Protein AF-0000000073463361 (afdb_homodimer)

Structure (mmCIF, N/CA/C/O backbone):
data_AF-0000000073463361-model_v1
#
loop_
_entity.id
_entity.type
_entity.pdbx_description
1 polymer 'Acyl-CoA dehydrogenase'
#
loop_
_atom_site.group_PDB
_atom_site.id
_atom_site.type_symbol
_atom_site.label_atom_id
_atom_site.label_alt_id
_atom_site.label_comp_id
_atom_site.label_asym_id
_atom_site.label_entity_id
_atom_site.label_seq_id
_atom_site.pdbx_PDB_ins_code
_atom_site.Cartn_x
_atom_site.Cartn_y
_atom_site.Cartn_z
_atom_site.occupancy
_atom_site.B_iso_or_equiv
_atom_site.auth_seq_id
_atom_site.auth_comp_id
_atom_site.auth_asym_id
_atom_site.auth_atom_id
_atom_site.pdbx_PDB_model_num
ATOM 1 N N . MET A 1 1 ? 27.828 28.688 -3.127 1 56.44 1 MET A N 1
ATOM 2 C CA . MET A 1 1 ? 27.469 28.062 -1.86 1 56.44 1 MET A CA 1
ATOM 3 C C . MET A 1 1 ? 27.359 26.547 -2.016 1 56.44 1 MET A C 1
ATOM 5 O O . MET A 1 1 ? 26.953 26.047 -3.07 1 56.44 1 MET A O 1
ATOM 9 N N . SER A 1 2 ? 27.969 25.812 -1.142 1 80.81 2 SER A N 1
ATOM 10 C CA . SER A 1 2 ? 28.047 24.359 -1.178 1 80.81 2 SER A CA 1
ATOM 11 C C . SER A 1 2 ? 26.656 23.734 -1.062 1 80.81 2 SER A C 1
ATOM 13 O O . SER A 1 2 ? 25.812 24.234 -0.316 1 80.81 2 SER A O 1
ATOM 15 N N . THR A 1 3 ? 26.266 23.016 -2.059 1 92.25 3 THR A N 1
ATOM 16 C CA . THR A 1 3 ? 24.984 22.312 -2.043 1 92.25 3 THR A CA 1
ATOM 17 C C . THR A 1 3 ? 25.172 20.844 -1.675 1 92.25 3 THR A C 1
ATOM 19 O O . THR A 1 3 ? 26.266 20.297 -1.86 1 92.25 3 THR A O 1
ATOM 22 N N . VAL A 1 4 ? 24.203 20.328 -1.031 1 96.62 4 VAL A N 1
ATOM 23 C CA . VAL A 1 4 ? 24.219 18.906 -0.676 1 96.62 4 VAL A CA 1
ATOM 24 C C . VAL A 1 4 ? 24.141 18.062 -1.939 1 96.62 4 VAL A C 1
ATOM 26 O O . VAL A 1 4 ? 24.938 17.141 -2.131 1 96.62 4 VAL A O 1
ATOM 29 N N . LEU A 1 5 ? 23.188 18.391 -2.834 1 96.25 5 LEU A N 1
ATOM 30 C CA . LEU A 1 5 ? 22.984 17.641 -4.07 1 96.25 5 LEU A CA 1
ATOM 31 C C . LEU A 1 5 ? 23.922 18.141 -5.164 1 96.25 5 LEU A C 1
ATOM 33 O O . LEU A 1 5 ? 24.094 19.344 -5.348 1 96.25 5 LEU A O 1
ATOM 37 N N . PRO A 1 6 ? 24.562 17.25 -5.875 1 93.75 6 PRO A N 1
ATOM 38 C CA . PRO A 1 6 ? 25.375 17.703 -7.016 1 93.75 6 PRO A CA 1
ATOM 39 C C . PRO A 1 6 ? 24.531 18.328 -8.125 1 93.75 6 PRO A C 1
ATOM 41 O O . PRO A 1 6 ? 23.406 17.875 -8.383 1 93.75 6 PRO A O 1
ATOM 44 N N . ALA A 1 7 ? 25.094 19.297 -8.781 1 91 7 ALA A N 1
ATOM 45 C CA . ALA A 1 7 ? 24.406 20 -9.844 1 91 7 ALA A CA 1
ATOM 46 C C . ALA A 1 7 ? 24.047 19.062 -10.992 1 91 7 ALA A C 1
ATOM 48 O O . ALA A 1 7 ? 23.062 19.281 -11.695 1 91 7 ALA A O 1
ATOM 49 N N . SER A 1 8 ? 24.766 17.984 -11.109 1 91.56 8 SER A N 1
ATOM 50 C CA . SER A 1 8 ? 24.594 17.047 -12.227 1 91.56 8 SER A CA 1
ATOM 51 C C . SER A 1 8 ? 23.359 16.188 -12.039 1 91.56 8 SER A C 1
ATOM 53 O O . SER A 1 8 ? 22.828 15.641 -13.008 1 91.56 8 SER A O 1
ATOM 55 N N . LEU A 1 9 ? 22.922 16.062 -10.859 1 92.88 9 LEU A N 1
ATOM 56 C CA . LEU A 1 9 ? 21.719 15.289 -10.602 1 92.88 9 LEU A CA 1
ATOM 57 C C . LEU A 1 9 ? 20.469 16.156 -10.773 1 92.88 9 LEU A C 1
ATOM 59 O O . LEU A 1 9 ? 20.219 17.062 -9.992 1 92.88 9 LEU A O 1
ATOM 63 N N . ASP A 1 10 ? 19.672 15.844 -11.93 1 93.62 10 ASP A N 1
ATOM 64 C CA . ASP A 1 10 ? 18.531 16.688 -12.266 1 93.62 10 ASP A CA 1
ATOM 65 C C . ASP A 1 10 ? 17.453 15.898 -13 1 93.62 10 ASP A C 1
ATOM 67 O O . ASP A 1 10 ? 17.578 14.68 -13.172 1 93.62 10 ASP A O 1
ATOM 71 N N . GLY A 1 11 ? 16.375 16.562 -13.172 1 95.19 11 GLY A N 1
ATOM 72 C CA . GLY A 1 11 ? 15.32 15.969 -13.984 1 95.19 11 GLY A CA 1
ATOM 73 C C . GLY A 1 11 ? 14.742 14.703 -13.375 1 95.19 11 GLY A C 1
ATOM 74 O O . GLY A 1 11 ? 14.586 14.609 -12.156 1 95.19 11 GLY A O 1
ATOM 75 N N . ASP A 1 12 ? 14.422 13.766 -14.18 1 96.31 12 ASP A N 1
ATOM 76 C CA . ASP A 1 12 ? 13.781 12.523 -13.766 1 96.31 12 ASP A CA 1
ATOM 77 C C . ASP A 1 12 ? 14.68 11.727 -12.82 1 96.31 12 ASP A C 1
ATOM 79 O O . ASP A 1 12 ? 14.188 11.055 -11.906 1 96.31 12 ASP A O 1
ATOM 83 N N . GLU A 1 13 ? 15.953 11.812 -13.023 1 96.88 13 GLU A N 1
ATOM 84 C CA . GLU A 1 13 ? 16.875 11.055 -12.188 1 96.88 13 GLU A CA 1
ATOM 85 C C . GLU A 1 13 ? 16.859 11.539 -10.742 1 96.88 13 GLU A C 1
ATOM 87 O O . GLU A 1 13 ? 16.938 10.734 -9.812 1 96.88 13 GLU A O 1
ATOM 92 N N . LEU A 1 14 ? 16.734 12.852 -10.578 1 97.56 14 LEU A N 1
ATOM 93 C CA . LEU A 1 14 ? 16.609 13.406 -9.234 1 97.56 14 LEU A CA 1
ATOM 94 C C . LEU A 1 14 ? 15.312 12.938 -8.578 1 97.56 14 LEU A C 1
ATOM 96 O O . LEU A 1 14 ? 15.32 12.547 -7.406 1 97.56 14 LEU A O 1
ATOM 100 N N . ILE A 1 15 ? 14.25 12.992 -9.344 1 98 15 ILE A N 1
ATOM 101 C CA . ILE A 1 15 ? 12.945 12.594 -8.82 1 98 15 ILE A CA 1
ATOM 102 C C . ILE A 1 15 ? 12.977 11.117 -8.438 1 98 15 ILE A C 1
ATOM 104 O O . ILE A 1 15 ? 12.539 10.742 -7.344 1 98 15 ILE A O 1
ATOM 108 N N . LYS A 1 16 ? 13.555 10.219 -9.266 1 97 16 LYS A N 1
ATOM 109 C CA . LYS A 1 16 ? 13.625 8.781 -9.023 1 97 16 LYS A CA 1
ATOM 110 C C . LYS A 1 16 ? 14.453 8.477 -7.777 1 97 16 LYS A C 1
ATOM 112 O O . LYS A 1 16 ? 14.172 7.523 -7.055 1 97 16 LYS A O 1
ATOM 117 N N . THR A 1 17 ? 15.383 9.297 -7.496 1 95.69 17 THR A N 1
ATOM 118 C CA . THR A 1 17 ? 16.234 9.117 -6.328 1 95.69 17 THR A CA 1
ATOM 119 C C . THR A 1 17 ? 15.422 9.195 -5.043 1 95.69 17 THR A C 1
ATOM 121 O O . THR A 1 17 ? 15.742 8.531 -4.051 1 95.69 17 THR A O 1
ATOM 124 N N . TYR A 1 18 ? 14.32 9.906 -5.102 1 95.62 18 TYR A N 1
ATOM 125 C CA . TYR A 1 18 ? 13.633 10.18 -3.846 1 95.62 18 TYR A CA 1
ATOM 126 C C . TYR A 1 18 ? 12.32 9.406 -3.762 1 95.62 18 TYR A C 1
ATOM 128 O O . TYR A 1 18 ? 11.891 9.023 -2.672 1 95.62 18 TYR A O 1
ATOM 136 N N . ILE A 1 19 ? 11.664 9.133 -4.93 1 95.06 19 ILE A N 1
ATOM 137 C CA . ILE A 1 19 ? 10.398 8.43 -4.781 1 95.06 19 ILE A CA 1
ATOM 138 C C . ILE A 1 19 ? 10.477 7.062 -5.453 1 95.06 19 ILE A C 1
ATOM 140 O O . ILE A 1 19 ? 9.523 6.285 -5.41 1 95.06 19 ILE A O 1
ATOM 144 N N . GLY A 1 20 ? 11.656 6.715 -5.988 1 94.75 20 GLY A N 1
ATOM 145 C CA . GLY A 1 20 ? 11.844 5.422 -6.625 1 94.75 20 GLY A CA 1
ATOM 146 C C . GLY A 1 20 ? 11.445 5.41 -8.086 1 94.75 20 GLY A C 1
ATOM 147 O O . GLY A 1 20 ? 10.5 6.094 -8.484 1 94.75 20 GLY A O 1
ATOM 148 N N . ALA A 1 21 ? 12.102 4.59 -8.859 1 95.94 21 ALA A N 1
ATOM 149 C CA . ALA A 1 21 ? 11.883 4.504 -10.305 1 95.94 21 ALA A CA 1
ATOM 150 C C . ALA A 1 21 ? 10.492 3.965 -10.617 1 95.94 21 ALA A C 1
ATOM 152 O O . ALA A 1 21 ? 9.836 4.434 -11.547 1 95.94 21 ALA A O 1
ATOM 153 N N . ALA A 1 22 ? 10.039 3.02 -9.883 1 96.75 22 ALA A N 1
ATOM 154 C CA . ALA A 1 22 ? 8.758 2.383 -10.172 1 96.75 22 ALA A CA 1
ATOM 155 C C . ALA A 1 22 ? 7.598 3.338 -9.898 1 96.75 22 ALA A C 1
ATOM 157 O O . ALA A 1 22 ? 6.672 3.445 -10.711 1 96.75 22 ALA A O 1
ATOM 158 N N . THR A 1 23 ? 7.645 4.008 -8.719 1 97.44 23 THR A N 1
ATOM 159 C CA . THR A 1 23 ? 6.598 4.977 -8.406 1 97.44 23 THR A CA 1
ATOM 160 C C . THR A 1 23 ? 6.566 6.094 -9.438 1 97.44 23 THR A C 1
ATOM 162 O O . THR A 1 23 ? 5.496 6.48 -9.914 1 97.44 23 THR A O 1
ATOM 165 N N . TRP A 1 24 ? 7.754 6.586 -9.797 1 98.06 24 TRP A N 1
ATOM 166 C CA . TRP A 1 24 ? 7.805 7.656 -10.781 1 98.06 24 TRP A CA 1
ATOM 167 C C . TRP A 1 24 ? 7.25 7.188 -12.125 1 98.06 24 TRP A C 1
ATOM 169 O O . TRP A 1 24 ? 6.453 7.891 -12.75 1 98.06 24 TRP A O 1
ATOM 179 N N . SER A 1 25 ? 7.652 6.008 -12.531 1 97.06 25 SER A N 1
ATOM 180 C CA . SER A 1 25 ? 7.148 5.461 -13.781 1 97.06 25 SER A CA 1
ATOM 181 C C . SER A 1 25 ? 5.629 5.336 -13.758 1 97.06 25 SER A C 1
ATOM 183 O O . SER A 1 25 ? 4.969 5.504 -14.789 1 97.06 25 SER A O 1
ATOM 185 N N . PHE A 1 26 ? 5.086 5.07 -12.625 1 97.44 26 PHE A N 1
ATOM 186 C CA . PHE A 1 26 ? 3.66 4.816 -12.461 1 97.44 26 PHE A CA 1
ATOM 187 C C . PHE A 1 26 ? 2.865 6.113 -12.555 1 97.44 26 PHE A C 1
ATOM 189 O O . PHE A 1 26 ? 1.723 6.113 -13.016 1 97.44 26 PHE A O 1
ATOM 196 N N . ILE A 1 27 ? 3.496 7.34 -12.203 1 98.25 27 ILE A N 1
ATOM 197 C CA . ILE A 1 27 ? 2.664 8.531 -12.055 1 98.25 27 ILE A CA 1
ATOM 198 C C . ILE A 1 27 ? 3.186 9.641 -12.969 1 98.25 27 ILE A C 1
ATOM 200 O O . ILE A 1 27 ? 2.545 10.688 -13.109 1 98.25 27 ILE A O 1
ATOM 204 N N . GLN A 1 28 ? 4.34 9.508 -13.648 1 97.06 28 GLN A N 1
ATOM 205 C CA . GLN A 1 28 ? 4.977 10.594 -14.383 1 97.06 28 GLN A CA 1
ATOM 206 C C . GLN A 1 28 ? 4.066 11.109 -15.492 1 97.06 28 GLN A C 1
ATOM 208 O O . GLN A 1 28 ? 4.09 12.305 -15.812 1 97.06 28 GLN A O 1
ATOM 213 N N . ASP A 1 29 ? 3.246 10.227 -16.047 1 96.31 29 ASP A N 1
ATOM 214 C CA . ASP A 1 29 ? 2.342 10.633 -17.109 1 96.31 29 ASP A CA 1
ATOM 215 C C . ASP A 1 29 ? 1.221 11.523 -16.578 1 96.31 29 ASP A C 1
ATOM 217 O O . ASP A 1 29 ? 0.494 12.148 -17.359 1 96.31 29 ASP A O 1
ATOM 221 N N . LYS A 1 30 ? 1.106 11.617 -15.312 1 97.12 30 LYS A N 1
ATOM 222 C CA . LYS A 1 30 ? 0.089 12.453 -14.695 1 97.12 30 LYS A CA 1
ATOM 223 C C . LYS A 1 30 ? 0.69 13.766 -14.188 1 97.12 30 LYS A C 1
ATOM 225 O O . LYS A 1 30 ? -0.013 14.594 -13.609 1 97.12 30 LYS A O 1
ATOM 230 N N . PHE A 1 31 ? 1.985 13.961 -14.414 1 97.62 31 PHE A N 1
ATOM 231 C CA . PHE A 1 31 ? 2.662 15.203 -14.062 1 97.62 31 PHE A CA 1
ATOM 232 C C . PHE A 1 31 ? 2.689 16.156 -15.25 1 97.62 31 PHE A C 1
ATOM 234 O O . PHE A 1 31 ? 3.027 15.766 -16.359 1 97.62 31 PHE A O 1
ATOM 241 N N . THR A 1 32 ? 2.338 17.406 -15.031 1 97.69 32 THR A N 1
ATOM 242 C CA . THR A 1 32 ? 2.547 18.484 -16 1 97.69 32 THR A CA 1
ATOM 243 C C . THR A 1 32 ? 4.004 18.938 -16 1 97.69 32 THR A C 1
ATOM 245 O O . THR A 1 32 ? 4.77 18.578 -15.109 1 97.69 32 THR A O 1
ATOM 248 N N . ALA A 1 33 ? 4.371 19.672 -17.016 1 97.62 33 ALA A N 1
ATOM 249 C CA . ALA A 1 33 ? 5.715 20.25 -17.047 1 97.62 33 ALA A CA 1
ATOM 250 C C . ALA A 1 33 ? 5.945 21.156 -15.844 1 97.62 33 ALA A C 1
ATOM 252 O O . ALA A 1 33 ? 7.02 21.141 -15.242 1 97.62 33 ALA A O 1
ATOM 253 N N . TYR A 1 34 ? 4.949 21.953 -15.508 1 97.69 34 TYR A N 1
ATOM 254 C CA . TYR A 1 34 ? 5.023 22.844 -14.352 1 97.69 34 TYR A CA 1
ATOM 255 C C . TYR A 1 34 ? 5.215 22.047 -13.062 1 97.69 34 TYR A C 1
ATOM 257 O O . TYR A 1 34 ? 6.039 22.422 -12.219 1 97.69 34 TYR A O 1
ATOM 265 N N . GLY A 1 35 ? 4.387 20.969 -12.945 1 98.06 35 GLY A N 1
ATOM 266 C CA . GLY A 1 35 ? 4.5 20.125 -11.766 1 98.06 35 GLY A CA 1
ATOM 267 C C . GLY A 1 35 ? 5.875 19.516 -11.602 1 98.06 35 GLY A C 1
ATOM 268 O O . GLY A 1 35 ? 6.422 19.484 -10.492 1 98.06 35 GLY A O 1
ATOM 269 N N . LYS A 1 36 ? 6.438 19.016 -12.664 1 98.19 36 LYS A N 1
ATOM 270 C CA . LYS A 1 36 ? 7.758 18.406 -12.633 1 98.19 36 LYS A CA 1
ATOM 271 C C . LYS A 1 36 ? 8.836 19.406 -12.258 1 98.19 36 LYS A C 1
ATOM 273 O O . LYS A 1 36 ? 9.703 19.125 -11.43 1 98.19 36 LYS A O 1
ATOM 278 N N . GLU A 1 37 ? 8.812 20.547 -12.859 1 98.06 37 GLU A N 1
ATOM 279 C CA . GLU A 1 37 ? 9.773 21.594 -12.562 1 98.06 37 GLU A CA 1
ATOM 280 C C . GLU A 1 37 ? 9.68 22.047 -11.109 1 98.06 37 GLU A C 1
ATOM 282 O O . GLU A 1 37 ? 10.703 22.234 -10.438 1 98.06 37 GLU A O 1
ATOM 287 N N . THR A 1 38 ? 8.453 22.219 -10.641 1 98.5 38 THR A N 1
ATOM 288 C CA . THR A 1 38 ? 8.234 22.625 -9.258 1 98.5 38 THR A CA 1
ATOM 289 C C . THR A 1 38 ? 8.781 21.562 -8.297 1 98.5 38 THR A C 1
ATOM 291 O O . THR A 1 38 ? 9.406 21.906 -7.289 1 98.5 38 THR A O 1
ATOM 294 N N . LEU A 1 39 ? 8.508 20.281 -8.609 1 98.69 39 LEU A N 1
ATOM 295 C CA . LEU A 1 39 ? 8.992 19.188 -7.777 1 98.69 39 LEU A CA 1
ATOM 296 C C . LEU A 1 39 ? 10.516 19.219 -7.688 1 98.69 39 LEU A C 1
ATOM 298 O O . LEU A 1 39 ? 11.078 19.062 -6.602 1 98.69 39 LEU A O 1
ATOM 302 N N . ILE A 1 40 ? 11.18 19.406 -8.773 1 98.44 40 ILE A N 1
ATOM 303 C CA . ILE A 1 40 ? 12.633 19.438 -8.82 1 98.44 40 ILE A CA 1
ATOM 304 C C . ILE A 1 40 ? 13.148 20.578 -7.949 1 98.44 40 ILE A C 1
ATOM 306 O O . ILE A 1 40 ? 14.078 20.391 -7.156 1 98.44 40 ILE A O 1
ATOM 310 N N . LYS A 1 41 ? 12.539 21.734 -8.07 1 98.25 41 LYS A N 1
ATOM 311 C CA . LYS A 1 41 ? 12.93 22.891 -7.262 1 98.25 41 LYS A CA 1
ATOM 312 C C . LYS A 1 41 ? 12.711 22.625 -5.777 1 98.25 41 LYS A C 1
ATOM 314 O O . LYS A 1 41 ? 13.547 23 -4.945 1 98.25 41 LYS A O 1
ATOM 319 N N . VAL A 1 42 ? 11.602 21.984 -5.434 1 98.62 42 VAL A N 1
ATOM 320 C CA . VAL A 1 42 ? 11.289 21.703 -4.035 1 98.62 42 VAL A CA 1
ATOM 321 C C . VAL A 1 42 ? 12.281 20.688 -3.469 1 98.62 42 VAL A C 1
ATOM 323 O O . VAL A 1 42 ? 12.727 20.828 -2.326 1 98.62 42 VAL A O 1
ATOM 326 N N . ILE A 1 43 ? 12.594 19.656 -4.27 1 98.56 43 ILE A N 1
ATOM 327 C CA . ILE A 1 43 ? 13.57 18.672 -3.812 1 98.56 43 ILE A CA 1
ATOM 328 C C . ILE A 1 43 ? 14.875 19.391 -3.443 1 98.56 43 ILE A C 1
ATOM 330 O O . ILE A 1 43 ? 15.414 19.188 -2.352 1 98.56 43 ILE A O 1
ATOM 334 N N . ARG A 1 44 ? 15.344 20.25 -4.301 1 97.81 44 ARG A N 1
ATOM 335 C CA . ARG A 1 44 ? 16.594 20.953 -4.059 1 97.81 44 ARG A CA 1
ATOM 336 C C . ARG A 1 44 ? 16.469 21.906 -2.873 1 97.81 44 ARG A C 1
ATOM 338 O O . ARG A 1 44 ? 17.375 22 -2.043 1 97.81 44 ARG A O 1
ATOM 345 N N . PHE A 1 45 ? 15.406 22.625 -2.836 1 98.38 45 PHE A N 1
ATOM 346 C CA . PHE A 1 45 ? 15.18 23.562 -1.749 1 98.38 45 PHE A CA 1
ATOM 347 C C . PHE A 1 45 ? 15.188 22.859 -0.401 1 98.38 45 PHE A C 1
ATOM 349 O O . PHE A 1 45 ? 15.812 23.328 0.55 1 98.38 45 PHE A O 1
ATOM 356 N N . VAL A 1 46 ? 14.461 21.672 -0.268 1 98.31 46 VAL A N 1
ATOM 357 C CA . VAL A 1 46 ? 14.352 20.938 0.991 1 98.31 46 VAL A CA 1
ATOM 358 C C . VAL A 1 46 ? 15.703 20.328 1.356 1 98.31 46 VAL A C 1
ATOM 360 O O . VAL A 1 46 ? 16.156 20.453 2.494 1 98.31 46 VAL A O 1
ATOM 363 N N . VAL A 1 47 ? 16.391 19.719 0.402 1 98.06 47 VAL A N 1
ATOM 364 C CA . VAL A 1 47 ? 17.594 18.953 0.669 1 98.06 47 VAL A CA 1
ATOM 365 C C . VAL A 1 47 ? 18.781 19.891 0.87 1 98.06 47 VAL A C 1
ATOM 367 O O . VAL A 1 47 ? 19.625 19.672 1.746 1 98.06 47 VAL A O 1
ATOM 370 N N . ASP A 1 48 ? 18.844 20.984 0.097 1 97.62 48 ASP A N 1
ATOM 371 C CA . ASP A 1 48 ? 20.016 21.859 0.102 1 97.62 48 ASP A CA 1
ATOM 372 C C . ASP A 1 48 ? 19.859 23 1.111 1 97.62 48 ASP A C 1
ATOM 374 O O . ASP A 1 48 ? 20.859 23.562 1.576 1 97.62 48 ASP A O 1
ATOM 378 N N . GLU A 1 49 ? 18.625 23.312 1.423 1 97.06 49 GLU A N 1
ATOM 379 C CA . GLU A 1 49 ? 18.438 24.516 2.227 1 97.06 49 GLU A CA 1
ATOM 380 C C . GLU A 1 49 ? 17.719 24.188 3.533 1 97.06 49 GLU A C 1
ATOM 382 O O . GLU A 1 49 ? 18.188 24.547 4.613 1 97.06 49 GLU A O 1
ATOM 387 N N . CYS A 1 50 ? 16.594 23.516 3.535 1 98 50 CYS A N 1
ATOM 388 C CA . CYS A 1 50 ? 15.781 23.297 4.727 1 98 50 CYS A CA 1
ATOM 389 C C . CYS A 1 50 ? 16.453 22.328 5.684 1 98 50 CYS A C 1
ATOM 391 O O . CYS A 1 50 ? 16.625 22.641 6.867 1 98 50 CYS A O 1
ATOM 393 N N . ILE A 1 51 ? 16.828 21.125 5.203 1 97.75 51 ILE A N 1
ATOM 394 C CA . ILE A 1 51 ? 17.375 20.094 6.074 1 97.75 51 ILE A CA 1
ATOM 395 C C . ILE A 1 51 ? 18.641 20.625 6.758 1 97.75 51 ILE A C 1
ATOM 397 O O . ILE A 1 51 ? 18.766 20.516 7.98 1 97.75 51 ILE A O 1
ATOM 401 N N . PRO A 1 52 ? 19.578 21.312 6.059 1 97.06 52 PRO A N 1
ATOM 402 C CA . PRO A 1 52 ? 20.766 21.828 6.723 1 97.06 52 PRO A CA 1
ATOM 403 C C . PRO A 1 52 ? 20.453 22.906 7.754 1 97.06 52 PRO A C 1
ATOM 405 O O . PRO A 1 52 ? 21.266 23.188 8.633 1 97.06 52 PRO A O 1
ATOM 408 N N . ALA A 1 53 ? 19.312 23.5 7.672 1 96.69 53 ALA A N 1
ATOM 409 C CA . ALA A 1 53 ? 18.953 24.609 8.547 1 96.69 53 ALA A CA 1
ATOM 410 C C . ALA A 1 53 ? 18.344 24.109 9.859 1 96.69 53 ALA A C 1
ATOM 412 O O . ALA A 1 53 ? 18.078 24.891 10.773 1 96.69 53 ALA A O 1
ATOM 413 N N . GLU A 1 54 ? 18.125 22.812 10.023 1 94.94 54 GLU A N 1
ATOM 414 C CA . GLU A 1 54 ? 17.422 22.25 11.164 1 94.94 54 GLU A CA 1
ATOM 415 C C . GLU A 1 54 ? 18.125 22.562 12.477 1 94.94 54 GLU A C 1
ATOM 417 O O . GLU A 1 54 ? 17.484 22.969 13.445 1 94.94 54 GLU A O 1
ATOM 422 N N . LYS A 1 55 ? 19.406 22.359 12.508 1 93.31 55 LYS A N 1
ATOM 423 C CA . LYS A 1 55 ? 20.141 22.625 13.742 1 93.31 55 LYS A CA 1
ATOM 424 C C . LYS A 1 55 ? 20.047 24.094 14.141 1 93.31 55 LYS A C 1
ATOM 426 O O . LYS A 1 55 ? 19.875 24.422 15.312 1 93.31 55 LYS A O 1
ATOM 431 N N . LEU A 1 56 ? 20.188 24.938 13.117 1 94.69 56 LEU A N 1
ATOM 432 C CA . LEU A 1 56 ? 20.078 26.359 13.383 1 94.69 56 LEU A CA 1
ATOM 433 C C . LEU A 1 56 ? 18.688 26.719 13.898 1 94.69 56 LEU A C 1
ATOM 435 O O . LEU A 1 56 ? 18.547 27.516 14.836 1 94.69 56 LEU A O 1
ATOM 439 N N . TYR A 1 57 ? 17.641 26.203 13.266 1 95 57 TYR A N 1
ATOM 440 C CA . TYR A 1 57 ? 16.281 26.422 13.727 1 95 57 TYR A CA 1
ATOM 441 C C . TYR A 1 57 ? 16.141 26.094 15.211 1 95 57 TYR A C 1
ATOM 443 O O . TYR A 1 57 ? 15.633 26.891 15.992 1 95 57 TYR A O 1
ATOM 451 N N . HIS A 1 58 ? 16.578 24.922 15.578 1 91.56 58 HIS A N 1
ATOM 452 C CA . HIS A 1 58 ? 16.438 24.453 16.953 1 91.56 58 HIS A CA 1
ATOM 453 C C . HIS A 1 58 ? 17.219 25.344 17.906 1 91.56 58 HIS A C 1
ATOM 455 O O . HIS A 1 58 ? 16.781 25.594 19.031 1 91.56 58 HIS A O 1
ATOM 461 N N . ALA A 1 59 ? 18.344 25.781 17.469 1 91.88 59 ALA A N 1
ATOM 462 C CA . ALA A 1 59 ? 19.172 26.656 18.297 1 91.88 59 ALA A CA 1
ATOM 463 C C . ALA A 1 59 ? 18.531 28.016 18.484 1 91.88 59 ALA A C 1
ATOM 465 O O . ALA A 1 59 ? 18.75 28.688 19.484 1 91.88 59 ALA A O 1
ATOM 466 N N . GLN A 1 60 ? 17.719 28.406 17.562 1 93.5 60 GLN A N 1
ATOM 467 C CA . GLN A 1 60 ? 17.094 29.734 17.594 1 93.5 60 GLN A CA 1
ATOM 468 C C . GLN A 1 60 ? 15.812 29.719 18.422 1 93.5 60 GLN A C 1
ATOM 470 O O . GLN A 1 60 ? 15.273 30.781 18.75 1 93.5 60 GLN A O 1
ATOM 475 N N . VAL A 1 61 ? 15.297 28.609 18.734 1 91.88 61 VAL A N 1
ATOM 476 C CA . VAL A 1 61 ? 14.148 28.531 19.625 1 91.88 61 VAL A CA 1
ATOM 477 C C . VAL A 1 61 ?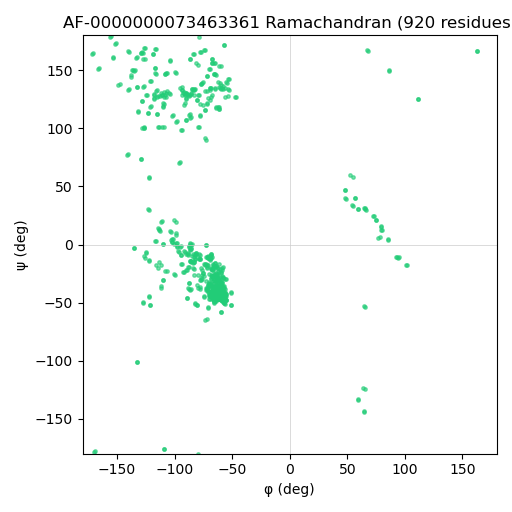 14.594 28.828 21.062 1 91.88 61 VAL A C 1
ATOM 479 O O . VAL A 1 61 ? 15.359 28.047 21.656 1 91.88 61 VAL A O 1
ATOM 482 N N . SER A 1 62 ? 14.117 29.859 21.609 1 90.56 62 SER A N 1
ATOM 483 C CA . SER A 1 62 ? 14.57 30.312 22.906 1 90.56 62 SER A CA 1
ATOM 484 C C . SER A 1 62 ? 14.211 29.312 24 1 90.56 62 SER A C 1
ATOM 486 O O . SER A 1 62 ? 13.148 28.688 23.953 1 90.56 62 SER A O 1
ATOM 488 N N . THR A 1 63 ? 15.078 29.234 24.984 1 89.19 63 THR A N 1
ATOM 489 C CA . THR A 1 63 ? 14.805 28.422 26.156 1 89.19 63 THR A CA 1
ATOM 490 C C . THR A 1 63 ? 14.219 29.266 27.281 1 89.19 63 THR A C 1
ATOM 492 O O . THR A 1 63 ? 13.828 28.734 28.328 1 89.19 63 THR A O 1
ATOM 495 N N . ASP A 1 64 ? 14.227 30.516 26.984 1 91.44 64 ASP A N 1
ATOM 496 C CA . ASP A 1 64 ? 13.602 31.438 27.938 1 91.44 64 ASP A CA 1
ATOM 497 C C . ASP A 1 64 ? 12.078 31.297 27.906 1 91.44 64 ASP A C 1
ATOM 499 O O . ASP A 1 64 ? 11.453 31.5 26.859 1 91.44 64 ASP A O 1
ATOM 503 N N . PRO A 1 65 ? 11.484 30.953 29.031 1 88.19 65 PRO A N 1
ATOM 504 C CA . PRO A 1 65 ? 10.047 30.672 29.078 1 88.19 65 PRO A CA 1
ATOM 505 C C . PRO A 1 65 ? 9.203 31.828 28.547 1 88.19 65 PRO A C 1
ATOM 507 O O . PRO A 1 65 ? 8.117 31.609 28 1 88.19 65 PRO A O 1
ATOM 510 N N . GLU A 1 66 ? 9.664 33 28.672 1 83.19 66 GLU A N 1
ATOM 511 C CA . GLU A 1 66 ? 8.906 34.156 28.203 1 83.19 66 GLU A CA 1
ATOM 512 C C . GLU A 1 66 ? 9.164 34.406 26.719 1 83.19 66 GLU A C 1
ATOM 514 O O . GLU A 1 66 ? 8.234 34.688 25.953 1 83.19 66 GLU A O 1
ATOM 519 N N . LYS A 1 67 ? 10.383 34.219 26.297 1 91.06 67 LYS A N 1
ATOM 520 C CA . LYS A 1 67 ? 10.797 34.594 24.953 1 91.06 67 LYS A CA 1
ATOM 521 C C . LYS A 1 67 ? 10.438 33.5 23.938 1 91.06 67 LYS A C 1
ATOM 523 O O . LYS A 1 67 ? 10.211 33.781 22.766 1 91.06 67 LYS A O 1
ATOM 528 N N . ARG A 1 68 ? 10.352 32.344 24.406 1 92.69 68 ARG A N 1
ATOM 529 C CA . ARG A 1 68 ? 10.242 31.203 23.484 1 92.69 68 ARG A CA 1
ATOM 530 C C . ARG A 1 68 ? 8.898 31.234 22.766 1 92.69 68 ARG A C 1
ATOM 532 O O . ARG A 1 68 ? 8.766 30.672 21.672 1 92.69 68 ARG A O 1
ATOM 539 N N . TRP A 1 69 ? 7.898 31.938 23.297 1 94.94 69 TRP A N 1
ATOM 540 C CA . TRP A 1 69 ? 6.582 32.031 22.672 1 94.94 69 TRP A CA 1
ATOM 541 C C . TRP A 1 69 ? 6.406 33.375 21.969 1 94.94 69 TRP A C 1
ATOM 543 O O . TRP A 1 69 ? 5.359 33.625 21.375 1 94.94 69 TRP A O 1
ATOM 553 N N . LYS A 1 70 ? 7.469 34.188 21.969 1 94.44 70 LYS A N 1
ATOM 554 C CA . LYS A 1 70 ? 7.367 35.531 21.422 1 94.44 70 LYS A CA 1
ATOM 555 C C . LYS A 1 70 ? 8.273 35.719 20.203 1 94.44 70 LYS A C 1
ATOM 557 O O . LYS A 1 70 ? 8.078 36.625 19.406 1 94.44 70 LYS A O 1
ATOM 562 N N . ILE A 1 71 ? 9.219 34.812 20.094 1 93.56 71 ILE A N 1
ATOM 563 C CA . ILE A 1 71 ? 10.211 34.969 19.047 1 93.56 71 ILE A CA 1
ATOM 564 C C . ILE A 1 71 ? 10.094 33.812 18.047 1 93.56 71 ILE A C 1
ATOM 566 O O . ILE A 1 71 ? 10.086 32.656 18.438 1 93.56 71 ILE A O 1
ATOM 570 N N . VAL A 1 72 ? 9.969 34.188 16.812 1 93.81 72 VAL A N 1
ATOM 571 C CA . VAL A 1 72 ? 10.008 33.219 15.727 1 93.81 72 VAL A CA 1
ATOM 572 C C . VAL A 1 72 ? 11.445 33.031 15.234 1 93.81 72 VAL A C 1
ATOM 574 O O . VAL A 1 72 ? 12.133 34.031 14.969 1 93.81 72 VAL A O 1
ATOM 577 N N . PRO A 1 73 ? 11.922 31.781 15.109 1 94.44 73 PRO A N 1
ATOM 578 C CA . PRO A 1 73 ? 13.273 31.594 14.586 1 94.44 73 PRO A CA 1
ATOM 579 C C . PRO A 1 73 ? 13.492 32.281 13.242 1 94.44 73 PRO A C 1
ATOM 581 O O . PRO A 1 73 ? 12.75 32.031 12.289 1 94.44 73 PRO A O 1
ATOM 584 N N . GLU A 1 74 ? 14.516 33.062 13.141 1 95.38 74 GLU A N 1
ATOM 585 C CA . GLU A 1 74 ? 14.781 33.938 11.992 1 95.38 74 GLU A CA 1
ATOM 586 C C . GLU A 1 74 ? 14.969 33.094 10.719 1 95.38 74 GLU A C 1
ATOM 588 O O . GLU A 1 74 ? 14.586 33.531 9.633 1 95.38 74 GLU A O 1
ATOM 593 N N . ILE A 1 75 ? 15.5 31.906 10.859 1 96.06 75 ILE A N 1
ATOM 594 C CA . ILE A 1 75 ? 15.82 31.062 9.719 1 96.06 75 ILE A CA 1
ATOM 595 C C . ILE A 1 75 ? 14.539 30.703 8.961 1 96.06 75 ILE A C 1
ATOM 597 O O . ILE A 1 75 ? 14.555 30.562 7.734 1 96.06 75 ILE A O 1
ATOM 601 N N . VAL A 1 76 ? 13.422 30.641 9.625 1 96.31 76 VAL A N 1
ATOM 602 C CA . VAL A 1 76 ? 12.156 30.328 8.977 1 96.31 76 VAL A CA 1
ATOM 603 C C . VAL A 1 76 ? 11.773 31.453 8.016 1 96.31 76 VAL A C 1
ATOM 605 O O . VAL A 1 76 ? 11.383 31.188 6.875 1 96.31 76 VAL A O 1
ATOM 608 N N . GLU A 1 77 ? 11.898 32.656 8.453 1 96.38 77 GLU A N 1
ATOM 609 C CA . GLU A 1 77 ? 11.555 33.812 7.621 1 96.38 77 GLU A CA 1
ATOM 610 C C . GLU A 1 77 ? 12.5 33.938 6.43 1 96.38 77 GLU A C 1
ATOM 612 O O . GLU A 1 77 ? 12.086 34.312 5.336 1 96.38 77 GLU A O 1
ATOM 617 N N . GLN A 1 78 ? 13.766 33.594 6.672 1 97.38 78 GLN A N 1
ATOM 618 C CA . GLN A 1 78 ? 14.734 33.594 5.586 1 97.38 78 GLN A CA 1
ATOM 619 C C . GLN A 1 78 ? 14.391 32.562 4.527 1 97.38 78 GLN A C 1
ATOM 621 O O . GLN A 1 78 ? 14.469 32.844 3.328 1 97.38 78 GLN A O 1
ATOM 626 N N . LEU A 1 79 ? 13.992 31.422 4.992 1 98.12 79 LEU A N 1
ATOM 627 C CA . LEU A 1 79 ? 13.633 30.344 4.07 1 98.12 79 LEU A CA 1
ATOM 628 C C . LEU A 1 79 ? 12.344 30.688 3.326 1 98.12 79 LEU A C 1
ATOM 630 O O . LEU A 1 79 ? 12.195 30.344 2.148 1 98.12 79 LEU A O 1
ATOM 634 N N . LYS A 1 80 ? 11.391 31.359 3.982 1 98.19 80 LYS A N 1
ATOM 635 C CA . LYS A 1 80 ? 10.18 31.812 3.314 1 98.19 80 LYS A CA 1
ATOM 636 C C . LYS A 1 80 ? 10.508 32.75 2.162 1 98.19 80 LYS A C 1
ATOM 638 O O . LYS A 1 80 ? 9.945 32.625 1.07 1 98.19 80 LYS A O 1
ATOM 643 N N . LYS A 1 81 ? 11.414 33.719 2.416 1 98.06 81 LYS A N 1
ATOM 644 C CA . LYS A 1 81 ? 11.812 34.656 1.387 1 98.06 81 LYS A CA 1
ATOM 645 C C . LYS A 1 81 ? 12.445 33.938 0.195 1 98.06 81 LYS A C 1
ATOM 647 O O . LYS A 1 81 ? 12.148 34.281 -0.958 1 98.06 81 LYS A O 1
ATOM 652 N N . LYS A 1 82 ? 13.289 32.969 0.509 1 97.75 82 LYS A N 1
ATOM 653 C CA . LYS A 1 82 ? 13.945 32.219 -0.546 1 97.75 82 LYS A CA 1
ATOM 654 C C . LYS A 1 82 ? 12.93 31.406 -1.354 1 97.75 82 LYS A C 1
ATOM 656 O O . LYS A 1 82 ? 13 31.359 -2.582 1 97.75 82 LYS A O 1
ATOM 661 N N . ALA A 1 83 ? 12 30.766 -0.645 1 98.38 83 ALA A N 1
ATOM 662 C CA . ALA A 1 83 ? 10.977 29.969 -1.315 1 98.38 83 ALA A CA 1
ATOM 663 C C . ALA A 1 83 ? 10.125 30.844 -2.24 1 98.38 83 ALA A C 1
ATOM 665 O O . ALA A 1 83 ? 9.875 30.484 -3.389 1 98.38 83 ALA A O 1
ATOM 666 N N . LYS A 1 84 ? 9.734 32.031 -1.793 1 97.31 84 LYS A N 1
ATOM 667 C CA . LYS A 1 84 ? 8.945 32.969 -2.588 1 97.31 84 LYS A CA 1
ATOM 668 C C . LYS A 1 84 ? 9.695 33.406 -3.846 1 97.31 84 LYS A C 1
ATOM 670 O O . LYS A 1 84 ? 9.109 33.469 -4.93 1 97.31 84 LYS A O 1
ATOM 675 N N . SER A 1 85 ? 10.938 33.625 -3.65 1 97.81 85 SER A N 1
ATOM 676 C CA . SER A 1 85 ? 11.742 34.094 -4.77 1 97.81 85 SER A CA 1
ATOM 677 C C . SER A 1 85 ? 11.891 33.031 -5.84 1 97.81 85 SER A C 1
ATOM 679 O O . SER A 1 85 ? 12.141 33.344 -7.008 1 97.81 85 SER A O 1
ATOM 681 N N . GLN A 1 86 ? 11.68 31.781 -5.426 1 97.19 86 GLN A N 1
ATOM 682 C CA . GLN A 1 86 ? 11.812 30.672 -6.363 1 97.19 86 GLN A CA 1
ATOM 683 C C . GLN A 1 86 ? 10.453 30.234 -6.883 1 97.19 86 GLN A C 1
ATOM 685 O O . GLN A 1 86 ? 10.352 29.234 -7.609 1 97.19 86 GLN A O 1
ATOM 690 N N . GLY A 1 87 ? 9.43 30.906 -6.449 1 97 87 GLY A N 1
ATOM 691 C CA . GLY A 1 87 ? 8.078 30.578 -6.883 1 97 87 GLY A CA 1
ATOM 692 C C . GLY A 1 87 ? 7.504 29.375 -6.16 1 97 87 GLY A C 1
ATOM 693 O O . GLY A 1 87 ? 6.562 28.75 -6.645 1 97 87 GLY A O 1
ATOM 694 N N . LEU A 1 88 ? 8.086 28.984 -5.074 1 98.31 88 LEU A N 1
ATOM 695 C CA . LEU A 1 88 ? 7.637 27.844 -4.281 1 98.31 88 LEU A CA 1
ATOM 696 C C . LEU A 1 88 ? 6.746 28.297 -3.133 1 98.31 88 LEU A C 1
ATOM 698 O O . LEU A 1 88 ? 7.129 28.188 -1.966 1 98.31 88 LEU A O 1
ATOM 702 N N . TRP A 1 89 ? 5.57 28.75 -3.459 1 97.88 89 TRP A N 1
ATOM 703 C CA . TRP A 1 89 ? 4.703 29.391 -2.473 1 97.88 89 TRP A CA 1
ATOM 704 C C . TRP A 1 89 ? 3.252 28.953 -2.666 1 97.88 89 TRP A C 1
ATOM 706 O O . TRP A 1 89 ? 2.744 28.953 -3.791 1 97.88 89 TRP A O 1
ATOM 716 N N . ASN A 1 90 ? 2.574 28.594 -1.51 1 97.81 90 ASN A N 1
ATOM 717 C CA . ASN A 1 90 ? 1.162 28.219 -1.532 1 97.81 90 ASN A CA 1
ATOM 718 C C . ASN A 1 90 ? 0.885 27.125 -2.553 1 97.81 90 ASN A C 1
ATOM 720 O O . ASN A 1 90 ? -0.002 27.266 -3.396 1 97.81 90 ASN A O 1
ATOM 724 N N . LEU A 1 91 ? 1.516 26.016 -2.4 1 97.88 91 LEU A N 1
ATOM 725 C CA . LEU A 1 91 ? 1.48 24.969 -3.418 1 97.88 91 LEU A CA 1
ATOM 726 C C . LEU A 1 91 ? 0.344 23.984 -3.15 1 97.88 91 LEU A C 1
ATOM 728 O O . LEU A 1 91 ? 0.023 23.156 -4.004 1 97.88 91 LEU A O 1
ATOM 732 N N . PHE A 1 92 ? -0.371 24.094 -2.039 1 96.5 92 PHE A N 1
ATOM 733 C CA . PHE A 1 92 ? -1.241 23.047 -1.52 1 96.5 92 PHE A CA 1
ATOM 734 C C . PHE A 1 92 ? -2.65 23.188 -2.084 1 96.5 92 PHE A C 1
ATOM 736 O O . PHE A 1 92 ? -3.424 22.234 -2.076 1 96.5 92 PHE A O 1
ATOM 743 N N . LEU A 1 93 ? -3.064 24.422 -2.572 1 93.5 93 LEU A N 1
ATOM 744 C CA . LEU A 1 93 ? -4.395 24.625 -3.133 1 93.5 93 LEU A CA 1
ATOM 745 C C . LEU A 1 93 ? -4.398 24.359 -4.637 1 93.5 93 LEU A C 1
ATOM 747 O O . LEU A 1 93 ? -3.65 25 -5.383 1 93.5 93 LEU A O 1
ATOM 751 N N . SER A 1 94 ? -5.285 23.5 -5.043 1 92.69 94 SER A N 1
ATOM 752 C CA . SER A 1 94 ? -5.363 23.219 -6.473 1 92.69 94 SER A CA 1
ATOM 753 C C . SER A 1 94 ? -6.203 24.266 -7.199 1 92.69 94 SER A C 1
ATOM 755 O O . SER A 1 94 ? -7.32 24.578 -6.777 1 92.69 94 SER A O 1
ATOM 757 N N . GLY A 1 95 ? -5.734 24.734 -8.273 1 94.19 95 GLY A N 1
ATOM 758 C CA . GLY A 1 95 ? -6.469 25.703 -9.07 1 94.19 95 GLY A CA 1
ATOM 759 C C . GLY A 1 95 ? -7.762 25.156 -9.641 1 94.19 95 GLY A C 1
ATOM 760 O O . GLY A 1 95 ? -8.711 25.906 -9.883 1 94.19 95 GLY A O 1
ATOM 761 N N . LYS A 1 96 ? -7.801 23.891 -9.781 1 91.88 96 LYS A N 1
ATOM 762 C CA . LYS A 1 96 ? -9.016 23.234 -10.258 1 91.88 96 LYS A CA 1
ATOM 763 C C . LYS A 1 96 ? -10.164 23.422 -9.266 1 91.88 96 LYS A C 1
ATOM 765 O O . LYS A 1 96 ? -11.305 23.672 -9.664 1 91.88 96 LYS A O 1
ATOM 770 N N . HIS A 1 97 ? -9.859 23.359 -8.055 1 89.75 97 HIS A N 1
ATOM 771 C CA . HIS A 1 97 ? -10.898 23.406 -7.031 1 89.75 97 HIS A CA 1
ATOM 772 C C . HIS A 1 97 ? -11.008 24.797 -6.422 1 89.75 97 HIS A C 1
ATOM 774 O O . HIS A 1 97 ? -12.062 25.172 -5.898 1 89.75 97 HIS A O 1
ATOM 780 N N . TYR A 1 98 ? -9.867 25.516 -6.504 1 93.06 98 TYR A N 1
ATOM 781 C CA . TYR A 1 98 ? -9.805 26.875 -5.988 1 93.06 98 TYR A CA 1
ATOM 782 C C . TYR A 1 98 ? -9.234 27.828 -7.035 1 93.06 98 TYR A C 1
ATOM 784 O O . TYR A 1 98 ? -8.156 28.406 -6.848 1 93.06 98 TYR A O 1
ATOM 792 N N . PRO A 1 99 ? -9.992 28.156 -8.047 1 92.25 99 PRO A N 1
ATOM 793 C CA . PRO A 1 99 ? -9.469 28.875 -9.211 1 92.25 99 PRO A CA 1
ATOM 794 C C . PRO A 1 99 ? -8.992 30.281 -8.867 1 92.25 99 PRO A C 1
ATOM 796 O O . PRO A 1 99 ? -8.094 30.812 -9.523 1 92.25 99 PRO A O 1
ATOM 799 N N . ASP A 1 100 ? -9.516 30.875 -7.879 1 92.12 100 ASP A N 1
ATOM 800 C CA . ASP A 1 100 ? -9.188 32.25 -7.559 1 92.12 100 ASP A CA 1
ATOM 801 C C . ASP A 1 100 ? -7.82 32.344 -6.883 1 92.12 100 ASP A C 1
ATOM 803 O O . ASP A 1 100 ? -7.125 33.375 -7.012 1 92.12 100 ASP A O 1
ATOM 807 N N . VAL A 1 101 ? -7.41 31.281 -6.152 1 94.12 101 VAL A N 1
ATOM 808 C CA . VAL A 1 101 ? -6.223 31.422 -5.316 1 94.12 101 VAL A CA 1
ATOM 809 C C . VAL A 1 101 ? -5.316 30.203 -5.48 1 94.12 101 VAL A C 1
ATOM 811 O O . VAL A 1 101 ? -4.188 30.203 -4.988 1 94.12 101 VAL A O 1
ATOM 814 N N . GLY A 1 102 ? -5.738 29.281 -6.223 1 94.31 102 GLY A N 1
ATOM 815 C CA . GLY A 1 102 ? -5.039 28 -6.246 1 94.31 102 GLY A CA 1
ATOM 816 C C . GLY A 1 102 ? -3.891 27.969 -7.238 1 94.31 102 GLY A C 1
ATOM 817 O O . GLY A 1 102 ? -3.828 28.797 -8.148 1 94.31 102 GLY A O 1
ATOM 818 N N . SER A 1 103 ? -2.959 27 -6.992 1 94.62 103 SER A N 1
ATOM 819 C CA . SER A 1 103 ? -1.835 26.75 -7.887 1 94.62 103 SER A CA 1
ATOM 820 C C . SER A 1 103 ? -2.238 25.828 -9.039 1 94.62 103 SER A C 1
ATOM 822 O O . SER A 1 103 ? -3.277 25.172 -8.977 1 94.62 103 SER A O 1
ATOM 824 N N . PRO A 1 104 ? -1.406 25.797 -10.078 1 96.12 104 PRO A N 1
ATOM 825 C CA . PRO A 1 104 ? -1.716 24.922 -11.203 1 96.12 104 PRO A CA 1
ATOM 826 C C . PRO A 1 104 ? -1.492 23.438 -10.883 1 96.12 104 PRO A C 1
ATOM 828 O O . PRO A 1 104 ? -1.805 22.578 -11.703 1 96.12 104 PRO A O 1
ATOM 831 N N . LEU A 1 105 ? -1.06 23.141 -9.68 1 97.94 105 LEU A N 1
ATOM 832 C CA . LEU A 1 105 ? -0.728 21.781 -9.32 1 97.94 105 LEU A CA 1
ATOM 833 C C . LEU A 1 105 ? -1.991 20.969 -9.055 1 97.94 105 LEU A C 1
ATOM 835 O O . LEU A 1 105 ? -2.949 21.469 -8.469 1 97.94 105 LEU A O 1
ATOM 839 N N . SER A 1 106 ? -2 19.75 -9.531 1 97.5 106 SER A N 1
ATOM 840 C CA . SER A 1 106 ? -2.992 18.781 -9.07 1 97.5 106 SER A CA 1
ATOM 841 C C . SER A 1 106 ? -2.676 18.281 -7.664 1 97.5 106 SER A C 1
ATOM 843 O O . SER A 1 106 ? -1.59 18.547 -7.137 1 97.5 106 SER A O 1
ATOM 845 N N . ASN A 1 107 ? -3.65 17.609 -7.055 1 97.56 107 ASN A N 1
ATOM 846 C CA . ASN A 1 107 ? -3.391 17.016 -5.746 1 97.56 107 ASN A CA 1
ATOM 847 C C . ASN A 1 107 ? -2.33 15.922 -5.828 1 97.56 107 ASN A C 1
ATOM 849 O O . ASN A 1 107 ? -1.549 15.742 -4.895 1 97.56 107 ASN A O 1
ATOM 853 N N . LEU A 1 108 ? -2.273 15.148 -6.883 1 98.56 108 LEU A N 1
ATOM 854 C CA . LEU A 1 108 ? -1.261 14.117 -7.062 1 98.56 108 LEU A CA 1
ATOM 855 C C . LEU A 1 108 ? 0.134 14.727 -7.133 1 98.56 108 LEU A C 1
ATOM 857 O O . LEU A 1 108 ? 1.069 14.227 -6.504 1 98.56 108 LEU A O 1
ATOM 861 N N . GLU A 1 109 ? 0.295 15.797 -7.934 1 98.56 109 GLU A N 1
ATOM 862 C CA . GLU A 1 109 ? 1.575 16.5 -8 1 98.56 109 GLU A CA 1
ATOM 863 C C . GLU A 1 109 ? 1.981 17.031 -6.629 1 98.56 109 GLU A C 1
ATOM 865 O O . GLU A 1 109 ? 3.127 16.859 -6.207 1 98.56 109 GLU A O 1
ATOM 870 N N . TYR A 1 110 ? 1.039 17.609 -5.938 1 98.5 110 TYR A N 1
ATOM 871 C CA . TYR A 1 110 ? 1.336 18.156 -4.613 1 98.5 110 TYR A CA 1
ATOM 872 C C . TYR A 1 110 ? 1.673 17.031 -3.633 1 98.5 110 TYR A C 1
ATOM 874 O O . TYR A 1 110 ? 2.482 17.219 -2.721 1 98.5 110 TYR A O 1
ATOM 882 N N . ALA A 1 111 ? 1.091 15.867 -3.816 1 98.69 111 ALA A N 1
ATOM 883 C CA . ALA A 1 111 ? 1.369 14.742 -2.92 1 98.69 111 ALA A CA 1
ATOM 884 C C . ALA A 1 111 ? 2.863 14.438 -2.871 1 98.69 111 ALA A C 1
ATOM 886 O O . ALA A 1 111 ? 3.426 14.234 -1.794 1 98.69 111 ALA A O 1
ATOM 887 N N . VAL A 1 112 ? 3.5 14.43 -3.994 1 98.69 112 VAL A N 1
ATOM 888 C CA . VAL A 1 112 ? 4.926 14.125 -4.055 1 98.69 112 VAL A CA 1
ATOM 889 C C . VAL A 1 112 ? 5.73 15.297 -3.498 1 98.69 112 VAL A C 1
ATOM 891 O O . VAL A 1 112 ? 6.734 15.102 -2.812 1 98.69 112 VAL A O 1
ATOM 894 N N . ILE A 1 113 ? 5.258 16.484 -3.781 1 98.56 113 ILE A N 1
ATOM 895 C CA . ILE A 1 113 ? 5.914 17.688 -3.297 1 98.56 113 ILE A CA 1
ATOM 896 C C . ILE A 1 113 ? 5.855 17.734 -1.772 1 98.56 113 ILE A C 1
ATOM 898 O O . ILE A 1 113 ? 6.871 17.953 -1.11 1 98.56 113 ILE A O 1
ATOM 902 N N . ALA A 1 114 ? 4.664 17.5 -1.218 1 98.56 114 ALA A N 1
ATOM 903 C CA . ALA A 1 114 ? 4.48 17.516 0.231 1 98.56 114 ALA A CA 1
ATOM 904 C C . ALA A 1 114 ? 5.316 16.422 0.898 1 98.56 114 ALA A C 1
ATOM 906 O O . ALA A 1 114 ? 5.809 16.609 2.014 1 98.56 114 ALA A O 1
ATOM 907 N N . GLU A 1 115 ? 5.445 15.273 0.236 1 98.62 115 GLU A N 1
ATOM 908 C CA . GLU A 1 115 ? 6.309 14.211 0.747 1 98.62 115 GLU A CA 1
ATOM 909 C C . GLU A 1 115 ? 7.73 14.719 0.978 1 98.62 115 GLU A C 1
ATOM 911 O O . GLU A 1 115 ? 8.352 14.406 1.997 1 98.62 115 GLU A O 1
ATOM 916 N N . MET A 1 116 ? 8.234 15.492 0.075 1 98.56 116 MET A N 1
ATOM 917 C CA . MET A 1 116 ? 9.586 16.016 0.201 1 98.56 116 MET A CA 1
ATOM 918 C C . MET A 1 116 ? 9.711 16.938 1.407 1 98.56 116 MET A C 1
ATOM 920 O O . MET A 1 116 ? 10.719 16.922 2.115 1 98.56 116 MET A O 1
ATOM 924 N N . THR A 1 117 ? 8.695 17.734 1.659 1 98.38 117 THR A N 1
ATOM 925 C CA . THR A 1 117 ? 8.75 18.625 2.811 1 98.38 117 THR A CA 1
ATOM 926 C C . THR A 1 117 ? 8.75 17.828 4.113 1 98.38 117 THR A C 1
ATOM 928 O O . THR A 1 117 ? 9.305 18.281 5.117 1 98.38 117 THR A O 1
ATOM 931 N N . GLY A 1 118 ? 8.141 16.641 4.094 1 98.06 118 GLY A N 1
ATOM 932 C CA . GLY A 1 118 ? 8.086 15.789 5.27 1 98.06 118 GLY A CA 1
ATOM 933 C C . GLY A 1 118 ? 9.43 15.211 5.656 1 98.06 118 GLY A C 1
ATOM 934 O O . GLY A 1 118 ? 9.594 14.703 6.766 1 98.06 118 GLY A O 1
ATOM 935 N N . ARG A 1 119 ? 10.406 15.336 4.777 1 97.88 119 ARG A N 1
ATOM 936 C CA . ARG A 1 119 ? 11.742 14.812 5.051 1 97.88 119 ARG A CA 1
ATOM 937 C C . ARG A 1 119 ? 12.508 15.742 5.984 1 97.88 119 ARG A C 1
ATOM 939 O O . ARG A 1 119 ? 13.578 15.391 6.48 1 97.88 119 ARG A O 1
ATOM 946 N N . CYS A 1 120 ? 11.984 16.906 6.172 1 95.81 120 CYS A N 1
ATOM 947 C CA . CYS A 1 120 ? 12.516 17.906 7.086 1 95.81 120 CYS A CA 1
ATOM 948 C C . CYS A 1 120 ? 11.5 18.25 8.172 1 95.81 120 CYS A C 1
ATOM 950 O O . CYS A 1 120 ? 10.32 17.891 8.062 1 95.81 120 CYS A O 1
ATOM 952 N N . SER A 1 121 ? 11.977 18.859 9.188 1 88 121 SER A N 1
ATOM 953 C CA . SER A 1 121 ? 11.109 19.281 10.289 1 88 121 SER A CA 1
ATOM 954 C C . SER A 1 121 ? 9.984 20.188 9.797 1 88 121 SER A C 1
ATOM 956 O O . SER A 1 121 ? 9.961 20.578 8.633 1 88 121 SER A O 1
ATOM 958 N N . HIS A 1 122 ? 9.055 20.484 10.648 1 87.44 122 HIS A N 1
ATOM 959 C CA . HIS A 1 122 ? 7.77 21.094 10.352 1 87.44 122 HIS A CA 1
ATOM 960 C C . HIS A 1 122 ? 7.945 22.438 9.664 1 87.44 122 HIS A C 1
ATOM 962 O O . HIS A 1 122 ? 7.039 22.922 8.977 1 87.44 122 HIS A O 1
ATOM 968 N N . PHE A 1 123 ? 9.172 23.047 9.789 1 92.75 123 PHE A N 1
ATOM 969 C CA . PHE A 1 123 ? 9.289 24.391 9.25 1 92.75 123 PHE A CA 1
ATOM 970 C C . PHE A 1 123 ? 9.539 24.359 7.75 1 92.75 123 PHE A C 1
ATOM 972 O O . PHE A 1 123 ? 9.445 25.375 7.074 1 92.75 123 PHE A O 1
ATOM 979 N N . ALA A 1 124 ? 9.797 23.125 7.207 1 96.06 124 ALA A N 1
ATOM 980 C CA . ALA A 1 124 ? 9.945 23.047 5.754 1 96.06 124 ALA A CA 1
ATOM 981 C C . ALA A 1 124 ? 8.633 23.375 5.047 1 96.06 124 ALA A C 1
ATOM 983 O O . ALA A 1 124 ? 8.609 24.156 4.102 1 96.06 124 ALA A O 1
ATOM 984 N N . SER A 1 125 ? 7.551 22.781 5.465 1 97.75 125 SER A N 1
ATOM 985 C CA . SER A 1 125 ? 6.254 23.094 4.863 1 97.75 125 SER A CA 1
ATOM 986 C C . SER A 1 125 ? 5.848 24.531 5.125 1 97.75 125 SER A C 1
ATOM 988 O O . SER A 1 125 ? 5.258 25.188 4.262 1 97.75 125 SER A O 1
ATOM 990 N N . GLU A 1 126 ? 6.168 25.031 6.293 1 97.38 126 GLU A N 1
ATOM 991 C CA . GLU A 1 126 ? 5.867 26.438 6.598 1 97.38 126 GLU A CA 1
ATOM 992 C C . GLU A 1 126 ? 6.621 27.375 5.668 1 97.38 126 GLU A C 1
ATOM 994 O O . GLU A 1 126 ? 6.09 28.406 5.262 1 97.38 126 GLU A O 1
ATOM 999 N N . SER A 1 127 ? 7.891 27.016 5.371 1 98 127 SER A N 1
ATOM 1000 C CA . SER A 1 127 ? 8.719 27.844 4.504 1 98 127 SER A CA 1
ATOM 1001 C C . SER A 1 127 ? 8.078 28.016 3.129 1 98 127 SER A C 1
ATOM 1003 O O . SER A 1 127 ? 8.352 29 2.434 1 98 127 SER A O 1
ATOM 1005 N N . LEU A 1 128 ? 7.203 27.109 2.793 1 98.44 128 LEU A N 1
ATOM 1006 C CA . LEU A 1 128 ? 6.492 27.188 1.521 1 98.44 128 LEU A CA 1
ATOM 1007 C C . LEU A 1 128 ? 5.074 27.719 1.723 1 98.44 128 LEU A C 1
ATOM 1009 O O . LEU A 1 128 ? 4.273 27.734 0.785 1 98.44 128 LEU A O 1
ATOM 1013 N N . ASN A 1 129 ? 4.723 28.109 2.939 1 98.06 129 ASN A N 1
ATOM 1014 C CA . ASN A 1 129 ? 3.383 28.484 3.363 1 98.06 129 ASN A CA 1
ATOM 1015 C C . ASN A 1 129 ? 2.373 27.375 3.111 1 98.06 129 ASN A C 1
ATOM 1017 O O . ASN A 1 129 ? 1.252 27.625 2.674 1 98.06 129 ASN A O 1
ATOM 1021 N N . CYS A 1 130 ? 2.803 26.125 3.363 1 97.81 130 CYS A N 1
ATOM 1022 C CA . CYS A 1 130 ? 2.002 24.938 3.115 1 97.81 130 CYS A CA 1
ATOM 1023 C C . CYS A 1 130 ? 1.835 24.125 4.391 1 97.81 130 CYS A C 1
ATOM 1025 O O . CYS A 1 130 ? 1.754 22.891 4.34 1 97.81 130 CYS A O 1
ATOM 1027 N N . ALA A 1 131 ? 1.824 24.75 5.516 1 96.62 131 ALA A N 1
ATOM 1028 C CA . ALA A 1 131 ? 1.809 24 6.77 1 96.62 131 ALA A CA 1
ATOM 1029 C C . ALA A 1 131 ? 0.444 24.109 7.449 1 96.62 131 ALA A C 1
ATOM 1031 O O . ALA A 1 131 ? -0.213 25.141 7.391 1 96.62 131 ALA A O 1
ATOM 1032 N N . ALA A 1 132 ? 0.094 23.062 8.094 1 94.81 132 ALA A N 1
ATOM 1033 C CA . ALA A 1 132 ? -1.04 23.094 9.016 1 94.81 132 ALA A CA 1
ATOM 1034 C C . ALA A 1 132 ? -0.723 23.922 10.25 1 94.81 132 ALA A C 1
ATOM 1036 O O . ALA A 1 132 ? 0.436 24.031 10.656 1 94.81 132 ALA A O 1
ATOM 1037 N N . PRO A 1 133 ? -1.719 24.484 10.812 1 96.25 133 PRO A N 1
ATOM 1038 C CA . PRO A 1 133 ? -3.143 24.406 10.477 1 96.25 133 PRO A CA 1
ATOM 1039 C C . PRO A 1 133 ? -3.561 25.438 9.43 1 96.25 133 PRO A C 1
ATOM 1041 O O . PRO A 1 133 ? -4.719 25.453 9 1 96.25 133 PRO A O 1
ATOM 1044 N N . ASP A 1 134 ? -2.631 26.281 9 1 97.5 134 ASP A N 1
ATOM 1045 C CA . ASP A 1 134 ? -2.959 27.406 8.125 1 97.5 134 ASP A CA 1
ATOM 1046 C C . ASP A 1 134 ? -3.545 26.906 6.801 1 97.5 134 ASP A C 1
ATOM 1048 O O . ASP A 1 134 ? -4.488 27.516 6.273 1 97.5 134 ASP A O 1
ATOM 1052 N N . THR A 1 135 ? -2.986 25.812 6.281 1 96.75 135 THR A N 1
ATOM 1053 C CA . THR A 1 135 ? -3.504 25.312 5.012 1 96.75 135 THR A CA 1
ATOM 1054 C C . THR A 1 135 ? -4.984 24.969 5.133 1 96.75 135 THR A C 1
ATOM 1056 O O . THR A 1 135 ? -5.785 25.328 4.266 1 96.75 135 THR A O 1
ATOM 1059 N N . GLY A 1 136 ? -5.34 24.312 6.219 1 96.31 136 GLY A N 1
ATOM 1060 C CA . GLY A 1 136 ? -6.742 24 6.426 1 96.31 136 GLY A CA 1
ATOM 1061 C C . GLY A 1 136 ? -7.617 25.219 6.586 1 96.31 136 GLY A C 1
ATOM 1062 O O . GLY A 1 136 ? -8.727 25.281 6.055 1 96.31 136 GLY A O 1
ATOM 1063 N N . ASN A 1 137 ? -7.133 26.172 7.297 1 97.94 137 ASN A N 1
ATOM 1064 C CA . ASN A 1 137 ? -7.91 27.391 7.543 1 97.94 137 ASN A CA 1
ATOM 1065 C C . ASN A 1 137 ? -8.031 28.25 6.289 1 97.94 137 ASN A C 1
ATOM 1067 O O . ASN A 1 137 ? -9.078 28.828 6.027 1 97.94 137 ASN A O 1
ATOM 1071 N N . MET A 1 138 ? -6.957 28.312 5.547 1 97.56 138 MET A N 1
ATOM 1072 C CA . MET A 1 138 ? -7.023 29 4.262 1 97.56 138 MET A CA 1
ATOM 1073 C C . MET A 1 138 ? -8.039 28.344 3.336 1 97.56 138 MET A C 1
ATOM 1075 O O . MET A 1 138 ? -8.766 29.016 2.611 1 97.56 138 MET A O 1
ATOM 1079 N N . GLU A 1 139 ? -8.102 27.047 3.4 1 95.69 139 GLU A N 1
ATOM 1080 C CA . GLU A 1 139 ? -9.086 26.328 2.584 1 95.69 139 GLU A CA 1
ATOM 1081 C C . GLU A 1 139 ? -10.508 26.672 3.014 1 95.69 139 GLU A C 1
ATOM 1083 O O . GLU A 1 139 ? -11.406 26.781 2.174 1 95.69 139 GLU A O 1
ATOM 1088 N N . VAL A 1 140 ? -10.742 26.781 4.297 1 97.12 140 VAL A N 1
ATOM 1089 C CA . VAL A 1 140 ? -12.055 27.172 4.805 1 97.12 140 VAL A CA 1
ATOM 1090 C C . VAL A 1 140 ? -12.445 28.531 4.258 1 97.12 140 VAL A C 1
ATOM 1092 O O . VAL A 1 140 ? -13.539 28.703 3.729 1 97.12 140 VAL A O 1
ATOM 1095 N N . PHE A 1 141 ? -11.516 29.5 4.348 1 97.94 141 PHE A N 1
ATOM 1096 C CA . PHE A 1 141 ? -11.805 30.828 3.84 1 97.94 141 PHE A CA 1
ATOM 1097 C C . PHE A 1 141 ? -12.031 30.797 2.332 1 97.94 141 PHE A C 1
ATOM 1099 O O . PHE A 1 141 ? -12.93 31.469 1.818 1 97.94 141 PHE A O 1
ATOM 1106 N N . ALA A 1 142 ? -11.219 30.047 1.655 1 96.81 142 ALA A N 1
ATOM 1107 C CA . ALA A 1 142 ? -11.297 30 0.197 1 96.81 142 ALA A CA 1
ATOM 1108 C C . ALA A 1 142 ? -12.633 29.422 -0.263 1 96.81 142 ALA A C 1
ATOM 1110 O O . ALA A 1 142 ? -13.219 29.891 -1.236 1 96.81 142 ALA A O 1
ATOM 1111 N N . LYS A 1 143 ? -13.109 28.453 0.395 1 94.94 143 LYS A N 1
ATOM 1112 C CA . LYS A 1 143 ? -14.297 27.719 -0.04 1 94.94 143 LYS A CA 1
ATOM 1113 C C . LYS A 1 143 ? -15.562 28.375 0.5 1 94.94 143 LYS A C 1
ATOM 1115 O O . LYS A 1 143 ? -16.594 28.406 -0.188 1 94.94 143 LYS A O 1
ATOM 1120 N N . TYR A 1 144 ? -15.531 28.891 1.741 1 97 144 TYR A N 1
ATOM 1121 C CA . TYR A 1 144 ? -16.797 29.234 2.4 1 97 144 TYR A CA 1
ATOM 1122 C C . TYR A 1 144 ? -16.812 30.703 2.799 1 97 144 TYR A C 1
ATOM 1124 O O . TYR A 1 144 ? -17.875 31.234 3.146 1 97 144 TYR A O 1
ATOM 1132 N N . GLY A 1 145 ? -15.68 31.391 2.777 1 97.75 145 GLY A N 1
ATOM 1133 C CA . GLY A 1 145 ? -15.625 32.781 3.176 1 97.75 145 GLY A CA 1
ATOM 1134 C C . GLY A 1 145 ? -16.281 33.719 2.176 1 97.75 145 GLY A C 1
ATOM 1135 O O . GLY A 1 145 ? -16.219 33.5 0.967 1 97.75 145 GLY A O 1
ATOM 1136 N N . ASN A 1 146 ? -16.906 34.75 2.648 1 97.38 146 ASN A N 1
ATOM 1137 C CA . ASN A 1 146 ? -17.359 35.812 1.748 1 97.38 146 ASN A CA 1
ATOM 1138 C C . ASN A 1 146 ? -16.219 36.75 1.357 1 97.38 146 ASN A C 1
ATOM 1140 O O . ASN A 1 146 ? -15.086 36.562 1.807 1 97.38 146 ASN A O 1
ATOM 1144 N N . GLN A 1 147 ? -16.531 37.688 0.555 1 97.25 147 GLN A N 1
ATOM 1145 C CA . GLN A 1 147 ? -15.492 38.531 -0.014 1 97.25 147 GLN A CA 1
ATOM 1146 C C . GLN A 1 147 ? -14.758 39.312 1.076 1 97.25 147 GLN A C 1
ATOM 1148 O O . GLN A 1 147 ? -13.531 39.438 1.038 1 97.25 147 GLN A O 1
ATOM 1153 N N . GLN A 1 148 ? -15.445 39.844 1.998 1 98.19 148 GLN A N 1
ATOM 1154 C CA . GLN A 1 148 ? -14.828 40.594 3.082 1 98.19 148 GLN A CA 1
ATOM 1155 C C . GLN A 1 148 ? -13.938 39.719 3.939 1 98.19 148 GLN A C 1
ATOM 1157 O O . GLN A 1 148 ? -12.836 40.094 4.32 1 98.19 148 GLN A O 1
ATOM 1162 N N . GLN A 1 149 ? -14.398 38.562 4.289 1 98.44 149 GLN A N 1
ATOM 1163 C CA . GLN A 1 149 ? -13.633 37.625 5.074 1 98.44 149 GLN A CA 1
ATOM 1164 C C . GLN A 1 149 ? -12.367 37.188 4.34 1 98.44 149 GLN A C 1
ATOM 1166 O O . GLN A 1 149 ? -11.305 37.062 4.949 1 98.44 149 GLN A O 1
ATOM 1171 N N . LYS A 1 150 ? -12.469 36.969 3.049 1 98.38 150 LYS A N 1
ATOM 1172 C CA . LYS A 1 150 ? -11.305 36.625 2.246 1 98.38 150 LYS A CA 1
ATOM 1173 C C . LYS A 1 150 ? -10.273 37.75 2.219 1 98.38 150 LYS A C 1
ATOM 1175 O O . LYS A 1 150 ? -9.078 37.5 2.365 1 98.38 150 LYS A O 1
ATOM 1180 N N . GLN A 1 151 ? -10.758 38.906 2.055 1 98.12 151 GLN A N 1
ATOM 1181 C CA . GLN A 1 151 ? -9.859 40.062 2.023 1 98.12 151 GLN A CA 1
ATOM 1182 C C . GLN A 1 151 ? -9.172 40.25 3.371 1 98.12 151 GLN A C 1
ATOM 1184 O O . GLN A 1 151 ? -7.977 40.562 3.426 1 98.12 151 GLN A O 1
ATOM 1189 N N . THR A 1 152 ? -9.844 40.062 4.438 1 98.5 152 THR A N 1
ATOM 1190 C CA . THR A 1 152 ? -9.344 40.375 5.777 1 98.5 152 THR A CA 1
ATOM 1191 C C . THR A 1 152 ? -8.422 39.25 6.266 1 98.5 152 THR A C 1
ATOM 1193 O O . THR A 1 152 ? -7.43 39.531 6.945 1 98.5 152 THR A O 1
ATOM 1196 N N . TRP A 1 153 ? -8.75 38.031 5.898 1 98.62 153 TRP A N 1
ATOM 1197 C CA . TRP A 1 153 ? -8.062 36.938 6.578 1 98.62 153 TRP A CA 1
ATOM 1198 C C . TRP A 1 153 ? -7.344 36.062 5.578 1 98.62 153 TRP A C 1
ATOM 1200 O O . TRP A 1 153 ? -6.199 35.656 5.805 1 98.62 153 TRP A O 1
ATOM 1210 N N . LEU A 1 154 ? -7.965 35.688 4.473 1 98.56 154 LEU A N 1
ATOM 1211 C CA . LEU A 1 154 ? -7.352 34.75 3.52 1 98.56 154 LEU A CA 1
ATOM 1212 C C . LEU A 1 154 ? -6.117 35.406 2.879 1 98.56 154 LEU A C 1
ATOM 1214 O O . LEU A 1 154 ? -5.062 34.75 2.797 1 98.56 154 LEU A O 1
ATOM 1218 N N . LYS A 1 155 ? -6.258 36.594 2.396 1 98.38 155 LYS A N 1
ATOM 1219 C CA . LYS A 1 155 ? -5.172 37.25 1.686 1 98.38 155 LYS A CA 1
ATOM 1220 C C . LYS A 1 155 ? -3.922 37.344 2.555 1 98.38 155 LYS A C 1
ATOM 1222 O O . LYS A 1 155 ? -2.838 36.938 2.141 1 98.38 155 LYS A O 1
ATOM 1227 N N . PRO A 1 156 ? -4.004 37.844 3.824 1 98.69 156 PRO A N 1
ATOM 1228 C CA . PRO A 1 156 ? -2.799 37.875 4.656 1 98.69 156 PRO A CA 1
ATOM 1229 C C . PRO A 1 156 ? -2.242 36.5 4.961 1 98.69 156 PRO A C 1
ATOM 1231 O O . PRO A 1 156 ? -1.026 36.344 5.09 1 98.69 156 PRO A O 1
ATOM 1234 N N . LEU A 1 157 ? -3.107 35.531 5.137 1 98.69 157 LEU A N 1
ATOM 1235 C CA . LEU A 1 157 ? -2.641 34.156 5.344 1 98.69 157 LEU A CA 1
ATOM 1236 C C . LEU A 1 157 ? -1.882 33.656 4.121 1 98.69 157 LEU A C 1
ATOM 1238 O O . LEU A 1 157 ? -0.81 33.062 4.254 1 98.69 157 LEU A O 1
ATOM 1242 N N . LEU A 1 158 ? -2.412 33.906 2.945 1 98.31 158 LEU A N 1
ATOM 1243 C CA . LEU A 1 158 ? -1.77 33.5 1.704 1 98.31 158 LEU A CA 1
ATOM 1244 C C . LEU A 1 158 ? -0.439 34.219 1.513 1 98.31 158 LEU A C 1
ATOM 1246 O O . LEU A 1 158 ? 0.493 33.656 0.926 1 98.31 158 LEU A O 1
ATOM 1250 N N . ASN A 1 159 ? -0.396 35.438 2.027 1 97.81 159 ASN A N 1
ATOM 1251 C CA . ASN A 1 159 ? 0.833 36.219 1.918 1 97.81 159 ASN A CA 1
ATOM 1252 C C . ASN A 1 159 ? 1.869 35.781 2.949 1 97.81 159 ASN A C 1
ATOM 1254 O O . ASN A 1 159 ? 3.025 36.188 2.891 1 97.81 159 ASN A O 1
ATOM 1258 N N . GLY A 1 160 ? 1.493 34.938 3.865 1 97.12 160 GLY A N 1
ATOM 1259 C CA . GLY A 1 160 ? 2.395 34.5 4.914 1 97.12 160 GLY A CA 1
ATOM 1260 C C . GLY A 1 160 ? 2.635 35.531 5.988 1 97.12 160 GLY A C 1
ATOM 1261 O O . GLY A 1 160 ? 3.629 35.469 6.711 1 97.12 160 GLY A O 1
ATOM 1262 N N . GLU A 1 161 ? 1.72 36.5 6.109 1 97.44 161 GLU A N 1
ATOM 1263 C CA . GLU A 1 161 ? 1.892 37.625 7.031 1 97.44 161 GLU A CA 1
ATOM 1264 C C . GLU A 1 161 ? 1.366 37.281 8.422 1 97.44 161 GLU A C 1
ATOM 1266 O O . GLU A 1 161 ? 1.825 37.844 9.422 1 97.44 161 GLU A O 1
ATOM 1271 N N . ILE A 1 162 ? 0.364 36.5 8.469 1 98.25 162 ILE A N 1
ATOM 1272 C CA . ILE A 1 162 ? -0.205 36.062 9.742 1 98.25 162 ILE A CA 1
ATOM 1273 C C . ILE A 1 162 ? -0.322 34.531 9.758 1 98.25 162 ILE A C 1
ATOM 1275 O O . ILE A 1 162 ? -0.114 33.875 8.734 1 98.25 162 ILE A O 1
ATOM 1279 N N . ARG A 1 163 ? -0.542 33.969 10.953 1 98.12 163 ARG A N 1
ATOM 1280 C CA . ARG A 1 163 ? -0.869 32.562 11.156 1 98.12 163 ARG A CA 1
ATOM 1281 C C . ARG A 1 163 ? -2.256 32.375 11.766 1 98.12 163 ARG A C 1
ATOM 1283 O O . ARG A 1 163 ? -2.904 33.375 12.117 1 98.12 163 ARG A O 1
ATOM 1290 N N . SER A 1 164 ? -2.723 31.188 11.773 1 98.69 164 SER A N 1
ATOM 1291 C CA . SER A 1 164 ? -4.098 30.953 12.203 1 98.69 164 SER A CA 1
ATOM 1292 C C . SER A 1 164 ? -4.207 29.688 13.031 1 98.69 164 SER A C 1
ATOM 1294 O O . SER A 1 164 ? -3.256 28.891 13.102 1 98.69 164 SER A O 1
ATOM 1296 N N . ALA A 1 165 ? -5.316 29.5 13.703 1 98.56 165 ALA A N 1
ATOM 1297 C CA . ALA A 1 165 ? -5.633 28.312 14.492 1 98.56 165 ALA A CA 1
ATOM 1298 C C . ALA A 1 165 ? -7.078 27.875 14.266 1 98.56 165 ALA A C 1
ATOM 1300 O O . ALA A 1 165 ? -7.926 28.688 13.891 1 98.56 165 ALA A O 1
ATOM 1301 N N . PHE A 1 166 ? -7.344 26.656 14.367 1 98.06 166 PHE A N 1
ATOM 1302 C CA . PHE A 1 166 ? -8.68 26.062 14.328 1 98.06 166 PHE A CA 1
ATOM 1303 C C . PHE A 1 166 ? -9.078 25.531 15.695 1 98.06 166 PHE A C 1
ATOM 1305 O O . PHE A 1 166 ? -8.43 24.641 16.234 1 98.06 166 PHE A O 1
ATOM 1312 N N . ALA A 1 167 ? -10.117 26.031 16.297 1 97.94 167 ALA A N 1
ATOM 1313 C CA . ALA A 1 167 ? -10.5 25.703 17.672 1 97.94 167 ALA A CA 1
ATOM 1314 C C . ALA A 1 167 ? -11.773 24.844 17.703 1 97.94 167 ALA A C 1
ATOM 1316 O O . ALA A 1 167 ? -12.883 25.375 17.656 1 97.94 167 ALA A O 1
ATOM 1317 N N . MET A 1 168 ? -11.57 23.531 17.906 1 95.12 168 MET A N 1
ATOM 1318 C CA . MET A 1 168 ? -12.703 22.609 17.922 1 95.12 168 MET A CA 1
ATOM 1319 C C . MET A 1 168 ? -12.688 21.766 19.188 1 95.12 168 MET A C 1
ATOM 1321 O O . MET A 1 168 ? -13.656 21.75 19.953 1 95.12 168 MET A O 1
ATOM 1325 N N . THR A 1 169 ? -11.547 21.141 19.531 1 95.25 169 THR A N 1
ATOM 1326 C CA . THR A 1 169 ? -11.43 20.203 20.656 1 95.25 169 THR A CA 1
ATOM 1327 C C . THR A 1 169 ? -11.664 20.922 21.984 1 95.25 169 THR A C 1
ATOM 1329 O O . THR A 1 169 ? -11.188 22.031 22.188 1 95.25 169 THR A O 1
ATOM 1332 N N . GLU A 1 170 ? -12.453 20.328 22.812 1 96.06 170 GLU A N 1
ATOM 1333 C CA . GLU A 1 170 ? -12.797 20.938 24.078 1 96.06 170 GLU A CA 1
ATOM 1334 C C . GLU A 1 170 ? -12.297 20.109 25.266 1 96.06 170 GLU A C 1
ATOM 1336 O O . GLU A 1 170 ? -12.281 18.875 25.203 1 96.06 170 GLU A O 1
ATOM 1341 N N . ARG A 1 171 ? -11.969 20.797 26.234 1 92.38 171 ARG A N 1
ATOM 1342 C CA . ARG A 1 171 ? -11.539 20.141 27.469 1 92.38 171 ARG A CA 1
ATOM 1343 C C . ARG A 1 171 ? -12.703 19.438 28.156 1 92.38 171 ARG A C 1
ATOM 1345 O O . ARG A 1 171 ? -13.812 19.984 28.219 1 92.38 171 ARG A O 1
ATOM 1352 N N . PHE A 1 172 ? -12.547 18.25 28.578 1 90.19 172 PHE A N 1
ATOM 1353 C CA . PHE A 1 172 ? -13.445 17.453 29.406 1 90.19 172 PHE A CA 1
ATOM 1354 C C . PHE A 1 172 ? -14.594 16.891 28.562 1 90.19 172 PHE A C 1
ATOM 1356 O O . PHE A 1 172 ? -15.586 16.406 29.109 1 90.19 172 PHE A O 1
ATOM 1363 N N . ILE A 1 173 ? -14.578 17.062 27.266 1 88.38 173 ILE A N 1
ATOM 1364 C CA . ILE A 1 173 ? -15.617 16.578 26.375 1 88.38 173 ILE A CA 1
ATOM 1365 C C . ILE A 1 173 ? -15.008 15.633 25.344 1 88.38 173 ILE A C 1
ATOM 1367 O O . ILE A 1 173 ? -13.898 15.875 24.844 1 88.38 173 ILE A O 1
ATOM 1371 N N . ALA A 1 174 ? -15.695 14.57 25.016 1 88.88 174 ALA A N 1
ATOM 1372 C CA . ALA A 1 174 ? -15.273 13.711 23.906 1 88.88 174 ALA A CA 1
ATOM 1373 C C . ALA A 1 174 ? -15.531 14.391 22.562 1 88.88 174 ALA A C 1
ATOM 1375 O O . ALA A 1 174 ? -16.578 14.164 21.938 1 88.88 174 ALA A O 1
ATOM 1376 N N . SER A 1 175 ? -14.547 15.117 22.125 1 89.38 175 SER A N 1
ATOM 1377 C CA . SER A 1 175 ? -14.719 15.992 20.969 1 89.38 175 SER A CA 1
ATOM 1378 C C . SER A 1 175 ? -14.562 15.227 19.656 1 89.38 175 SER A C 1
ATOM 1380 O O . SER A 1 175 ? -14.828 15.766 18.594 1 89.38 175 SER A O 1
ATOM 1382 N N . SER A 1 176 ? -14.133 13.945 19.781 1 87.38 176 SER A N 1
ATOM 1383 C CA . SER A 1 176 ? -14.07 13.125 18.578 1 87.38 176 SER A CA 1
ATOM 1384 C C . SER A 1 176 ? -15.445 12.961 17.938 1 87.38 176 SER A C 1
ATOM 1386 O O . SER A 1 176 ? -15.562 12.703 16.75 1 87.38 176 SER A O 1
ATOM 1388 N N . ASP A 1 177 ? -16.406 13.023 18.734 1 89.88 177 ASP A N 1
ATOM 1389 C CA . ASP A 1 177 ? -17.781 13.258 18.297 1 89.88 177 ASP A CA 1
ATOM 1390 C C . ASP A 1 177 ? -18.125 14.742 18.344 1 89.88 177 ASP A C 1
ATOM 1392 O O . ASP A 1 177 ? -18.516 15.258 19.391 1 89.88 177 ASP A O 1
ATOM 1396 N N . ALA A 1 178 ? -18.047 15.344 17.266 1 87.69 178 ALA A N 1
ATOM 1397 C CA . ALA A 1 178 ? -18.156 16.797 17.203 1 87.69 178 ALA A CA 1
ATOM 1398 C C . ALA A 1 178 ? -19.531 17.266 17.672 1 87.69 178 ALA A C 1
ATOM 1400 O O . ALA A 1 178 ? -19.688 18.438 18.031 1 87.69 178 ALA A O 1
ATOM 1401 N N . THR A 1 179 ? -20.469 16.391 17.656 1 91.88 179 THR A N 1
ATOM 1402 C CA . THR A 1 179 ? -21.797 16.797 18.109 1 91.88 179 THR A CA 1
ATOM 1403 C C . THR A 1 179 ? -21.797 17.047 19.625 1 91.88 179 THR A C 1
ATOM 1405 O O . THR A 1 179 ? -22.719 17.672 20.156 1 91.88 179 THR A O 1
ATOM 1408 N N . ASN A 1 180 ? -20.75 16.641 20.281 1 92.75 180 ASN A N 1
ATOM 1409 C CA . ASN A 1 180 ? -20.688 16.75 21.734 1 92.75 180 ASN A CA 1
ATOM 1410 C C . ASN A 1 180 ? -20.172 18.125 22.172 1 92.75 180 ASN A C 1
ATOM 1412 O O . ASN A 1 180 ? -20.281 18.484 23.344 1 92.75 180 ASN A O 1
ATOM 1416 N N . ILE A 1 181 ? -19.594 18.891 21.281 1 93.81 181 ILE A N 1
ATOM 1417 C CA . ILE A 1 181 ? -18.953 20.125 21.703 1 93.81 181 ILE A CA 1
ATOM 1418 C C . ILE A 1 181 ? -19.969 21.047 22.375 1 93.81 181 ILE A C 1
ATOM 1420 O O . ILE A 1 181 ? -21.156 20.984 22.062 1 93.81 181 ILE A O 1
ATOM 1424 N N . ARG A 1 182 ? -19.453 21.938 23.297 1 95.25 182 ARG A N 1
ATOM 1425 C CA . ARG A 1 182 ? -20.375 22.672 24.156 1 95.25 182 ARG A CA 1
ATOM 1426 C C . ARG A 1 182 ? -20.109 24.172 24.062 1 95.25 182 ARG A C 1
ATOM 1428 O O . ARG A 1 182 ? -20.906 24.984 24.562 1 95.25 182 ARG A O 1
ATOM 1435 N N . THR A 1 183 ? -19.031 24.562 23.438 1 98.06 183 THR A N 1
ATOM 1436 C CA . THR A 1 183 ? -18.797 26 23.266 1 98.06 183 THR A CA 1
ATOM 1437 C C . THR A 1 183 ? -20.062 26.688 22.75 1 98.06 183 THR A C 1
ATOM 1439 O O . THR A 1 183 ? -20.625 26.281 21.734 1 98.06 183 THR A O 1
ATOM 1442 N N . SER A 1 184 ? -20.469 27.75 23.469 1 98.38 184 SER A N 1
ATOM 1443 C CA . SER A 1 184 ? -21.703 28.453 23.125 1 98.38 184 SER A CA 1
ATOM 1444 C C . SER A 1 184 ? -21.438 29.594 22.156 1 98.38 184 SER A C 1
ATOM 1446 O O . SER A 1 184 ? -20.531 30.406 22.375 1 98.38 184 SER A O 1
ATOM 1448 N N . ILE A 1 185 ? -22.172 29.641 21.094 1 98.5 185 ILE A N 1
ATOM 1449 C CA . ILE A 1 185 ? -22.203 30.719 20.125 1 98.5 185 ILE A CA 1
ATOM 1450 C C . ILE A 1 185 ? -23.609 31.297 20.031 1 98.5 185 ILE A C 1
ATOM 1452 O O . ILE A 1 185 ? -24.547 30.594 19.656 1 98.5 185 ILE A O 1
ATOM 1456 N N . ARG A 1 186 ? -23.75 32.594 20.344 1 98.06 186 ARG A N 1
ATOM 1457 C CA . ARG A 1 186 ? -25.078 33.188 20.375 1 98.06 186 ARG A CA 1
ATOM 1458 C C . ARG A 1 186 ? -25.078 34.562 19.75 1 98.06 186 ARG A C 1
ATOM 1460 O O . ARG A 1 186 ? -24.125 35.344 19.922 1 98.06 186 ARG A O 1
ATOM 1467 N N . GLN A 1 187 ? -26.188 34.875 19.094 1 98.12 187 GLN A N 1
ATOM 1468 C CA . GLN A 1 187 ? -26.359 36.219 18.578 1 98.12 187 GLN A CA 1
ATOM 1469 C C . GLN A 1 187 ? -26.938 37.156 19.625 1 98.12 187 GLN A C 1
ATOM 1471 O O . GLN A 1 187 ? -27.906 36.781 20.312 1 98.12 187 GLN A O 1
ATOM 1476 N N . GLU A 1 188 ? -26.328 38.25 19.812 1 98 188 GLU A N 1
ATOM 1477 C CA . GLU A 1 188 ? -26.844 39.344 20.594 1 98 188 GLU A CA 1
ATOM 1478 C C . GLU A 1 188 ? -26.797 40.656 19.812 1 98 188 GLU A C 1
ATOM 1480 O O . GLU A 1 188 ? -25.781 41.344 19.781 1 98 188 GLU A O 1
ATOM 1485 N N . GLY A 1 189 ? -27.938 41.031 19.266 1 97.19 189 GLY A N 1
ATOM 1486 C CA . GLY A 1 189 ? -27.953 42.188 18.359 1 97.19 189 GLY A CA 1
ATOM 1487 C C . GLY A 1 189 ? -27.156 41.938 17.094 1 97.19 189 GLY A C 1
ATOM 1488 O O . GLY A 1 189 ? -27.406 40.969 16.375 1 97.19 189 GLY A O 1
ATOM 1489 N N . ASN A 1 190 ? -26.234 42.812 16.875 1 97.69 190 ASN A N 1
ATOM 1490 C CA . ASN A 1 190 ? -25.406 42.688 15.672 1 97.69 190 ASN A CA 1
ATOM 1491 C C . ASN A 1 190 ? -24.062 42.031 15.984 1 97.69 190 ASN A C 1
ATOM 1493 O O . ASN A 1 190 ? -23.094 42.188 15.227 1 97.69 190 ASN A O 1
ATOM 1497 N N . GLU A 1 191 ? -24.062 41.344 17.156 1 98.38 191 GLU A N 1
ATOM 1498 C CA . GLU A 1 191 ? -22.828 40.688 17.562 1 98.38 191 GLU A CA 1
ATOM 1499 C C . GLU A 1 191 ? -23.047 39.219 17.844 1 98.38 191 GLU A C 1
ATOM 1501 O O . GLU A 1 191 ? -24.188 38.781 18.016 1 98.38 191 GLU A O 1
ATOM 1506 N N . ILE A 1 192 ? -21.969 38.5 17.797 1 98.81 192 ILE A N 1
ATOM 1507 C CA . ILE A 1 192 ? -21.906 37.094 18.219 1 98.81 192 ILE A CA 1
ATOM 1508 C C . ILE A 1 192 ? -21.125 37 19.531 1 98.81 192 ILE A C 1
ATOM 1510 O O . ILE A 1 192 ? -20.047 37.562 19.656 1 98.81 192 ILE A O 1
ATOM 1514 N N . VAL A 1 193 ? -21.688 36.375 20.453 1 98.81 193 VAL A N 1
ATOM 1515 C CA . VAL A 1 193 ? -21.031 36.156 21.734 1 98.81 193 VAL A CA 1
ATOM 1516 C C . VAL A 1 193 ? -20.609 34.719 21.859 1 98.81 193 VAL A C 1
ATOM 1518 O O . VAL A 1 193 ? -21.422 33.812 21.641 1 98.81 193 VAL A O 1
ATOM 1521 N N . ILE A 1 194 ? -19.344 34.438 22.266 1 98.81 194 ILE A N 1
ATOM 1522 C CA . ILE A 1 194 ? -18.766 33.094 22.328 1 98.81 194 ILE A CA 1
ATOM 1523 C C . ILE A 1 194 ? -18.25 32.812 23.734 1 98.81 194 ILE A C 1
ATOM 1525 O O . ILE A 1 194 ? -17.547 33.625 24.312 1 98.81 194 ILE A O 1
ATOM 1529 N N . ASN A 1 195 ? -18.625 31.766 24.281 1 98.81 195 ASN A N 1
ATOM 1530 C CA . ASN A 1 195 ? -18.094 31.219 25.531 1 98.81 195 ASN A CA 1
ATOM 1531 C C . ASN A 1 195 ? -17.688 29.75 25.375 1 98.81 195 ASN A C 1
ATOM 1533 O O . ASN A 1 195 ? -18.516 28.922 24.984 1 98.81 195 ASN A O 1
ATOM 1537 N N . GLY A 1 196 ? -16.438 29.484 25.688 1 98.06 196 GLY A N 1
ATOM 1538 C CA . GLY A 1 196 ? -16.016 28.109 25.531 1 98.06 196 GLY A CA 1
ATOM 1539 C C . GLY A 1 196 ? -14.633 27.844 26.109 1 98.06 196 GLY A C 1
ATOM 1540 O O . GLY A 1 196 ? -13.922 28.781 26.484 1 98.06 196 GLY A O 1
ATOM 1541 N N . HIS A 1 197 ? -14.289 26.562 26.297 1 97.94 197 HIS A N 1
ATOM 1542 C CA . HIS A 1 197 ? -13.016 26.047 26.781 1 97.94 197 HIS A CA 1
ATOM 1543 C C . HIS A 1 197 ? -12.438 25 25.828 1 97.94 197 HIS A C 1
ATOM 1545 O O . HIS A 1 197 ? -12.852 23.844 25.844 1 97.94 197 HIS A O 1
ATOM 1551 N N . LYS A 1 198 ? -11.531 25.484 25.062 1 98.06 198 LYS A N 1
ATOM 1552 C CA . LYS A 1 198 ? -10.898 24.641 24.047 1 98.06 198 LYS A CA 1
ATOM 1553 C C . LYS A 1 198 ? -9.5 24.219 24.484 1 98.06 198 LYS A C 1
ATOM 1555 O O . LYS A 1 198 ? -8.898 24.844 25.359 1 98.06 198 LYS A O 1
ATOM 1560 N N . TRP A 1 199 ? -8.977 23.094 23.875 1 96 199 TRP A N 1
ATOM 1561 C CA . TRP A 1 199 ? -7.59 22.672 24.094 1 96 199 TRP A CA 1
ATOM 1562 C C . TRP A 1 199 ? -7.059 21.875 22.922 1 96 199 TRP A C 1
ATOM 1564 O O . TRP A 1 199 ? -7.82 21.469 22.031 1 96 199 TRP A O 1
ATOM 1574 N N . TRP A 1 200 ? -5.684 21.797 22.844 1 96.44 200 TRP A N 1
ATOM 1575 C CA . TRP A 1 200 ? -4.941 21.234 21.719 1 96.44 200 TRP A CA 1
ATOM 1576 C C . TRP A 1 200 ? -5.141 22.078 20.469 1 96.44 200 TRP A C 1
ATOM 1578 O O . TRP A 1 200 ? -5.273 21.531 19.359 1 96.44 200 TRP A O 1
ATOM 1588 N N . ILE A 1 201 ? -5.324 23.359 20.703 1 97.44 201 ILE A N 1
ATOM 1589 C CA . ILE A 1 201 ? -5.488 24.281 19.578 1 97.44 201 ILE A CA 1
ATOM 1590 C C . ILE A 1 201 ? -4.125 24.609 18.984 1 97.44 201 ILE A C 1
ATOM 1592 O O . ILE A 1 201 ? -3.428 25.5 19.469 1 97.44 201 ILE A O 1
ATOM 1596 N N . SER A 1 202 ? -3.85 23.953 17.891 1 96.88 202 SER A N 1
ATOM 1597 C CA . SER A 1 202 ? -2.547 24.094 17.25 1 96.88 202 SER A CA 1
ATOM 1598 C C . SER A 1 202 ? -2.369 25.484 16.656 1 96.88 202 SER A C 1
ATOM 1600 O O . SER A 1 202 ? -3.279 26.016 16.016 1 96.88 202 SER A O 1
ATOM 1602 N N . GLY A 1 203 ? -1.224 26.109 16.875 1 96.75 203 GLY A N 1
ATOM 1603 C CA . GLY A 1 203 ? -0.876 27.406 16.297 1 96.75 203 GLY A CA 1
ATOM 1604 C C . GLY A 1 203 ? -1.237 28.578 17.188 1 96.75 203 GLY A C 1
ATOM 1605 O O . GLY A 1 203 ? -0.776 29.703 16.969 1 96.75 203 GLY A O 1
ATOM 1606 N N . ALA A 1 204 ? -1.994 28.312 18.234 1 97.5 204 ALA A N 1
ATOM 1607 C CA . ALA A 1 204 ? -2.518 29.391 19.078 1 97.5 204 ALA A CA 1
ATOM 1608 C C . ALA A 1 204 ? -1.407 30.031 19.906 1 97.5 204 ALA A C 1
ATOM 1610 O O . ALA A 1 204 ? -1.574 31.125 20.453 1 97.5 204 ALA A O 1
ATOM 1611 N N . GLY A 1 205 ? -0.301 29.328 20.016 1 95.56 205 GLY A N 1
ATOM 1612 C CA . GLY A 1 205 ? 0.816 29.875 20.781 1 95.56 205 GLY A CA 1
ATOM 1613 C C . GLY A 1 205 ? 1.714 30.781 19.953 1 95.56 205 GLY A C 1
ATOM 1614 O O . GLY A 1 205 ? 2.543 31.5 20.5 1 95.56 205 GLY A O 1
ATOM 1615 N N . ASP A 1 206 ? 1.578 30.719 18.656 1 96.5 206 ASP A N 1
ATOM 1616 C CA . ASP A 1 206 ? 2.418 31.484 17.734 1 96.5 206 ASP A CA 1
ATOM 1617 C C . ASP A 1 206 ? 2.143 32.969 17.828 1 96.5 206 ASP A C 1
ATOM 1619 O O . ASP A 1 206 ? 0.99 33.406 17.75 1 96.5 206 ASP A O 1
ATOM 1623 N N . PRO A 1 207 ? 3.201 33.781 18.047 1 96.12 207 PRO A N 1
ATOM 1624 C CA . PRO A 1 207 ? 2.979 35.219 18.172 1 96.12 207 PRO A CA 1
ATOM 1625 C C . PRO A 1 207 ? 2.389 35.844 16.906 1 96.12 207 PRO A C 1
ATOM 1627 O O . PRO A 1 207 ? 1.859 36.938 16.953 1 96.12 207 PRO A O 1
ATOM 1630 N N . ARG A 1 208 ? 2.461 35.156 15.812 1 97.5 208 ARG A N 1
ATOM 1631 C CA . ARG A 1 208 ? 1.905 35.625 14.555 1 97.5 208 ARG A CA 1
ATOM 1632 C C . ARG A 1 208 ? 0.456 35.188 14.383 1 97.5 208 ARG A C 1
ATOM 1634 O O . ARG A 1 208 ? -0.21 35.562 13.422 1 97.5 208 ARG A O 1
ATOM 1641 N N . CYS A 1 209 ? -0.063 34.312 15.281 1 98.5 209 CYS A N 1
ATOM 1642 C CA . CYS A 1 209 ? -1.441 33.844 15.164 1 98.5 209 CYS A CA 1
ATOM 1643 C C . CYS A 1 209 ? -2.42 35 15.328 1 98.5 209 CYS A C 1
ATOM 1645 O O . CYS A 1 209 ? -2.512 35.594 16.406 1 98.5 209 CYS A O 1
ATOM 1647 N N . ALA A 1 210 ? -3.168 35.25 14.273 1 98.69 210 ALA A N 1
ATOM 1648 C CA . ALA A 1 210 ? -4.004 36.438 14.266 1 98.69 210 ALA A CA 1
ATOM 1649 C C . ALA A 1 210 ? -5.484 36.062 14.312 1 98.69 210 ALA A C 1
ATOM 1651 O O . ALA A 1 210 ? -6.332 36.906 14.609 1 98.69 210 ALA A O 1
ATOM 1652 N N . VAL A 1 211 ? -5.773 34.875 14.008 1 98.81 211 VAL A N 1
ATOM 1653 C CA . VAL A 1 211 ? -7.188 34.531 13.883 1 98.81 211 VAL A CA 1
ATOM 1654 C C . VAL A 1 211 ? -7.418 33.094 14.305 1 98.81 211 VAL A C 1
ATOM 1656 O O . VAL A 1 211 ? -6.598 32.219 14.016 1 98.81 211 VAL A O 1
ATOM 1659 N N . HIS A 1 212 ? -8.492 32.844 15.039 1 98.88 212 HIS A N 1
ATOM 1660 C CA . HIS A 1 212 ? -9.031 31.516 15.367 1 98.88 212 HIS A CA 1
ATOM 1661 C C . HIS A 1 212 ? -10.336 31.266 14.617 1 98.88 212 HIS A C 1
ATOM 1663 O O . HIS A 1 212 ? -11.227 32.125 14.602 1 98.88 212 HIS A O 1
ATOM 1669 N N . LEU A 1 213 ? -10.406 30.188 13.93 1 98.75 213 LEU A N 1
ATOM 1670 C CA . LEU A 1 213 ? -11.703 29.672 13.508 1 98.75 213 LEU A CA 1
ATOM 1671 C C . LEU A 1 213 ? -12.312 28.766 14.586 1 98.75 213 LEU A C 1
ATOM 1673 O O . LEU A 1 213 ? -11.812 27.672 14.828 1 98.75 213 LEU A O 1
ATOM 1677 N N . VAL A 1 214 ? -13.422 29.25 15.219 1 98.75 214 VAL A N 1
ATOM 1678 C CA . VAL A 1 214 ? -13.961 28.609 16.406 1 98.75 214 VAL A CA 1
ATOM 1679 C C . VAL A 1 214 ? -15.281 27.922 16.078 1 98.75 214 VAL A C 1
ATOM 1681 O O . VAL A 1 214 ? -16.219 28.578 15.625 1 98.75 214 VAL A O 1
ATOM 1684 N N . MET A 1 215 ? -15.32 26.656 16.297 1 97.94 215 MET A N 1
ATOM 1685 C CA . MET A 1 215 ? -16.578 25.906 16.172 1 97.94 215 MET A CA 1
ATOM 1686 C C . MET A 1 215 ? -17.281 25.797 17.516 1 97.94 215 MET A C 1
ATOM 1688 O O . MET A 1 215 ? -16.656 25.562 18.547 1 97.94 215 MET A O 1
ATOM 1692 N N . GLY A 1 216 ? -18.547 26.031 17.484 1 97.81 216 GLY A N 1
ATOM 1693 C CA . GLY A 1 216 ? -19.375 25.922 18.688 1 97.81 216 GLY A CA 1
ATOM 1694 C C . GLY A 1 216 ? -20.844 25.656 18.375 1 97.81 216 GLY A C 1
ATOM 1695 O O . GLY A 1 216 ? -21.219 25.516 17.203 1 97.81 216 GLY A O 1
ATOM 1696 N N . LYS A 1 217 ? -21.609 25.516 19.406 1 97.69 217 LYS A N 1
ATOM 1697 C CA . LYS A 1 217 ? -23.047 25.25 19.281 1 97.69 217 LYS A CA 1
ATOM 1698 C C . LYS A 1 217 ? -23.844 26.547 19.25 1 97.69 217 LYS A C 1
ATOM 1700 O O . LYS A 1 217 ? -23.828 27.328 20.203 1 97.69 217 LYS A O 1
ATOM 1705 N N . SER A 1 218 ? -24.578 26.719 18.172 1 97.81 218 SER A N 1
ATOM 1706 C CA . SER A 1 218 ? -25.375 27.938 18 1 97.81 218 SER A CA 1
ATOM 1707 C C . SER A 1 218 ? -26.859 27.641 18.156 1 97.81 218 SER A C 1
ATOM 1709 O O . SER A 1 218 ? -27.656 28.547 18.422 1 97.81 218 SER A O 1
ATOM 1711 N N . ASP A 1 219 ? -27.219 26.359 17.938 1 96.94 219 ASP A N 1
ATOM 1712 C CA . ASP A 1 219 ? -28.594 25.938 18.109 1 96.94 219 ASP A CA 1
ATOM 1713 C C . ASP A 1 219 ? -28.672 24.562 18.766 1 96.94 219 ASP A C 1
ATOM 1715 O O . ASP A 1 219 ? -29.062 23.578 18.109 1 96.94 219 ASP A O 1
ATOM 1719 N N . PRO A 1 220 ? -28.469 24.516 20.109 1 94.88 220 PRO A N 1
ATOM 1720 C CA . PRO A 1 220 ? -28.375 23.219 20.797 1 94.88 220 PRO A CA 1
ATOM 1721 C C . PRO A 1 220 ? -29.688 22.438 20.75 1 94.88 220 PRO A C 1
ATOM 1723 O O . PRO A 1 220 ? -29.688 21.219 20.922 1 94.88 220 PRO A O 1
ATOM 1726 N N . GLU A 1 221 ? -30.812 23.094 20.469 1 94.62 221 GLU A N 1
ATOM 1727 C CA . GLU A 1 221 ? -32.094 22.438 20.516 1 94.62 221 GLU A CA 1
ATOM 1728 C C . GLU A 1 221 ? -32.562 21.984 19.125 1 94.62 221 GLU A C 1
ATOM 1730 O O . GLU A 1 221 ? -33.625 21.375 18.984 1 94.62 221 GLU A O 1
ATOM 1735 N N . ASN A 1 222 ? -31.75 22.281 18.156 1 96.06 222 ASN A N 1
ATOM 1736 C CA . ASN A 1 222 ? -32.125 21.812 16.828 1 96.06 222 ASN A CA 1
ATOM 1737 C C . ASN A 1 222 ? -32.25 20.297 16.781 1 96.06 222 ASN A C 1
ATOM 1739 O O . ASN A 1 222 ? -31.438 19.562 17.344 1 96.06 222 ASN A O 1
ATOM 1743 N N . SER A 1 223 ? -33.312 19.812 16.109 1 96.56 223 SER A N 1
ATOM 1744 C CA . SER A 1 223 ? -33.594 18.391 16.047 1 96.56 223 SER A CA 1
ATOM 1745 C C . SER A 1 223 ? -32.531 17.656 15.211 1 96.56 223 SER A C 1
ATOM 1747 O O . SER A 1 223 ? -32.281 16.469 15.422 1 96.56 223 SER A O 1
ATOM 1749 N N . ASN A 1 224 ? -32.031 18.359 14.305 1 96.5 224 ASN A N 1
ATOM 1750 C CA . ASN A 1 224 ? -30.906 17.828 13.539 1 96.5 224 ASN A CA 1
ATOM 1751 C C . ASN A 1 224 ? -29.562 18.188 14.188 1 96.5 224 ASN A C 1
ATOM 1753 O O . ASN A 1 224 ? -29.109 19.328 14.086 1 96.5 224 ASN A O 1
ATOM 1757 N N . SER A 1 225 ? -28.922 17.172 14.797 1 93.94 225 SER A N 1
ATOM 1758 C CA . SER A 1 225 ? -27.688 17.406 15.555 1 93.94 225 SER A CA 1
ATOM 1759 C C . SER A 1 225 ? -26.609 18 14.672 1 93.94 225 SER A C 1
ATOM 1761 O O . SER A 1 225 ? -25.734 18.719 15.164 1 93.94 225 SER A O 1
ATOM 1763 N N . HIS A 1 226 ? -26.625 17.812 13.352 1 93.62 226 HIS A N 1
ATOM 1764 C CA . HIS A 1 226 ? -25.594 18.297 12.453 1 93.62 226 HIS A CA 1
ATOM 1765 C C . HIS A 1 226 ? -25.859 19.75 12.047 1 93.62 226 HIS A C 1
ATOM 1767 O O . HIS A 1 226 ? -25.047 20.344 11.336 1 93.62 226 HIS A O 1
ATOM 1773 N N . GLN A 1 227 ? -26.938 20.344 12.547 1 96.12 227 GLN A N 1
ATOM 1774 C CA . GLN A 1 227 ? -27.234 21.734 12.273 1 96.12 227 GLN A CA 1
ATOM 1775 C C . GLN A 1 227 ? -27.156 22.578 13.547 1 96.12 227 GLN A C 1
ATOM 1777 O O . GLN A 1 227 ? -27.578 23.734 13.562 1 96.12 227 GLN A O 1
ATOM 1782 N N . GLN A 1 228 ? -26.562 21.938 14.516 1 97.31 228 GLN A N 1
ATOM 1783 C CA . GLN A 1 228 ? -26.484 22.625 15.805 1 97.31 228 GLN A CA 1
ATOM 1784 C C . GLN A 1 228 ? -25.234 23.5 15.891 1 97.31 228 GLN A C 1
ATOM 1786 O O . GLN A 1 228 ? -25.156 24.375 16.75 1 97.31 228 GLN A O 1
ATOM 1791 N N . GLN A 1 229 ? -24.203 23.25 15.039 1 97.56 229 GLN A N 1
ATOM 1792 C CA . GLN A 1 229 ? -22.922 23.906 15.203 1 97.56 229 GLN A CA 1
ATOM 1793 C C . GLN A 1 229 ? -22.703 24.953 14.117 1 97.56 229 GLN A C 1
ATOM 1795 O O . GLN A 1 229 ? -23.156 24.781 12.984 1 97.56 229 GLN A O 1
ATOM 1800 N N . SER A 1 230 ? -22.031 26 14.422 1 98.38 230 SER A N 1
ATOM 1801 C CA . SER A 1 230 ? -21.594 27.047 13.508 1 98.38 230 SER A CA 1
ATOM 1802 C C . SER A 1 230 ? -20.109 27.328 13.664 1 98.38 230 SER A C 1
ATOM 1804 O O . SER A 1 230 ? -19.469 26.844 14.617 1 98.38 230 SER A O 1
ATOM 1806 N N . LEU A 1 231 ? -19.516 28 12.727 1 98.62 231 LEU A N 1
ATOM 1807 C CA . LEU A 1 231 ? -18.125 28.406 12.734 1 98.62 231 LEU A CA 1
ATOM 1808 C C . LEU A 1 231 ? -18 29.922 12.711 1 98.62 231 LEU A C 1
ATOM 1810 O O . LEU A 1 231 ? -18.609 30.594 11.875 1 98.62 231 LEU A O 1
ATOM 1814 N N . VAL A 1 232 ? -17.203 30.453 13.641 1 98.81 232 VAL A N 1
ATOM 1815 C CA . VAL A 1 232 ? -17.094 31.906 13.797 1 98.81 232 VAL A CA 1
ATOM 1816 C C . VAL A 1 232 ? -15.617 32.312 13.75 1 98.81 232 VAL A C 1
ATOM 1818 O O . VAL A 1 232 ? -14.758 31.641 14.32 1 98.81 232 VAL A O 1
ATOM 1821 N N . ILE A 1 233 ? -15.328 33.375 13 1 98.94 233 ILE A N 1
ATOM 1822 C CA . ILE A 1 233 ? -14 34 12.945 1 98.94 233 ILE A CA 1
ATOM 1823 C C . ILE A 1 233 ? -13.758 34.812 14.203 1 98.94 233 ILE A C 1
ATOM 1825 O O . ILE A 1 233 ? -14.492 35.781 14.469 1 98.94 233 ILE A O 1
ATOM 1829 N N . VAL A 1 234 ? -12.758 34.5 14.953 1 98.88 234 VAL A N 1
ATOM 1830 C CA . VAL A 1 234 ? -12.43 35.219 16.172 1 98.88 234 VAL A CA 1
ATOM 1831 C C . VAL A 1 234 ? -10.992 35.75 16.094 1 98.88 234 VAL A C 1
ATOM 1833 O O . VAL A 1 234 ? -10.039 34.969 16.109 1 98.88 234 VAL A O 1
ATOM 1836 N N . PRO A 1 235 ? -10.82 37.094 16.031 1 98.81 235 PRO A N 1
ATOM 1837 C CA . PRO A 1 235 ? -9.453 37.594 16.141 1 98.81 235 PRO A CA 1
ATOM 1838 C C . PRO A 1 235 ? -8.742 37.125 17.406 1 98.81 235 PRO A C 1
ATOM 1840 O O . PRO A 1 235 ? -9.352 37.062 18.484 1 98.81 235 PRO A O 1
ATOM 1843 N N . ALA A 1 236 ? -7.484 36.781 17.281 1 98.5 236 ALA A N 1
ATOM 1844 C CA . ALA A 1 236 ? -6.738 36.156 18.375 1 98.5 236 ALA A CA 1
ATOM 1845 C C . ALA A 1 236 ? -6.594 37.156 19.547 1 98.5 236 ALA A C 1
ATOM 1847 O O . ALA A 1 236 ? -6.48 36.75 20.703 1 98.5 236 ALA A O 1
ATOM 1848 N N . ASN A 1 237 ? -6.648 38.438 19.219 1 97.75 237 ASN A N 1
ATOM 1849 C CA . ASN A 1 237 ? -6.473 39.469 20.234 1 97.75 237 ASN A CA 1
ATOM 1850 C C . ASN A 1 237 ? -7.816 40.031 20.719 1 97.75 237 ASN A C 1
ATOM 1852 O O . ASN A 1 237 ? -7.859 41.031 21.406 1 97.75 237 ASN A O 1
ATOM 1856 N N . ALA A 1 238 ? -8.891 39.406 20.344 1 98.5 238 ALA A N 1
ATOM 1857 C CA . ALA A 1 238 ? -10.195 39.875 20.812 1 98.5 238 ALA A CA 1
ATOM 1858 C C . ALA A 1 238 ? -10.289 39.781 22.328 1 98.5 238 ALA A C 1
ATOM 1860 O O . ALA A 1 238 ? -9.82 38.812 22.938 1 98.5 238 ALA A O 1
ATOM 1861 N N . PRO A 1 239 ? -10.938 40.875 22.969 1 98.44 239 PRO A N 1
ATOM 1862 C CA . PRO A 1 239 ? -11.156 40.75 24.406 1 98.44 239 PRO A CA 1
ATOM 1863 C C . PRO A 1 239 ? -11.883 39.469 24.797 1 98.44 239 PRO A C 1
ATOM 1865 O O . PRO A 1 239 ? -12.859 39.094 24.141 1 98.44 239 PRO A O 1
ATOM 1868 N N . GLY A 1 240 ? -11.344 38.781 25.859 1 98.69 240 GLY A N 1
ATOM 1869 C CA . GLY A 1 240 ? -11.969 37.562 26.328 1 98.69 240 GLY A CA 1
ATOM 1870 C C . GLY A 1 240 ? -11.266 36.312 25.844 1 98.69 240 GLY A C 1
ATOM 1871 O O . GLY A 1 240 ? -11.492 35.219 26.391 1 98.69 240 GLY A O 1
ATOM 1872 N N . VAL A 1 241 ? -10.422 36.438 24.797 1 98.75 241 VAL A N 1
ATOM 1873 C CA . VAL A 1 241 ? -9.617 35.312 24.359 1 98.75 241 VAL A CA 1
ATOM 1874 C C . VAL A 1 241 ? -8.391 35.156 25.25 1 98.75 241 VAL A C 1
ATOM 1876 O O . VAL A 1 241 ? -7.621 36.094 25.422 1 98.75 241 VAL A O 1
ATOM 1879 N N . LYS A 1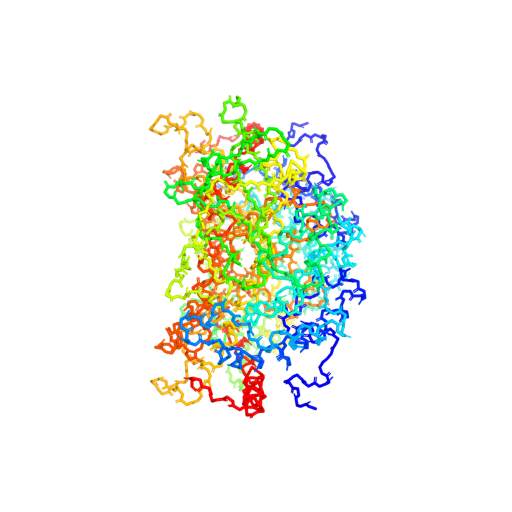 242 ? -8.219 34 25.828 1 98.25 242 LYS A N 1
ATOM 1880 C CA . LYS A 1 242 ? -7.082 33.75 26.703 1 98.25 242 LYS A CA 1
ATOM 1881 C C . LYS A 1 242 ? -6.391 32.438 26.359 1 98.25 242 LYS A C 1
ATOM 1883 O O . LYS A 1 242 ? -6.969 31.359 26.516 1 98.25 242 LYS A O 1
ATOM 1888 N N . VAL A 1 243 ? -5.199 32.531 25.906 1 97.12 243 VAL A N 1
ATOM 1889 C CA . VAL A 1 243 ? -4.363 31.328 25.781 1 97.12 243 VAL A CA 1
ATOM 1890 C C . VAL A 1 243 ? -3.814 30.938 27.156 1 97.12 243 VAL A C 1
ATOM 1892 O O . VAL A 1 243 ? -2.941 31.625 27.703 1 97.12 243 VAL A O 1
ATOM 1895 N N . VAL A 1 244 ? -4.242 29.859 27.688 1 96.56 244 VAL A N 1
ATOM 1896 C CA . VAL A 1 244 ? -3.996 29.484 29.062 1 96.56 244 VAL A CA 1
ATOM 1897 C C . VAL A 1 244 ? -2.602 28.875 29.203 1 96.56 244 VAL A C 1
ATOM 1899 O O . VAL A 1 244 ? -1.84 29.234 30.094 1 96.56 244 VAL A O 1
ATOM 1902 N N . ARG A 1 245 ? -2.275 27.891 28.391 1 94.38 245 ARG A N 1
ATOM 1903 C CA . ARG A 1 245 ? -0.996 27.188 28.422 1 94.38 245 ARG A CA 1
ATOM 1904 C C . ARG A 1 245 ? -0.789 26.359 27.156 1 94.38 245 ARG A C 1
ATOM 1906 O O . ARG A 1 245 ? -1.756 25.906 26.547 1 94.38 245 ARG A O 1
ATOM 1913 N N . PRO A 1 246 ? 0.474 26.188 26.844 1 94.56 246 PRO A N 1
ATOM 1914 C CA . PRO A 1 246 ? 0.762 25.156 25.844 1 94.56 246 PRO A CA 1
ATOM 1915 C C . PRO A 1 246 ? 0.662 23.734 26.406 1 94.56 246 PRO A C 1
ATOM 1917 O O . PRO A 1 246 ? 1.05 23.5 27.547 1 94.56 246 PRO A O 1
ATOM 1920 N N . MET A 1 247 ? 0.096 22.859 25.641 1 94.12 247 MET A N 1
ATOM 1921 C CA . MET A 1 247 ? 0.128 21.438 25.969 1 94.12 247 MET A CA 1
ATOM 1922 C C . MET A 1 247 ? 1.462 20.812 25.578 1 94.12 247 MET A C 1
ATOM 1924 O O . MET A 1 247 ? 2.188 21.375 24.75 1 94.12 247 MET A O 1
ATOM 1928 N N . HIS A 1 248 ? 1.836 19.719 26.25 1 93.12 248 HIS A N 1
ATOM 1929 C CA . HIS A 1 248 ? 3.043 18.984 25.875 1 93.12 248 HIS A CA 1
ATOM 1930 C C . HIS A 1 248 ? 2.699 17.703 25.141 1 93.12 248 HIS A C 1
ATOM 1932 O O . HIS A 1 248 ? 1.808 16.953 25.562 1 93.12 248 HIS A O 1
ATOM 1938 N N . VAL A 1 249 ? 3.289 17.5 24.062 1 92.75 249 VAL A N 1
ATOM 1939 C CA . VAL A 1 249 ? 3.244 16.234 23.328 1 92.75 249 VAL A CA 1
ATOM 1940 C C . VAL A 1 249 ? 4.492 15.414 23.641 1 92.75 249 VAL A C 1
ATOM 1942 O O . VAL A 1 249 ? 5.559 15.656 23.062 1 92.75 249 VAL A O 1
ATOM 1945 N N . PHE A 1 250 ? 4.367 14.422 24.391 1 90.94 250 PHE A N 1
ATOM 1946 C CA . PHE A 1 250 ? 5.5 13.609 24.828 1 90.94 250 PHE A CA 1
ATOM 1947 C C . PHE A 1 250 ? 6.633 14.492 25.344 1 90.94 250 PHE A C 1
ATOM 1949 O O . PHE A 1 250 ? 7.797 14.289 25 1 90.94 250 PHE A O 1
ATOM 1956 N N . GLY A 1 251 ? 6.266 15.461 26.016 1 90.31 251 GLY A N 1
ATOM 1957 C CA . GLY A 1 251 ? 7.25 16.328 26.641 1 90.31 251 GLY A CA 1
ATOM 1958 C C . GLY A 1 251 ? 7.609 17.547 25.812 1 90.31 251 GLY A C 1
ATOM 1959 O O . GLY A 1 251 ? 8.195 18.5 26.312 1 90.31 251 GLY A O 1
ATOM 1960 N N . TYR A 1 252 ? 7.195 17.562 24.547 1 92.88 252 TYR A N 1
ATOM 1961 C CA . TYR A 1 252 ? 7.488 18.688 23.672 1 92.88 252 TYR A CA 1
ATOM 1962 C C . TYR A 1 252 ? 6.359 19.703 23.688 1 92.88 252 TYR A C 1
ATOM 1964 O O . TYR A 1 252 ? 5.191 19.359 23.531 1 92.88 252 TYR A O 1
ATOM 1972 N N . ASP A 1 253 ? 6.672 20.938 23.875 1 93.19 253 ASP A N 1
ATOM 1973 C CA . ASP A 1 253 ? 5.633 21.969 23.891 1 93.19 253 ASP A CA 1
ATOM 1974 C C . ASP A 1 253 ? 5.469 22.594 22.516 1 93.19 253 ASP A C 1
ATOM 1976 O O . ASP A 1 253 ? 4.52 23.344 22.281 1 93.19 253 ASP A O 1
ATOM 1980 N N . ASP A 1 254 ? 6.484 22.391 21.641 1 93.25 254 ASP A N 1
ATOM 1981 C CA . ASP A 1 254 ? 6.441 22.781 20.234 1 93.25 254 ASP A CA 1
ATOM 1982 C C . ASP A 1 254 ? 6.391 24.297 20.078 1 93.25 254 ASP A C 1
ATOM 1984 O O . ASP A 1 254 ? 5.734 24.812 19.172 1 93.25 254 ASP A O 1
ATOM 1988 N N . ALA A 1 255 ? 6.992 25.031 21.047 1 94.06 255 ALA A N 1
ATOM 1989 C CA . ALA A 1 255 ? 7.152 26.469 20.891 1 94.06 255 ALA A CA 1
ATOM 1990 C C . ALA A 1 255 ? 7.836 26.828 19.578 1 94.06 255 ALA A C 1
ATOM 1992 O O . ALA A 1 255 ? 8.711 26.094 19.109 1 94.06 255 ALA A O 1
ATOM 1993 N N . PRO A 1 256 ? 7.539 27.875 18.828 1 94.38 256 PRO A N 1
ATOM 1994 C CA . PRO A 1 256 ? 6.582 28.875 19.312 1 94.38 256 PRO A CA 1
ATOM 1995 C C . PRO A 1 256 ? 5.16 28.609 18.828 1 94.38 256 PRO A C 1
ATOM 1997 O O . PRO A 1 256 ? 4.254 29.406 19.109 1 94.38 256 PRO A O 1
ATOM 2000 N N . GLU A 1 257 ? 4.812 27.609 18.031 1 94 257 GLU A N 1
ATOM 2001 C CA . GLU A 1 257 ? 3.48 27.312 17.516 1 94 257 GLU A CA 1
ATOM 2002 C C . GLU A 1 257 ? 2.584 26.734 18.609 1 94 257 GLU A C 1
ATOM 2004 O O . GLU A 1 257 ? 1.618 27.375 19.031 1 94 257 GLU A O 1
ATOM 2009 N N . GLY A 1 258 ? 3.008 25.547 19.062 1 93.75 258 GLY A N 1
ATOM 2010 C CA . GLY A 1 258 ? 2.389 24.891 20.203 1 93.75 258 GLY A CA 1
ATOM 2011 C C . GLY A 1 258 ? 0.967 24.438 19.938 1 93.75 258 GLY A C 1
ATOM 2012 O O . GLY A 1 258 ? 0.393 24.766 18.891 1 93.75 258 GLY A O 1
ATOM 2013 N N . HIS A 1 259 ? 0.441 23.625 20.812 1 96.25 259 HIS A N 1
ATOM 2014 C CA . HIS A 1 259 ? -0.944 23.203 20.984 1 96.25 259 HIS A CA 1
ATOM 2015 C C . HIS A 1 259 ? -1.509 23.688 22.312 1 96.25 259 HIS A C 1
ATOM 2017 O O . HIS A 1 259 ? -1.127 23.188 23.375 1 96.25 259 HIS A O 1
ATOM 2023 N N . CYS A 1 260 ? -2.445 24.578 22.25 1 97.56 260 CYS A N 1
ATOM 2024 C CA . CYS A 1 260 ? -2.682 25.328 23.484 1 97.56 260 CYS A CA 1
ATOM 2025 C C . CYS A 1 260 ? -4.086 25.078 24.016 1 97.56 260 CYS A C 1
ATOM 2027 O O . CYS A 1 260 ? -4.98 24.688 23.266 1 97.56 260 CYS A O 1
ATOM 2029 N N . GLU A 1 261 ? -4.195 25.203 25.266 1 97.25 261 GLU A N 1
ATOM 2030 C CA . GLU A 1 261 ? -5.477 25.406 25.938 1 97.25 261 GLU A CA 1
ATOM 2031 C C . GLU A 1 261 ? -5.934 26.859 25.828 1 97.25 261 GLU A C 1
ATOM 2033 O O . GLU A 1 261 ? -5.156 27.781 26.078 1 97.25 261 GLU A O 1
ATOM 2038 N N . VAL A 1 262 ? -7.18 27.062 25.375 1 98.19 262 VAL A N 1
ATOM 2039 C CA . VAL A 1 262 ? -7.684 28.406 25.125 1 98.19 262 VAL A CA 1
ATOM 2040 C C . VAL A 1 262 ? -9.062 28.578 25.75 1 98.19 262 VAL A C 1
ATOM 2042 O O . VAL A 1 262 ? -9.922 27.703 25.609 1 98.19 262 VAL A O 1
ATOM 2045 N N . ILE A 1 263 ? -9.273 29.688 26.406 1 98.62 263 ILE A N 1
ATOM 2046 C CA . ILE A 1 263 ? -10.57 30.031 26.969 1 98.62 263 ILE A CA 1
ATOM 2047 C C . ILE A 1 263 ? -11.164 31.219 26.203 1 98.62 263 ILE A C 1
ATOM 2049 O O . ILE A 1 263 ? -10.469 32.188 25.922 1 98.62 263 ILE A O 1
ATOM 2053 N N . TYR A 1 264 ? -12.344 31.062 25.781 1 98.75 264 TYR A N 1
ATOM 2054 C CA . TYR A 1 264 ? -13.164 32.156 25.281 1 98.75 264 TYR A CA 1
ATOM 2055 C C . TYR A 1 264 ? -14.188 32.594 26.328 1 98.75 264 TYR A C 1
ATOM 2057 O O . TYR A 1 264 ? -15.141 31.875 26.609 1 98.75 264 TYR A O 1
ATOM 2065 N N . ASP A 1 265 ? -13.969 33.75 26.844 1 98.69 265 ASP A N 1
ATOM 2066 C CA . ASP A 1 265 ? -14.812 34.25 27.922 1 98.69 265 ASP A CA 1
ATOM 2067 C C . ASP A 1 265 ? -15.602 35.469 27.453 1 98.69 265 ASP A C 1
ATOM 2069 O O . ASP A 1 265 ? -15.094 36.594 27.5 1 98.69 265 ASP A O 1
ATOM 2073 N N . ASN A 1 266 ? -16.828 35.281 27.141 1 98.62 266 ASN A N 1
ATOM 2074 C CA . ASN A 1 266 ? -17.734 36.312 26.656 1 98.62 266 ASN A CA 1
ATOM 2075 C C . ASN A 1 266 ? -17.094 37.125 25.531 1 98.62 266 ASN A C 1
ATOM 2077 O O . ASN A 1 266 ? -17.062 38.375 25.578 1 98.62 266 ASN A O 1
ATOM 2081 N N . VAL A 1 267 ? -16.5 36.438 24.594 1 98.88 267 VAL A N 1
ATOM 2082 C CA . VAL A 1 267 ? -15.891 37.094 23.438 1 98.88 267 VAL A CA 1
ATOM 2083 C C . VAL A 1 267 ? -16.984 37.625 22.516 1 98.88 267 VAL A C 1
ATOM 2085 O O . VAL A 1 267 ? -17.938 36.906 22.188 1 98.88 267 VAL A O 1
ATOM 2088 N N . ARG A 1 268 ? -16.859 38.844 22.109 1 98.75 268 ARG A N 1
ATOM 2089 C CA . ARG A 1 268 ? -17.844 39.469 21.25 1 98.75 268 ARG A CA 1
ATOM 2090 C C . ARG A 1 268 ? -17.234 39.875 19.906 1 98.75 268 ARG A C 1
ATOM 2092 O O . ARG A 1 268 ? -16.172 40.5 19.875 1 98.75 268 ARG A O 1
ATOM 2099 N N . VAL A 1 269 ? -17.812 39.438 18.828 1 98.69 269 VAL A N 1
ATOM 2100 C CA . VAL A 1 269 ? -17.375 39.781 17.484 1 98.69 269 VAL A CA 1
ATOM 2101 C C . VAL A 1 269 ? -18.594 40.188 16.641 1 98.69 269 VAL A C 1
ATOM 2103 O O . VAL A 1 269 ? -19.734 39.844 16.984 1 98.69 269 VAL A O 1
ATOM 2106 N N . PRO A 1 270 ? -18.375 40.875 15.547 1 98.44 270 PRO A N 1
ATOM 2107 C CA . PRO A 1 270 ? -19.5 41.25 14.688 1 98.44 270 PRO A CA 1
ATOM 2108 C C . PRO A 1 270 ? -20.188 40.062 14.047 1 98.44 270 PRO A C 1
ATOM 2110 O O . PRO A 1 270 ? -19.547 39.031 13.797 1 98.44 270 PRO A O 1
ATOM 2113 N N . LEU A 1 271 ? -21.469 40.219 13.672 1 98.12 271 LEU A N 1
ATOM 2114 C CA . LEU A 1 271 ? -22.266 39.188 13.008 1 98.12 271 LEU A CA 1
ATOM 2115 C C . LEU A 1 271 ? -21.609 38.75 11.703 1 98.12 271 LEU A C 1
ATOM 2117 O O . LEU A 1 271 ? -21.719 37.594 11.297 1 98.12 271 LEU A O 1
ATOM 2121 N N . ALA A 1 272 ? -20.859 39.656 11.102 1 97.94 272 ALA A N 1
ATOM 2122 C CA . ALA A 1 272 ? -20.203 39.406 9.82 1 97.94 272 ALA A CA 1
ATOM 2123 C C . ALA A 1 272 ? -19.109 38.375 9.953 1 97.94 272 ALA A C 1
ATOM 2125 O O . ALA A 1 272 ? -18.609 37.844 8.945 1 97.94 272 ALA A O 1
ATOM 2126 N N . ASN A 1 273 ? -18.781 37.969 11.188 1 98.69 273 ASN A N 1
ATOM 2127 C CA . ASN A 1 273 ? -17.719 36.969 11.43 1 98.69 273 ASN A CA 1
ATOM 2128 C C . ASN A 1 273 ? -18.25 35.562 11.328 1 98.69 273 ASN A C 1
ATOM 2130 O O . ASN A 1 273 ? -17.484 34.594 11.398 1 98.69 273 ASN A O 1
ATOM 2134 N N . LEU A 1 274 ? -19.547 35.375 11.109 1 98.62 274 LEU A N 1
ATOM 2135 C CA . LEU A 1 274 ? -20.125 34.062 10.852 1 98.62 274 LEU A CA 1
ATOM 2136 C C . LEU A 1 274 ? -19.719 33.562 9.477 1 98.62 274 LEU A C 1
ATOM 2138 O O . LEU A 1 274 ? -19.859 34.25 8.477 1 98.62 274 LEU A O 1
ATOM 2142 N N . VAL A 1 275 ? -19.141 32.344 9.5 1 98.44 275 VAL A N 1
ATOM 2143 C CA . VAL A 1 275 ? -18.703 31.781 8.227 1 98.44 275 VAL A CA 1
ATOM 2144 C C . VAL A 1 275 ? -19.859 31 7.602 1 98.44 275 VAL A C 1
ATOM 2146 O O . VAL A 1 275 ? -20.469 30.156 8.258 1 98.44 275 VAL A O 1
ATOM 2149 N N . LEU A 1 276 ? -20.203 31.25 6.336 1 97.81 276 LEU A N 1
ATOM 2150 C CA . LEU A 1 276 ? -21.203 30.578 5.5 1 97.81 276 LEU A CA 1
ATOM 2151 C C . LEU A 1 276 ? -22.609 30.781 6.055 1 97.81 276 LEU A C 1
ATOM 2153 O O . LEU A 1 276 ? -23.516 31.141 5.309 1 97.81 276 LEU A O 1
ATOM 2157 N N . GLY A 1 277 ? -22.891 30.484 7.367 1 98.12 277 GLY A N 1
ATOM 2158 C CA . GLY A 1 277 ? -24.203 30.656 7.965 1 98.12 277 GLY A CA 1
ATOM 2159 C C . GLY A 1 277 ? -24.375 29.891 9.258 1 98.12 277 GLY A C 1
ATOM 2160 O O . GLY A 1 277 ? -23.531 29.062 9.609 1 98.12 277 GLY A O 1
ATOM 2161 N N . TRP A 1 278 ? -25.516 30.297 9.992 1 98.12 278 TRP A N 1
ATOM 2162 C CA . TRP A 1 278 ? -25.859 29.594 11.219 1 98.12 278 TRP A CA 1
ATOM 2163 C C . TRP A 1 278 ? -26.156 28.125 10.938 1 98.12 278 TRP A C 1
ATOM 2165 O O . TRP A 1 278 ? -26.812 27.797 9.945 1 98.12 278 TRP A O 1
ATOM 2175 N N . GLY A 1 279 ? -25.609 27.25 11.773 1 97.56 279 GLY A N 1
ATOM 2176 C CA . GLY A 1 279 ? -25.891 25.828 11.664 1 97.56 279 GLY A CA 1
ATOM 2177 C C . GLY A 1 279 ? -25.094 25.141 10.57 1 97.56 279 GLY A C 1
ATOM 2178 O O . GLY A 1 279 ? -25.297 23.969 10.289 1 97.56 279 GLY A O 1
ATOM 2179 N N . LYS A 1 280 ? -24.094 25.828 10.039 1 97.75 280 LYS A N 1
ATOM 2180 C CA . LYS A 1 280 ? -23.359 25.281 8.898 1 97.75 280 LYS A CA 1
ATOM 2181 C C . LYS A 1 280 ? -22.016 24.719 9.336 1 97.75 280 LYS A C 1
ATOM 2183 O O . LYS A 1 280 ? -21.156 24.422 8.492 1 97.75 280 LYS A O 1
ATOM 2188 N N . GLY A 1 281 ? -21.797 24.594 10.609 1 96.19 281 GLY A N 1
ATOM 2189 C CA . GLY A 1 281 ? -20.516 24.141 11.148 1 96.19 281 GLY A CA 1
ATOM 2190 C C . GLY A 1 281 ? -20.078 22.797 10.594 1 96.19 281 GLY A C 1
ATOM 2191 O O . GLY A 1 281 ? -18.938 22.656 10.141 1 96.19 281 GLY A O 1
ATOM 2192 N N . PHE A 1 282 ? -20.938 21.859 10.508 1 93.94 282 PHE A N 1
ATOM 2193 C CA . PHE A 1 282 ? -20.594 20.516 10.07 1 93.94 282 PHE A CA 1
ATOM 2194 C C . PHE A 1 282 ? -20.312 20.484 8.57 1 93.94 282 PHE A C 1
ATOM 2196 O O . PHE A 1 282 ? -19.453 19.75 8.109 1 93.94 282 PHE A O 1
ATOM 2203 N N . GLU A 1 283 ? -21.031 21.188 7.832 1 92.75 283 GLU A N 1
ATOM 2204 C CA . GLU A 1 283 ? -20.75 21.297 6.402 1 92.75 283 GLU A CA 1
ATOM 2205 C C . GLU A 1 283 ? -19.344 21.828 6.164 1 92.75 283 GLU A C 1
ATOM 2207 O O . GLU A 1 283 ? -18.609 21.297 5.328 1 92.75 283 GLU A O 1
ATOM 2212 N N . ILE A 1 284 ? -18.953 22.797 6.926 1 94.88 284 ILE A N 1
ATOM 2213 C CA . ILE A 1 284 ? -17.656 23.453 6.766 1 94.88 284 ILE A CA 1
ATOM 2214 C C . ILE A 1 284 ? -16.531 22.484 7.164 1 94.88 284 ILE A C 1
ATOM 2216 O O . ILE A 1 284 ? -15.539 22.344 6.449 1 94.88 284 ILE A O 1
ATOM 2220 N N . ILE A 1 285 ? -16.703 21.797 8.266 1 90.94 285 ILE A N 1
ATOM 2221 C CA . ILE A 1 285 ? -15.602 20.969 8.758 1 90.94 285 ILE A CA 1
ATOM 2222 C C . ILE A 1 285 ? -15.406 19.766 7.836 1 90.94 285 ILE A C 1
ATOM 2224 O O . ILE A 1 285 ? -14.289 19.266 7.688 1 90.94 285 ILE A O 1
ATOM 2228 N N . GLN A 1 286 ? -16.438 19.25 7.234 1 84.38 286 GLN A N 1
ATOM 2229 C CA . GLN A 1 286 ? -16.297 18.172 6.258 1 84.38 286 GLN A CA 1
ATOM 2230 C C . GLN A 1 286 ? -15.438 18.625 5.074 1 84.38 286 GLN A C 1
ATOM 2232 O O . GLN A 1 286 ? -14.672 17.828 4.523 1 84.38 286 GLN A O 1
ATOM 2237 N N . GLY A 1 287 ? -15.57 19.859 4.715 1 86.38 287 GLY A N 1
ATOM 2238 C CA . GLY A 1 287 ? -14.773 20.406 3.635 1 86.38 287 GLY A CA 1
ATOM 2239 C C . GLY A 1 287 ? -13.336 20.672 4.035 1 86.38 287 GLY A C 1
ATOM 2240 O O . GLY A 1 287 ? -12.43 20.641 3.195 1 86.38 287 GLY A O 1
ATOM 2241 N N . ARG A 1 288 ? -13.094 20.859 5.254 1 88.12 288 ARG A N 1
ATOM 2242 C CA . ARG A 1 288 ? -11.773 21.203 5.766 1 88.12 288 ARG A CA 1
ATOM 2243 C C . ARG A 1 288 ? -10.961 19.953 6.09 1 88.12 288 ARG A C 1
ATOM 2245 O O . ARG A 1 288 ? -9.781 19.859 5.727 1 88.12 288 ARG A O 1
ATOM 2252 N N . LEU A 1 289 ? -11.5 19.031 6.723 1 82.06 289 LEU A N 1
ATOM 2253 C CA . LEU A 1 289 ? -10.758 17.953 7.363 1 82.06 289 LEU A CA 1
ATOM 2254 C C . LEU A 1 289 ? -10.305 16.922 6.332 1 82.06 289 LEU A C 1
ATOM 2256 O O . LEU A 1 289 ? -9.242 16.312 6.48 1 82.06 289 LEU A O 1
ATOM 2260 N N . GLY A 1 290 ? -11.016 16.734 5.285 1 85.56 290 GLY A N 1
ATOM 2261 C CA . GLY A 1 290 ? -10.617 15.805 4.246 1 85.56 290 GLY A CA 1
ATOM 2262 C C . GLY A 1 290 ? -9.273 16.156 3.623 1 85.56 290 GLY A C 1
ATOM 2263 O O . GLY A 1 290 ? -8.312 15.398 3.764 1 85.56 290 GLY A O 1
ATOM 2264 N N . PRO A 1 291 ? -9.188 17.281 3.104 1 88.19 291 PRO A N 1
ATOM 2265 C CA . PRO A 1 291 ? -7.914 17.719 2.529 1 88.19 291 PRO A CA 1
ATOM 2266 C C . PRO A 1 291 ? -6.785 17.766 3.561 1 88.19 291 PRO A C 1
ATOM 2268 O O . PRO A 1 291 ? -5.648 17.406 3.25 1 88.19 291 PRO A O 1
ATOM 2271 N N . GLY A 1 292 ? -7.066 18.172 4.719 1 93.44 292 GLY A N 1
ATOM 2272 C CA . GLY A 1 292 ? -6.055 18.203 5.766 1 93.44 292 GLY A CA 1
ATOM 2273 C C . GLY A 1 292 ? -5.48 16.828 6.074 1 93.44 292 GLY A C 1
ATOM 2274 O O . GLY A 1 292 ? -4.27 16.688 6.27 1 93.44 292 GLY A O 1
ATOM 2275 N N . ARG A 1 293 ? -6.34 15.906 6.129 1 95.12 293 ARG A N 1
ATOM 2276 C CA . ARG A 1 293 ? -5.938 14.547 6.449 1 95.12 293 ARG A CA 1
ATOM 2277 C C . ARG A 1 293 ? -4.941 14.016 5.426 1 95.12 293 ARG A C 1
ATOM 2279 O O . ARG A 1 293 ? -3.893 13.477 5.793 1 95.12 293 ARG A O 1
ATOM 2286 N N . ILE A 1 294 ? -5.227 14.172 4.18 1 96.62 294 ILE A N 1
ATOM 2287 C CA . ILE A 1 294 ? -4.371 13.609 3.145 1 96.62 294 ILE A CA 1
ATOM 2288 C C . ILE A 1 294 ? -3.043 14.367 3.104 1 96.62 294 ILE A C 1
ATOM 2290 O O . ILE A 1 294 ? -1.998 13.781 2.814 1 96.62 294 ILE A O 1
ATOM 2294 N N . HIS A 1 295 ? -3.041 15.703 3.389 1 96.88 295 HIS A N 1
ATOM 2295 C CA . HIS A 1 295 ? -1.798 16.469 3.439 1 96.88 295 HIS A CA 1
ATOM 2296 C C . HIS A 1 295 ? -0.873 15.945 4.531 1 96.88 295 HIS A C 1
ATOM 2298 O O . HIS A 1 295 ? 0.338 15.836 4.328 1 96.88 295 HIS A O 1
ATOM 2304 N N . HIS A 1 296 ? -1.439 15.648 5.695 1 97.38 296 HIS A N 1
ATOM 2305 C CA . HIS A 1 296 ? -0.65 15.047 6.766 1 97.38 296 HIS A CA 1
ATOM 2306 C C . HIS A 1 296 ? -0.027 13.727 6.312 1 97.38 296 HIS A C 1
ATOM 2308 O O . HIS A 1 296 ? 1.145 13.469 6.59 1 97.38 296 HIS A O 1
ATOM 2314 N N . CYS A 1 297 ? -0.79 12.945 5.625 1 98.44 297 CYS A N 1
ATOM 2315 C CA . CYS A 1 297 ? -0.307 11.656 5.16 1 98.44 297 CYS A CA 1
ATOM 2316 C C . CYS A 1 297 ? 0.843 11.82 4.176 1 98.44 297 CYS A C 1
ATOM 2318 O O . CYS A 1 297 ? 1.833 11.094 4.234 1 98.44 297 CYS A O 1
ATOM 2320 N N . MET A 1 298 ? 0.706 12.812 3.281 1 98.38 298 MET A N 1
ATOM 2321 C CA . MET A 1 298 ? 1.747 13.094 2.297 1 98.38 298 MET A CA 1
ATOM 2322 C C . MET A 1 298 ? 3.078 13.383 2.982 1 98.38 298 MET A C 1
ATOM 2324 O O . MET A 1 298 ? 4.094 12.758 2.666 1 98.38 298 MET A O 1
ATOM 2328 N N . ARG A 1 299 ? 3.086 14.234 3.924 1 98.38 299 ARG A N 1
ATOM 2329 C CA . ARG A 1 299 ? 4.301 14.625 4.629 1 98.38 299 ARG A CA 1
ATOM 2330 C C . ARG A 1 299 ? 4.832 13.477 5.484 1 98.38 299 ARG A C 1
ATOM 2332 O O . ARG A 1 299 ? 6.043 13.336 5.652 1 98.38 299 ARG A O 1
ATOM 2339 N N . THR A 1 300 ? 3.898 12.672 6.016 1 98.56 300 THR A N 1
ATOM 2340 C CA . THR A 1 300 ? 4.25 11.539 6.867 1 98.56 300 THR A CA 1
ATOM 2341 C C . THR A 1 300 ? 5.145 10.555 6.113 1 98.56 300 THR A C 1
ATOM 2343 O O . THR A 1 300 ? 6.074 9.984 6.691 1 98.56 300 THR A O 1
ATOM 2346 N N . ILE A 1 301 ? 4.93 10.367 4.844 1 98.69 301 ILE A N 1
ATOM 2347 C CA . ILE A 1 301 ? 5.758 9.484 4.027 1 98.69 301 ILE A CA 1
ATOM 2348 C C . ILE A 1 301 ? 7.195 10 4.004 1 98.69 301 ILE A C 1
ATOM 2350 O O . ILE A 1 301 ? 8.141 9.219 4.105 1 98.69 301 ILE A O 1
ATOM 2354 N N . GLY A 1 302 ? 7.355 11.312 3.863 1 98.62 302 GLY A N 1
ATOM 2355 C CA . GLY A 1 302 ? 8.68 11.914 3.885 1 98.62 302 GLY A CA 1
ATOM 2356 C C . GLY A 1 302 ? 9.43 11.664 5.18 1 98.62 302 GLY A C 1
ATOM 2357 O O . GLY A 1 302 ? 10.633 11.391 5.168 1 98.62 302 GLY A O 1
ATOM 2358 N N . THR A 1 303 ? 8.703 11.773 6.27 1 98.62 303 THR A N 1
ATOM 2359 C CA . THR A 1 303 ? 9.305 11.516 7.57 1 98.62 303 THR A CA 1
ATOM 2360 C C . THR A 1 303 ? 9.781 10.07 7.668 1 98.62 303 THR A C 1
ATOM 2362 O O . THR A 1 303 ? 10.867 9.805 8.195 1 98.62 303 THR A O 1
ATOM 2365 N N . ALA A 1 304 ? 8.977 9.141 7.137 1 98.75 304 ALA A N 1
ATOM 2366 C CA . ALA A 1 304 ? 9.367 7.734 7.133 1 98.75 304 ALA A CA 1
ATOM 2367 C C . ALA A 1 304 ? 10.617 7.512 6.285 1 98.75 304 ALA A C 1
ATOM 2369 O O . ALA A 1 304 ? 11.492 6.73 6.66 1 98.75 304 ALA A O 1
ATOM 2370 N N . GLU A 1 305 ? 10.703 8.172 5.148 1 98.69 305 GLU A N 1
ATOM 2371 C CA . GLU A 1 305 ? 11.875 8.07 4.285 1 98.69 305 GLU A CA 1
ATOM 2372 C C . GLU A 1 305 ? 13.125 8.578 5 1 98.69 305 GLU A C 1
ATOM 2374 O O . GLU A 1 305 ? 14.195 7.973 4.891 1 98.69 305 GLU A O 1
ATOM 2379 N N . ARG A 1 306 ? 13.008 9.68 5.699 1 98.25 306 ARG A N 1
ATOM 2380 C CA . ARG A 1 306 ? 14.125 10.219 6.465 1 98.25 306 ARG A CA 1
ATOM 2381 C C . ARG A 1 306 ? 14.578 9.242 7.543 1 98.25 306 ARG A C 1
ATOM 2383 O O . ARG A 1 306 ? 15.773 9.062 7.77 1 98.25 306 ARG A O 1
ATOM 2390 N N . ALA A 1 307 ? 13.602 8.664 8.211 1 98.62 307 ALA A N 1
ATOM 2391 C CA . ALA A 1 307 ? 13.914 7.668 9.234 1 98.62 307 ALA A CA 1
ATOM 2392 C C . ALA A 1 307 ? 14.68 6.488 8.648 1 98.62 307 ALA A C 1
ATOM 2394 O O . ALA A 1 307 ? 15.625 5.992 9.258 1 98.62 307 ALA A O 1
ATOM 2395 N N . LEU A 1 308 ? 14.266 6.008 7.48 1 98.75 308 LEU A N 1
ATOM 2396 C CA . LEU A 1 308 ? 14.953 4.902 6.828 1 98.75 308 LEU A CA 1
ATOM 2397 C C . LEU A 1 308 ? 16.375 5.297 6.457 1 98.75 308 LEU A C 1
ATOM 2399 O O . LEU A 1 308 ? 17.312 4.508 6.641 1 98.75 308 LEU A O 1
ATOM 2403 N N . ASP A 1 309 ? 16.609 6.516 5.918 1 98.25 309 ASP A N 1
ATOM 2404 C CA . ASP A 1 309 ? 17.953 7 5.598 1 98.25 309 ASP A CA 1
ATOM 2405 C C . ASP A 1 309 ? 18.844 6.988 6.836 1 98.25 309 ASP A C 1
ATOM 2407 O O . ASP A 1 309 ? 20 6.555 6.77 1 98.25 309 ASP A O 1
ATOM 2411 N N . LEU A 1 310 ? 18.281 7.457 7.922 1 98.12 310 LEU A N 1
ATOM 2412 C CA . LEU A 1 310 ? 19.062 7.484 9.156 1 98.12 310 LEU A CA 1
ATOM 2413 C C . LEU A 1 310 ? 19.391 6.07 9.625 1 98.12 310 LEU A C 1
ATOM 2415 O O . LEU A 1 310 ? 20.469 5.816 10.148 1 98.12 310 LEU A O 1
ATOM 2419 N N . MET A 1 311 ? 18.438 5.145 9.461 1 98.5 311 MET A N 1
ATOM 2420 C CA . MET A 1 311 ? 18.672 3.748 9.812 1 98.5 311 MET A CA 1
ATOM 2421 C C . MET A 1 311 ? 19.797 3.156 8.977 1 98.5 311 MET A C 1
ATOM 2423 O O . MET A 1 311 ? 20.656 2.447 9.5 1 98.5 311 MET A O 1
ATOM 2427 N N . LEU A 1 312 ? 19.797 3.439 7.652 1 98.62 312 LEU A N 1
ATOM 2428 C CA . LEU A 1 312 ? 20.859 2.953 6.773 1 98.62 312 LEU A CA 1
ATOM 2429 C C . LEU A 1 312 ? 22.219 3.471 7.223 1 98.62 312 LEU A C 1
ATOM 2431 O O . LEU A 1 312 ? 23.188 2.715 7.266 1 98.62 312 LEU A O 1
ATOM 2435 N N . ALA A 1 313 ? 22.297 4.773 7.512 1 97.69 313 ALA A N 1
ATOM 2436 C CA . ALA A 1 313 ? 23.547 5.371 7.973 1 97.69 313 ALA A CA 1
ATOM 2437 C C . ALA A 1 313 ? 24.016 4.727 9.273 1 97.69 313 ALA A C 1
ATOM 2439 O O . ALA A 1 313 ? 25.156 4.301 9.383 1 97.69 313 ALA A O 1
ATOM 2440 N N . ARG A 1 314 ? 23.125 4.555 10.203 1 97.38 314 ARG A N 1
ATOM 2441 C CA . ARG A 1 314 ? 23.469 3.982 11.5 1 97.38 314 ARG A CA 1
ATOM 2442 C C . ARG A 1 314 ? 23.953 2.545 11.359 1 97.38 314 ARG A C 1
ATOM 2444 O O . ARG A 1 314 ? 24.938 2.158 11.984 1 97.38 314 ARG A O 1
ATOM 2451 N N . CYS A 1 315 ? 23.297 1.785 10.57 1 97.94 315 CYS A N 1
ATOM 2452 C CA . CYS A 1 315 ? 23.562 0.352 10.5 1 97.94 315 CYS A CA 1
ATOM 2453 C C . CYS A 1 315 ? 24.859 0.075 9.766 1 97.94 315 CYS A C 1
ATOM 2455 O O . CYS A 1 315 ? 25.438 -1.011 9.891 1 97.94 315 CYS A O 1
ATOM 2457 N N . THR A 1 316 ? 25.344 1.075 9.039 1 97.88 316 THR A N 1
ATOM 2458 C CA . THR A 1 316 ? 26.578 0.876 8.281 1 97.88 316 THR A CA 1
ATOM 2459 C C . THR A 1 316 ? 27.719 1.686 8.898 1 97.88 316 THR A C 1
ATOM 2461 O O . THR A 1 316 ? 28.812 1.765 8.32 1 97.88 316 THR A O 1
ATOM 2464 N N . ASP A 1 317 ? 27.484 2.393 9.953 1 96.06 317 ASP A N 1
ATOM 2465 C CA . ASP A 1 317 ? 28.5 3.186 10.633 1 96.06 317 ASP A CA 1
ATOM 2466 C C . ASP A 1 317 ? 29.625 2.299 11.164 1 96.06 317 ASP A C 1
ATOM 2468 O O . ASP A 1 317 ? 29.422 1.516 12.094 1 96.06 317 ASP A O 1
ATOM 2472 N N . GLN A 1 318 ? 30.766 2.537 10.641 1 93.81 318 GLN A N 1
ATOM 2473 C CA . GLN A 1 318 ? 31.906 1.693 10.984 1 93.81 318 GLN A CA 1
ATOM 2474 C C . GLN A 1 318 ? 32.375 1.956 12.414 1 93.81 318 GLN A C 1
ATOM 2476 O O . GLN A 1 318 ? 33.062 1.121 13.008 1 93.81 318 GLN A O 1
ATOM 2481 N N . ARG A 1 319 ? 32.062 3.059 13 1 93.62 319 ARG A N 1
ATOM 2482 C CA . ARG A 1 319 ? 32.469 3.418 14.352 1 93.62 319 ARG A CA 1
ATOM 2483 C C . ARG A 1 319 ? 31.609 2.713 15.398 1 93.62 319 ARG A C 1
ATOM 2485 O O . ARG A 1 319 ? 31.953 2.682 16.578 1 93.62 319 ARG A O 1
ATOM 2492 N N . LYS A 1 320 ? 30.5 2.115 14.898 1 92 320 LYS A N 1
ATOM 2493 C CA . LYS A 1 320 ? 29.516 1.561 15.812 1 92 320 LYS A CA 1
ATOM 2494 C C . LYS A 1 320 ? 29.297 0.074 15.555 1 92 320 LYS A C 1
ATOM 2496 O O . LYS A 1 320 ? 28.156 -0.374 15.406 1 92 320 LYS A O 1
ATOM 2501 N N . ARG A 1 321 ? 30.312 -0.671 15.633 1 91.62 321 ARG A N 1
ATOM 2502 C CA . ARG A 1 321 ? 30.281 -2.113 15.414 1 91.62 321 ARG A CA 1
ATOM 2503 C C . ARG A 1 321 ? 29.859 -2.848 16.688 1 91.62 321 ARG A C 1
ATOM 2505 O O . ARG A 1 321 ? 30.266 -2.48 17.781 1 91.62 321 ARG A O 1
ATOM 2512 N N . ALA A 1 322 ? 28.922 -3.785 16.547 1 86.81 322 ALA A N 1
ATOM 2513 C CA . ALA A 1 322 ? 28.5 -4.668 17.641 1 86.81 322 ALA A CA 1
ATOM 2514 C C . ALA A 1 322 ? 28.828 -6.125 17.328 1 86.81 322 ALA A C 1
ATOM 2516 O O . ALA A 1 322 ? 28.516 -6.617 16.234 1 86.81 322 ALA A O 1
ATOM 2517 N N . PHE A 1 323 ? 29.438 -6.789 18.344 1 91.88 323 PHE A N 1
ATOM 2518 C CA . PHE A 1 323 ? 29.797 -8.195 18.219 1 91.88 323 PHE A CA 1
ATOM 2519 C C . PHE A 1 323 ? 30.672 -8.422 16.984 1 91.88 323 PHE A C 1
ATOM 2521 O O . PHE A 1 323 ? 30.516 -9.414 16.281 1 91.88 323 PHE A O 1
ATOM 2528 N N . GLY A 1 324 ? 31.469 -7.449 16.688 1 92.62 324 GLY A N 1
ATOM 2529 C CA . GLY A 1 324 ? 32.469 -7.562 15.641 1 92.62 324 GLY A CA 1
ATOM 2530 C C . GLY A 1 324 ? 31.938 -7.242 14.258 1 92.62 324 GLY A C 1
ATOM 2531 O O . GLY A 1 324 ? 32.656 -7.332 13.266 1 92.62 324 GLY A O 1
ATOM 2532 N N . LYS A 1 325 ? 30.703 -6.832 14.117 1 95.19 325 LYS A N 1
ATOM 2533 C CA . LYS A 1 325 ? 30.047 -6.551 12.844 1 95.19 325 LYS A CA 1
ATOM 2534 C C . LYS A 1 325 ? 29.281 -5.238 12.891 1 95.19 325 LYS A C 1
ATOM 2536 O O . LYS A 1 325 ? 28.922 -4.762 13.977 1 95.19 325 LYS A O 1
ATOM 2541 N N . THR A 1 326 ? 29.203 -4.613 11.727 1 95.5 326 THR A N 1
ATOM 2542 C CA . THR A 1 326 ? 28.219 -3.537 11.672 1 95.5 326 THR A CA 1
ATOM 2543 C C . THR A 1 326 ? 26.797 -4.094 11.781 1 95.5 326 THR A C 1
ATOM 2545 O O . THR A 1 326 ? 26.578 -5.285 11.539 1 95.5 326 THR A O 1
ATOM 2548 N N . LEU A 1 327 ? 25.875 -3.242 12.227 1 95.62 327 LEU A N 1
ATOM 2549 C CA . LEU A 1 327 ? 24.5 -3.688 12.367 1 95.62 327 LEU A CA 1
ATOM 2550 C C . LEU A 1 327 ? 23.953 -4.191 11.031 1 95.62 327 LEU A C 1
ATOM 2552 O O . LEU A 1 327 ? 23.109 -5.102 11 1 95.62 327 LEU A O 1
ATOM 2556 N N . SER A 1 328 ? 24.453 -3.652 9.906 1 97.06 328 SER A N 1
ATOM 2557 C CA . SER A 1 328 ? 23.969 -4.008 8.578 1 97.06 328 SER A CA 1
ATOM 2558 C C . SER A 1 328 ? 24.328 -5.449 8.227 1 97.06 328 SER A C 1
ATOM 2560 O O . SER A 1 328 ? 23.797 -6.008 7.262 1 97.06 328 SER A O 1
ATOM 2562 N N . GLU A 1 329 ? 25.141 -6.094 8.953 1 96 329 GLU A N 1
ATOM 2563 C CA . GLU A 1 329 ? 25.562 -7.465 8.703 1 96 329 GLU A CA 1
ATOM 2564 C C . GLU A 1 329 ? 24.703 -8.461 9.477 1 96 329 GLU A C 1
ATOM 2566 O O . GLU A 1 329 ? 24.859 -9.672 9.328 1 96 329 GLU A O 1
ATOM 2571 N N . HIS A 1 330 ? 23.859 -7.984 10.375 1 94.31 330 HIS A N 1
ATOM 2572 C CA . HIS A 1 330 ? 22.953 -8.836 11.141 1 94.31 330 HIS A CA 1
ATOM 2573 C C . HIS A 1 330 ? 21.625 -9.023 10.414 1 94.31 330 HIS A C 1
ATOM 2575 O O . HIS A 1 330 ? 20.984 -8.039 10.047 1 94.31 330 HIS A O 1
ATOM 2581 N N . GLY A 1 331 ? 21.156 -10.297 10.258 1 95 331 GLY A N 1
ATOM 2582 C CA . GLY A 1 331 ? 19.969 -10.648 9.5 1 95 331 GLY A CA 1
ATOM 2583 C C . GLY A 1 331 ? 18.719 -9.938 9.984 1 95 331 GLY A C 1
ATOM 2584 O O . GLY A 1 331 ? 17.891 -9.523 9.172 1 95 331 GLY A O 1
ATOM 2585 N N . THR A 1 332 ? 18.562 -9.75 11.242 1 94.12 332 THR A N 1
ATOM 2586 C CA . THR A 1 332 ? 17.391 -9.094 11.805 1 94.12 332 THR A CA 1
ATOM 2587 C C . THR A 1 332 ? 17.297 -7.645 11.344 1 94.12 332 THR A C 1
ATOM 2589 O O . THR A 1 332 ? 16.219 -7.152 11.031 1 94.12 332 THR A O 1
ATOM 2592 N N . ILE A 1 333 ? 18.453 -6.945 11.266 1 96.06 333 ILE A N 1
ATOM 2593 C CA . ILE A 1 333 ? 18.484 -5.547 10.852 1 96.06 333 ILE A CA 1
ATOM 2594 C C . ILE A 1 333 ? 18.172 -5.445 9.359 1 96.06 333 ILE A C 1
ATOM 2596 O O . ILE A 1 333 ? 17.406 -4.582 8.945 1 96.06 333 ILE A O 1
ATOM 2600 N N . VAL A 1 334 ? 18.734 -6.379 8.617 1 97.44 334 VAL A N 1
ATOM 2601 C CA . VAL A 1 334 ? 18.5 -6.402 7.176 1 97.44 334 VAL A CA 1
ATOM 2602 C C . VAL A 1 334 ? 17.016 -6.605 6.898 1 97.44 334 VAL A C 1
ATOM 2604 O O . VAL A 1 334 ? 16.453 -5.945 6.031 1 97.44 334 VAL A O 1
ATOM 2607 N N . GLN A 1 335 ? 16.391 -7.457 7.641 1 97.69 335 GLN A N 1
ATOM 2608 C CA . GLN A 1 335 ? 14.961 -7.711 7.484 1 97.69 335 GLN A CA 1
ATOM 2609 C C . GLN A 1 335 ? 14.141 -6.48 7.852 1 97.69 335 GLN A C 1
ATOM 2611 O O . GLN A 1 335 ? 13.148 -6.168 7.188 1 97.69 335 GLN A O 1
ATOM 2616 N N . ASN A 1 336 ? 14.516 -5.766 8.938 1 98.06 336 ASN A N 1
ATOM 2617 C CA . ASN A 1 336 ? 13.812 -4.543 9.336 1 98.06 336 ASN A CA 1
ATOM 2618 C C . ASN A 1 336 ? 13.891 -3.479 8.25 1 98.06 336 ASN A C 1
ATOM 2620 O O . ASN A 1 336 ? 12.906 -2.799 7.965 1 98.06 336 ASN A O 1
ATOM 2624 N N . ILE A 1 337 ? 15.055 -3.383 7.629 1 98.56 337 ILE A N 1
ATOM 2625 C CA . ILE A 1 337 ? 15.25 -2.426 6.547 1 98.56 337 ILE A CA 1
ATOM 2626 C C . ILE A 1 337 ? 14.32 -2.766 5.379 1 98.56 337 ILE A C 1
ATOM 2628 O O . ILE A 1 337 ? 13.68 -1.88 4.809 1 98.56 337 ILE A O 1
ATOM 2632 N N . ALA A 1 338 ? 14.188 -4.027 5.062 1 98.62 338 ALA A N 1
ATOM 2633 C CA . ALA A 1 338 ? 13.32 -4.477 3.98 1 98.62 338 ALA A CA 1
ATOM 2634 C C . ALA A 1 338 ? 11.859 -4.16 4.281 1 98.62 338 ALA A C 1
ATOM 2636 O O . ALA A 1 338 ? 11.141 -3.631 3.428 1 98.62 338 ALA A O 1
ATOM 2637 N N . TRP A 1 339 ? 11.414 -4.441 5.469 1 98.44 339 TRP A N 1
ATOM 2638 C CA . TRP A 1 339 ? 10.039 -4.168 5.863 1 98.44 339 TRP A CA 1
ATOM 2639 C C . TRP A 1 339 ? 9.758 -2.67 5.852 1 98.44 339 TRP A C 1
ATOM 2641 O O . TRP A 1 339 ? 8.656 -2.24 5.488 1 98.44 339 TRP A O 1
ATOM 2651 N N . ALA A 1 340 ? 10.742 -1.874 6.289 1 98.75 340 ALA A N 1
ATOM 2652 C CA . ALA A 1 340 ? 10.578 -0.424 6.242 1 98.75 340 ALA A CA 1
ATOM 2653 C C . ALA A 1 340 ? 10.305 0.052 4.82 1 98.75 340 ALA A C 1
ATOM 2655 O O . ALA A 1 340 ? 9.391 0.845 4.586 1 98.75 340 ALA A O 1
ATOM 2656 N N . ARG A 1 341 ? 11.047 -0.477 3.893 1 98.56 341 ARG A N 1
ATOM 2657 C CA . ARG A 1 341 ? 10.867 -0.105 2.494 1 98.56 341 ARG A CA 1
ATOM 2658 C C . ARG A 1 341 ? 9.484 -0.512 1.996 1 98.56 341 ARG A C 1
ATOM 2660 O O . ARG A 1 341 ? 8.805 0.266 1.317 1 98.56 341 ARG A O 1
ATOM 2667 N N . ILE A 1 342 ? 9.016 -1.69 2.336 1 98.69 342 ILE A N 1
ATOM 2668 C CA . ILE A 1 342 ? 7.711 -2.193 1.917 1 98.69 342 ILE A CA 1
ATOM 2669 C C . ILE A 1 342 ? 6.609 -1.287 2.459 1 98.69 342 ILE A C 1
ATOM 2671 O O . ILE A 1 342 ? 5.73 -0.852 1.711 1 98.69 342 ILE A O 1
ATOM 2675 N N . LYS A 1 343 ? 6.691 -0.94 3.744 1 98.62 343 LYS A N 1
ATOM 2676 C CA . LYS A 1 343 ? 5.676 -0.114 4.391 1 98.62 343 LYS A CA 1
ATOM 2677 C C . LYS A 1 343 ? 5.621 1.277 3.77 1 98.62 343 LYS A C 1
ATOM 2679 O O . LYS A 1 343 ? 4.539 1.829 3.562 1 98.62 343 LYS A O 1
ATOM 2684 N N . ILE A 1 344 ? 6.766 1.849 3.469 1 98.75 344 ILE A N 1
ATOM 2685 C CA . ILE A 1 344 ? 6.832 3.184 2.881 1 98.75 344 ILE A CA 1
ATOM 2686 C C . ILE A 1 344 ? 6.188 3.172 1.498 1 98.75 344 ILE A C 1
ATOM 2688 O O . ILE A 1 344 ? 5.395 4.059 1.168 1 98.75 344 ILE A O 1
ATOM 2692 N N . GLU A 1 345 ? 6.477 2.121 0.733 1 98.5 345 GLU A N 1
ATOM 2693 C CA . GLU A 1 345 ? 5.945 2.066 -0.626 1 98.5 345 GLU A CA 1
ATOM 2694 C C . GLU A 1 345 ? 4.434 1.853 -0.62 1 98.5 345 GLU A C 1
ATOM 2696 O O . GLU A 1 345 ? 3.713 2.473 -1.402 1 98.5 345 GLU A O 1
ATOM 2701 N N . GLN A 1 346 ? 3.967 0.997 0.188 1 98.44 346 GLN A N 1
ATOM 2702 C CA . GLN A 1 346 ? 2.529 0.775 0.316 1 98.44 346 GLN A CA 1
ATOM 2703 C C . GLN A 1 346 ? 1.812 2.055 0.733 1 98.44 346 GLN A C 1
ATOM 2705 O O . GLN A 1 346 ? 0.753 2.385 0.192 1 98.44 346 GLN A O 1
ATOM 2710 N N . ALA A 1 347 ? 2.402 2.76 1.696 1 98.69 347 ALA A N 1
ATOM 2711 C CA . ALA A 1 347 ? 1.832 4.02 2.168 1 98.69 347 ALA A CA 1
ATOM 2712 C C . ALA A 1 347 ? 1.803 5.062 1.053 1 98.69 347 ALA A C 1
ATOM 2714 O O . ALA A 1 347 ? 0.785 5.727 0.843 1 98.69 347 ALA A O 1
ATOM 2715 N N . ARG A 1 348 ? 2.891 5.172 0.337 1 98.75 348 ARG A N 1
ATOM 2716 C CA . ARG A 1 348 ? 3.01 6.148 -0.743 1 98.75 348 ARG A CA 1
ATOM 2717 C C . ARG A 1 348 ? 1.963 5.898 -1.823 1 98.75 348 ARG A C 1
ATOM 2719 O O . ARG A 1 348 ? 1.275 6.828 -2.254 1 98.75 348 ARG A O 1
ATOM 2726 N N . LEU A 1 349 ? 1.829 4.656 -2.217 1 98.69 349 LEU A N 1
ATOM 2727 C CA . LEU A 1 349 ? 0.908 4.324 -3.297 1 98.69 349 LEU A CA 1
ATOM 2728 C C . LEU A 1 349 ? -0.537 4.578 -2.877 1 98.69 349 LEU A C 1
ATOM 2730 O O . LEU A 1 349 ? -1.357 5.008 -3.691 1 98.69 349 LEU A O 1
ATOM 2734 N N . LEU A 1 350 ? -0.85 4.316 -1.615 1 98.44 350 LEU A N 1
ATOM 2735 C CA . LEU A 1 350 ? -2.188 4.598 -1.105 1 98.44 350 LEU A CA 1
ATOM 2736 C C . LEU A 1 350 ? -2.492 6.09 -1.167 1 98.44 350 LEU A C 1
ATOM 2738 O O . LEU A 1 350 ? -3.578 6.488 -1.593 1 98.44 350 LEU A O 1
ATOM 2742 N N . VAL A 1 351 ? -1.518 6.914 -0.808 1 98.69 351 VAL A N 1
ATOM 2743 C CA . VAL A 1 351 ? -1.675 8.367 -0.824 1 98.69 351 VAL A CA 1
ATOM 2744 C C . VAL A 1 351 ? -1.824 8.852 -2.262 1 98.69 351 VAL A C 1
ATOM 2746 O O . VAL A 1 351 ? -2.66 9.711 -2.549 1 98.69 351 VAL A O 1
ATOM 2749 N N . LEU A 1 352 ? -1.028 8.312 -3.145 1 98.75 352 LEU A N 1
ATOM 2750 C CA . LEU A 1 352 ? -1.079 8.727 -4.543 1 98.75 352 LEU A CA 1
ATOM 2751 C C . LEU A 1 352 ? -2.422 8.359 -5.168 1 98.75 352 LEU A C 1
ATOM 2753 O O . LEU A 1 352 ? -2.982 9.141 -5.941 1 98.75 352 LEU A O 1
ATOM 2757 N N . SER A 1 353 ? -2.957 7.188 -4.812 1 98.38 353 SER A N 1
ATOM 2758 C CA . SER A 1 353 ? -4.277 6.789 -5.289 1 98.38 353 SER A CA 1
ATOM 2759 C C . SER A 1 353 ? -5.359 7.727 -4.766 1 98.38 353 SER A C 1
ATOM 2761 O O . SER A 1 353 ? -6.258 8.125 -5.508 1 98.38 353 SER A O 1
ATOM 2763 N N . ALA A 1 354 ? -5.289 8.109 -3.516 1 98.19 354 ALA A N 1
ATOM 2764 C CA . ALA A 1 354 ? -6.25 9.031 -2.91 1 98.19 354 ALA A CA 1
ATOM 2765 C C . ALA A 1 354 ? -6.176 10.406 -3.564 1 98.19 354 ALA A C 1
ATOM 2767 O O . ALA A 1 354 ? -7.207 11.008 -3.879 1 98.19 354 ALA A O 1
ATOM 2768 N N . ALA A 1 355 ? -4.941 10.883 -3.758 1 98.31 355 ALA A N 1
ATOM 2769 C CA . ALA A 1 355 ? -4.746 12.195 -4.375 1 98.31 355 ALA A CA 1
ATOM 2770 C C . ALA A 1 355 ? -5.305 12.219 -5.797 1 98.31 355 ALA A C 1
ATOM 2772 O O . ALA A 1 355 ? -5.949 13.188 -6.203 1 98.31 355 ALA A O 1
ATOM 2773 N N . ASN A 1 356 ? -5.039 11.125 -6.527 1 98.31 356 ASN A N 1
ATOM 2774 C CA . ASN A 1 356 ? -5.594 11.023 -7.875 1 98.31 356 ASN A CA 1
ATOM 2775 C C . ASN A 1 356 ? -7.121 11.047 -7.855 1 98.31 356 ASN A C 1
ATOM 2777 O O . ASN A 1 356 ? -7.746 11.656 -8.727 1 98.31 356 ASN A O 1
ATOM 2781 N N . MET A 1 357 ? -7.703 10.367 -6.906 1 97.81 357 MET A N 1
ATOM 2782 C CA . MET A 1 357 ? -9.164 10.328 -6.801 1 97.81 357 MET A CA 1
ATOM 2783 C C . MET A 1 357 ? -9.719 11.719 -6.508 1 97.81 357 MET A C 1
ATOM 2785 O O . MET A 1 357 ? -10.766 12.102 -7.047 1 97.81 357 MET A O 1
ATOM 2789 N N . ILE A 1 358 ? -9.047 12.484 -5.688 1 96.75 358 ILE A N 1
ATOM 2790 C CA . ILE A 1 358 ? -9.461 13.859 -5.426 1 96.75 358 ILE A CA 1
ATOM 2791 C C . ILE A 1 358 ? -9.422 14.664 -6.723 1 96.75 358 ILE A C 1
ATOM 2793 O O . ILE A 1 358 ? -10.367 15.398 -7.027 1 96.75 358 ILE A O 1
ATOM 2797 N N . ASP A 1 359 ? -8.367 14.547 -7.484 1 97 359 ASP A N 1
ATOM 2798 C CA . ASP A 1 359 ? -8.227 15.273 -8.742 1 97 359 ASP A CA 1
ATOM 2799 C C . ASP A 1 359 ? -9.383 14.953 -9.695 1 97 359 ASP A C 1
ATOM 2801 O O . ASP A 1 359 ? -9.836 15.82 -10.438 1 97 359 ASP A O 1
ATOM 2805 N N . LYS A 1 360 ? -9.852 13.672 -9.648 1 96.25 360 LYS A N 1
ATOM 2806 C CA . LYS A 1 360 ? -10.898 13.227 -10.57 1 96.25 360 LYS A CA 1
ATOM 2807 C C . LYS A 1 360 ? -12.281 13.609 -10.047 1 96.25 360 LYS A C 1
ATOM 2809 O O . LYS A 1 360 ? -13.234 13.695 -10.812 1 96.25 360 LYS A O 1
ATOM 2814 N N . THR A 1 361 ? -12.359 13.836 -8.789 1 95.19 361 THR A N 1
ATOM 2815 C CA . THR A 1 361 ? -13.625 14.195 -8.148 1 95.19 361 THR A CA 1
ATOM 2816 C C . THR A 1 361 ? -13.445 15.398 -7.23 1 95.19 361 THR A C 1
ATOM 2818 O O . THR A 1 361 ? -13.297 16.531 -7.703 1 95.19 361 THR A O 1
ATOM 2821 N N . ASN A 1 362 ? -13.352 15.234 -5.961 1 92.75 362 ASN A N 1
ATOM 2822 C CA . ASN A 1 362 ? -13.055 16.125 -4.84 1 92.75 362 ASN A CA 1
ATOM 2823 C C . ASN A 1 362 ? -12.82 15.336 -3.555 1 92.75 362 ASN A C 1
ATOM 2825 O O . ASN A 1 362 ? -12.797 14.102 -3.57 1 92.75 362 ASN A O 1
ATOM 2829 N N . ALA A 1 363 ? -12.594 16.031 -2.527 1 90.5 363 ALA A N 1
ATOM 2830 C CA . ALA A 1 363 ? -12.273 15.359 -1.267 1 90.5 363 ALA A CA 1
ATOM 2831 C C . ALA A 1 363 ? -13.414 14.461 -0.81 1 90.5 363 ALA A C 1
ATOM 2833 O O . ALA A 1 363 ? -13.188 13.391 -0.252 1 90.5 363 ALA A O 1
ATOM 2834 N N . LYS A 1 364 ? -14.594 14.906 -1.009 1 90.38 364 LYS A N 1
ATOM 2835 C CA . LYS A 1 364 ? -15.758 14.109 -0.629 1 90.38 364 LYS A CA 1
ATOM 2836 C C . LYS A 1 364 ? -15.82 12.82 -1.44 1 90.38 364 LYS A C 1
ATOM 2838 O O . LYS A 1 364 ? -16.141 11.758 -0.9 1 90.38 364 LYS A O 1
ATOM 2843 N N . GLY A 1 365 ? -15.531 12.977 -2.705 1 93.25 365 GLY A N 1
ATOM 2844 C CA . GLY A 1 365 ? -15.531 11.812 -3.574 1 93.25 365 GLY A CA 1
ATOM 2845 C C . GLY A 1 365 ? -14.438 10.812 -3.244 1 93.25 365 GLY A C 1
ATOM 2846 O O . GLY A 1 365 ? -14.516 9.648 -3.627 1 93.25 365 GLY A O 1
ATOM 2847 N N . ALA A 1 366 ? -13.422 11.258 -2.486 1 95.62 366 ALA A N 1
ATOM 2848 C CA . ALA A 1 366 ? -12.281 10.414 -2.146 1 95.62 366 ALA A CA 1
ATOM 2849 C C . ALA A 1 366 ? -12.273 10.07 -0.659 1 95.62 366 ALA A C 1
ATOM 2851 O O . ALA A 1 366 ? -11.234 9.711 -0.102 1 95.62 366 ALA A O 1
ATOM 2852 N N . MET A 1 367 ? -13.391 10.188 0.001 1 94.06 367 MET A N 1
ATOM 2853 C CA . MET A 1 367 ? -13.469 10.062 1.453 1 94.06 367 MET A CA 1
ATOM 2854 C C . MET A 1 367 ? -12.969 8.695 1.91 1 94.06 367 MET A C 1
ATOM 2856 O O . MET A 1 367 ? -12.289 8.594 2.932 1 94.06 367 MET A O 1
ATOM 2860 N N . ARG A 1 368 ? -13.25 7.645 1.18 1 95.19 368 ARG A N 1
ATOM 2861 C CA . ARG A 1 368 ? -12.836 6.293 1.531 1 95.19 368 ARG A CA 1
ATOM 2862 C C . ARG A 1 368 ? -11.32 6.16 1.497 1 95.19 368 ARG A C 1
ATOM 2864 O O . ARG A 1 368 ? -10.711 5.656 2.445 1 95.19 368 ARG A O 1
ATOM 2871 N N . GLU A 1 369 ? -10.742 6.645 0.445 1 96.5 369 GLU A N 1
ATOM 2872 C CA . GLU A 1 369 ? -9.305 6.559 0.24 1 96.5 369 GLU A CA 1
ATOM 2873 C C . GLU A 1 369 ? -8.547 7.438 1.234 1 96.5 369 GLU A C 1
ATOM 2875 O O . GLU A 1 369 ? -7.469 7.074 1.699 1 96.5 369 GLU A O 1
ATOM 2880 N N . ILE A 1 370 ? -9.148 8.555 1.544 1 96.56 370 ILE A N 1
ATOM 2881 C CA . ILE A 1 370 ? -8.547 9.453 2.523 1 96.56 370 ILE A CA 1
ATOM 2882 C C . ILE A 1 370 ? -8.555 8.797 3.902 1 96.56 370 ILE A C 1
ATOM 2884 O O . ILE A 1 370 ? -7.555 8.828 4.621 1 96.56 370 ILE A O 1
ATOM 2888 N N . ALA A 1 371 ? -9.648 8.172 4.254 1 96.44 371 ALA A N 1
ATOM 2889 C CA . ALA A 1 371 ? -9.75 7.496 5.543 1 96.44 371 ALA A CA 1
ATOM 2890 C C . ALA A 1 371 ? -8.734 6.359 5.645 1 96.44 371 ALA A C 1
ATOM 2892 O O . ALA A 1 371 ? -8.078 6.195 6.676 1 96.44 371 ALA A O 1
ATOM 2893 N N . MET A 1 372 ? -8.594 5.547 4.586 1 98.19 372 MET A N 1
ATOM 2894 C CA . MET A 1 372 ? -7.609 4.469 4.578 1 98.19 372 MET A CA 1
ATOM 2895 C C . MET A 1 372 ? -6.199 5.02 4.777 1 98.19 372 MET A C 1
ATOM 2897 O O . MET A 1 372 ? -5.418 4.469 5.551 1 98.19 372 MET A O 1
ATOM 2901 N N . SER A 1 373 ? -5.91 6.082 4.078 1 98.19 373 SER A N 1
ATOM 2902 C CA . SER A 1 373 ? -4.582 6.684 4.16 1 98.19 373 SER A CA 1
ATOM 2903 C C . SER A 1 373 ? -4.293 7.195 5.57 1 98.19 373 SER A C 1
ATOM 2905 O O . SER A 1 373 ? -3.223 6.941 6.121 1 98.19 373 SER A O 1
ATOM 2907 N N . LYS A 1 374 ? -5.289 7.887 6.133 1 97.44 374 LYS A N 1
ATOM 2908 C CA . LYS A 1 374 ? -5.098 8.492 7.449 1 97.44 374 LYS A CA 1
ATOM 2909 C C . LYS A 1 374 ? -4.723 7.434 8.484 1 97.44 374 LYS A C 1
ATOM 2911 O O . LYS A 1 374 ? -3.879 7.676 9.352 1 97.44 374 LYS A O 1
ATOM 2916 N N . VAL A 1 375 ? -5.289 6.293 8.398 1 97.88 375 VAL A N 1
ATOM 2917 C CA . VAL A 1 375 ? -5.031 5.238 9.367 1 97.88 375 VAL A CA 1
ATOM 2918 C C . VAL A 1 375 ? -3.74 4.508 9.016 1 97.88 375 VAL A C 1
ATOM 2920 O O . VAL A 1 375 ? -2.816 4.434 9.828 1 97.88 375 VAL A O 1
ATOM 2923 N N . ALA A 1 376 ? -3.623 4.094 7.809 1 98.56 376 ALA A N 1
ATOM 2924 C CA . ALA A 1 376 ? -2.561 3.176 7.41 1 98.56 376 ALA A CA 1
ATOM 2925 C C . ALA A 1 376 ? -1.215 3.891 7.336 1 98.56 376 ALA A C 1
ATOM 2927 O O . ALA A 1 376 ? -0.199 3.363 7.793 1 98.56 376 ALA A O 1
ATOM 2928 N N . VAL A 1 377 ? -1.143 5.051 6.762 1 98.69 377 VAL A N 1
ATOM 2929 C CA . VAL A 1 377 ? 0.106 5.746 6.465 1 98.69 377 VAL A CA 1
ATOM 2930 C C . VAL A 1 377 ? 0.798 6.141 7.77 1 98.69 377 VAL A C 1
ATOM 2932 O O . VAL A 1 377 ? 2.004 5.934 7.926 1 98.69 377 VAL A O 1
ATOM 2935 N N . VAL A 1 378 ? 0.03 6.688 8.711 1 98.31 378 VAL A N 1
ATOM 2936 C CA . VAL A 1 378 ? 0.596 7.121 9.984 1 98.31 378 VAL A CA 1
ATOM 2937 C C . VAL A 1 378 ? 1.113 5.91 10.758 1 98.31 378 VAL A C 1
ATOM 2939 O O . VAL A 1 378 ? 2.23 5.93 11.273 1 98.31 378 VAL A O 1
ATOM 2942 N N . ASN A 1 379 ? 0.35 4.812 10.766 1 98.38 379 ASN A N 1
ATOM 2943 C CA . ASN A 1 379 ? 0.771 3.607 11.469 1 98.38 379 ASN A CA 1
ATOM 2944 C C . ASN A 1 379 ? 1.996 2.975 10.812 1 98.38 379 ASN A C 1
ATOM 2946 O O . ASN A 1 379 ? 2.908 2.521 11.508 1 98.38 379 ASN A O 1
ATOM 2950 N N . ASP A 1 380 ? 2.053 2.953 9.508 1 98.62 380 ASP A N 1
ATOM 2951 C CA . ASP A 1 380 ? 3.213 2.436 8.789 1 98.62 380 ASP A CA 1
ATOM 2952 C C . ASP A 1 380 ? 4.461 3.26 9.094 1 98.62 380 ASP A C 1
ATOM 2954 O O . ASP A 1 380 ? 5.531 2.705 9.352 1 98.62 380 ASP A O 1
ATOM 2958 N N . ALA A 1 381 ? 4.316 4.566 9.094 1 98.75 381 ALA A N 1
ATOM 2959 C CA . ALA A 1 381 ? 5.445 5.457 9.344 1 98.75 381 ALA A CA 1
ATOM 2960 C C . ALA A 1 381 ? 5.949 5.305 10.781 1 98.75 381 ALA A C 1
ATOM 2962 O O . ALA A 1 381 ? 7.156 5.352 11.023 1 98.75 381 ALA A O 1
ATOM 2963 N N . LEU A 1 382 ? 5.023 5.145 11.734 1 98.69 382 LEU A N 1
ATOM 2964 C CA . LEU A 1 382 ? 5.414 4.93 13.125 1 98.69 382 LEU A CA 1
ATOM 2965 C C . LEU A 1 382 ? 6.215 3.639 13.266 1 98.69 382 LEU A C 1
ATOM 2967 O O . LEU A 1 382 ? 7.18 3.584 14.031 1 98.69 382 LEU A O 1
ATOM 2971 N N . SER A 1 383 ? 5.812 2.623 12.508 1 98.62 383 SER A N 1
ATOM 2972 C CA . SER A 1 383 ? 6.559 1.37 12.516 1 98.62 383 SER A CA 1
ATOM 2973 C C . SER A 1 383 ? 7.977 1.567 11.984 1 98.62 383 SER A C 1
ATOM 2975 O O . SER A 1 383 ? 8.938 1.048 12.555 1 98.62 383 SER A O 1
ATOM 2977 N N . VAL A 1 384 ? 8.148 2.289 10.938 1 98.75 384 VAL A N 1
ATOM 2978 C CA . VAL A 1 384 ? 9.453 2.561 10.344 1 98.75 384 VAL A CA 1
ATOM 2979 C C . VAL A 1 384 ? 10.312 3.355 11.328 1 98.75 384 VAL A C 1
ATOM 2981 O O . VAL A 1 384 ? 11.484 3.035 11.539 1 98.75 384 VAL A O 1
ATOM 2984 N N . LEU A 1 385 ? 9.695 4.402 11.945 1 98.69 385 LEU A N 1
ATOM 2985 C CA . LEU A 1 385 ? 10.398 5.215 12.93 1 98.69 385 LEU A CA 1
ATOM 2986 C C . LEU A 1 385 ? 10.867 4.363 14.109 1 98.69 385 LEU A C 1
ATOM 2988 O O . LEU A 1 385 ? 11.992 4.512 14.578 1 98.69 385 LEU A O 1
ATOM 2992 N N . ASP A 1 386 ? 10.008 3.486 14.531 1 98.31 386 ASP A N 1
ATOM 2993 C CA . ASP A 1 386 ? 10.336 2.625 15.664 1 98.31 386 ASP A CA 1
ATOM 2994 C C . ASP A 1 386 ? 11.531 1.726 15.344 1 98.31 386 ASP A C 1
ATOM 2996 O O . ASP A 1 386 ? 12.422 1.544 16.172 1 98.31 386 ASP A O 1
ATOM 3000 N N . MET A 1 387 ? 11.586 1.131 14.133 1 98.31 387 MET A N 1
ATOM 3001 C CA . MET A 1 387 ? 12.703 0.297 13.711 1 98.31 387 MET A CA 1
ATOM 3002 C C . MET A 1 387 ? 14 1.103 13.68 1 98.31 387 MET A C 1
ATOM 3004 O O . MET A 1 387 ? 15.055 0.61 14.086 1 98.31 387 MET A O 1
ATOM 3008 N N . SER A 1 388 ? 13.898 2.344 13.148 1 98.5 388 SER A N 1
ATOM 3009 C CA . SER A 1 388 ? 15.078 3.205 13.094 1 98.5 388 SER A CA 1
ATOM 3010 C C . SER A 1 388 ? 15.547 3.584 14.5 1 98.5 388 SER A C 1
ATOM 3012 O O . SER A 1 388 ? 16.75 3.568 14.781 1 98.5 388 SER A O 1
ATOM 3014 N N . MET A 1 389 ? 14.641 3.955 15.422 1 97.75 389 MET A N 1
ATOM 3015 C CA . MET A 1 389 ? 14.977 4.254 16.812 1 97.75 389 MET A CA 1
ATOM 3016 C C . MET A 1 389 ? 15.656 3.061 17.469 1 97.75 389 MET A C 1
ATOM 3018 O O . MET A 1 389 ? 16.672 3.221 18.156 1 97.75 389 MET A O 1
ATOM 3022 N N . GLN A 1 390 ? 15.086 1.864 17.219 1 96.75 390 GLN A N 1
ATOM 3023 C CA . GLN A 1 390 ? 15.648 0.647 17.797 1 96.75 390 GLN A CA 1
ATOM 3024 C C . GLN A 1 390 ? 17.078 0.42 17.312 1 96.75 390 GLN A C 1
ATOM 3026 O O . GLN A 1 390 ? 17.953 0.049 18.109 1 96.75 390 GLN A O 1
ATOM 3031 N N . ALA A 1 391 ? 17.328 0.649 16.062 1 96.69 391 ALA A N 1
ATOM 3032 C CA . ALA A 1 391 ? 18.672 0.481 15.5 1 96.69 391 ALA A CA 1
ATOM 3033 C C . ALA A 1 391 ? 19.656 1.444 16.156 1 96.69 391 ALA A C 1
ATOM 3035 O O . ALA A 1 391 ? 20.828 1.117 16.312 1 96.69 391 ALA A O 1
ATOM 3036 N N . HIS A 1 392 ? 19.188 2.617 16.609 1 96.06 392 HIS A N 1
ATOM 3037 C CA . HIS A 1 392 ? 20.062 3.652 17.156 1 96.06 392 HIS A CA 1
ATOM 3038 C C . HIS A 1 392 ? 20.266 3.453 18.656 1 96.06 392 HIS A C 1
ATOM 3040 O O . HIS A 1 392 ? 21.078 4.148 19.266 1 96.06 392 HIS A O 1
ATOM 3046 N N . GLY A 1 393 ? 19.578 2.551 19.344 1 92.88 393 GLY A N 1
ATOM 3047 C CA . GLY A 1 393 ? 19.688 2.363 20.781 1 92.88 393 GLY A CA 1
ATOM 3048 C C . GLY A 1 393 ? 19.344 3.609 21.562 1 92.88 393 GLY A C 1
ATOM 3049 O O . GLY A 1 393 ? 18.359 4.285 21.281 1 92.88 393 GLY A O 1
ATOM 3050 N N . ALA A 1 394 ? 20.125 3.949 22.5 1 91.06 394 ALA A N 1
ATOM 3051 C CA . ALA A 1 394 ? 19.844 5.094 23.359 1 91.06 394 ALA A CA 1
ATOM 3052 C C . ALA A 1 394 ? 19.828 6.395 22.562 1 91.06 394 ALA A C 1
ATOM 3054 O O . ALA A 1 394 ? 19.047 7.305 22.875 1 91.06 394 ALA A O 1
ATOM 3055 N N . GLU A 1 395 ? 20.562 6.48 21.5 1 92.31 395 GLU A N 1
ATOM 3056 C CA . GLU A 1 395 ? 20.594 7.656 20.641 1 92.31 395 GLU A CA 1
ATOM 3057 C C . GLU A 1 395 ? 19.25 7.844 19.938 1 92.31 395 GLU A C 1
ATOM 3059 O O . GLU A 1 395 ? 18.844 8.969 19.641 1 92.31 395 GLU A O 1
ATOM 3064 N N . GLY A 1 396 ? 18.562 6.754 19.75 1 94.06 396 GLY A N 1
ATOM 3065 C CA . GLY A 1 396 ? 17.312 6.773 19.031 1 94.06 396 GLY A CA 1
ATOM 3066 C C . GLY A 1 396 ? 16.172 7.406 19.828 1 94.06 396 GLY A C 1
ATOM 3067 O O . GLY A 1 396 ? 15.172 7.836 19.25 1 94.06 396 GLY A O 1
ATOM 3068 N N . VAL A 1 397 ? 16.375 7.516 21.156 1 92.56 397 VAL A N 1
ATOM 3069 C CA . VAL A 1 397 ? 15.32 8.086 21.984 1 92.56 397 VAL A CA 1
ATOM 3070 C C . VAL A 1 397 ? 15.781 9.43 22.562 1 92.56 397 VAL A C 1
ATOM 3072 O O . VAL A 1 397 ? 15.141 9.984 23.453 1 92.56 397 VAL A O 1
ATOM 3075 N N . SER A 1 398 ? 16.875 9.922 22.016 1 91.44 398 SER A N 1
ATOM 3076 C CA . SER A 1 398 ? 17.438 11.148 22.547 1 91.44 398 SER A CA 1
ATOM 3077 C C . SER A 1 398 ? 17.25 12.32 21.594 1 91.44 398 SER A C 1
ATOM 3079 O O . SER A 1 398 ? 16.609 12.172 20.547 1 91.44 398 SER A O 1
ATOM 3081 N N . GLN A 1 399 ? 17.812 13.5 21.938 1 90 399 GLN A N 1
ATOM 3082 C CA . GLN A 1 399 ? 17.703 14.727 21.156 1 90 399 GLN A CA 1
ATOM 3083 C C . GLN A 1 399 ? 18.797 14.789 20.078 1 90 399 GLN A C 1
ATOM 3085 O O . GLN A 1 399 ? 18.828 15.727 19.281 1 90 399 GLN A O 1
ATOM 3090 N N . ASP A 1 400 ? 19.609 13.766 20.031 1 90.25 400 ASP A N 1
ATOM 3091 C CA . ASP A 1 400 ? 20.766 13.828 19.141 1 90.25 400 ASP A CA 1
ATOM 3092 C C . ASP A 1 400 ? 20.375 13.438 17.719 1 90.25 400 ASP A C 1
ATOM 3094 O O . ASP A 1 400 ? 21.141 13.633 16.781 1 90.25 400 ASP A O 1
ATOM 3098 N N . THR A 1 401 ? 19.203 12.828 17.578 1 91.75 401 THR A N 1
ATOM 3099 C CA . THR A 1 401 ? 18.594 12.625 16.266 1 91.75 401 THR A CA 1
ATOM 3100 C C . THR A 1 401 ? 17.172 13.18 16.25 1 91.75 401 THR A C 1
ATOM 3102 O O . THR A 1 401 ? 16.609 13.5 17.281 1 91.75 401 THR A O 1
ATOM 3105 N N . ILE A 1 402 ? 16.672 13.227 15.078 1 94.56 402 ILE A N 1
ATOM 3106 C CA . ILE A 1 402 ? 15.328 13.766 14.922 1 94.56 402 ILE A CA 1
ATOM 3107 C C . ILE A 1 402 ? 14.297 12.688 15.25 1 94.56 402 ILE A C 1
ATOM 3109 O O . ILE A 1 402 ? 13.094 12.961 15.305 1 94.56 402 ILE A O 1
ATOM 3113 N N . LEU A 1 403 ? 14.664 11.438 15.469 1 97.12 403 LEU A N 1
ATOM 3114 C CA . LEU A 1 403 ? 13.797 10.266 15.445 1 97.12 403 LEU A CA 1
ATOM 3115 C C . LEU A 1 403 ? 12.766 10.328 16.562 1 97.12 403 LEU A C 1
ATOM 3117 O O . LEU A 1 403 ? 11.578 10.117 16.328 1 97.12 403 LEU A O 1
ATOM 3121 N N . ALA A 1 404 ? 13.219 10.664 17.797 1 95.69 404 ALA A N 1
ATOM 3122 C CA . ALA A 1 404 ? 12.312 10.703 18.953 1 95.69 404 ALA A CA 1
ATOM 3123 C C . ALA A 1 404 ? 11.234 11.766 18.75 1 95.69 404 ALA A C 1
ATOM 3125 O O . ALA A 1 404 ? 10.055 11.516 19.016 1 95.69 404 ALA A O 1
ATOM 3126 N N . TYR A 1 405 ? 11.641 12.906 18.328 1 95.81 405 TYR A N 1
ATOM 3127 C CA . TYR A 1 405 ? 10.695 13.984 18.078 1 95.81 405 TYR A CA 1
ATOM 3128 C C . TYR A 1 405 ? 9.719 13.609 16.969 1 95.81 405 TYR A C 1
ATOM 3130 O O . TYR A 1 405 ? 8.516 13.828 17.094 1 95.81 405 TYR A O 1
ATOM 3138 N N . ALA A 1 406 ? 10.258 13.062 15.891 1 97.25 406 ALA A N 1
ATOM 3139 C CA . ALA A 1 406 ? 9.406 12.648 14.781 1 97.25 406 ALA A CA 1
ATOM 3140 C C . ALA A 1 406 ? 8.383 11.609 15.227 1 97.25 406 ALA A C 1
ATOM 3142 O O . ALA A 1 406 ? 7.223 11.656 14.805 1 97.25 406 ALA A O 1
ATOM 3143 N N . TYR A 1 407 ? 8.781 10.664 16.016 1 97.5 407 TYR A N 1
ATOM 3144 C CA . TYR A 1 407 ? 7.867 9.648 16.547 1 97.5 407 TYR A CA 1
ATOM 3145 C C . TYR A 1 407 ? 6.742 10.289 17.344 1 97.5 407 TYR A C 1
ATOM 3147 O O . TYR A 1 407 ? 5.574 9.945 17.172 1 97.5 407 TYR A O 1
ATOM 3155 N N . ALA A 1 408 ? 7.109 11.219 18.234 1 95.69 408 ALA A N 1
ATOM 3156 C CA . ALA A 1 408 ? 6.117 11.906 19.062 1 95.69 408 ALA A CA 1
ATOM 3157 C C . ALA A 1 408 ? 5.109 12.656 18.203 1 95.69 408 ALA A C 1
ATOM 3159 O O . ALA A 1 408 ? 3.9 12.57 18.422 1 95.69 408 ALA A O 1
ATOM 3160 N N . GLN A 1 409 ? 5.586 13.352 17.234 1 95.25 409 GLN A N 1
ATOM 3161 C CA . GLN A 1 409 ? 4.719 14.148 16.359 1 95.25 409 GLN A CA 1
ATOM 3162 C C . GLN A 1 409 ? 3.781 13.258 15.562 1 95.25 409 GLN A C 1
ATOM 3164 O O . GLN A 1 409 ? 2.584 13.531 15.461 1 95.25 409 GLN A O 1
ATOM 3169 N N . LEU A 1 410 ? 4.293 12.172 15.023 1 96.69 410 LEU A N 1
ATOM 3170 C CA . LEU A 1 410 ? 3.453 11.297 14.219 1 96.69 410 LEU A CA 1
ATOM 3171 C C . LEU A 1 410 ? 2.451 10.547 15.094 1 96.69 410 LEU A C 1
ATOM 3173 O O . LEU A 1 410 ? 1.331 10.266 14.656 1 96.69 410 LEU A O 1
ATOM 3177 N N . ARG A 1 411 ? 2.891 10.211 16.297 1 96.75 411 ARG A N 1
ATOM 3178 C CA . ARG A 1 411 ? 1.959 9.539 17.188 1 96.75 411 ARG A CA 1
ATOM 3179 C C . ARG A 1 411 ? 0.731 10.406 17.453 1 96.75 411 ARG A C 1
ATOM 3181 O O . ARG A 1 411 ? -0.378 9.883 17.609 1 96.75 411 ARG A O 1
ATOM 3188 N N . THR A 1 412 ? 0.891 11.68 17.5 1 94.94 412 THR A N 1
ATOM 3189 C CA . THR A 1 412 ? -0.217 12.609 17.703 1 94.94 412 THR A CA 1
ATOM 3190 C C . THR A 1 412 ? -1.156 12.602 16.5 1 94.94 412 THR A C 1
ATOM 3192 O O . THR A 1 412 ? -2.363 12.805 16.641 1 94.94 412 THR A O 1
ATOM 3195 N N . LEU A 1 413 ? -0.62 12.273 15.328 1 95.75 413 LEU A N 1
ATOM 3196 C CA . LEU A 1 413 ? -1.409 12.281 14.102 1 95.75 413 LEU A CA 1
ATOM 3197 C C . LEU A 1 413 ? -2.404 11.125 14.078 1 95.75 413 LEU A C 1
ATOM 3199 O O . LEU A 1 413 ? -3.332 11.117 13.273 1 95.75 413 LEU A O 1
ATOM 3203 N N . ARG A 1 414 ? -2.303 10.188 14.969 1 96.19 414 ARG A N 1
ATOM 3204 C CA . ARG A 1 414 ? -3.309 9.133 15.07 1 96.19 414 ARG A CA 1
ATOM 3205 C C . ARG A 1 414 ? -4.609 9.672 15.656 1 96.19 414 ARG A C 1
ATOM 3207 O O . ARG A 1 414 ? -5.645 9.008 15.594 1 96.19 414 ARG A O 1
ATOM 3214 N N . TYR A 1 415 ? -4.531 10.977 16.203 1 93.19 415 TYR A N 1
ATOM 3215 C CA . TYR A 1 415 ? -5.703 11.633 16.766 1 93.19 415 TYR A CA 1
ATOM 3216 C C . TYR A 1 415 ? -6.133 12.812 15.898 1 93.19 415 TYR A C 1
ATOM 3218 O O . TYR A 1 415 ? -7.328 13.047 15.711 1 93.19 415 TYR A O 1
ATOM 3226 N N . ALA A 1 416 ? -5.129 13.531 15.352 1 92.12 416 ALA A N 1
ATOM 3227 C CA . ALA A 1 416 ? -5.398 14.766 14.625 1 92.12 416 ALA A CA 1
ATOM 3228 C C . ALA A 1 416 ? -6.371 14.523 13.477 1 92.12 416 ALA A C 1
ATOM 3230 O O . ALA A 1 416 ? -6.242 13.539 12.742 1 92.12 416 ALA A O 1
ATOM 3231 N N . ASP A 1 417 ? -7.336 15.406 13.383 1 91 417 ASP A N 1
ATOM 3232 C CA . ASP A 1 417 ? -8.352 15.352 12.344 1 91 417 ASP A CA 1
ATOM 3233 C C . ASP A 1 417 ? -9.133 14.039 12.406 1 91 417 ASP A C 1
ATOM 3235 O O . ASP A 1 417 ? -9.523 13.492 11.367 1 91 417 ASP A O 1
ATOM 3239 N N . GLY A 1 418 ? -9.289 13.453 13.57 1 91.5 418 GLY A N 1
ATOM 3240 C CA . GLY A 1 418 ? -10.062 12.242 13.812 1 91.5 418 GLY A CA 1
ATOM 3241 C C . GLY A 1 418 ? -9.203 11.055 14.188 1 91.5 418 GLY A C 1
ATOM 3242 O O . GLY A 1 418 ? -8.25 10.711 13.484 1 91.5 418 GLY A O 1
ATOM 3243 N N . PRO A 1 419 ? -9.516 10.453 15.32 1 94.94 419 PRO A N 1
ATOM 3244 C CA . PRO A 1 419 ? -8.695 9.312 15.75 1 94.94 419 PRO A CA 1
ATOM 3245 C C . PRO A 1 419 ? -8.859 8.102 14.836 1 94.94 419 PRO A C 1
ATOM 3247 O O . PRO A 1 419 ? -9.867 7.977 14.133 1 94.94 419 PRO A O 1
ATOM 3250 N N . ASP A 1 420 ? -7.91 7.168 14.844 1 96.25 420 ASP A N 1
ATOM 3251 C CA . ASP A 1 420 ? -7.91 5.945 14.047 1 96.25 420 ASP A CA 1
ATOM 3252 C C . ASP A 1 420 ? -9.227 5.191 14.195 1 96.25 420 ASP A C 1
ATOM 3254 O O . ASP A 1 420 ? 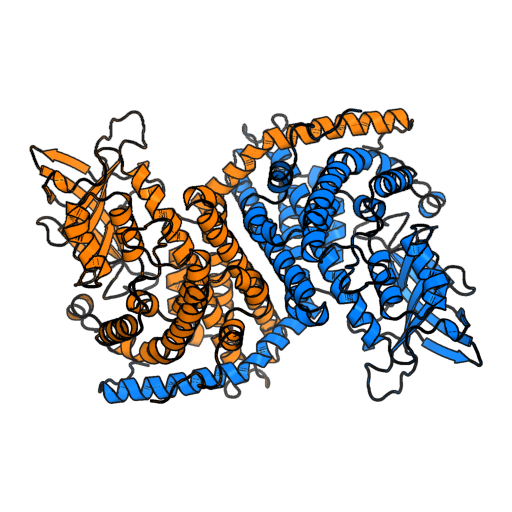-9.797 4.715 13.211 1 96.25 420 ASP A O 1
ATOM 3258 N N . GLU A 1 421 ? -9.75 5.129 15.406 1 94.31 421 GLU A N 1
ATOM 3259 C CA . GLU A 1 421 ? -10.938 4.332 15.734 1 94.31 421 GLU A CA 1
ATOM 3260 C C . GLU A 1 421 ? -12.172 4.863 15.008 1 94.31 421 GLU A C 1
ATOM 3262 O O . GLU A 1 421 ? -13.016 4.086 14.562 1 94.31 421 GLU A O 1
ATOM 3267 N N . VAL A 1 422 ? -12.234 6.168 14.906 1 93.56 422 VAL A N 1
ATOM 3268 C CA . VAL A 1 422 ? -13.375 6.77 14.227 1 93.56 422 VAL A CA 1
ATOM 3269 C C . VAL A 1 422 ? -13.289 6.477 12.727 1 93.56 422 VAL A C 1
ATOM 3271 O O . VAL A 1 422 ? -14.297 6.121 12.102 1 93.56 422 VAL A O 1
ATOM 3274 N N . HIS A 1 423 ? -12.133 6.605 12.148 1 95.62 423 HIS A N 1
ATOM 3275 C CA . HIS A 1 423 ? -11.953 6.332 10.727 1 95.62 423 HIS A CA 1
ATOM 3276 C C . HIS A 1 423 ? -12.188 4.855 10.414 1 95.62 423 HIS A C 1
ATOM 3278 O O . HIS A 1 423 ? -12.82 4.523 9.414 1 95.62 423 HIS A O 1
ATOM 3284 N N . LEU A 1 424 ? -11.688 3.971 11.258 1 97.25 424 LEU A N 1
ATOM 3285 C CA . LEU A 1 424 ? -11.883 2.539 11.062 1 97.25 424 LEU A CA 1
ATOM 3286 C C . LEU A 1 424 ? -13.359 2.174 11.172 1 97.25 424 LEU A C 1
ATOM 3288 O O . LEU A 1 424 ? -13.859 1.357 10.398 1 97.25 424 LEU A O 1
ATOM 3292 N N . GLN A 1 425 ? -14.039 2.787 12.125 1 95.75 425 GLN A N 1
ATOM 3293 C CA . GLN A 1 425 ? -15.469 2.545 12.273 1 95.75 425 GLN A CA 1
ATOM 3294 C C . GLN A 1 425 ? -16.234 2.986 11.023 1 95.75 425 GLN A C 1
ATOM 3296 O O . GLN A 1 425 ? -17.078 2.252 10.516 1 95.75 425 GLN A O 1
ATOM 3301 N N . GLN A 1 426 ? -15.906 4.168 10.578 1 94.44 426 GLN A N 1
ATOM 3302 C CA . GLN A 1 426 ? -16.578 4.695 9.398 1 94.44 426 GLN A CA 1
ATOM 3303 C C . GLN A 1 426 ? -16.297 3.842 8.164 1 94.44 426 GLN A C 1
ATOM 3305 O O . GLN A 1 426 ? -17.203 3.551 7.379 1 94.44 426 GLN A O 1
ATOM 3310 N N . LEU A 1 427 ? -15.078 3.465 8 1 96.69 427 LEU A N 1
ATOM 3311 C CA . LEU A 1 427 ? -14.68 2.639 6.867 1 96.69 427 LEU A CA 1
ATOM 3312 C C . LEU A 1 427 ? -15.344 1.27 6.926 1 96.69 427 LEU A C 1
ATOM 3314 O O . LEU A 1 427 ? -15.812 0.755 5.906 1 96.69 427 LEU A O 1
ATOM 3318 N N . GLY A 1 428 ? -15.328 0.615 8.109 1 97.5 428 GLY A N 1
ATOM 3319 C CA . GLY A 1 428 ? -15.992 -0.667 8.281 1 97.5 428 GLY A CA 1
ATOM 3320 C C . GLY A 1 428 ? -17.469 -0.622 7.945 1 97.5 428 GLY A C 1
ATOM 3321 O O . GLY A 1 428 ? -17.984 -1.519 7.273 1 97.5 428 GLY A O 1
ATOM 3322 N N . LYS A 1 429 ? -18.109 0.474 8.367 1 96.62 429 LYS A N 1
ATOM 3323 C CA . LYS A 1 429 ? -19.531 0.641 8.07 1 96.62 429 LYS A CA 1
ATOM 3324 C C . LYS A 1 429 ? -19.766 0.843 6.578 1 96.62 429 LYS A C 1
ATOM 3326 O O . LYS A 1 429 ? -20.75 0.354 6.031 1 96.62 429 LYS A O 1
ATOM 3331 N N . LEU A 1 430 ? -18.906 1.578 6 1 95.56 430 LEU A N 1
ATOM 3332 C CA . LEU A 1 430 ? -19.016 1.769 4.555 1 95.56 430 LEU A CA 1
ATOM 3333 C C . LEU A 1 430 ? -18.922 0.434 3.824 1 95.56 430 LEU A C 1
ATOM 3335 O O . LEU A 1 430 ? -19.672 0.179 2.889 1 95.56 430 LEU A O 1
ATOM 3339 N N . GLU A 1 431 ? -18 -0.431 4.199 1 95.94 431 GLU A N 1
ATOM 3340 C CA . GLU A 1 431 ? -17.859 -1.75 3.588 1 95.94 431 GLU A CA 1
ATOM 3341 C C . GLU A 1 431 ? -19.109 -2.598 3.818 1 95.94 431 GLU A C 1
ATOM 3343 O O . GLU A 1 431 ? -19.516 -3.348 2.934 1 95.94 431 GLU A O 1
ATOM 3348 N N . LEU A 1 432 ? -19.672 -2.451 4.965 1 97.38 432 LEU A N 1
ATOM 3349 C CA . LEU A 1 432 ? -20.844 -3.248 5.336 1 97.38 432 LEU A CA 1
ATOM 3350 C C . LEU A 1 432 ? -22.047 -2.885 4.473 1 97.38 432 LEU A C 1
ATOM 3352 O O . LEU A 1 432 ? -22.984 -3.684 4.328 1 97.38 432 LEU A O 1
ATOM 3356 N N . ARG A 1 433 ? -22.031 -1.697 3.898 1 96.38 433 ARG A N 1
ATOM 3357 C CA . ARG A 1 433 ? -23.125 -1.293 3.014 1 96.38 433 ARG A CA 1
ATOM 3358 C C . ARG A 1 433 ? -23.172 -2.172 1.768 1 96.38 433 ARG A C 1
ATOM 3360 O O . ARG A 1 433 ? -24.203 -2.234 1.085 1 96.38 433 ARG A O 1
ATOM 3367 N N . ARG A 1 434 ? -22.141 -2.877 1.501 1 95.75 434 ARG A N 1
ATOM 3368 C CA . ARG A 1 434 ? -22.078 -3.76 0.34 1 95.75 434 ARG A CA 1
ATOM 3369 C C . ARG A 1 434 ? -22.75 -5.098 0.633 1 95.75 434 ARG A C 1
ATOM 3371 O O . ARG A 1 434 ? -23 -5.891 -0.28 1 95.75 434 ARG A O 1
ATOM 3378 N N . ALA A 1 435 ? -23.047 -5.375 1.874 1 96.88 435 ALA A N 1
ATOM 3379 C CA . ALA A 1 435 ? -23.469 -6.703 2.316 1 96.88 435 ALA A CA 1
ATOM 3380 C C . ALA A 1 435 ? -24.719 -7.164 1.565 1 96.88 435 ALA A C 1
ATOM 3382 O O . ALA A 1 435 ? -24.797 -8.312 1.12 1 96.88 435 ALA A O 1
ATOM 3383 N N . PRO A 1 436 ? -25.75 -6.285 1.294 1 96.69 436 PRO A N 1
ATOM 3384 C CA . PRO A 1 436 ? -26.922 -6.754 0.554 1 96.69 436 PRO A CA 1
ATOM 3385 C C . PRO A 1 436 ? -26.578 -7.254 -0.847 1 96.69 436 PRO A C 1
ATOM 3387 O O . PRO A 1 436 ? -27.094 -8.281 -1.285 1 96.69 436 PRO A O 1
ATOM 3390 N N . GLN A 1 437 ? -25.719 -6.547 -1.479 1 95.56 437 GLN A N 1
ATOM 3391 C CA . GLN A 1 437 ? -25.297 -6.965 -2.814 1 95.56 437 GLN A CA 1
ATOM 3392 C C . GLN A 1 437 ? -24.5 -8.266 -2.764 1 95.56 437 GLN A C 1
ATOM 3394 O O . GLN A 1 437 ? -24.609 -9.109 -3.654 1 95.56 437 GLN A O 1
ATOM 3399 N N . VAL A 1 438 ? -23.672 -8.406 -1.794 1 96.5 438 VAL A N 1
ATOM 3400 C CA . VAL A 1 438 ? -22.891 -9.625 -1.608 1 96.5 438 VAL A CA 1
ATOM 3401 C C . VAL A 1 438 ? -23.828 -10.812 -1.396 1 96.5 438 VAL A C 1
ATOM 3403 O O . VAL A 1 438 ? -23.641 -11.875 -2.004 1 96.5 438 VAL A O 1
ATOM 3406 N N . TRP A 1 439 ? -24.859 -10.625 -0.588 1 96.56 439 TRP A N 1
ATOM 3407 C CA . TRP A 1 439 ? -25.844 -11.68 -0.326 1 96.56 439 TRP A CA 1
ATOM 3408 C C . TRP A 1 439 ? -26.594 -12.047 -1.598 1 96.56 439 TRP A C 1
ATOM 3410 O O . TRP A 1 439 ? -26.859 -13.227 -1.855 1 96.56 439 TRP A O 1
ATOM 3420 N N . GLU A 1 440 ? -26.922 -11 -2.334 1 96.62 440 GLU A N 1
ATOM 3421 C CA . GLU A 1 440 ? -27.609 -11.266 -3.592 1 96.62 440 GLU A CA 1
ATOM 3422 C C . GLU A 1 440 ? -26.766 -12.141 -4.512 1 96.62 440 GLU A C 1
ATOM 3424 O O . GLU A 1 440 ? -27.266 -13.117 -5.078 1 96.62 440 GLU A O 1
ATOM 3429 N N . ARG A 1 441 ? -25.531 -11.836 -4.668 1 96.19 441 ARG A N 1
ATOM 3430 C CA . ARG A 1 441 ? -24.641 -12.602 -5.527 1 96.19 441 ARG A CA 1
ATOM 3431 C C . ARG A 1 441 ? -24.453 -14.016 -4.996 1 96.19 441 ARG A C 1
ATOM 3433 O O . ARG A 1 441 ? -24.438 -14.977 -5.766 1 96.19 441 ARG A O 1
ATOM 3440 N N . LEU A 1 442 ? -24.297 -14.164 -3.678 1 96.06 442 LEU A N 1
ATOM 3441 C CA . LEU A 1 442 ? -24.094 -15.477 -3.064 1 96.06 442 LEU A CA 1
ATOM 3442 C C . LEU A 1 442 ? -25.312 -16.359 -3.275 1 96.06 442 LEU A C 1
ATOM 3444 O O . LEU A 1 442 ? -25.172 -17.547 -3.574 1 96.06 442 LEU A O 1
ATOM 3448 N N . ASN A 1 443 ? -26.5 -15.758 -3.096 1 96.25 443 ASN A N 1
ATOM 3449 C CA . ASN A 1 443 ? -27.734 -16.516 -3.279 1 96.25 443 ASN A CA 1
ATOM 3450 C C . ASN A 1 443 ? -27.891 -17 -4.723 1 96.25 443 ASN A C 1
ATOM 3452 O O . ASN A 1 443 ? -28.25 -18.141 -4.965 1 96.25 443 ASN A O 1
ATOM 3456 N N . LYS A 1 444 ? -27.625 -16.078 -5.629 1 96.69 444 LYS A N 1
ATOM 3457 C CA . LYS A 1 444 ? -27.703 -16.453 -7.039 1 96.69 444 LYS A CA 1
ATOM 3458 C C . LYS A 1 444 ? -26.641 -17.5 -7.383 1 96.69 444 LYS A C 1
ATOM 3460 O O . LYS A 1 444 ? -26.922 -18.453 -8.117 1 96.69 444 LYS A O 1
ATOM 3465 N N . THR A 1 445 ? -25.438 -17.328 -6.922 1 96.62 445 THR A N 1
ATOM 3466 C CA . THR A 1 445 ? -24.359 -18.297 -7.129 1 96.62 445 THR A CA 1
ATOM 3467 C C . THR A 1 445 ? -24.766 -19.672 -6.625 1 96.62 445 THR A C 1
ATOM 3469 O O . THR A 1 445 ? -24.562 -20.672 -7.316 1 96.62 445 THR A O 1
ATOM 3472 N N . ASN A 1 446 ? -25.312 -19.734 -5.422 1 94.75 446 ASN A N 1
ATOM 3473 C CA . ASN A 1 446 ? -25.734 -21 -4.832 1 94.75 446 ASN A CA 1
ATOM 3474 C C . ASN A 1 446 ? -26.828 -21.688 -5.664 1 94.75 446 ASN A C 1
ATOM 3476 O O . ASN A 1 446 ? -26.812 -22.906 -5.836 1 94.75 446 ASN A O 1
ATOM 3480 N N . ALA A 1 447 ? -27.75 -20.844 -6.164 1 95.69 447 ALA A N 1
ATOM 3481 C CA . ALA A 1 447 ? -28.812 -21.391 -7 1 95.69 447 ALA A CA 1
ATOM 3482 C C . ALA A 1 447 ? -28.25 -22.016 -8.273 1 95.69 447 ALA A C 1
ATOM 3484 O O . ALA A 1 447 ? -28.672 -23.109 -8.68 1 95.69 447 ALA A O 1
ATOM 3485 N N . ILE A 1 448 ? -27.344 -21.344 -8.883 1 95.88 448 ILE A N 1
ATOM 3486 C CA . ILE A 1 448 ? -26.734 -21.844 -10.109 1 95.88 448 ILE A CA 1
ATOM 3487 C C . ILE A 1 448 ? -25.891 -23.078 -9.797 1 95.88 448 ILE A C 1
ATOM 3489 O O . ILE A 1 448 ? -25.891 -24.047 -10.57 1 95.88 448 ILE A O 1
ATOM 3493 N N . SER A 1 449 ? -25.188 -23.062 -8.719 1 94.94 449 SER A N 1
ATOM 3494 C CA . SER A 1 449 ? -24.375 -24.203 -8.281 1 94.94 449 SER A CA 1
ATOM 3495 C C . SER A 1 449 ? -25.25 -25.453 -8.109 1 94.94 449 SER A C 1
ATOM 3497 O O . SER A 1 449 ? -24.875 -26.531 -8.547 1 94.94 449 SER A O 1
ATOM 3499 N N . ASP A 1 450 ? -26.375 -25.297 -7.461 1 93.56 450 ASP A N 1
ATOM 3500 C CA . ASP A 1 450 ? -27.297 -26.406 -7.234 1 93.56 450 ASP A CA 1
ATOM 3501 C C . ASP A 1 450 ? -27.828 -26.953 -8.555 1 93.56 450 ASP A C 1
ATOM 3503 O O . ASP A 1 450 ? -27.953 -28.172 -8.711 1 93.56 450 ASP A O 1
ATOM 3507 N N . ALA A 1 451 ? -28.109 -26.062 -9.406 1 94.44 451 ALA A N 1
ATOM 3508 C CA . ALA A 1 451 ? -28.578 -26.469 -10.719 1 94.44 451 ALA A CA 1
ATOM 3509 C C . ALA A 1 451 ? -27.516 -27.266 -11.469 1 94.44 451 ALA A C 1
ATOM 3511 O O . ALA A 1 451 ? -27.828 -28.219 -12.172 1 94.44 451 ALA A O 1
ATOM 3512 N N . LEU A 1 452 ? -26.266 -26.828 -11.422 1 94.25 452 LEU A N 1
ATOM 3513 C CA . LEU A 1 452 ? -25.156 -27.516 -12.062 1 94.25 452 LEU A CA 1
ATOM 3514 C C . LEU A 1 452 ? -24.984 -28.922 -11.484 1 94.25 452 LEU A C 1
ATOM 3516 O O . LEU A 1 452 ? -24.75 -29.875 -12.234 1 94.25 452 LEU A O 1
ATOM 3520 N N . LEU A 1 453 ? -25.078 -29.047 -10.211 1 94.19 453 LEU A N 1
ATOM 3521 C CA . LEU A 1 453 ? -24.953 -30.344 -9.547 1 94.19 453 LEU A CA 1
ATOM 3522 C C . LEU A 1 453 ? -26.094 -31.281 -9.977 1 94.19 453 LEU A C 1
ATOM 3524 O O . LEU A 1 453 ? -25.859 -32.438 -10.266 1 94.19 453 LEU A O 1
ATOM 3528 N N . ALA A 1 454 ? -27.281 -30.703 -9.969 1 93 454 ALA A N 1
ATOM 3529 C CA . ALA A 1 454 ? -28.438 -31.484 -10.367 1 93 454 ALA A CA 1
ATOM 3530 C C . ALA A 1 454 ? -28.297 -31.984 -11.805 1 93 454 ALA A C 1
ATOM 3532 O O . ALA A 1 454 ? -28.609 -33.156 -12.094 1 93 454 ALA A O 1
ATOM 3533 N N . LYS A 1 455 ? -27.844 -31.156 -12.641 1 93.19 455 LYS A N 1
ATOM 3534 C CA . LYS A 1 455 ? -27.672 -31.516 -14.047 1 93.19 455 LYS A CA 1
ATOM 3535 C C . LYS A 1 455 ? -26.609 -32.594 -14.203 1 93.19 455 LYS A C 1
ATOM 3537 O O . LYS A 1 455 ? -26.734 -33.469 -15.086 1 93.19 455 LYS A O 1
ATOM 3542 N N . ALA A 1 456 ? -25.594 -32.594 -13.375 1 91.62 456 ALA A N 1
ATOM 3543 C CA . ALA A 1 456 ? -24.5 -33.562 -13.445 1 91.62 456 ALA A CA 1
ATOM 3544 C C . ALA A 1 456 ? -24.859 -34.844 -12.703 1 91.62 456 ALA A C 1
ATOM 3546 O O . ALA A 1 456 ? -24.141 -35.844 -12.781 1 91.62 456 ALA A O 1
ATOM 3547 N N . GLY A 1 457 ? -25.953 -34.844 -11.953 1 89.38 457 GLY A N 1
ATOM 3548 C CA . GLY A 1 457 ? -26.375 -36 -11.188 1 89.38 457 GLY A CA 1
ATOM 3549 C C . GLY A 1 457 ? -25.516 -36.281 -9.977 1 89.38 457 GLY A C 1
ATOM 3550 O O . GLY A 1 457 ? -25.312 -37.438 -9.594 1 89.38 457 GLY A O 1
ATOM 3551 N N . ILE A 1 458 ? -24.891 -35.281 -9.5 1 87.06 458 ILE A N 1
ATOM 3552 C CA . ILE A 1 458 ? -23.969 -35.438 -8.383 1 87.06 458 ILE A CA 1
ATOM 3553 C C . ILE A 1 458 ? -24.531 -34.75 -7.141 1 87.06 458 ILE A C 1
ATOM 3555 O O . ILE A 1 458 ? -25.094 -33.656 -7.227 1 87.06 458 ILE A O 1
ATOM 3559 N N . LYS A 1 459 ? -24.516 -35.531 -6.027 1 76.38 459 LYS A N 1
ATOM 3560 C CA . LYS A 1 459 ? -24.875 -34.938 -4.75 1 76.38 459 LYS A CA 1
ATOM 3561 C C . LYS A 1 459 ? -23.688 -34.281 -4.086 1 76.38 459 LYS A C 1
ATOM 3563 O O . LYS A 1 459 ? -22.578 -34.812 -4.098 1 76.38 459 LYS A O 1
ATOM 3568 N N . SER A 1 460 ? -23.891 -33 -3.639 1 67.94 460 SER A N 1
ATOM 3569 C CA . SER A 1 460 ? -22.797 -32.281 -2.975 1 67.94 460 SER A CA 1
ATOM 3570 C C . SER A 1 460 ? -22.344 -33.031 -1.714 1 67.94 460 SER A C 1
ATOM 3572 O O . SER A 1 460 ? -23.172 -33.625 -1.01 1 67.94 460 SER A O 1
ATOM 3574 N N . HIS A 1 461 ? -20.969 -33.156 -1.583 1 62.19 461 HIS A N 1
ATOM 3575 C CA . HIS A 1 461 ? -20.469 -33.75 -0.35 1 62.19 461 HIS A CA 1
ATOM 3576 C C . HIS A 1 461 ? -20.719 -32.844 0.845 1 62.19 461 HIS A C 1
ATOM 3578 O O . HIS A 1 461 ? -20.516 -33.25 1.993 1 62.19 461 HIS A O 1
ATOM 3584 N N . LEU A 1 462 ? -21.203 -31.484 0.657 1 55 462 LEU A N 1
ATOM 3585 C CA . LEU A 1 462 ? -21.359 -30.516 1.742 1 55 462 LEU A CA 1
ATOM 3586 C C . LEU A 1 462 ? -22.828 -30.281 2.053 1 55 462 LEU A C 1
ATOM 3588 O O . LEU A 1 462 ? -23.672 -30.328 1.154 1 55 462 LEU A O 1
ATOM 3592 N N . MET B 1 1 ? -30.016 -18.547 -19.547 1 56.31 1 MET B N 1
ATOM 3593 C CA . MET B 1 1 ? -29.391 -19.109 -18.359 1 56.31 1 MET B CA 1
ATOM 3594 C C . MET B 1 1 ? -29.188 -18.031 -17.297 1 56.31 1 MET B C 1
ATOM 3596 O O . MET B 1 1 ? -28.938 -16.875 -17.625 1 56.31 1 MET B O 1
ATOM 3600 N N . SER B 1 2 ? -29.578 -18.297 -16.094 1 80.75 2 SER B N 1
ATOM 3601 C CA . SER B 1 2 ? -29.531 -17.375 -14.969 1 80.75 2 SER B CA 1
ATOM 3602 C C . SER B 1 2 ? -28.109 -16.953 -14.656 1 80.75 2 SER B C 1
ATOM 3604 O O . SER B 1 2 ? -27.188 -17.766 -14.727 1 80.75 2 SER B O 1
ATOM 3606 N N . THR B 1 3 ? -27.828 -15.688 -14.766 1 92.38 3 THR B N 1
ATOM 3607 C CA . THR B 1 3 ? -26.516 -15.148 -14.438 1 92.38 3 THR B CA 1
ATOM 3608 C C . THR B 1 3 ? -26.531 -14.516 -13.047 1 92.38 3 THR B C 1
ATOM 3610 O O . THR B 1 3 ? -27.578 -14.109 -12.555 1 92.38 3 THR B O 1
ATOM 3613 N N . VAL B 1 4 ? -25.406 -14.594 -12.414 1 96.62 4 VAL B N 1
ATOM 3614 C CA . VAL B 1 4 ? -25.266 -13.969 -11.109 1 96.62 4 VAL B CA 1
ATOM 3615 C C . VAL B 1 4 ? -25.328 -12.445 -11.25 1 96.62 4 VAL B C 1
ATOM 3617 O O . VAL B 1 4 ? -26.062 -11.781 -10.531 1 96.62 4 VAL B O 1
ATOM 3620 N N . LEU B 1 5 ? -24.578 -11.898 -12.211 1 96.31 5 LEU B N 1
ATOM 3621 C CA . LEU B 1 5 ? -24.531 -10.453 -12.438 1 96.31 5 LEU B CA 1
ATOM 3622 C C . LEU B 1 5 ? -25.672 -10.008 -13.336 1 96.31 5 LEU B C 1
ATOM 3624 O O . LEU B 1 5 ? -25.953 -10.648 -14.352 1 96.31 5 LEU B O 1
ATOM 3628 N N . PRO B 1 6 ? -26.359 -8.945 -12.977 1 93.75 6 PRO B N 1
ATOM 3629 C CA . PRO B 1 6 ? -27.375 -8.422 -13.891 1 93.75 6 PRO B CA 1
ATOM 3630 C C . PRO B 1 6 ? -26.781 -7.902 -15.203 1 93.75 6 PRO B C 1
ATOM 3632 O O . PRO B 1 6 ? -25.688 -7.328 -15.203 1 93.75 6 PRO B O 1
ATOM 3635 N N . ALA B 1 7 ? -27.516 -8.07 -16.25 1 91.12 7 ALA B N 1
ATOM 3636 C CA . ALA B 1 7 ? -27.062 -7.648 -17.578 1 91.12 7 ALA B CA 1
ATOM 3637 C C . ALA B 1 7 ? -26.844 -6.141 -17.625 1 91.12 7 ALA B C 1
ATOM 3639 O O . ALA B 1 7 ? -26.016 -5.652 -18.391 1 91.12 7 ALA B O 1
ATOM 3640 N N . SER B 1 8 ? -27.484 -5.418 -16.734 1 91.56 8 SER B N 1
ATOM 3641 C CA . SER B 1 8 ? -27.438 -3.961 -16.734 1 91.56 8 SER B CA 1
ATOM 3642 C C . SER B 1 8 ? -26.125 -3.449 -16.156 1 91.56 8 SER B C 1
ATOM 3644 O O . SER B 1 8 ? -25.719 -2.314 -16.422 1 91.56 8 SER B O 1
ATOM 3646 N N . LEU B 1 9 ? -25.469 -4.234 -15.422 1 93 9 LEU B N 1
ATOM 3647 C CA . LEU B 1 9 ? -24.188 -3.842 -14.867 1 93 9 LEU B CA 1
ATOM 3648 C C . LEU B 1 9 ? -23.062 -4.156 -15.844 1 93 9 LEU B C 1
ATOM 3650 O O . LEU B 1 9 ? -22.766 -5.324 -16.109 1 93 9 LEU B O 1
ATOM 3654 N N . ASP B 1 10 ? -22.453 -3.02 -16.469 1 93.81 10 ASP B N 1
ATOM 3655 C CA . ASP B 1 10 ? -21.453 -3.213 -17.516 1 93.81 10 ASP B CA 1
ATOM 3656 C C . ASP B 1 10 ? -20.453 -2.059 -17.547 1 93.81 10 ASP B C 1
ATOM 3658 O O . ASP B 1 10 ? -20.516 -1.16 -16.703 1 93.81 10 ASP B O 1
ATOM 3662 N N . GLY B 1 11 ? -19.484 -2.248 -18.344 1 95.19 11 GLY B N 1
ATOM 3663 C CA . GLY B 1 11 ? -18.547 -1.166 -18.562 1 95.19 11 GLY B CA 1
ATOM 3664 C C . GLY B 1 11 ? -17.766 -0.788 -17.312 1 95.19 11 GLY B C 1
ATOM 3665 O O . GLY B 1 11 ? -17.391 -1.654 -16.516 1 95.19 11 GLY B O 1
ATOM 3666 N N . ASP B 1 12 ? -17.5 0.448 -17.156 1 96.31 12 ASP B N 1
ATOM 3667 C CA . ASP B 1 12 ? -16.703 0.972 -16.047 1 96.31 12 ASP B CA 1
ATOM 3668 C C . ASP B 1 12 ? -17.359 0.678 -14.703 1 96.31 12 ASP B C 1
ATOM 3670 O O . ASP B 1 12 ? -16.672 0.442 -13.711 1 96.31 12 ASP B O 1
ATOM 3674 N N . GLU B 1 13 ? -18.656 0.688 -14.68 1 96.88 13 GLU B N 1
ATOM 3675 C CA . GLU B 1 13 ? -19.359 0.458 -13.422 1 96.88 13 GLU B CA 1
ATOM 3676 C C . GLU B 1 13 ? -19.141 -0.96 -12.906 1 96.88 13 GLU B C 1
ATOM 3678 O O . GLU B 1 13 ? -19 -1.175 -11.703 1 96.88 13 GLU B O 1
ATOM 3683 N N . LEU B 1 14 ? -19.094 -1.917 -13.836 1 97.56 14 LEU B N 1
ATOM 3684 C CA . LEU B 1 14 ? -18.797 -3.291 -13.453 1 97.56 14 LEU B CA 1
ATOM 3685 C C . LEU B 1 14 ? -17.375 -3.398 -12.906 1 97.56 14 LEU B C 1
ATOM 3687 O O . LEU B 1 14 ? -17.141 -4.047 -11.883 1 97.56 14 LEU B O 1
ATOM 3691 N N . ILE B 1 15 ? -16.453 -2.758 -13.602 1 98 15 ILE B N 1
ATOM 3692 C CA . ILE B 1 15 ? -15.062 -2.803 -13.195 1 98 15 ILE B CA 1
ATOM 3693 C C . ILE B 1 15 ? -14.906 -2.158 -11.82 1 98 15 ILE B C 1
ATOM 3695 O O . ILE B 1 15 ? -14.266 -2.727 -10.93 1 98 15 ILE B O 1
ATOM 3699 N N . LYS B 1 16 ? -15.539 -0.997 -11.547 1 97 16 LYS B N 1
ATOM 3700 C CA . LYS B 1 16 ? -15.461 -0.275 -10.281 1 97 16 LYS B CA 1
ATOM 3701 C C . LYS B 1 16 ? -16.031 -1.104 -9.133 1 97 16 LYS B C 1
ATOM 3703 O O . LYS B 1 16 ? -15.555 -1.025 -8 1 97 16 LYS B O 1
ATOM 3708 N N . THR B 1 17 ? -16.969 -1.912 -9.43 1 95.69 17 THR B N 1
ATOM 3709 C CA . THR B 1 17 ? -17.594 -2.758 -8.422 1 95.69 17 THR B CA 1
ATOM 3710 C C . THR B 1 17 ? -16.578 -3.73 -7.828 1 95.69 17 THR B C 1
ATOM 3712 O O . THR B 1 17 ? -16.688 -4.098 -6.652 1 95.69 17 THR B O 1
ATOM 3715 N N . TYR B 1 18 ? -15.562 -4.047 -8.594 1 95.62 18 TYR B N 1
ATOM 3716 C CA . TYR B 1 18 ? -14.695 -5.133 -8.141 1 95.62 18 TYR B CA 1
ATOM 3717 C C . TYR B 1 18 ? -13.328 -4.602 -7.715 1 95.62 18 TYR B C 1
ATOM 3719 O O . TYR B 1 18 ? -12.695 -5.156 -6.816 1 95.62 18 TYR B O 1
ATOM 3727 N N . ILE B 1 19 ? -12.859 -3.484 -8.352 1 95.06 19 ILE B N 1
ATOM 3728 C CA . ILE B 1 19 ? -11.531 -3.053 -7.938 1 95.06 19 ILE B CA 1
ATOM 3729 C C . ILE B 1 19 ? -11.617 -1.672 -7.289 1 95.06 19 ILE B C 1
ATOM 3731 O O . ILE B 1 19 ? -10.609 -1.13 -6.832 1 95.06 19 ILE B O 1
ATOM 3735 N N . GLY B 1 20 ? -12.836 -1.134 -7.152 1 94.69 20 GLY B N 1
ATOM 3736 C CA . GLY B 1 20 ? -13.031 0.161 -6.516 1 94.69 20 GLY B CA 1
ATOM 3737 C C . GLY B 1 20 ? -12.883 1.323 -7.48 1 94.69 20 GLY B C 1
ATOM 3738 O O . GLY B 1 20 ? -12.078 1.271 -8.406 1 94.69 20 GLY B O 1
ATOM 3739 N N . ALA B 1 21 ? -13.594 2.393 -7.211 1 95.94 21 ALA B N 1
ATOM 3740 C CA . ALA B 1 21 ? -13.617 3.572 -8.07 1 95.94 21 ALA B CA 1
ATOM 3741 C C . ALA B 1 21 ? -12.258 4.266 -8.094 1 95.94 21 ALA B C 1
ATOM 3743 O O . ALA B 1 21 ? -11.805 4.734 -9.141 1 95.94 21 ALA B O 1
ATOM 3744 N N . ALA B 1 22 ? -11.617 4.34 -6.996 1 96.69 22 ALA B N 1
ATOM 3745 C CA . ALA B 1 22 ? -10.352 5.066 -6.902 1 96.69 22 ALA B CA 1
ATOM 3746 C C . ALA B 1 22 ? -9.25 4.344 -7.664 1 96.69 22 ALA B C 1
ATOM 3748 O O . ALA B 1 22 ? -8.484 4.969 -8.406 1 96.69 22 ALA B O 1
ATOM 3749 N N . THR B 1 23 ? -9.141 3 -7.445 1 97.44 23 THR B N 1
ATOM 3750 C CA . THR B 1 23 ? -8.141 2.23 -8.172 1 97.44 23 THR B CA 1
ATOM 3751 C C . THR B 1 23 ? -8.375 2.312 -9.672 1 97.44 23 THR B C 1
ATOM 3753 O O . THR B 1 23 ? -7.438 2.516 -10.445 1 97.44 23 THR B O 1
ATOM 3756 N N . TRP B 1 24 ? -9.641 2.193 -10.062 1 98.06 24 TRP B N 1
ATOM 3757 C CA . TRP B 1 24 ? -9.945 2.266 -11.484 1 98.06 24 TRP B CA 1
ATOM 3758 C C . TRP B 1 24 ? -9.594 3.637 -12.055 1 98.06 24 TRP B C 1
ATOM 3760 O O . TRP B 1 24 ? -8.977 3.738 -13.109 1 98.06 24 TRP B O 1
ATOM 3770 N N . SER B 1 25 ? -9.961 4.664 -11.328 1 97.12 25 SER B N 1
ATOM 3771 C CA . SER B 1 25 ? -9.633 6.016 -11.766 1 97.12 25 SER B CA 1
ATOM 3772 C C . SER B 1 25 ? -8.125 6.199 -11.922 1 97.12 25 SER B C 1
ATOM 3774 O O . SER B 1 25 ? -7.672 6.941 -12.789 1 97.12 25 SER B O 1
ATOM 3776 N N . PHE B 1 26 ? -7.375 5.527 -11.117 1 97.56 26 PHE B N 1
ATOM 3777 C CA . PHE B 1 26 ? -5.926 5.68 -11.062 1 97.56 26 PHE B CA 1
ATOM 3778 C C . PHE B 1 26 ? -5.266 4.988 -12.25 1 97.56 26 PHE B C 1
ATOM 3780 O O . PHE B 1 26 ? -4.223 5.438 -12.734 1 97.56 26 PHE B O 1
ATOM 3787 N N . ILE B 1 27 ? -5.93 3.895 -12.859 1 98.25 27 ILE B N 1
ATOM 3788 C CA . ILE B 1 27 ? -5.184 3.092 -13.82 1 98.25 27 ILE B CA 1
ATOM 3789 C C . ILE B 1 27 ? -5.938 3.043 -15.148 1 98.25 27 ILE B C 1
ATOM 3791 O O . ILE B 1 27 ? -5.422 2.539 -16.141 1 98.25 27 ILE B O 1
ATOM 3795 N N . GLN B 1 28 ? -7.172 3.57 -15.266 1 97.06 28 GLN B N 1
ATOM 3796 C CA . GLN B 1 28 ? -8.016 3.393 -16.453 1 97.06 28 GLN B CA 1
ATOM 3797 C C . GLN B 1 28 ? -7.348 3.986 -17.688 1 97.06 28 GLN B C 1
ATOM 3799 O O . GLN B 1 28 ? -7.52 3.473 -18.797 1 97.06 28 GLN B O 1
ATOM 3804 N N . ASP B 1 29 ? -6.562 5.035 -17.484 1 96.31 29 ASP B N 1
ATOM 3805 C CA . ASP B 1 29 ? -5.891 5.672 -18.609 1 96.31 29 ASP B CA 1
ATOM 3806 C C . ASP B 1 29 ? -4.773 4.785 -19.156 1 96.31 29 ASP B C 1
ATOM 3808 O O . ASP B 1 29 ? -4.246 5.035 -20.234 1 96.31 29 ASP B O 1
ATOM 3812 N N . LYS B 1 30 ? -4.449 3.762 -18.469 1 97.12 30 LYS B N 1
ATOM 3813 C CA . LYS B 1 30 ? -3.41 2.832 -18.906 1 97.12 30 LYS B CA 1
ATOM 3814 C C . LYS B 1 30 ? -4.02 1.564 -19.5 1 97.12 30 LYS B C 1
ATOM 3816 O O . LYS B 1 30 ? -3.295 0.649 -19.891 1 97.12 30 LYS B O 1
ATOM 3821 N N . PHE B 1 31 ? -5.348 1.515 -19.562 1 97.62 31 PHE B N 1
ATOM 3822 C CA . PHE B 1 31 ? -6.051 0.398 -20.188 1 97.62 31 PHE B CA 1
ATOM 3823 C C . PHE B 1 31 ? -6.355 0.696 -21.656 1 97.62 31 PHE B C 1
ATOM 3825 O O . PHE B 1 31 ? -6.836 1.781 -21.984 1 97.62 31 PHE B O 1
ATOM 3832 N N . THR B 1 32 ? -6.074 -0.24 -22.547 1 97.69 32 THR B N 1
ATOM 3833 C CA . THR B 1 32 ? -6.527 -0.198 -23.938 1 97.69 32 THR B CA 1
ATOM 3834 C C . THR B 1 32 ? -8 -0.593 -24.031 1 97.69 32 THR B C 1
ATOM 3836 O O . THR B 1 32 ? -8.57 -1.121 -23.078 1 97.69 32 THR B O 1
ATOM 3839 N N . ALA B 1 33 ? -8.594 -0.32 -25.156 1 97.62 33 ALA B N 1
ATOM 3840 C CA . ALA B 1 33 ? -9.969 -0.771 -25.391 1 97.62 33 ALA B CA 1
ATOM 3841 C C . ALA B 1 33 ? -10.062 -2.293 -25.312 1 97.62 33 ALA B C 1
ATOM 3843 O O . ALA B 1 33 ? -11.016 -2.83 -24.734 1 97.62 33 ALA B O 1
ATOM 3844 N N . TYR B 1 34 ? -9.094 -2.982 -25.875 1 97.69 34 TYR B N 1
ATOM 3845 C CA . TYR B 1 34 ? -9.039 -4.441 -25.828 1 97.69 34 TYR B CA 1
ATOM 3846 C C . TYR B 1 34 ? -8.945 -4.941 -24.391 1 97.69 34 TYR B C 1
ATOM 3848 O O . TYR B 1 34 ? -9.648 -5.883 -24.016 1 97.69 34 TYR B O 1
ATOM 3856 N N . GLY B 1 35 ? -8.023 -4.262 -23.625 1 98.06 35 GLY B N 1
ATOM 3857 C CA . GLY B 1 35 ? -7.863 -4.648 -22.234 1 98.06 35 GLY B CA 1
ATOM 3858 C C . GLY B 1 35 ? -9.141 -4.488 -21.422 1 98.06 35 GLY B C 1
ATOM 3859 O O . GLY B 1 35 ? -9.484 -5.363 -20.625 1 98.06 35 GLY B O 1
ATOM 3860 N N . LYS B 1 36 ? -9.836 -3.41 -21.609 1 98.19 36 LYS B N 1
ATOM 3861 C CA . LYS B 1 36 ? -11.07 -3.146 -20.891 1 98.19 36 LYS B CA 1
ATOM 3862 C C . LYS B 1 36 ? -12.148 -4.168 -21.25 1 98.19 36 LYS B C 1
ATOM 3864 O O . LYS B 1 36 ? -12.836 -4.691 -20.375 1 98.19 36 LYS B O 1
ATOM 3869 N N . GLU B 1 37 ? -12.312 -4.422 -22.5 1 98.06 37 GLU B N 1
ATOM 3870 C CA . GLU B 1 37 ? -13.297 -5.398 -22.969 1 98.06 37 GLU B CA 1
ATOM 3871 C C . GLU B 1 37 ? -12.992 -6.789 -22.422 1 98.06 37 GLU B C 1
ATOM 3873 O O . GLU B 1 37 ? -13.898 -7.504 -21.984 1 98.06 37 GLU B O 1
ATOM 3878 N N . THR B 1 38 ? -11.727 -7.164 -22.484 1 98.5 38 THR B N 1
ATOM 3879 C CA . THR B 1 38 ? -11.305 -8.461 -21.969 1 98.5 38 THR B CA 1
ATOM 3880 C C . THR B 1 38 ? -11.594 -8.57 -20.484 1 98.5 38 THR B C 1
ATOM 3882 O O . THR B 1 38 ? -12.07 -9.602 -20 1 98.5 38 THR B O 1
ATOM 3885 N N . LEU B 1 39 ? -11.281 -7.492 -19.734 1 98.69 39 LEU B N 1
ATOM 3886 C CA . LEU B 1 39 ? -11.531 -7.477 -18.297 1 98.69 39 LEU B CA 1
ATOM 3887 C C . LEU B 1 39 ? -13.008 -7.684 -17.984 1 98.69 39 LEU B C 1
ATOM 3889 O O . LEU B 1 39 ? -13.367 -8.461 -17.109 1 98.69 39 LEU B O 1
ATOM 3893 N N . ILE B 1 40 ? -13.859 -7.016 -18.703 1 98.5 40 ILE B N 1
ATOM 3894 C CA . ILE B 1 40 ? -15.297 -7.117 -18.5 1 98.5 40 ILE B CA 1
ATOM 3895 C C . ILE B 1 40 ? -15.75 -8.555 -18.75 1 98.5 40 ILE B C 1
ATOM 3897 O O . ILE B 1 40 ? -16.516 -9.125 -17.969 1 98.5 40 ILE B O 1
ATOM 3901 N N . LYS B 1 41 ? -15.266 -9.156 -19.812 1 98.25 41 LYS B N 1
ATOM 3902 C CA . LYS B 1 41 ? -15.602 -10.539 -20.141 1 98.25 41 LYS B CA 1
ATOM 3903 C C . LYS B 1 41 ? -15.117 -11.492 -19.062 1 98.25 41 LYS B C 1
ATOM 3905 O O . LYS B 1 41 ? -15.82 -12.438 -18.688 1 98.25 41 LYS B O 1
ATOM 3910 N N . VAL B 1 42 ? -13.914 -11.25 -18.531 1 98.62 42 VAL B N 1
ATOM 3911 C CA . VAL B 1 42 ? -13.344 -12.125 -17.516 1 98.62 42 VAL B CA 1
ATOM 3912 C C . VAL B 1 42 ? -14.141 -12 -16.219 1 98.62 42 VAL B C 1
ATOM 3914 O O . VAL B 1 42 ? -14.398 -12.992 -15.539 1 98.62 42 VAL B O 1
ATOM 3917 N N . ILE B 1 43 ? -14.5 -10.758 -15.867 1 98.56 43 ILE B N 1
ATOM 3918 C CA . ILE B 1 43 ? -15.305 -10.562 -14.664 1 98.56 43 ILE B CA 1
ATOM 3919 C C . ILE B 1 43 ? -16.578 -11.398 -14.758 1 98.56 43 ILE B C 1
ATOM 3921 O O . ILE B 1 43 ? -16.906 -12.156 -13.836 1 98.56 43 ILE B O 1
ATOM 3925 N N . ARG B 1 44 ? -17.266 -11.328 -15.875 1 97.81 44 ARG B N 1
ATOM 3926 C CA . ARG B 1 44 ? -18.5 -12.062 -16.062 1 97.81 44 ARG B CA 1
ATOM 3927 C C . ARG B 1 44 ? -18.25 -13.57 -16.078 1 97.81 44 ARG B C 1
ATOM 3929 O O . ARG B 1 44 ? -19 -14.336 -15.477 1 97.81 44 ARG B O 1
ATOM 3936 N N . PHE B 1 45 ? -17.266 -13.969 -16.781 1 98.38 45 PHE B N 1
ATOM 3937 C CA . PHE B 1 45 ? -16.938 -15.383 -16.875 1 98.38 45 PHE B CA 1
ATOM 3938 C C . PHE B 1 45 ? -16.656 -15.969 -15.5 1 98.38 45 PHE B C 1
ATOM 3940 O O . PHE B 1 45 ? -17.141 -17.047 -15.172 1 98.38 45 PHE B O 1
ATOM 3947 N N . VAL B 1 46 ? -15.828 -15.258 -14.625 1 98.38 46 VAL B N 1
ATOM 3948 C CA . VAL B 1 46 ? -15.445 -15.75 -13.305 1 98.38 46 VAL B CA 1
ATOM 3949 C C . VAL B 1 46 ? -16.656 -15.75 -12.375 1 98.38 46 VAL B C 1
ATOM 3951 O O . VAL B 1 46 ? -16.938 -16.75 -11.703 1 98.38 46 VAL B O 1
ATOM 3954 N N . VAL B 1 47 ? -17.453 -14.688 -12.391 1 98.06 47 VAL B N 1
ATOM 3955 C CA . VAL B 1 47 ? -18.531 -14.5 -11.422 1 98.06 47 VAL B CA 1
ATOM 3956 C C . VAL B 1 47 ? -19.734 -15.344 -11.82 1 98.06 47 VAL B C 1
ATOM 3958 O O . VAL B 1 47 ? -20.391 -15.938 -10.961 1 98.06 47 VAL B O 1
ATOM 3961 N N . ASP B 1 48 ? -20.016 -15.461 -13.133 1 97.56 48 ASP B N 1
ATOM 3962 C CA . ASP B 1 48 ? -21.234 -16.109 -13.594 1 97.56 48 ASP B CA 1
ATOM 3963 C C . ASP B 1 48 ? -21 -17.594 -13.867 1 97.56 48 ASP B C 1
ATOM 3965 O O . ASP B 1 48 ? -21.953 -18.391 -13.852 1 97.56 48 ASP B O 1
ATOM 3969 N N . GLU B 1 49 ? -19.75 -17.938 -14.125 1 97.06 49 GLU B N 1
ATOM 3970 C CA . GLU B 1 49 ? -19.531 -19.297 -14.586 1 97.06 49 GLU B CA 1
ATOM 3971 C C . GLU B 1 49 ? -18.578 -20.047 -13.648 1 97.06 49 GLU B C 1
ATOM 3973 O O . GLU B 1 49 ? -18.891 -21.141 -13.172 1 97.06 49 GLU B O 1
ATOM 3978 N N . CYS B 1 50 ? -17.422 -19.516 -13.328 1 98.06 50 CYS B N 1
ATOM 3979 C CA . CYS B 1 50 ? -16.391 -20.234 -12.57 1 98.06 50 CYS B CA 1
ATOM 3980 C C . CYS B 1 50 ? -16.828 -20.406 -11.117 1 98.06 50 CYS B C 1
ATOM 3982 O O . CYS B 1 50 ? -16.812 -21.516 -10.594 1 98.06 50 CYS B O 1
ATOM 3984 N N . ILE B 1 51 ? -17.172 -19.312 -10.43 1 97.75 51 ILE B N 1
ATOM 3985 C CA . ILE B 1 51 ? -17.484 -19.359 -9 1 97.75 51 ILE B CA 1
ATOM 3986 C C . ILE B 1 51 ? -18.641 -20.328 -8.766 1 97.75 51 ILE B C 1
ATOM 3988 O O . ILE B 1 51 ? -18.562 -21.203 -7.914 1 97.75 51 ILE B O 1
ATOM 3992 N N . PRO B 1 52 ? -19.734 -20.297 -9.57 1 97.06 52 PRO B N 1
ATOM 3993 C CA . PRO B 1 52 ? -20.844 -21.234 -9.352 1 97.06 52 PRO B CA 1
ATOM 3994 C C . PRO B 1 52 ? -20.453 -22.688 -9.602 1 97.06 52 PRO B C 1
ATOM 3996 O O . PRO B 1 52 ? -21.109 -23.609 -9.117 1 97.06 52 PRO B O 1
ATOM 3999 N N . ALA B 1 53 ? -19.375 -22.922 -10.312 1 96.69 53 ALA B N 1
ATOM 4000 C CA . ALA B 1 53 ? -18.969 -24.266 -10.68 1 96.69 53 ALA B CA 1
ATOM 4001 C C . ALA B 1 53 ? -18.109 -24.891 -9.586 1 96.69 53 ALA B C 1
ATOM 4003 O O . ALA B 1 53 ? -17.75 -26.078 -9.672 1 96.69 53 ALA B O 1
ATOM 4004 N N . GLU B 1 54 ? -17.766 -24.188 -8.531 1 94.94 54 GLU B N 1
ATOM 4005 C CA . GLU B 1 54 ? -16.828 -24.641 -7.512 1 94.94 54 GLU B CA 1
ATOM 4006 C C . GLU B 1 54 ? -17.328 -25.906 -6.82 1 94.94 54 GLU B C 1
ATOM 4008 O O . GLU B 1 54 ? -16.562 -26.859 -6.641 1 94.94 54 GLU B O 1
ATOM 4013 N N . LYS B 1 55 ? -18.562 -25.906 -6.43 1 93.31 55 LYS B N 1
ATOM 4014 C CA . LYS B 1 55 ? -19.109 -27.078 -5.75 1 93.31 55 LYS B CA 1
ATOM 4015 C C . LYS B 1 55 ? -19.062 -28.312 -6.648 1 93.31 55 LYS B C 1
ATOM 4017 O O . LYS B 1 55 ? -18.719 -29.406 -6.191 1 93.31 55 LYS B O 1
ATOM 4022 N N . LEU B 1 56 ? -19.438 -28.078 -7.898 1 94.69 56 LEU B N 1
ATOM 4023 C CA . LEU B 1 56 ? -19.391 -29.188 -8.852 1 94.69 56 LEU B CA 1
ATOM 4024 C C . LEU B 1 56 ? -17.969 -29.688 -9.039 1 94.69 56 LEU B C 1
ATOM 4026 O O . LEU B 1 56 ? -17.734 -30.906 -9.086 1 94.69 56 LEU B O 1
ATOM 4030 N N . TYR B 1 57 ? -17.016 -28.781 -9.219 1 95 57 TYR B N 1
ATOM 4031 C CA . TYR B 1 57 ? -15.617 -29.172 -9.328 1 95 57 TYR B CA 1
ATOM 4032 C C . TYR B 1 57 ? -15.211 -30.078 -8.18 1 95 57 TYR B C 1
ATOM 4034 O O . TYR B 1 57 ? -14.641 -31.156 -8.398 1 95 57 TYR B O 1
ATOM 4042 N N . HIS B 1 58 ? -15.469 -29.656 -6.973 1 91.56 58 HIS B N 1
ATOM 4043 C CA . HIS B 1 58 ? -15.062 -30.406 -5.793 1 91.56 58 HIS B CA 1
ATOM 4044 C C . HIS B 1 58 ? -15.75 -31.766 -5.742 1 91.56 58 HIS B C 1
ATOM 4046 O O . HIS B 1 58 ? -15.141 -32.75 -5.32 1 91.56 58 HIS B O 1
ATOM 4052 N N . ALA B 1 59 ? -16.953 -31.797 -6.164 1 91.94 59 ALA B N 1
ATOM 4053 C CA . ALA B 1 59 ? -17.703 -33.062 -6.172 1 91.94 59 ALA B CA 1
ATOM 4054 C C . ALA B 1 59 ? -17.141 -34 -7.223 1 91.94 59 ALA B C 1
ATOM 4056 O O . ALA B 1 59 ? -17.25 -35.219 -7.074 1 91.94 59 ALA B O 1
ATOM 4057 N N . GLN B 1 60 ? -16.531 -33.5 -8.234 1 93.62 60 GLN B N 1
ATOM 4058 C CA . GLN B 1 60 ? -16.031 -34.312 -9.336 1 93.62 60 GLN B CA 1
ATOM 4059 C C . GLN B 1 60 ? -14.633 -34.844 -9.031 1 93.62 60 GLN B C 1
ATOM 4061 O O . GLN B 1 60 ? -14.133 -35.719 -9.734 1 93.62 60 GLN B O 1
ATOM 4066 N N . VAL B 1 61 ? -13.977 -34.344 -8.07 1 91.88 61 VAL B N 1
ATOM 4067 C CA . VAL B 1 61 ? -12.695 -34.875 -7.645 1 91.88 61 VAL B CA 1
ATOM 4068 C C . VAL B 1 61 ? -12.922 -36.188 -6.906 1 91.88 61 VAL B C 1
ATOM 4070 O O . VAL B 1 61 ? -13.508 -36.219 -5.82 1 91.88 61 VAL B O 1
ATOM 4073 N N . SER B 1 62 ? -12.438 -37.219 -7.445 1 90.56 62 SER B N 1
ATOM 4074 C CA . SER B 1 62 ? -12.703 -38.562 -6.914 1 90.56 62 SER B CA 1
ATOM 4075 C C . SER B 1 62 ? -12.086 -38.75 -5.527 1 90.56 62 SER B C 1
ATOM 4077 O O . SER B 1 62 ? -11 -38.219 -5.254 1 90.56 62 SER B O 1
ATOM 4079 N N . THR B 1 63 ? -12.773 -39.531 -4.723 1 89.25 63 THR B N 1
ATOM 4080 C CA . THR B 1 63 ? -12.234 -39.875 -3.412 1 89.25 63 THR B CA 1
ATOM 4081 C C . THR B 1 63 ? -11.539 -41.25 -3.465 1 89.25 63 THR B C 1
ATOM 4083 O O . THR B 1 63 ? -10.93 -41.656 -2.48 1 89.25 63 THR B O 1
ATOM 4086 N N . ASP B 1 64 ? -11.695 -41.812 -4.621 1 91.62 64 ASP B N 1
ATOM 4087 C CA . ASP B 1 64 ? -10.977 -43.062 -4.844 1 91.62 64 ASP B CA 1
ATOM 4088 C C . ASP B 1 64 ? -9.484 -42.812 -5.008 1 91.62 64 ASP B C 1
ATOM 4090 O O . ASP B 1 64 ? -9.055 -42.094 -5.902 1 91.62 64 ASP B O 1
ATOM 4094 N N . PRO B 1 65 ? -8.68 -43.438 -4.148 1 88.5 65 PRO B N 1
ATOM 4095 C CA . PRO B 1 65 ? -7.238 -43.156 -4.133 1 88.5 65 PRO B CA 1
ATOM 4096 C C . PRO B 1 65 ? -6.578 -43.375 -5.492 1 88.5 65 PRO B C 1
ATOM 4098 O O . PRO B 1 65 ? -5.59 -42.719 -5.82 1 88.5 65 PRO B O 1
ATOM 4101 N N . GLU B 1 66 ? -7.086 -44.25 -6.234 1 84.62 66 GLU B N 1
ATOM 4102 C CA . GLU B 1 66 ? -6.5 -44.531 -7.543 1 84.62 66 GLU B CA 1
ATOM 4103 C C . GLU B 1 66 ? -7.051 -43.594 -8.602 1 84.62 66 GLU B C 1
ATOM 4105 O O . GLU B 1 66 ? -6.297 -43.031 -9.414 1 84.62 66 GLU B O 1
ATOM 4110 N N . LYS B 1 67 ? -8.32 -43.312 -8.531 1 91.06 67 LYS B N 1
ATOM 4111 C CA . LYS B 1 67 ? -9 -42.531 -9.57 1 91.06 67 LYS B CA 1
ATOM 4112 C C . LYS B 1 67 ? -8.742 -41.031 -9.422 1 91.06 67 LYS B C 1
ATOM 4114 O O . LYS B 1 67 ? -8.742 -40.312 -10.414 1 91.06 67 LYS B O 1
ATOM 4119 N N . ARG B 1 68 ? -8.484 -40.656 -8.258 1 92.69 68 ARG B N 1
ATOM 4120 C CA . ARG B 1 68 ? -8.438 -39.219 -7.988 1 92.69 68 ARG B CA 1
ATOM 4121 C C . ARG B 1 68 ? -7.234 -38.562 -8.68 1 92.69 68 ARG B C 1
ATOM 4123 O O . ARG B 1 68 ? -7.238 -37.375 -8.945 1 92.69 68 ARG B O 1
ATOM 4130 N N . TRP B 1 69 ? -6.219 -39.344 -9.031 1 94.94 69 TRP B N 1
ATOM 4131 C CA . TRP B 1 69 ? -5.031 -38.844 -9.703 1 94.94 69 TRP B CA 1
ATOM 4132 C C . TRP B 1 69 ? -5.086 -39.125 -11.203 1 94.94 69 TRP B C 1
ATOM 4134 O O . TRP B 1 69 ? -4.176 -38.75 -11.945 1 94.94 69 TRP B O 1
ATOM 4144 N N . LYS B 1 70 ? -6.195 -39.75 -11.641 1 94.38 70 LYS B N 1
ATOM 4145 C CA . LYS B 1 70 ? -6.297 -40.188 -13.031 1 94.38 70 LYS B CA 1
ATOM 4146 C C . LYS B 1 70 ? -7.402 -39.406 -13.758 1 94.38 70 LYS B C 1
ATOM 4148 O O . LYS B 1 70 ? -7.418 -39.375 -14.992 1 94.38 70 LYS B O 1
ATOM 4153 N N . ILE B 1 71 ? -8.281 -38.844 -12.992 1 93.56 71 ILE B N 1
ATOM 4154 C CA . ILE B 1 71 ? -9.453 -38.219 -13.602 1 93.56 71 ILE B CA 1
ATOM 4155 C C . ILE B 1 71 ? -9.406 -36.719 -13.367 1 93.56 71 ILE B C 1
ATOM 4157 O O . ILE B 1 71 ? -9.227 -36.25 -12.227 1 93.56 71 ILE B O 1
ATOM 4161 N N . VAL B 1 72 ? -9.539 -36 -14.422 1 93.69 72 VAL B N 1
ATOM 4162 C CA . VAL B 1 72 ? -9.672 -34.531 -14.352 1 93.69 72 VAL B CA 1
ATOM 4163 C C . VAL B 1 72 ? -11.156 -34.156 -14.281 1 93.69 72 VAL B C 1
ATOM 4165 O O . VAL B 1 72 ? -11.961 -34.625 -15.078 1 93.69 72 VAL B O 1
ATOM 4168 N N . PRO B 1 73 ? -11.531 -33.281 -13.32 1 94.44 73 PRO B N 1
ATOM 4169 C CA . PRO B 1 73 ? -12.93 -32.875 -13.258 1 94.44 73 PRO B CA 1
ATOM 4170 C C . PRO B 1 73 ? -13.43 -32.281 -14.586 1 94.44 73 PRO B C 1
ATOM 4172 O O . PRO B 1 73 ? -12.844 -31.344 -15.102 1 94.44 73 PRO B O 1
ATOM 4175 N N . GLU B 1 74 ? -14.516 -32.812 -15.07 1 95.38 74 GLU B N 1
ATOM 4176 C CA . GLU B 1 74 ? -15.039 -32.469 -16.391 1 95.38 74 GLU B CA 1
ATOM 4177 C C . GLU B 1 74 ? -15.367 -31 -16.516 1 95.38 74 GLU B C 1
ATOM 4179 O O . GLU B 1 74 ? -15.219 -30.406 -17.578 1 95.38 74 GLU B O 1
ATOM 4184 N N . ILE B 1 75 ? -15.773 -30.391 -15.43 1 96.12 75 ILE B N 1
ATOM 4185 C CA . ILE B 1 75 ? -16.219 -29 -15.43 1 96.12 75 ILE B CA 1
ATOM 4186 C C . ILE B 1 75 ? -15.055 -28.094 -15.844 1 96.12 75 ILE B C 1
ATOM 4188 O O . ILE B 1 75 ? -15.266 -27.062 -16.484 1 96.12 75 ILE B O 1
ATOM 4192 N N . VAL B 1 76 ? -13.844 -28.484 -15.57 1 96.31 76 VAL B N 1
ATOM 4193 C CA . VAL B 1 76 ? -12.68 -27.672 -15.938 1 96.31 76 VAL B CA 1
ATOM 4194 C C . VAL B 1 76 ? -12.555 -27.625 -17.453 1 96.31 76 VAL B C 1
ATOM 4196 O O . VAL B 1 76 ? -12.359 -26.547 -18.031 1 96.31 76 VAL B O 1
ATOM 4199 N N . GLU B 1 77 ? -12.703 -28.734 -18.109 1 96.38 77 GLU B N 1
ATOM 4200 C CA . GLU B 1 77 ? -12.602 -28.797 -19.562 1 96.38 77 GLU B CA 1
ATOM 4201 C C . GLU B 1 77 ? -13.75 -28.031 -20.219 1 96.38 77 GLU B C 1
ATOM 4203 O O . GLU B 1 77 ? -13.562 -27.406 -21.266 1 96.38 77 GLU B O 1
ATOM 4208 N N . GLN B 1 78 ? -14.914 -28.109 -19.594 1 97.38 78 GLN B N 1
ATOM 4209 C CA . GLN B 1 78 ? -16.062 -27.375 -20.109 1 97.38 78 GLN B CA 1
ATOM 4210 C C . GLN B 1 78 ? -15.82 -25.859 -20.031 1 97.38 78 GLN B C 1
ATOM 4212 O O . GLN B 1 78 ? -16.125 -25.125 -20.969 1 97.38 78 GLN B O 1
ATOM 4217 N N . LEU B 1 79 ? -15.258 -25.453 -18.938 1 98.19 79 LEU B N 1
ATOM 4218 C CA . LEU B 1 79 ? -14.969 -24.047 -18.734 1 98.19 79 LEU B CA 1
ATOM 4219 C C . LEU B 1 79 ? -13.859 -23.578 -19.672 1 98.19 79 LEU B C 1
ATOM 4221 O O . LEU B 1 79 ? -13.891 -22.453 -20.172 1 98.19 79 LEU B O 1
ATOM 4225 N N . LYS B 1 80 ? -12.867 -24.438 -19.953 1 98.19 80 LYS B N 1
ATOM 4226 C CA . LYS B 1 80 ? -11.82 -24.109 -20.922 1 98.19 80 LYS B CA 1
ATOM 4227 C C . LYS B 1 80 ? -12.414 -23.859 -22.297 1 98.19 80 LYS B C 1
ATOM 4229 O O . LYS B 1 80 ? -12.047 -22.891 -22.969 1 98.19 80 LYS B O 1
ATOM 4234 N N . LYS B 1 81 ? -13.336 -24.719 -22.719 1 98.06 81 LYS B N 1
ATOM 4235 C CA . LYS B 1 81 ? -13.977 -24.578 -24.016 1 98.06 81 LYS B CA 1
ATOM 4236 C C . LYS B 1 81 ? -14.75 -23.266 -24.094 1 98.06 81 LYS B C 1
ATOM 4238 O O . LYS B 1 81 ? -14.68 -22.562 -25.109 1 98.06 81 LYS B O 1
ATOM 4243 N N . LYS B 1 82 ? -15.445 -22.953 -23.016 1 97.75 82 LYS B N 1
ATOM 4244 C CA . LYS B 1 82 ? -16.203 -21.703 -22.969 1 97.75 82 LYS B CA 1
ATOM 4245 C C . LYS B 1 82 ? -15.281 -20.484 -23.031 1 97.75 82 LYS B C 1
ATOM 4247 O O . LYS B 1 82 ? -15.555 -19.531 -23.734 1 97.75 82 LYS B O 1
ATOM 4252 N N . ALA B 1 83 ? -14.203 -20.547 -22.266 1 98.38 83 ALA B N 1
ATOM 4253 C CA . ALA B 1 83 ? -13.242 -19.453 -22.25 1 98.38 83 ALA B CA 1
ATOM 4254 C C . ALA B 1 83 ? -12.641 -19.234 -23.625 1 98.38 83 ALA B C 1
ATOM 4256 O O . ALA B 1 83 ? -12.562 -18.094 -24.094 1 98.38 83 ALA B O 1
ATOM 4257 N N . LYS B 1 84 ? -12.273 -20.297 -24.328 1 97.38 84 LYS B N 1
ATOM 4258 C CA . LYS B 1 84 ? -11.703 -20.219 -25.672 1 97.38 84 LYS B CA 1
ATOM 4259 C C . LYS B 1 84 ? -12.688 -19.578 -26.641 1 97.38 84 LYS B C 1
ATOM 4261 O O . LYS B 1 84 ? -12.305 -18.734 -27.469 1 97.38 84 LYS B O 1
ATOM 4266 N N . SER B 1 85 ? -13.898 -19.984 -26.5 1 97.75 85 SER B N 1
ATOM 4267 C CA . SER B 1 85 ? -14.914 -19.484 -27.422 1 97.75 85 SER B CA 1
ATOM 4268 C C . SER B 1 85 ? -15.156 -18 -27.234 1 97.75 85 SER B C 1
ATOM 4270 O O . SER B 1 85 ? -15.625 -17.312 -28.141 1 97.75 85 SER B O 1
ATOM 4272 N N . GLN B 1 86 ? -14.789 -17.516 -26.047 1 97.19 86 GLN B N 1
ATOM 4273 C CA . GLN B 1 86 ? -14.984 -16.094 -25.75 1 97.19 86 GLN B CA 1
ATOM 4274 C C . GLN B 1 86 ? -13.703 -15.305 -25.969 1 97.19 86 GLN B C 1
ATOM 4276 O O . GLN B 1 86 ? -13.641 -14.109 -25.672 1 97.19 86 GLN B O 1
ATOM 4281 N N . GLY B 1 87 ? -12.68 -15.984 -26.391 1 96.94 87 GLY B N 1
ATOM 4282 C CA . GLY B 1 87 ? -11.406 -15.328 -26.625 1 96.94 87 GLY B CA 1
ATOM 4283 C C . GLY B 1 87 ? -10.617 -15.078 -25.359 1 96.94 87 GLY B C 1
ATOM 4284 O O . GLY B 1 87 ? -9.719 -14.227 -25.344 1 96.94 87 GLY B O 1
ATOM 4285 N N . LEU B 1 88 ? -10.977 -15.695 -24.297 1 98.31 88 LEU B N 1
ATOM 4286 C CA . LEU B 1 88 ? -10.305 -15.547 -23 1 98.31 88 LEU B CA 1
ATOM 4287 C C . LEU B 1 88 ? -9.273 -16.656 -22.797 1 98.31 88 LEU B C 1
ATOM 4289 O O . LEU B 1 88 ? -9.453 -17.516 -21.938 1 98.31 88 LEU B O 1
ATOM 4293 N N . TRP B 1 89 ? -8.203 -16.594 -23.531 1 97.94 89 TRP B N 1
ATOM 4294 C CA . TRP B 1 89 ? -7.234 -17.688 -23.562 1 97.94 89 TRP B CA 1
ATOM 4295 C C . TRP B 1 89 ? -5.809 -17.156 -23.594 1 97.94 89 TRP B C 1
ATOM 4297 O O . TRP B 1 89 ? -5.5 -16.25 -24.375 1 97.94 89 TRP B O 1
ATOM 4307 N N . ASN B 1 90 ? -4.914 -17.75 -22.703 1 97.81 90 ASN B N 1
ATOM 4308 C CA . ASN B 1 90 ? -3.502 -17.391 -22.688 1 97.81 90 ASN B CA 1
ATOM 4309 C C . ASN B 1 90 ? -3.312 -15.883 -22.516 1 97.81 90 ASN B C 1
ATOM 4311 O O . ASN B 1 90 ? -2.594 -15.25 -23.297 1 97.81 90 ASN B O 1
ATOM 4315 N N . LEU B 1 91 ? -3.822 -15.336 -21.469 1 97.88 91 LEU B N 1
ATOM 4316 C CA . LEU B 1 91 ? -3.875 -13.891 -21.297 1 97.88 91 LEU B CA 1
ATOM 4317 C C . LEU B 1 91 ? -2.633 -13.383 -20.578 1 97.88 91 LEU B C 1
ATOM 4319 O O . LEU B 1 91 ? -2.396 -12.172 -20.516 1 97.88 91 LEU B O 1
ATOM 4323 N N . PHE B 1 92 ? -1.753 -14.25 -20.094 1 96.44 92 PHE B N 1
ATOM 4324 C CA . PHE B 1 92 ? -0.724 -13.914 -19.125 1 96.44 92 PHE B CA 1
ATOM 4325 C C . PHE B 1 92 ? 0.552 -13.453 -19.812 1 96.44 92 PHE B C 1
ATOM 4327 O O . PHE B 1 92 ? 1.394 -12.789 -19.203 1 96.44 92 PHE B O 1
ATOM 4334 N N . LEU B 1 93 ? 0.777 -13.828 -21.125 1 93.5 93 LEU B N 1
ATOM 4335 C CA . LEU B 1 93 ? 1.972 -13.422 -21.859 1 93.5 93 LEU B CA 1
ATOM 4336 C C . LEU B 1 93 ? 1.741 -12.102 -22.594 1 93.5 93 LEU B C 1
ATOM 4338 O O . LEU B 1 93 ? 0.829 -11.984 -23.406 1 93.5 93 LEU B O 1
ATOM 4342 N N . SER B 1 94 ? 2.613 -11.164 -22.312 1 92.75 94 SER B N 1
ATOM 4343 C CA . SER B 1 94 ? 2.473 -9.875 -23 1 92.75 94 SER B CA 1
ATOM 4344 C C . SER B 1 94 ? 3.098 -9.914 -24.391 1 92.75 94 SER B C 1
ATOM 4346 O O . SER B 1 94 ? 4.246 -10.336 -24.547 1 92.75 94 SER B O 1
ATOM 4348 N N . GLY B 1 95 ? 2.416 -9.438 -25.328 1 94.19 95 GLY B N 1
ATOM 4349 C CA . GLY B 1 95 ? 2.93 -9.383 -26.688 1 94.19 95 GLY B CA 1
ATOM 4350 C C . GLY B 1 95 ? 4.145 -8.492 -26.828 1 94.19 95 GLY B C 1
ATOM 4351 O O . GLY B 1 95 ? 4.977 -8.703 -27.719 1 94.19 95 GLY B O 1
ATOM 4352 N N . LYS B 1 96 ? 4.266 -7.57 -25.969 1 92 96 LYS B N 1
ATOM 4353 C CA . LYS B 1 96 ? 5.434 -6.695 -25.969 1 92 96 LYS B CA 1
ATOM 4354 C C . LYS B 1 96 ? 6.711 -7.477 -25.688 1 92 96 LYS B C 1
ATOM 4356 O O . LYS B 1 96 ? 7.738 -7.2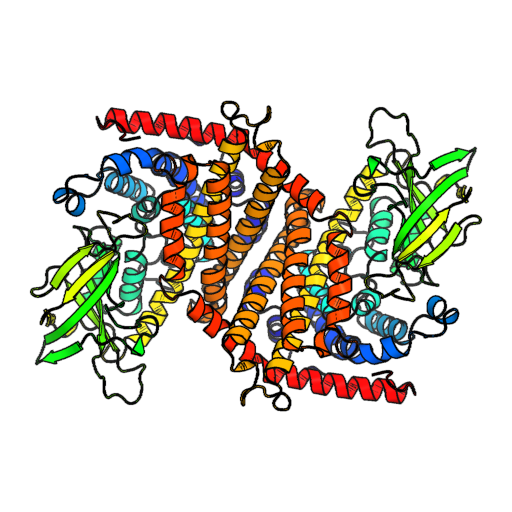46 -26.328 1 92 96 LYS B O 1
ATOM 4361 N N . HIS B 1 97 ? 6.609 -8.391 -24.828 1 89.81 97 HIS B N 1
ATOM 4362 C CA . HIS B 1 97 ? 7.797 -9.125 -24.406 1 89.81 97 HIS B CA 1
ATOM 4363 C C . HIS B 1 97 ? 7.895 -10.469 -25.125 1 89.81 97 HIS B C 1
ATOM 4365 O O . HIS B 1 97 ? 8.992 -11.023 -25.266 1 89.81 97 HIS B O 1
ATOM 4371 N N . TYR B 1 98 ? 6.707 -10.953 -25.531 1 93.06 98 TYR B N 1
ATOM 4372 C CA . TYR B 1 98 ? 6.621 -12.219 -26.25 1 93.06 98 TYR B CA 1
ATOM 4373 C C . TYR B 1 98 ? 5.812 -12.07 -27.531 1 93.06 98 TYR B C 1
ATOM 4375 O O . TYR B 1 98 ? 4.738 -12.664 -27.672 1 93.06 98 TYR B O 1
ATOM 4383 N N . PRO B 1 99 ? 6.363 -11.445 -28.531 1 92.25 99 PRO B N 1
ATOM 4384 C CA . PRO B 1 99 ? 5.594 -11.047 -29.719 1 92.25 99 PRO B CA 1
ATOM 4385 C C . PRO B 1 99 ? 5.066 -12.242 -30.516 1 92.25 99 PRO B C 1
ATOM 4387 O O . PRO B 1 99 ? 4.031 -12.148 -31.172 1 92.25 99 PRO B O 1
ATOM 4390 N N . ASP B 1 100 ? 5.695 -13.344 -30.438 1 92.06 100 ASP B N 1
ATOM 4391 C CA . ASP B 1 100 ? 5.309 -14.5 -31.25 1 92.06 100 ASP B CA 1
ATOM 4392 C C . ASP B 1 100 ? 4.074 -15.188 -30.688 1 92.06 100 ASP B C 1
ATOM 4394 O O . ASP B 1 100 ? 3.285 -15.781 -31.422 1 92.06 100 ASP B O 1
ATOM 4398 N N . VAL B 1 101 ? 3.885 -15.094 -29.328 1 94.06 101 VAL B N 1
ATOM 4399 C CA . VAL B 1 101 ? 2.848 -15.922 -28.734 1 94.06 101 VAL B CA 1
ATOM 4400 C C . VAL B 1 101 ? 2.029 -15.094 -27.75 1 94.06 101 VAL B C 1
ATOM 4402 O O . VAL B 1 101 ? 1.002 -15.555 -27.25 1 94.06 101 VAL B O 1
ATOM 4405 N N . GLY B 1 102 ? 2.404 -13.898 -27.562 1 94.31 102 GLY B N 1
ATOM 4406 C CA . GLY B 1 102 ? 1.812 -13.133 -26.484 1 94.31 102 GLY B CA 1
ATOM 4407 C C . GLY B 1 102 ? 0.521 -12.438 -26.875 1 94.31 102 GLY B C 1
ATOM 4408 O O . GLY B 1 102 ? 0.242 -12.266 -28.062 1 94.31 102 GLY B O 1
ATOM 4409 N N . SER B 1 103 ? -0.281 -12.094 -25.812 1 94.56 103 SER B N 1
ATOM 4410 C CA . SER B 1 103 ? -1.517 -11.336 -25.984 1 94.56 103 SER B CA 1
ATOM 4411 C C . SER B 1 103 ? -1.24 -9.836 -26.062 1 94.56 103 SER B C 1
ATOM 4413 O O . SER B 1 103 ? -0.156 -9.383 -25.703 1 94.56 103 SER B O 1
ATOM 4415 N N . PRO B 1 104 ? -2.229 -9.078 -26.547 1 96.12 104 PRO B N 1
ATOM 4416 C CA . PRO B 1 104 ? -2.043 -7.625 -26.625 1 96.12 104 PRO B CA 1
ATOM 4417 C C . PRO B 1 104 ? -2.092 -6.953 -25.25 1 96.12 104 PRO B C 1
ATOM 4419 O O . PRO B 1 104 ? -1.855 -5.75 -25.141 1 96.12 104 PRO B O 1
ATOM 4422 N N . LEU B 1 105 ? -2.297 -7.727 -24.203 1 97.94 105 LEU B N 1
ATOM 4423 C CA . LEU B 1 105 ? -2.451 -7.16 -22.875 1 97.94 105 LEU B CA 1
ATOM 4424 C C . LEU B 1 105 ? -1.102 -6.746 -22.297 1 97.94 105 LEU B C 1
ATOM 4426 O O . LEU B 1 105 ? -0.101 -7.441 -22.484 1 97.94 105 LEU B O 1
ATOM 4430 N N . SER B 1 106 ? -1.073 -5.598 -21.656 1 97.5 106 SER B N 1
ATOM 4431 C CA . SER B 1 106 ? 0.055 -5.254 -20.797 1 97.5 106 SER B CA 1
ATOM 4432 C C . SER B 1 106 ? 0.024 -6.047 -19.5 1 97.5 106 SER B C 1
ATOM 4434 O O . SER B 1 106 ? -0.974 -6.703 -19.188 1 97.5 106 SER B O 1
ATOM 4436 N N . ASN B 1 107 ? 1.137 -6.004 -18.766 1 97.56 107 ASN B N 1
ATOM 4437 C CA . ASN B 1 107 ? 1.152 -6.652 -17.469 1 97.56 107 ASN B CA 1
ATOM 4438 C C . ASN B 1 107 ? 0.186 -5.98 -16.484 1 97.56 107 ASN B C 1
ATOM 4440 O O . ASN B 1 107 ? -0.407 -6.645 -15.641 1 97.56 107 ASN B O 1
ATOM 4444 N N . LEU B 1 108 ? 0.02 -4.684 -16.531 1 98.5 108 LEU B N 1
ATOM 4445 C CA . LEU B 1 108 ? -0.922 -3.971 -15.68 1 98.5 108 LEU B CA 1
ATOM 4446 C C . LEU B 1 108 ? -2.354 -4.422 -15.953 1 98.5 108 LEU B C 1
ATOM 4448 O O . LEU B 1 108 ? -3.123 -4.656 -15.023 1 98.5 108 LEU B O 1
ATOM 4452 N N . GLU B 1 109 ? -2.73 -4.504 -17.25 1 98.56 109 GLU B N 1
ATOM 4453 C CA . GLU B 1 109 ? -4.055 -5.004 -17.609 1 98.56 109 GLU B CA 1
ATOM 4454 C C . GLU B 1 109 ? -4.262 -6.426 -17.109 1 98.56 109 GLU B C 1
ATOM 4456 O O . GLU B 1 109 ? -5.305 -6.738 -16.516 1 98.56 109 GLU B O 1
ATOM 4461 N N . TYR B 1 110 ? -3.27 -7.246 -17.297 1 98.5 110 TYR B N 1
ATOM 4462 C CA . TYR B 1 110 ? -3.381 -8.633 -16.844 1 98.5 110 TYR B CA 1
ATOM 4463 C C . TYR B 1 110 ? -3.457 -8.703 -15.32 1 98.5 110 TYR B C 1
ATOM 4465 O O . TYR B 1 110 ? -4.113 -9.586 -14.766 1 98.5 110 TYR B O 1
ATOM 4473 N N . ALA B 1 111 ? -2.826 -7.773 -14.625 1 98.69 111 ALA B N 1
ATOM 4474 C CA . ALA B 1 111 ? -2.857 -7.777 -13.164 1 98.69 111 ALA B CA 1
ATOM 4475 C C . ALA B 1 111 ? -4.293 -7.738 -12.648 1 98.69 111 ALA B C 1
ATOM 4477 O O . ALA B 1 111 ? -4.645 -8.484 -11.727 1 98.69 111 ALA B O 1
ATOM 4478 N N . VAL B 1 112 ? -5.109 -6.918 -13.219 1 98.69 112 VAL B N 1
ATOM 4479 C CA . VAL B 1 112 ? -6.496 -6.793 -12.789 1 98.69 112 VAL B CA 1
ATOM 4480 C C . VAL B 1 112 ? -7.281 -8.031 -13.203 1 98.69 112 VAL B C 1
ATOM 4482 O O . VAL B 1 112 ? -8.141 -8.516 -12.461 1 98.69 112 VAL B O 1
ATOM 4485 N N . ILE B 1 113 ? -6.957 -8.531 -14.367 1 98.56 113 ILE B N 1
ATOM 4486 C CA . ILE B 1 113 ? -7.621 -9.719 -14.891 1 98.56 113 ILE B CA 1
ATOM 4487 C C . ILE B 1 113 ? -7.305 -10.914 -13.992 1 98.56 113 ILE B C 1
ATOM 4489 O O . ILE B 1 113 ? -8.211 -11.648 -13.578 1 98.56 113 ILE B O 1
ATOM 4493 N N . ALA B 1 114 ? -6.031 -11.094 -13.672 1 98.56 114 ALA B N 1
ATOM 4494 C CA . ALA B 1 114 ? -5.605 -12.195 -12.812 1 98.56 114 ALA B CA 1
ATOM 4495 C C . ALA B 1 114 ? -6.227 -12.086 -11.422 1 98.56 114 ALA B C 1
ATOM 4497 O O . ALA B 1 114 ? -6.539 -13.094 -10.789 1 98.56 114 ALA B O 1
ATOM 4498 N N . GLU B 1 115 ? -6.375 -10.859 -10.922 1 98.62 115 GLU B N 1
ATOM 4499 C CA . GLU B 1 115 ? -7.051 -10.641 -9.648 1 98.62 115 GLU B CA 1
ATOM 4500 C C . GLU B 1 115 ? -8.445 -11.258 -9.656 1 98.62 115 GLU B C 1
ATOM 4502 O O . GLU B 1 115 ? -8.859 -11.891 -8.68 1 98.62 115 GLU B O 1
ATOM 4507 N N . MET B 1 116 ? -9.156 -11.102 -10.727 1 98.56 116 MET B N 1
ATOM 4508 C CA . MET B 1 116 ? -10.508 -11.633 -10.812 1 98.56 116 MET B CA 1
ATOM 4509 C C . MET B 1 116 ? -10.5 -13.156 -10.758 1 98.56 116 MET B C 1
ATOM 4511 O O . MET B 1 116 ? -11.367 -13.773 -10.133 1 98.56 116 MET B O 1
ATOM 4515 N N . THR B 1 117 ? -9.523 -13.773 -11.383 1 98.38 117 THR B N 1
ATOM 4516 C CA . THR B 1 117 ? -9.453 -15.234 -11.352 1 98.38 117 THR B CA 1
ATOM 4517 C C . THR B 1 117 ? -9.164 -15.727 -9.93 1 98.38 117 THR B C 1
ATOM 4519 O O . THR B 1 117 ? -9.578 -16.828 -9.555 1 98.38 117 THR B O 1
ATOM 4522 N N . GLY B 1 118 ? -8.477 -14.906 -9.133 1 98.12 118 GLY B N 1
ATOM 4523 C CA . GLY B 1 118 ? -8.148 -15.266 -7.766 1 98.12 118 GLY B CA 1
ATOM 4524 C C . GLY B 1 118 ? -9.359 -15.297 -6.852 1 98.12 118 GLY B C 1
ATOM 4525 O O . GLY B 1 118 ? -9.297 -15.844 -5.746 1 98.12 118 GLY B O 1
ATOM 4526 N N . ARG B 1 119 ? -10.477 -14.781 -7.324 1 97.94 119 ARG B N 1
ATOM 4527 C CA . ARG B 1 119 ? -11.703 -14.773 -6.527 1 97.94 119 ARG B CA 1
ATOM 4528 C C . ARG B 1 119 ? -12.367 -16.141 -6.531 1 97.94 119 ARG B C 1
ATOM 4530 O O . ARG B 1 119 ? -13.312 -16.391 -5.77 1 97.94 119 ARG B O 1
ATOM 4537 N N . CYS B 1 120 ? -11.914 -16.984 -7.395 1 95.88 120 CYS B N 1
ATOM 4538 C CA . CYS B 1 120 ? -12.359 -18.359 -7.512 1 95.88 120 CYS B CA 1
ATOM 4539 C C . CYS B 1 120 ? -11.211 -19.328 -7.273 1 95.88 120 CYS B C 1
ATOM 4541 O O . CYS B 1 120 ? -10.039 -18.938 -7.266 1 95.88 120 CYS B O 1
ATOM 4543 N N . SER B 1 121 ? -11.555 -20.547 -7.043 1 88 121 SER B N 1
ATOM 4544 C CA . SER B 1 121 ? -10.555 -21.594 -6.828 1 88 121 SER B CA 1
ATOM 4545 C C . SER B 1 121 ? -9.602 -21.688 -8.016 1 88 121 SER B C 1
ATOM 4547 O O . SER B 1 121 ? -9.812 -21.047 -9.047 1 88 121 SER B O 1
ATOM 4549 N N . HIS B 1 122 ? -8.578 -22.469 -7.867 1 87.44 122 HIS B N 1
ATOM 4550 C CA . HIS B 1 122 ? -7.406 -22.516 -8.742 1 87.44 122 HIS B CA 1
ATOM 4551 C C . HIS B 1 122 ? -7.805 -22.844 -10.172 1 87.44 122 HIS B C 1
ATOM 4553 O O . HIS B 1 122 ? -7.074 -22.531 -11.117 1 87.44 122 HIS B O 1
ATOM 4559 N N . PHE B 1 123 ? -9.023 -23.438 -10.352 1 92.62 123 PHE B N 1
ATOM 4560 C CA . PHE B 1 123 ? -9.336 -23.891 -11.703 1 92.62 123 PHE B CA 1
ATOM 4561 C C . PHE B 1 123 ? -9.836 -22.734 -12.562 1 92.62 123 PHE B C 1
ATOM 4563 O O . PHE B 1 123 ? -9.938 -22.859 -13.781 1 92.62 123 PHE B O 1
ATOM 4570 N N . ALA B 1 124 ? -10.086 -21.562 -11.914 1 96.06 124 ALA B N 1
ATOM 4571 C CA . ALA B 1 124 ? -10.477 -20.406 -12.719 1 96.06 124 ALA B CA 1
ATOM 4572 C C . ALA B 1 124 ? -9.336 -19.953 -13.625 1 96.06 124 ALA B C 1
ATOM 4574 O O . ALA B 1 124 ? -9.539 -19.734 -14.82 1 96.06 124 ALA B O 1
ATOM 4575 N N . SER B 1 125 ? -8.148 -19.812 -13.102 1 97.75 125 SER B N 1
ATOM 4576 C CA . SER B 1 125 ? -7.008 -19.438 -13.922 1 97.75 125 SER B CA 1
ATOM 4577 C C . SER B 1 125 ? -6.68 -20.531 -14.945 1 97.75 125 SER B C 1
ATOM 4579 O O . SER B 1 125 ? -6.297 -20.219 -16.078 1 97.75 125 SER B O 1
ATOM 4581 N N . GLU B 1 126 ? -6.836 -21.781 -14.547 1 97.44 126 GLU B N 1
ATOM 4582 C CA . GLU B 1 126 ? -6.602 -22.875 -15.484 1 97.44 126 GLU B CA 1
ATOM 4583 C C . GLU B 1 126 ? -7.578 -22.812 -16.656 1 97.44 126 GLU B C 1
ATOM 4585 O O . GLU B 1 126 ? -7.211 -23.109 -17.797 1 97.44 126 GLU B O 1
ATOM 4590 N N . SER B 1 127 ? -8.836 -22.438 -16.359 1 98 127 SER B N 1
ATOM 4591 C CA . SER B 1 127 ? -9.867 -22.375 -17.391 1 98 127 SER B CA 1
ATOM 4592 C C . SER B 1 127 ? -9.484 -21.375 -18.484 1 98 127 SER B C 1
ATOM 4594 O O . SER B 1 127 ? -9.945 -21.484 -19.609 1 98 127 SER B O 1
ATOM 4596 N N . LEU B 1 128 ? -8.609 -20.484 -18.141 1 98.5 128 LEU B N 1
ATOM 4597 C CA . LEU B 1 128 ? -8.133 -19.5 -19.109 1 98.5 128 LEU B CA 1
ATOM 4598 C C . LEU B 1 128 ? -6.75 -19.875 -19.625 1 98.5 128 LEU B C 1
ATOM 4600 O O . LEU B 1 128 ? -6.125 -19.094 -20.359 1 98.5 128 LEU B O 1
ATOM 4604 N N . ASN B 1 129 ? -6.238 -21.016 -19.234 1 98.06 129 ASN B N 1
ATOM 4605 C CA . ASN B 1 129 ? -4.879 -21.484 -19.484 1 98.06 129 ASN B CA 1
ATOM 4606 C C . ASN B 1 129 ? -3.842 -20.5 -18.953 1 98.06 129 ASN B C 1
ATOM 4608 O O . ASN B 1 129 ? -2.838 -20.234 -19.625 1 98.06 129 ASN B O 1
ATOM 4612 N N . CYS B 1 130 ? -4.117 -19.938 -17.781 1 97.81 130 CYS B N 1
ATOM 4613 C CA . CYS B 1 130 ? -3.277 -18.922 -17.156 1 97.81 130 CYS B CA 1
ATOM 4614 C C . CYS B 1 130 ? -2.824 -19.375 -15.766 1 97.81 130 CYS B C 1
ATOM 4616 O O . CYS B 1 130 ? -2.639 -18.547 -14.875 1 97.81 130 CYS B O 1
ATOM 4618 N N . ALA B 1 131 ? -2.688 -20.641 -15.555 1 96.69 131 ALA B N 1
ATOM 4619 C CA . ALA B 1 131 ? -2.396 -21.125 -14.211 1 96.69 131 ALA B CA 1
ATOM 4620 C C . ALA B 1 131 ? -0.95 -21.594 -14.094 1 96.69 131 ALA B C 1
ATOM 4622 O O . ALA B 1 131 ? -0.397 -22.156 -15.047 1 96.69 131 ALA B O 1
ATOM 4623 N N . ALA B 1 132 ? -0.404 -21.422 -12.961 1 94.88 132 ALA B N 1
ATOM 4624 C CA . ALA B 1 132 ? 0.865 -22.047 -12.602 1 94.88 132 ALA B CA 1
ATOM 4625 C C . ALA B 1 132 ? 0.697 -23.547 -12.422 1 94.88 132 ALA B C 1
ATOM 4627 O O . ALA B 1 132 ? -0.381 -24.031 -12.055 1 94.88 132 ALA B O 1
ATOM 4628 N N . PRO B 1 133 ? 1.73 -24.266 -12.672 1 96.31 133 PRO B N 1
ATOM 4629 C CA . PRO B 1 133 ? 3.076 -23.828 -13.062 1 96.31 133 PRO B CA 1
ATOM 4630 C C . PRO B 1 133 ? 3.225 -23.656 -14.57 1 96.31 133 PRO B C 1
ATOM 4632 O O . PRO B 1 133 ? 4.285 -23.234 -15.039 1 96.31 133 PRO B O 1
ATOM 4635 N N . ASP B 1 134 ? 2.164 -23.938 -15.328 1 97.5 134 ASP B N 1
ATOM 4636 C CA . ASP B 1 134 ? 2.244 -23.953 -16.781 1 97.5 134 ASP B CA 1
ATOM 4637 C C . ASP B 1 134 ? 2.637 -22.578 -17.328 1 97.5 134 ASP B C 1
ATOM 4639 O O . ASP B 1 134 ? 3.428 -22.469 -18.266 1 97.5 134 ASP B O 1
ATOM 4643 N N . THR B 1 135 ? 2.092 -21.531 -16.703 1 96.69 135 THR B N 1
ATOM 4644 C CA . THR B 1 135 ? 2.428 -20.188 -17.188 1 96.69 135 THR B CA 1
ATOM 4645 C C . THR B 1 135 ? 3.932 -19.938 -17.109 1 96.69 135 THR B C 1
ATOM 4647 O O . THR B 1 135 ? 4.539 -19.438 -18.047 1 96.69 135 THR B O 1
ATOM 4650 N N . GLY B 1 136 ? 4.512 -20.328 -16 1 96.31 136 GLY B N 1
ATOM 4651 C CA . GLY B 1 136 ? 5.953 -20.172 -15.859 1 96.31 136 GLY B CA 1
ATOM 4652 C C . GLY B 1 136 ? 6.742 -21.016 -16.844 1 96.31 136 GLY B C 1
ATOM 4653 O O . GLY B 1 136 ? 7.738 -20.547 -17.406 1 96.31 136 GLY B O 1
ATOM 4654 N N . ASN B 1 137 ? 6.309 -22.203 -17.062 1 97.94 137 ASN B N 1
ATOM 4655 C CA . ASN B 1 137 ? 7.016 -23.094 -17.969 1 97.94 137 ASN B CA 1
ATOM 4656 C C . ASN B 1 137 ? 6.852 -22.672 -19.422 1 97.94 137 ASN B C 1
ATOM 4658 O O . ASN B 1 137 ? 7.793 -22.75 -20.219 1 97.94 137 ASN B O 1
ATOM 4662 N N . MET B 1 138 ? 5.672 -22.219 -19.75 1 97.56 138 MET B N 1
ATOM 4663 C CA . MET B 1 138 ? 5.465 -21.672 -21.094 1 97.56 138 MET B CA 1
ATOM 4664 C C . MET B 1 138 ? 6.355 -20.453 -21.328 1 97.56 138 MET B C 1
ATOM 4666 O O . MET B 1 138 ? 6.891 -20.281 -22.422 1 97.56 138 MET B O 1
ATOM 4670 N N . GLU B 1 139 ? 6.539 -19.672 -20.312 1 95.62 139 GLU B N 1
ATOM 4671 C CA . GLU B 1 139 ? 7.418 -18.516 -20.438 1 95.62 139 GLU B CA 1
ATOM 4672 C C . GLU B 1 139 ? 8.867 -18.953 -20.672 1 95.62 139 GLU B C 1
ATOM 4674 O O . GLU B 1 139 ? 9.594 -18.312 -21.422 1 95.62 139 GLU B O 1
ATOM 4679 N N . VAL B 1 140 ? 9.297 -19.984 -20 1 97.12 140 VAL B N 1
ATOM 4680 C CA . VAL B 1 140 ? 10.641 -20.516 -20.203 1 97.12 140 VAL B CA 1
ATOM 4681 C C . VAL B 1 140 ? 10.82 -20.938 -21.656 1 97.12 140 VAL B C 1
ATOM 4683 O O . VAL B 1 140 ? 11.797 -20.547 -22.297 1 97.12 140 VAL B O 1
ATOM 4686 N N . PHE B 1 141 ? 9.844 -21.688 -22.172 1 97.94 141 PHE B N 1
ATOM 4687 C CA . PHE B 1 141 ? 9.938 -22.125 -23.562 1 97.94 141 PHE B CA 1
ATOM 4688 C C . PHE B 1 141 ? 9.898 -20.922 -24.516 1 97.94 141 PHE B C 1
ATOM 4690 O O . PHE B 1 141 ? 10.648 -20.875 -25.5 1 97.94 141 PHE B O 1
ATOM 4697 N N . ALA B 1 142 ? 9.055 -20 -24.219 1 96.81 142 ALA B N 1
ATOM 4698 C CA . ALA B 1 142 ? 8.883 -18.844 -25.094 1 96.81 142 ALA B CA 1
ATOM 4699 C C . ALA B 1 142 ? 10.164 -18.016 -25.156 1 96.81 142 ALA B C 1
ATOM 4701 O O . ALA B 1 142 ? 10.539 -17.516 -26.219 1 96.81 142 ALA B O 1
ATOM 4702 N N . LYS B 1 143 ? 10.82 -17.859 -24.078 1 94.88 143 LYS B N 1
ATOM 4703 C CA . LYS B 1 143 ? 11.977 -16.969 -23.984 1 94.88 143 LYS B CA 1
ATOM 4704 C C . LYS B 1 143 ? 13.258 -17.688 -24.375 1 94.88 143 LYS B C 1
ATOM 4706 O O . LYS B 1 143 ? 14.141 -17.109 -25.016 1 94.88 143 LYS B O 1
ATOM 4711 N N . TYR B 1 144 ? 13.406 -18.969 -24 1 96.94 144 TYR B N 1
ATOM 4712 C CA . TYR B 1 144 ? 14.719 -19.594 -24.062 1 96.94 144 TYR B CA 1
ATOM 4713 C C . TYR B 1 144 ? 14.688 -20.844 -24.953 1 96.94 144 TYR B C 1
ATOM 4715 O O . TYR B 1 144 ? 15.742 -21.359 -25.328 1 96.94 144 TYR B O 1
ATOM 4723 N N . GLY B 1 145 ? 13.516 -21.344 -25.297 1 97.75 145 GLY B N 1
ATOM 4724 C CA . GLY B 1 145 ? 13.414 -22.547 -26.125 1 97.75 145 GLY B CA 1
ATOM 4725 C C . GLY B 1 145 ? 13.812 -22.312 -27.562 1 97.75 145 GLY B C 1
ATOM 4726 O O . GLY B 1 145 ? 13.562 -21.25 -28.125 1 97.75 145 GLY B O 1
ATOM 4727 N N . ASN B 1 146 ? 14.422 -23.281 -28.172 1 97.44 146 ASN B N 1
ATOM 4728 C CA . ASN B 1 146 ? 14.633 -23.219 -29.609 1 97.44 146 ASN B CA 1
ATOM 4729 C C . ASN B 1 146 ? 13.367 -23.609 -30.375 1 97.44 146 ASN B C 1
ATOM 4731 O O . ASN B 1 146 ? 12.344 -23.938 -29.781 1 97.44 146 ASN B O 1
ATOM 4735 N N . GLN B 1 147 ? 13.477 -23.578 -31.672 1 97.31 147 GLN B N 1
ATOM 4736 C CA . GLN B 1 147 ? 12.289 -23.766 -32.5 1 97.31 147 GLN B CA 1
ATOM 4737 C C . GLN B 1 147 ? 11.68 -25.156 -32.281 1 97.31 147 GLN B C 1
ATOM 4739 O O . GLN B 1 147 ? 10.461 -25.297 -32.188 1 97.31 147 GLN B O 1
ATOM 4744 N N . GLN B 1 148 ? 12.477 -26.141 -32.219 1 98.12 148 GLN B N 1
ATOM 4745 C CA . GLN B 1 148 ? 11.992 -27.5 -32.031 1 98.12 148 GLN B CA 1
ATOM 4746 C C . GLN B 1 148 ? 11.336 -27.656 -30.672 1 98.12 148 GLN B C 1
ATOM 4748 O O . GLN B 1 148 ? 10.289 -28.297 -30.562 1 98.12 148 GLN B O 1
ATOM 4753 N N . GLN B 1 149 ? 11.938 -27.172 -29.672 1 98.44 149 GLN B N 1
ATOM 475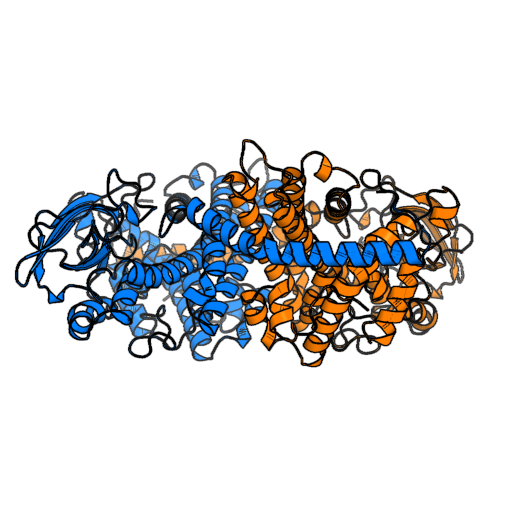4 C CA . GLN B 1 149 ? 11.398 -27.219 -28.328 1 98.44 149 GLN B CA 1
ATOM 4755 C C . GLN B 1 149 ? 10.062 -26.5 -28.234 1 98.44 149 GLN B C 1
ATOM 4757 O O . GLN B 1 149 ? 9.125 -26.984 -27.594 1 98.44 149 GLN B O 1
ATOM 4762 N N . LYS B 1 150 ? 9.953 -25.359 -28.891 1 98.38 150 LYS B N 1
ATOM 4763 C CA . LYS B 1 150 ? 8.703 -24.609 -28.906 1 98.38 150 LYS B CA 1
ATOM 4764 C C . LYS B 1 150 ? 7.602 -25.391 -29.609 1 98.38 150 LYS B C 1
ATOM 4766 O O . LYS B 1 150 ? 6.469 -25.453 -29.125 1 98.38 150 LYS B O 1
ATOM 4771 N N . GLN B 1 151 ? 7.953 -25.969 -30.688 1 98.12 151 GLN B N 1
ATOM 4772 C CA . GLN B 1 151 ? 6.973 -26.75 -31.422 1 98.12 151 GLN B CA 1
ATOM 4773 C C . GLN B 1 151 ? 6.508 -27.969 -30.625 1 98.12 151 GLN B C 1
ATOM 4775 O O . GLN B 1 151 ? 5.324 -28.297 -30.641 1 98.12 151 GLN B O 1
ATOM 4780 N N . THR B 1 152 ? 7.363 -28.609 -29.969 1 98.5 152 THR B N 1
ATOM 4781 C CA . THR B 1 152 ? 7.078 -29.859 -29.281 1 98.5 152 THR B CA 1
ATOM 4782 C C . THR B 1 152 ? 6.344 -29.609 -27.969 1 98.5 152 THR B C 1
ATOM 4784 O O . THR B 1 152 ? 5.461 -30.375 -27.578 1 98.5 152 THR B O 1
ATOM 4787 N N . TRP B 1 153 ? 6.707 -28.531 -27.312 1 98.62 153 TRP B N 1
ATOM 4788 C CA . TRP B 1 153 ? 6.234 -28.406 -25.938 1 98.62 153 TRP B CA 1
ATOM 4789 C C . TRP B 1 153 ? 5.434 -27.125 -25.734 1 98.62 153 TRP B C 1
ATOM 4791 O O . TRP B 1 153 ? 4.375 -27.141 -25.109 1 98.62 153 TRP B O 1
ATOM 4801 N N . LEU B 1 154 ? 5.887 -26 -26.25 1 98.5 154 LEU B N 1
ATOM 4802 C CA . LEU B 1 154 ? 5.195 -24.734 -26.031 1 98.5 154 LEU B CA 1
ATOM 4803 C C . LEU B 1 154 ? 3.824 -24.75 -26.688 1 98.5 154 LEU B C 1
ATOM 4805 O O . LEU B 1 154 ? 2.826 -24.359 -26.078 1 98.5 154 LEU B O 1
ATOM 4809 N N . LYS B 1 155 ? 3.783 -25.125 -27.938 1 98.38 155 LYS B N 1
ATOM 4810 C CA . LYS B 1 155 ? 2.541 -25.094 -28.703 1 98.38 155 LYS B CA 1
ATOM 4811 C C . LYS B 1 155 ? 1.453 -25.922 -28.016 1 98.38 155 LYS B C 1
ATOM 4813 O O . LYS B 1 155 ? 0.352 -25.422 -27.781 1 98.38 155 LYS B O 1
ATOM 4818 N N . PRO B 1 156 ? 1.71 -27.203 -27.641 1 98.69 156 PRO B N 1
ATOM 4819 C CA . PRO B 1 156 ? 0.664 -27.969 -26.953 1 98.69 156 PRO B CA 1
ATOM 4820 C C . PRO B 1 156 ? 0.28 -27.359 -25.594 1 98.69 156 PRO B C 1
ATOM 4822 O O . PRO B 1 156 ? -0.878 -27.453 -25.188 1 98.69 156 PRO B O 1
ATOM 4825 N N . LEU B 1 157 ? 1.233 -26.812 -24.891 1 98.69 157 LEU B N 1
ATOM 4826 C CA . LEU B 1 157 ? 0.922 -26.141 -23.641 1 98.69 157 LEU B CA 1
ATOM 4827 C C . LEU B 1 157 ? 0.012 -24.938 -23.875 1 98.69 157 LEU B C 1
ATOM 4829 O O . LEU B 1 157 ? -0.973 -24.75 -23.156 1 98.69 157 LEU B O 1
ATOM 4833 N N . LEU B 1 158 ? 0.317 -24.156 -24.891 1 98.31 158 LEU B N 1
ATOM 4834 C CA . LEU B 1 158 ? -0.49 -22.984 -25.234 1 98.31 158 LEU B CA 1
ATOM 4835 C C . LEU B 1 158 ? -1.889 -23.406 -25.672 1 98.31 158 LEU B C 1
ATOM 4837 O O . LEU B 1 158 ? -2.859 -22.672 -25.453 1 98.31 158 LEU B O 1
ATOM 4841 N N . ASN B 1 159 ? -1.938 -24.578 -26.281 1 97.81 159 ASN B N 1
ATOM 4842 C CA . ASN B 1 159 ? -3.227 -25.094 -26.734 1 97.81 159 ASN B CA 1
ATOM 4843 C C . ASN B 1 159 ? -4.035 -25.688 -25.594 1 97.81 159 ASN B C 1
ATOM 4845 O O . ASN B 1 159 ? -5.215 -26 -25.75 1 97.81 159 ASN B O 1
ATOM 4849 N N . GLY B 1 160 ? -3.449 -25.828 -24.453 1 97.06 160 GLY B N 1
ATOM 4850 C CA . GLY B 1 160 ? -4.117 -26.406 -23.297 1 97.06 160 GLY B CA 1
ATOM 4851 C C . GLY B 1 160 ? -4.258 -27.922 -23.391 1 97.06 160 GLY B C 1
ATOM 4852 O O . GLY B 1 160 ? -5.105 -28.516 -22.719 1 97.06 160 GLY B O 1
ATOM 4853 N N . GLU B 1 161 ? -3.416 -28.562 -24.219 1 97.31 161 GLU B N 1
ATOM 4854 C CA . GLU B 1 161 ? -3.52 -30 -24.469 1 97.31 161 GLU B CA 1
ATOM 4855 C C . GLU B 1 161 ? -2.738 -30.797 -23.438 1 97.31 161 GLU B C 1
ATOM 4857 O O . GLU B 1 161 ? -3.066 -31.953 -23.172 1 97.31 161 GLU B O 1
ATOM 4862 N N . ILE B 1 162 ? -1.68 -30.266 -22.984 1 98.19 162 ILE B N 1
ATOM 4863 C CA . ILE B 1 162 ? -0.87 -30.922 -21.953 1 98.19 162 ILE B CA 1
ATOM 4864 C C . ILE B 1 162 ? -0.629 -29.953 -20.797 1 98.19 162 ILE B C 1
ATOM 4866 O O . ILE B 1 162 ? -0.956 -28.766 -20.891 1 98.19 162 ILE B O 1
ATOM 4870 N N . ARG B 1 163 ? -0.183 -30.484 -19.656 1 98.12 163 ARG B N 1
ATOM 4871 C CA . ARG B 1 163 ? 0.286 -29.703 -18.5 1 98.12 163 ARG B CA 1
ATOM 4872 C C . ARG B 1 163 ? 1.766 -29.969 -18.234 1 98.12 163 ARG B C 1
ATOM 4874 O O . ARG B 1 163 ? 2.379 -30.812 -18.891 1 98.12 163 ARG B O 1
ATOM 4881 N N . SER B 1 164 ? 2.334 -29.172 -17.406 1 98.69 164 SER B N 1
ATOM 4882 C CA . SER B 1 164 ? 3.775 -29.234 -17.188 1 98.69 164 SER B CA 1
ATOM 4883 C C . SER B 1 164 ? 4.125 -29.062 -15.719 1 98.69 164 SER B C 1
ATOM 4885 O O . SER B 1 164 ? 3.268 -28.703 -14.914 1 98.69 164 SER B O 1
ATOM 4887 N N . ALA B 1 165 ? 5.34 -29.375 -15.352 1 98.56 165 ALA B N 1
ATOM 4888 C CA . ALA B 1 165 ? 5.883 -29.203 -14.008 1 98.56 165 ALA B CA 1
ATOM 4889 C C . ALA B 1 165 ? 7.301 -28.625 -14.055 1 98.56 165 ALA B C 1
ATOM 4891 O O . ALA B 1 165 ? 8 -28.781 -15.055 1 98.56 165 ALA B O 1
ATOM 4892 N N . PHE B 1 166 ? 7.684 -27.922 -13.109 1 98 166 PHE B N 1
ATOM 4893 C CA . PHE B 1 166 ? 9.031 -27.406 -12.906 1 98 166 PHE B CA 1
ATOM 4894 C C . PHE B 1 166 ? 9.703 -28.094 -11.719 1 98 166 PHE B C 1
ATOM 4896 O O . PHE B 1 166 ? 9.227 -27.969 -10.586 1 98 166 PHE B O 1
ATOM 4903 N N . ALA B 1 167 ? 10.781 -28.766 -11.898 1 97.94 167 ALA B N 1
ATOM 4904 C CA . ALA B 1 167 ? 11.414 -29.594 -10.867 1 97.94 167 ALA B CA 1
ATOM 4905 C C . ALA B 1 167 ? 12.734 -28.969 -10.414 1 97.94 167 ALA B C 1
ATOM 4907 O O . ALA B 1 167 ? 13.773 -29.188 -11.031 1 97.94 167 ALA B O 1
ATOM 4908 N N . MET B 1 168 ? 12.68 -28.297 -9.242 1 95.06 168 MET B N 1
ATOM 4909 C CA . MET B 1 168 ? 13.875 -27.641 -8.711 1 95.06 168 MET B CA 1
ATOM 4910 C C . MET B 1 168 ? 14.133 -28.078 -7.273 1 95.06 168 MET B C 1
ATOM 4912 O O . MET B 1 168 ? 15.219 -28.578 -6.957 1 95.06 168 MET B O 1
ATOM 4916 N N . THR B 1 169 ? 13.125 -28.031 -6.387 1 95.25 169 THR B N 1
ATOM 4917 C CA . THR B 1 169 ? 13.281 -28.312 -4.961 1 95.25 169 THR B CA 1
ATOM 4918 C C . THR B 1 169 ? 13.68 -29.766 -4.73 1 95.25 169 THR B C 1
ATOM 4920 O O . THR B 1 169 ? 13.148 -30.672 -5.379 1 95.25 169 THR B O 1
ATOM 4923 N N . GLU B 1 170 ? 14.633 -29.953 -3.889 1 96.06 170 GLU B N 1
ATOM 4924 C CA . GLU B 1 170 ? 15.141 -31.297 -3.637 1 96.06 170 GLU B CA 1
ATOM 4925 C C . GLU B 1 170 ? 14.906 -31.719 -2.188 1 96.06 170 GLU B C 1
ATOM 4927 O O . GLU B 1 170 ? 14.977 -30.891 -1.279 1 96.06 170 GLU B O 1
ATOM 4932 N N . ARG B 1 171 ? 14.703 -32.938 -2.059 1 92.31 171 ARG B N 1
ATOM 4933 C CA . ARG B 1 171 ? 14.531 -33.5 -0.723 1 92.31 171 ARG B CA 1
ATOM 4934 C C . ARG B 1 171 ? 15.844 -33.469 0.048 1 92.31 171 ARG B C 1
ATOM 4936 O O . ARG B 1 171 ? 16.906 -33.781 -0.51 1 92.31 171 ARG B O 1
ATOM 4943 N N . PHE B 1 172 ? 15.867 -33.062 1.256 1 90.12 172 PHE B N 1
ATOM 4944 C CA . PHE B 1 172 ? 16.953 -33.094 2.23 1 90.12 172 PHE B CA 1
ATOM 4945 C C . PHE B 1 172 ? 17.984 -32 1.96 1 90.12 172 PHE B C 1
ATOM 4947 O O . PHE B 1 172 ? 19.078 -32.062 2.5 1 90.12 172 PHE B O 1
ATOM 4954 N N . ILE B 1 173 ? 17.734 -31.141 1.023 1 87.94 173 ILE B N 1
ATOM 4955 C CA . ILE B 1 173 ? 18.641 -30.062 0.666 1 87.94 173 ILE B CA 1
ATOM 4956 C C . ILE B 1 173 ? 17.938 -28.719 0.851 1 87.94 173 ILE B C 1
ATOM 4958 O O . ILE B 1 173 ? 16.75 -28.578 0.549 1 87.94 173 ILE B O 1
ATOM 4962 N N . ALA B 1 174 ? 18.656 -27.719 1.351 1 88.94 174 ALA B N 1
ATOM 4963 C CA . ALA B 1 174 ? 18.109 -26.359 1.389 1 88.94 174 ALA B CA 1
ATOM 4964 C C . ALA B 1 174 ? 18.094 -25.75 -0.004 1 88.94 174 ALA B C 1
ATOM 4966 O O . ALA B 1 174 ? 19.031 -25.047 -0.399 1 88.94 174 ALA B O 1
ATOM 4967 N N . SER B 1 175 ? 16.984 -25.938 -0.659 1 89.25 175 SER B N 1
ATOM 4968 C CA . SER B 1 175 ? 16.891 -25.594 -2.076 1 89.25 175 SER B CA 1
ATOM 4969 C C . SER B 1 175 ? 16.578 -24.109 -2.273 1 89.25 175 SER B C 1
ATOM 4971 O O . SER B 1 175 ? 16.625 -23.609 -3.396 1 89.25 175 SER B O 1
ATOM 4973 N N . SER B 1 176 ? 16.281 -23.422 -1.14 1 87.44 176 SER B N 1
ATOM 4974 C CA . SER B 1 176 ? 16.094 -21.984 -1.246 1 87.44 176 SER B CA 1
ATOM 4975 C C . SER B 1 176 ? 17.344 -21.297 -1.752 1 87.44 176 SER B C 1
ATOM 4977 O O . SER B 1 176 ? 17.281 -20.203 -2.32 1 87.44 176 SER B O 1
ATOM 4979 N N . ASP B 1 177 ? 18.422 -21.875 -1.479 1 89.81 177 ASP B N 1
ATOM 4980 C CA . ASP B 1 177 ? 19.672 -21.578 -2.158 1 89.81 177 ASP B CA 1
ATOM 4981 C C . ASP B 1 177 ? 19.906 -22.531 -3.326 1 89.81 177 ASP B C 1
ATOM 4983 O O . ASP B 1 177 ? 20.422 -23.625 -3.139 1 89.81 177 ASP B O 1
ATOM 4987 N N . ALA B 1 178 ? 19.594 -22.094 -4.445 1 87.62 178 ALA B N 1
ATOM 4988 C CA . ALA B 1 178 ? 19.578 -22.953 -5.621 1 87.62 178 ALA B CA 1
ATOM 4989 C C . ALA B 1 178 ? 20.969 -23.5 -5.926 1 87.62 178 ALA B C 1
ATOM 4991 O O . ALA B 1 178 ? 21.094 -24.516 -6.617 1 87.62 178 ALA B O 1
ATOM 4992 N N . THR B 1 179 ? 21.969 -22.859 -5.414 1 91.88 179 THR B N 1
ATOM 4993 C CA . THR B 1 179 ? 23.312 -23.359 -5.66 1 91.88 179 THR B CA 1
ATOM 4994 C C . THR B 1 179 ? 23.531 -24.672 -4.922 1 91.88 179 THR B C 1
ATOM 4996 O O . THR B 1 179 ? 24.484 -25.406 -5.223 1 91.88 179 THR B O 1
ATOM 4999 N N . ASN B 1 180 ? 22.656 -25 -4.023 1 92.75 180 ASN B N 1
ATOM 5000 C CA . ASN B 1 180 ? 22.812 -26.188 -3.195 1 92.75 180 ASN B CA 1
ATOM 5001 C C . ASN B 1 180 ? 22.297 -27.438 -3.898 1 92.75 180 ASN B C 1
ATOM 5003 O O . ASN B 1 180 ? 22.562 -28.562 -3.471 1 92.75 180 ASN B O 1
ATOM 5007 N N . ILE B 1 181 ? 21.516 -27.297 -4.957 1 93.81 181 ILE B N 1
ATOM 5008 C CA . ILE B 1 181 ? 20.844 -28.469 -5.52 1 93.81 181 ILE B CA 1
ATOM 5009 C C . ILE B 1 181 ? 21.891 -29.469 -5.984 1 93.81 181 ILE B C 1
ATOM 5011 O O . ILE B 1 181 ? 23.016 -29.109 -6.332 1 93.81 181 ILE B O 1
ATOM 5015 N N . ARG B 1 182 ? 21.469 -30.797 -6.004 1 95.31 182 ARG B N 1
ATOM 5016 C CA . ARG B 1 182 ? 22.453 -31.859 -6.199 1 95.31 182 ARG B CA 1
ATOM 5017 C C .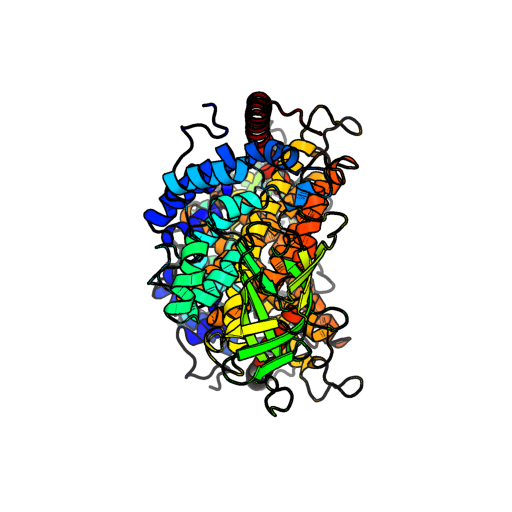 ARG B 1 182 ? 22.062 -32.75 -7.359 1 95.31 182 ARG B C 1
ATOM 5019 O O . ARG B 1 182 ? 22.844 -33.594 -7.797 1 95.31 182 ARG B O 1
ATOM 5026 N N . THR B 1 183 ? 20.859 -32.625 -7.863 1 98.06 183 THR B N 1
ATOM 5027 C CA . THR B 1 183 ? 20.484 -33.406 -9.031 1 98.06 183 THR B CA 1
ATOM 5028 C C . THR B 1 183 ? 21.578 -33.344 -10.094 1 98.06 183 THR B C 1
ATOM 5030 O O . THR B 1 183 ? 22.016 -32.25 -10.492 1 98.06 183 THR B O 1
ATOM 5033 N N . SER B 1 184 ? 22.016 -34.531 -10.539 1 98.38 184 SER B N 1
ATOM 5034 C CA . SER B 1 184 ? 23.109 -34.625 -11.5 1 98.38 184 SER B CA 1
ATOM 5035 C C . SER B 1 184 ? 22.594 -34.625 -12.93 1 98.38 184 SER B C 1
ATOM 5037 O O . SER B 1 184 ? 21.672 -35.375 -13.266 1 98.38 184 SER B O 1
ATOM 5039 N N . ILE B 1 185 ? 23.125 -33.781 -13.734 1 98.5 185 ILE B N 1
ATOM 5040 C CA . ILE B 1 185 ? 22.906 -33.719 -15.172 1 98.5 185 ILE B CA 1
ATOM 5041 C C . ILE B 1 185 ? 24.219 -33.875 -15.914 1 98.5 185 ILE B C 1
ATOM 5043 O O . ILE B 1 185 ? 25.141 -33.094 -15.766 1 98.5 185 ILE B O 1
ATOM 5047 N N . ARG B 1 186 ? 24.312 -34.938 -16.734 1 98.06 186 ARG B N 1
ATOM 5048 C CA . ARG B 1 186 ? 25.578 -35.25 -17.391 1 98.06 186 ARG B CA 1
ATOM 5049 C C . ARG B 1 186 ? 25.359 -35.656 -18.844 1 98.06 186 ARG B C 1
ATOM 5051 O O . ARG B 1 186 ? 24.391 -36.344 -19.172 1 98.06 186 ARG B O 1
ATOM 5058 N N . GLN B 1 187 ? 26.312 -35.25 -19.656 1 98.12 187 GLN B N 1
ATOM 5059 C CA . GLN B 1 187 ? 26.281 -35.688 -21.047 1 98.12 187 GLN B CA 1
ATOM 5060 C C . GLN B 1 187 ? 26.969 -37.031 -21.219 1 98.12 187 GLN B C 1
ATOM 5062 O O . GLN B 1 187 ? 28.062 -37.25 -20.672 1 98.12 187 GLN B O 1
ATOM 5067 N N . GLU B 1 188 ? 26.297 -37.938 -21.844 1 98 188 GLU B N 1
ATOM 5068 C CA . GLU B 1 188 ? 26.844 -39.188 -22.297 1 98 188 GLU B CA 1
ATOM 5069 C C . GLU B 1 188 ? 26.578 -39.406 -23.781 1 98 188 GLU B C 1
ATOM 5071 O O . GLU B 1 188 ? 25.5 -39.906 -24.141 1 98 188 GLU B O 1
ATOM 5076 N N . GLY B 1 189 ? 27.578 -39.156 -24.594 1 97.19 189 GLY B N 1
ATOM 5077 C CA . GLY B 1 189 ? 27.344 -39.188 -26.031 1 97.19 189 GLY B CA 1
ATOM 5078 C C . GLY B 1 189 ? 26.375 -38.125 -26.5 1 97.19 189 GLY B C 1
ATOM 5079 O O . GLY B 1 189 ? 26.578 -36.938 -26.234 1 97.19 189 GLY B O 1
ATOM 5080 N N . ASN B 1 190 ? 25.359 -38.562 -27.141 1 97.75 190 ASN B N 1
ATOM 5081 C CA . ASN B 1 190 ? 24.344 -37.625 -27.656 1 97.75 190 ASN B CA 1
ATOM 5082 C C . ASN B 1 190 ? 23.125 -37.594 -26.734 1 97.75 190 ASN B C 1
ATOM 5084 O O . ASN B 1 190 ? 22.047 -37.156 -27.156 1 97.75 190 ASN B O 1
ATOM 5088 N N . GLU B 1 191 ? 23.391 -38.031 -25.484 1 98.38 191 GLU B N 1
ATOM 5089 C CA . GLU B 1 191 ? 22.297 -38.031 -24.531 1 98.38 191 GLU B CA 1
ATOM 5090 C C . GLU B 1 191 ? 22.688 -37.281 -23.25 1 98.38 191 GLU B C 1
ATOM 5092 O O . GLU B 1 191 ? 23.859 -37.062 -23 1 98.38 191 GLU B O 1
ATOM 5097 N N . ILE B 1 192 ? 21.672 -36.875 -22.547 1 98.81 192 ILE B N 1
ATOM 5098 C CA . ILE B 1 192 ? 21.797 -36.344 -21.203 1 98.81 192 ILE B CA 1
ATOM 5099 C C . ILE B 1 192 ? 21.266 -37.344 -20.188 1 98.81 192 ILE B C 1
ATOM 5101 O O . ILE B 1 192 ? 20.172 -37.906 -20.359 1 98.81 192 ILE B O 1
ATOM 5105 N N . VAL B 1 193 ? 22 -37.594 -19.234 1 98.81 193 VAL B N 1
ATOM 5106 C CA . VAL B 1 193 ? 21.594 -38.5 -18.172 1 98.81 193 VAL B CA 1
ATOM 5107 C C . VAL B 1 193 ? 21.328 -37.719 -16.891 1 98.81 193 VAL B C 1
ATOM 5109 O O . VAL B 1 193 ? 22.156 -36.906 -16.469 1 98.81 193 VAL B O 1
ATOM 5112 N N . ILE B 1 194 ? 20.172 -37.969 -16.234 1 98.81 194 ILE B N 1
ATOM 5113 C CA . ILE B 1 194 ? 19.719 -37.188 -15.07 1 98.81 194 ILE B CA 1
ATOM 5114 C C . ILE B 1 194 ? 19.469 -38.156 -13.891 1 98.81 194 ILE B C 1
ATOM 5116 O O . ILE B 1 194 ? 18.812 -39.188 -14.039 1 98.81 194 ILE B O 1
ATOM 5120 N N . ASN B 1 195 ? 20.016 -37.875 -12.805 1 98.81 195 ASN B N 1
ATOM 5121 C CA . ASN B 1 195 ? 19.766 -38.531 -11.531 1 98.81 195 ASN B CA 1
ATOM 5122 C C . ASN B 1 195 ? 19.453 -37.5 -10.43 1 98.81 195 ASN B C 1
ATOM 5124 O O . ASN B 1 195 ? 20.266 -36.625 -10.164 1 98.81 195 ASN B O 1
ATOM 5128 N N . GLY B 1 196 ? 18.297 -37.688 -9.82 1 98.12 196 GLY B N 1
ATOM 5129 C CA . GLY B 1 196 ? 17.953 -36.719 -8.789 1 98.12 196 GLY B CA 1
ATOM 5130 C C . GLY B 1 196 ? 16.719 -37.094 -7.996 1 98.12 196 GLY B C 1
ATOM 5131 O O . GLY B 1 196 ? 16.016 -38.031 -8.359 1 98.12 196 GLY B O 1
ATOM 5132 N N . HIS B 1 197 ? 16.516 -36.469 -6.836 1 97.94 197 HIS B N 1
ATOM 5133 C CA . HIS B 1 197 ? 15.391 -36.625 -5.926 1 97.94 197 HIS B CA 1
ATOM 5134 C C . HIS B 1 197 ? 14.75 -35.25 -5.621 1 97.94 197 HIS B C 1
ATOM 5136 O O . HIS B 1 197 ? 15.25 -34.5 -4.781 1 97.94 197 HIS B O 1
ATOM 5142 N N . LYS B 1 198 ? 13.688 -35.031 -6.309 1 98.06 198 LYS B N 1
ATOM 5143 C CA . LYS B 1 198 ? 12.969 -33.781 -6.18 1 98.06 198 LYS B CA 1
ATOM 5144 C C . LYS B 1 198 ? 11.695 -33.969 -5.352 1 98.06 198 LYS B C 1
ATOM 5146 O O . LYS B 1 198 ? 11.203 -35.062 -5.191 1 98.06 198 LYS B O 1
ATOM 5151 N N . TRP B 1 199 ? 11.18 -32.812 -4.766 1 96 199 TRP B N 1
ATOM 5152 C CA . TRP B 1 199 ? 9.891 -32.844 -4.074 1 96 199 TRP B CA 1
ATOM 5153 C C . TRP B 1 199 ? 9.227 -31.453 -4.102 1 96 199 TRP B C 1
ATOM 5155 O O . TRP B 1 199 ? 9.859 -30.469 -4.461 1 96 199 TRP B O 1
ATOM 5165 N N . TRP B 1 200 ? 7.867 -31.484 -3.844 1 96.44 200 TRP B N 1
ATOM 5166 C CA . TRP B 1 200 ? 6.992 -30.328 -3.98 1 96.44 200 TRP B CA 1
ATOM 5167 C C . TRP B 1 200 ? 6.91 -29.875 -5.434 1 96.44 200 TRP B C 1
ATOM 5169 O O . TRP B 1 200 ? 6.898 -28.672 -5.719 1 96.44 200 TRP B O 1
ATOM 5179 N N . ILE B 1 201 ? 7.035 -30.859 -6.309 1 97.44 201 ILE B N 1
ATOM 5180 C CA . ILE B 1 201 ? 6.934 -30.562 -7.734 1 97.44 201 ILE B CA 1
ATOM 5181 C C . ILE B 1 201 ? 5.465 -30.422 -8.125 1 97.44 201 ILE B C 1
ATOM 5183 O O . ILE B 1 201 ? 4.789 -31.422 -8.383 1 97.44 201 ILE B O 1
ATOM 5187 N N . SER B 1 202 ? 5.062 -29.188 -8.25 1 96.94 202 SER B N 1
ATOM 5188 C CA . SER B 1 202 ? 3.662 -28.891 -8.531 1 96.94 202 SER B CA 1
ATOM 5189 C C . SER B 1 202 ? 3.275 -29.328 -9.938 1 96.94 202 SER B C 1
ATOM 5191 O O . SER B 1 202 ? 4.02 -29.094 -10.891 1 96.94 202 SER B O 1
ATOM 5193 N N . GLY B 1 203 ? 2.141 -29.984 -10.094 1 96.69 203 GLY B N 1
ATOM 5194 C CA . GLY B 1 203 ? 1.6 -30.391 -11.383 1 96.69 203 GLY B CA 1
ATOM 5195 C C . GLY B 1 203 ? 2.01 -31.797 -11.781 1 96.69 203 GLY B C 1
ATOM 5196 O O . GLY B 1 203 ? 1.429 -32.375 -12.703 1 96.69 203 GLY B O 1
ATOM 5197 N N . ALA B 1 204 ? 2.945 -32.375 -11.062 1 97.5 204 ALA B N 1
ATOM 5198 C CA . ALA B 1 204 ? 3.516 -33.656 -11.461 1 97.5 204 ALA B CA 1
ATOM 5199 C C . ALA B 1 204 ? 2.516 -34.781 -11.25 1 97.5 204 ALA B C 1
ATOM 5201 O O . ALA B 1 204 ? 2.688 -35.875 -11.781 1 97.5 204 ALA B O 1
ATOM 5202 N N . GLY B 1 205 ? 1.501 -34.531 -10.445 1 95.62 205 GLY B N 1
ATOM 5203 C CA . GLY B 1 205 ? 0.489 -35.562 -10.211 1 95.62 205 GLY B CA 1
ATOM 5204 C C . GLY B 1 205 ? -0.606 -35.562 -11.258 1 95.62 205 GLY B C 1
ATOM 5205 O O . GLY B 1 205 ? -1.386 -36.5 -11.344 1 95.62 205 GLY B O 1
ATOM 5206 N N . ASP B 1 206 ? -0.698 -34.531 -12.039 1 96.56 206 ASP B N 1
ATOM 5207 C CA . ASP B 1 206 ? -1.741 -34.344 -13.047 1 96.56 206 ASP B CA 1
ATOM 5208 C C . ASP B 1 206 ? -1.573 -35.375 -14.172 1 96.56 206 ASP B C 1
ATOM 5210 O O . ASP B 1 206 ? -0.49 -35.5 -14.75 1 96.56 206 ASP B O 1
ATOM 5214 N N . PRO B 1 207 ? -2.662 -36.062 -14.461 1 96.06 207 PRO B N 1
ATOM 5215 C CA . PRO B 1 207 ? -2.529 -37.062 -15.531 1 96.06 207 PRO B CA 1
ATOM 5216 C C . PRO B 1 207 ? -2.199 -36.438 -16.891 1 96.06 207 PRO B C 1
ATOM 5218 O O . PRO B 1 207 ? -1.771 -37.125 -17.812 1 96.06 207 PRO B O 1
ATOM 5221 N N . ARG B 1 208 ? -2.422 -35.219 -17.047 1 96.62 208 ARG B N 1
ATOM 5222 C CA . ARG B 1 208 ? -2.129 -34.531 -18.281 1 96.62 208 ARG B CA 1
ATOM 5223 C C . ARG B 1 208 ? -0.697 -34 -18.297 1 96.62 208 ARG B C 1
ATOM 5225 O O . ARG B 1 208 ? -0.24 -33.438 -19.281 1 96.62 208 ARG B O 1
ATOM 5232 N N . CYS B 1 209 ? 0.054 -34.094 -17.141 1 98.62 209 CYS B N 1
ATOM 5233 C CA . CYS B 1 209 ? 1.426 -33.594 -17.094 1 98.62 209 CYS B CA 1
ATOM 5234 C C . CYS B 1 209 ? 2.318 -34.375 -18.047 1 98.62 209 CYS B C 1
ATOM 5236 O O . CYS B 1 209 ? 2.543 -35.562 -17.844 1 98.62 209 CYS B O 1
ATOM 5238 N N . ALA B 1 210 ? 2.875 -33.656 -19.031 1 98.69 210 ALA B N 1
ATOM 5239 C CA . ALA B 1 210 ? 3.596 -34.344 -20.094 1 98.69 210 ALA B CA 1
ATOM 5240 C C . ALA B 1 210 ? 5.086 -34 -20.047 1 98.69 210 ALA B C 1
ATOM 5242 O O . ALA B 1 210 ? 5.898 -34.719 -20.656 1 98.69 210 ALA B O 1
ATOM 5243 N N . VAL B 1 211 ? 5.414 -33 -19.344 1 98.81 211 VAL B N 1
ATOM 5244 C CA . VAL B 1 211 ? 6.809 -32.562 -19.422 1 98.81 211 VAL B CA 1
ATOM 5245 C C . VAL B 1 211 ? 7.227 -31.953 -18.078 1 98.81 211 VAL B C 1
ATOM 5247 O O . VAL B 1 211 ? 6.441 -31.234 -17.453 1 98.81 211 VAL B O 1
ATOM 5250 N N . HIS B 1 212 ? 8.422 -32.281 -17.625 1 98.88 212 HIS B N 1
ATOM 5251 C CA . HIS B 1 212 ? 9.125 -31.641 -16.516 1 98.88 212 HIS B CA 1
ATOM 5252 C C . HIS B 1 212 ? 10.289 -30.797 -17 1 98.88 212 HIS B C 1
ATOM 5254 O O . HIS B 1 212 ? 11.094 -31.25 -17.812 1 98.88 212 HIS B O 1
ATOM 5260 N N . LEU B 1 213 ? 10.328 -29.562 -16.609 1 98.75 213 LEU B N 1
ATOM 5261 C CA . LEU B 1 213 ? 11.578 -28.812 -16.688 1 98.75 213 LEU B CA 1
ATOM 5262 C C . LEU B 1 213 ? 12.422 -29.031 -15.438 1 98.75 213 LEU B C 1
ATOM 5264 O O . LEU B 1 213 ? 12.062 -28.562 -14.352 1 98.75 213 LEU B O 1
ATOM 5268 N N . VAL B 1 214 ? 13.578 -29.719 -15.602 1 98.75 214 VAL B N 1
ATOM 5269 C CA . VAL B 1 214 ? 14.359 -30.188 -14.461 1 98.75 214 VAL B CA 1
ATOM 5270 C C . VAL B 1 214 ? 15.664 -29.391 -14.367 1 98.75 214 VAL B C 1
ATOM 5272 O O . VAL B 1 214 ? 16.453 -29.375 -15.312 1 98.75 214 VAL B O 1
ATOM 5275 N N . MET B 1 215 ? 15.844 -28.766 -13.258 1 97.94 215 MET B N 1
ATOM 5276 C CA . MET B 1 215 ? 17.109 -28.078 -12.984 1 97.94 215 MET B CA 1
ATOM 5277 C C . MET B 1 215 ? 18.047 -28.984 -12.188 1 97.94 215 MET B C 1
ATOM 5279 O O . MET B 1 215 ? 17.609 -29.672 -11.266 1 97.94 215 MET B O 1
ATOM 5283 N N . GLY B 1 216 ? 19.266 -29.016 -12.594 1 97.81 216 GLY B N 1
ATOM 5284 C CA . GLY B 1 216 ? 20.281 -29.781 -11.914 1 97.81 216 GLY B CA 1
ATOM 5285 C C . GLY B 1 216 ? 21.688 -29.266 -12.141 1 97.81 216 GLY B C 1
ATOM 5286 O O . GLY B 1 216 ? 21.875 -28.25 -12.82 1 97.81 216 GLY B O 1
ATOM 5287 N N . LYS B 1 217 ? 22.641 -29.922 -11.523 1 97.62 217 LYS B N 1
ATOM 5288 C CA . LYS B 1 217 ? 24.047 -29.531 -11.633 1 97.62 217 LYS B CA 1
ATOM 5289 C C . LYS B 1 217 ? 24.734 -30.266 -12.789 1 97.62 217 LYS B C 1
ATOM 5291 O O . LYS B 1 217 ? 24.812 -31.5 -12.789 1 97.62 217 LYS B O 1
ATOM 5296 N N . SER B 1 218 ? 25.234 -29.5 -13.727 1 97.75 218 SER B N 1
ATOM 5297 C CA . SER B 1 218 ? 25.891 -30.062 -14.898 1 97.75 218 SER B CA 1
ATOM 5298 C C . SER B 1 218 ? 27.406 -29.875 -14.82 1 97.75 218 SER B C 1
ATOM 5300 O O . SER B 1 218 ? 28.156 -30.594 -15.484 1 97.75 218 SER B O 1
ATOM 5302 N N . ASP B 1 219 ? 27.828 -28.875 -14.031 1 96.88 219 ASP B N 1
ATOM 5303 C CA . ASP B 1 219 ? 29.25 -28.625 -13.836 1 96.88 219 ASP B CA 1
ATOM 5304 C C . ASP B 1 219 ? 29.547 -28.234 -12.383 1 96.88 219 ASP B C 1
ATOM 5306 O O . ASP B 1 219 ? 29.875 -27.078 -12.102 1 96.88 219 ASP B O 1
ATOM 5310 N N . PRO B 1 220 ? 29.562 -29.25 -11.484 1 94.81 220 PRO B N 1
ATOM 5311 C CA . PRO B 1 220 ? 29.703 -28.969 -10.047 1 94.81 220 PRO B CA 1
ATOM 5312 C C . PRO B 1 220 ? 31.047 -28.328 -9.695 1 94.81 220 PRO B C 1
ATOM 5314 O O . PRO B 1 220 ? 31.172 -27.688 -8.648 1 94.81 220 PRO B O 1
ATOM 5317 N N . GLU B 1 221 ? 32.031 -28.438 -10.562 1 94.5 221 GLU B N 1
ATOM 5318 C CA . GLU B 1 221 ? 33.375 -27.953 -10.242 1 94.5 221 GLU B CA 1
ATOM 5319 C C . GLU B 1 221 ? 33.625 -26.562 -10.82 1 94.5 221 GLU B C 1
ATOM 5321 O O . GLU B 1 221 ? 34.688 -25.969 -10.625 1 94.5 221 GLU B O 1
ATOM 5326 N N . ASN B 1 222 ? 32.656 -26.078 -11.516 1 96 222 ASN B N 1
ATOM 5327 C CA . ASN B 1 222 ? 32.812 -24.734 -12.047 1 96 222 ASN B CA 1
ATOM 5328 C C . ASN B 1 222 ? 33.062 -23.719 -10.938 1 96 222 ASN B C 1
ATOM 5330 O O . ASN B 1 222 ? 32.406 -23.75 -9.898 1 96 222 ASN B O 1
ATOM 5334 N N . SER B 1 223 ? 34.031 -22.812 -11.172 1 96.44 223 SER B N 1
ATOM 5335 C CA . SER B 1 223 ? 34.406 -21.828 -10.156 1 96.44 223 SER B CA 1
ATOM 5336 C C . SER B 1 223 ? 33.281 -20.812 -9.938 1 96.44 223 SER B C 1
ATOM 5338 O O . SER B 1 223 ? 33.156 -20.234 -8.852 1 96.44 223 SER B O 1
ATOM 5340 N N . ASN B 1 224 ? 32.562 -20.609 -10.953 1 96.44 224 ASN B N 1
ATOM 5341 C CA . ASN B 1 224 ? 31.375 -19.766 -10.828 1 96.44 224 ASN B CA 1
ATOM 5342 C C . ASN B 1 224 ? 30.141 -20.594 -10.469 1 96.44 224 ASN B C 1
ATOM 5344 O O . ASN B 1 224 ? 29.578 -21.281 -11.328 1 96.44 224 ASN B O 1
ATOM 5348 N N . SER B 1 225 ? 29.703 -20.469 -9.211 1 93.88 225 SER B N 1
ATOM 5349 C CA . SER B 1 225 ? 28.609 -21.297 -8.703 1 93.88 225 SER B CA 1
ATOM 5350 C C . SER B 1 225 ? 27.328 -21.094 -9.523 1 93.88 225 SER B C 1
ATOM 5352 O O . SER B 1 225 ? 26.5 -22 -9.625 1 93.88 225 SER B O 1
ATOM 5354 N N . HIS B 1 226 ? 27.156 -19.969 -10.203 1 93.56 226 HIS B N 1
ATOM 5355 C CA . HIS B 1 226 ? 25.953 -19.656 -10.953 1 93.56 226 HIS B CA 1
ATOM 5356 C C . HIS B 1 226 ? 26.016 -20.25 -12.359 1 93.56 226 HIS B C 1
ATOM 5358 O O . HIS B 1 226 ? 25.047 -20.156 -13.125 1 93.56 226 HIS B O 1
ATOM 5364 N N . GLN B 1 227 ? 27.109 -20.922 -12.688 1 96.06 227 GLN B N 1
ATOM 5365 C CA . GLN B 1 227 ? 27.25 -21.578 -13.984 1 96.06 227 GLN B CA 1
ATOM 5366 C C . GLN B 1 227 ? 27.312 -23.094 -13.828 1 96.06 227 GLN B C 1
ATOM 5368 O O . GLN B 1 227 ? 27.641 -23.812 -14.781 1 96.06 227 GLN B O 1
ATOM 5373 N N . GLN B 1 228 ? 26.953 -23.484 -12.641 1 97.25 228 GLN B N 1
ATOM 5374 C CA . GLN B 1 228 ? 27.047 -24.906 -12.352 1 97.25 228 GLN B CA 1
ATOM 5375 C C . GLN B 1 228 ? 25.766 -25.641 -12.758 1 97.25 228 GLN B C 1
ATOM 5377 O O . GLN B 1 228 ? 25.75 -26.875 -12.875 1 97.25 228 GLN B O 1
ATOM 5382 N N . GLN B 1 229 ? 24.641 -24.906 -12.922 1 97.5 229 GLN B N 1
ATOM 5383 C CA . GLN B 1 229 ? 23.344 -25.547 -13.109 1 97.5 229 GLN B CA 1
ATOM 5384 C C . GLN B 1 229 ? 22.859 -25.391 -14.547 1 97.5 229 GLN B C 1
ATOM 5386 O O . GLN B 1 229 ? 23.125 -24.391 -15.195 1 97.5 229 GLN B O 1
ATOM 5391 N N . SER B 1 230 ? 22.172 -26.344 -15.047 1 98.31 230 SER B N 1
ATOM 5392 C CA . SER B 1 230 ? 21.5 -26.344 -16.344 1 98.31 230 SER B CA 1
ATOM 5393 C C . SER B 1 230 ? 20.031 -26.766 -16.203 1 98.31 230 SER B C 1
ATOM 5395 O O . SER B 1 230 ? 19.625 -27.234 -15.148 1 98.31 230 SER B O 1
ATOM 5397 N N . LEU B 1 231 ? 19.25 -26.516 -17.219 1 98.62 231 LEU B N 1
ATOM 5398 C CA . LEU B 1 231 ? 17.844 -26.891 -17.281 1 98.62 231 LEU B CA 1
ATOM 5399 C C . LEU B 1 231 ? 17.594 -27.859 -18.438 1 98.62 231 LEU B C 1
ATOM 5401 O O . LEU B 1 231 ? 18 -27.594 -19.578 1 98.62 231 LEU B O 1
ATOM 5405 N N . VAL B 1 232 ? 16.938 -28.969 -18.141 1 98.81 232 VAL B N 1
ATOM 5406 C CA . VAL B 1 232 ? 16.734 -30.016 -19.141 1 98.81 232 VAL B CA 1
ATOM 5407 C C . VAL B 1 232 ? 15.242 -30.359 -19.234 1 98.81 232 VAL B C 1
ATOM 5409 O O . VAL B 1 232 ? 14.555 -30.438 -18.203 1 98.81 232 VAL B O 1
ATOM 5412 N N . ILE B 1 233 ? 14.75 -30.5 -20.469 1 98.94 233 ILE B N 1
ATOM 5413 C CA . ILE B 1 233 ? 13.391 -30.953 -20.734 1 98.94 233 ILE B CA 1
ATOM 5414 C C . ILE B 1 233 ? 13.297 -32.469 -20.562 1 98.94 233 ILE B C 1
ATOM 5416 O O . ILE B 1 233 ? 13.984 -33.219 -21.25 1 98.94 233 ILE B O 1
ATOM 5420 N N . VAL B 1 234 ? 12.469 -32.906 -19.688 1 98.88 234 VAL B N 1
ATOM 5421 C CA . VAL B 1 234 ? 12.297 -34.344 -19.422 1 98.88 234 VAL B CA 1
ATOM 5422 C C . VAL B 1 234 ? 10.828 -34.719 -19.641 1 98.88 234 VAL B C 1
ATOM 5424 O O . VAL B 1 234 ? 9.953 -34.312 -18.875 1 98.88 234 VAL B O 1
ATOM 5427 N N . PRO B 1 235 ? 10.539 -35.531 -20.672 1 98.81 235 PRO B N 1
ATOM 5428 C CA . PRO B 1 235 ? 9.172 -36.062 -20.75 1 98.81 235 PRO B CA 1
ATOM 5429 C C . PRO B 1 235 ? 8.727 -36.781 -19.484 1 98.81 235 PRO B C 1
ATOM 5431 O O . PRO B 1 235 ? 9.516 -37.531 -18.891 1 98.81 235 PRO B O 1
ATOM 5434 N N . ALA B 1 236 ? 7.492 -36.562 -19.094 1 98.5 236 ALA B N 1
ATOM 5435 C CA . ALA B 1 236 ? 6.996 -37.094 -17.828 1 98.5 236 ALA B CA 1
ATOM 5436 C C . ALA B 1 236 ? 6.973 -38.625 -17.844 1 98.5 236 ALA B C 1
ATOM 5438 O O . ALA B 1 236 ? 7.086 -39.25 -16.781 1 98.5 236 ALA B O 1
ATOM 5439 N N . ASN B 1 237 ? 6.871 -39.188 -19.047 1 97.75 237 ASN B N 1
ATOM 5440 C CA . ASN B 1 237 ? 6.789 -40.625 -19.172 1 97.75 237 ASN B CA 1
ATOM 5441 C C . ASN B 1 237 ? 8.148 -41.25 -19.516 1 97.75 237 ASN B C 1
ATOM 5443 O O . ASN B 1 237 ? 8.227 -42.406 -19.891 1 97.75 237 ASN B O 1
ATOM 5447 N N . ALA B 1 238 ? 9.18 -40.469 -19.484 1 98.44 238 ALA B N 1
ATOM 5448 C CA . ALA B 1 238 ? 10.508 -41.031 -19.766 1 98.44 238 ALA B CA 1
ATOM 5449 C C . ALA B 1 238 ? 10.867 -42.125 -18.766 1 98.44 238 ALA B C 1
ATOM 5451 O O . ALA B 1 238 ? 10.586 -42.031 -17.578 1 98.44 238 ALA B O 1
ATOM 5452 N N . PRO B 1 239 ? 11.508 -43.25 -19.312 1 98.44 239 PRO B N 1
ATOM 5453 C CA . PRO B 1 239 ? 11.977 -44.281 -18.375 1 98.44 239 PRO B CA 1
ATOM 5454 C C . PRO B 1 239 ? 12.859 -43.719 -17.266 1 98.44 239 PRO B C 1
ATOM 5456 O O . PRO B 1 239 ? 13.734 -42.875 -17.547 1 98.44 239 PRO B O 1
ATOM 5459 N N . GLY B 1 240 ? 12.562 -44.125 -16 1 98.69 240 GLY B N 1
ATOM 5460 C CA . GLY B 1 240 ? 13.352 -43.656 -14.867 1 98.69 240 GLY B CA 1
ATOM 5461 C C . GLY B 1 240 ? 12.68 -42.562 -14.086 1 98.69 240 GLY B C 1
ATOM 5462 O O . GLY B 1 240 ? 13.078 -42.25 -12.953 1 98.69 240 GLY B O 1
ATOM 5463 N N . VAL B 1 241 ? 11.664 -41.906 -14.695 1 98.75 241 VAL B N 1
ATOM 5464 C CA . VAL B 1 241 ? 10.898 -40.906 -13.961 1 98.75 241 VAL B CA 1
ATOM 5465 C C . VAL B 1 241 ? 9.852 -41.594 -13.086 1 98.75 241 VAL B C 1
ATOM 5467 O O . VAL B 1 241 ? 9.047 -42.375 -13.578 1 98.75 241 VAL B O 1
ATOM 5470 N N . LYS B 1 242 ? 9.891 -41.312 -11.805 1 98.25 242 LYS B N 1
ATOM 5471 C CA . LYS B 1 242 ? 8.938 -41.906 -10.883 1 98.25 242 LYS B CA 1
ATOM 5472 C C . LYS B 1 242 ? 8.305 -40.875 -9.977 1 98.25 242 LYS B C 1
ATOM 5474 O O . LYS B 1 242 ? 8.984 -40.281 -9.141 1 98.25 242 LYS B O 1
ATOM 5479 N N . VAL B 1 243 ? 7.043 -40.688 -10.125 1 97.12 243 VAL B N 1
ATOM 5480 C CA . VAL B 1 243 ? 6.293 -39.906 -9.148 1 97.12 243 VAL B CA 1
ATOM 5481 C C . VAL B 1 243 ? 6.016 -40.75 -7.91 1 97.12 243 VAL B C 1
ATOM 5483 O O . VAL B 1 243 ? 5.191 -41.656 -7.949 1 97.12 243 VAL B O 1
ATOM 5486 N N . VAL B 1 244 ? 6.621 -40.438 -6.816 1 96.5 244 VAL B N 1
ATOM 5487 C CA . VAL B 1 244 ? 6.641 -41.281 -5.625 1 96.5 244 VAL B CA 1
ATOM 5488 C C . VAL B 1 244 ? 5.34 -41.094 -4.844 1 96.5 244 VAL B C 1
ATOM 5490 O O . VAL B 1 244 ? 4.715 -42.094 -4.449 1 96.5 244 VAL B O 1
ATOM 5493 N N . ARG B 1 245 ? 4.957 -39.875 -4.535 1 94.31 245 ARG B N 1
ATOM 5494 C CA . ARG B 1 245 ? 3.766 -39.562 -3.756 1 94.31 245 ARG B CA 1
ATOM 5495 C C . ARG B 1 245 ? 3.418 -38.062 -3.859 1 94.31 245 ARG B C 1
ATOM 5497 O O . ARG B 1 245 ? 4.301 -37.219 -4.059 1 94.31 245 ARG B O 1
ATOM 5504 N N . PRO B 1 246 ? 2.133 -37.812 -3.725 1 94.5 246 PRO B N 1
ATOM 5505 C CA . PRO B 1 246 ? 1.764 -36.406 -3.496 1 94.5 246 PRO B CA 1
ATOM 5506 C C . PRO B 1 246 ? 2.07 -35.969 -2.074 1 94.5 246 PRO B C 1
ATOM 5508 O O . PRO B 1 246 ? 1.904 -36.719 -1.121 1 94.5 246 PRO B O 1
ATOM 5511 N N . MET B 1 247 ? 2.572 -34.75 -1.965 1 94 247 MET B N 1
ATOM 5512 C CA . MET B 1 247 ? 2.711 -34.125 -0.657 1 94 247 MET B CA 1
ATOM 5513 C C . MET B 1 247 ? 1.384 -33.531 -0.199 1 94 247 MET B C 1
ATOM 5515 O O . MET B 1 247 ? 0.487 -33.281 -1.013 1 94 247 MET B O 1
ATOM 5519 N N . HIS B 1 248 ? 1.209 -33.375 1.118 1 93 248 HIS B N 1
ATOM 5520 C CA . HIS B 1 248 ? 0.02 -32.719 1.651 1 93 248 HIS B CA 1
ATOM 5521 C C . HIS B 1 248 ? 0.338 -31.312 2.129 1 93 248 HIS B C 1
ATOM 5523 O O . HIS B 1 248 ? 1.351 -31.078 2.797 1 93 248 HIS B O 1
ATOM 5529 N N . VAL B 1 249 ? -0.406 -30.406 1.736 1 92.56 249 VAL B N 1
ATOM 5530 C CA . VAL B 1 249 ? -0.385 -29.031 2.236 1 92.56 249 VAL B CA 1
ATOM 5531 C C . VAL B 1 249 ? -1.492 -28.844 3.27 1 92.56 249 VAL B C 1
ATOM 5533 O O . VAL B 1 249 ? -2.656 -28.641 2.912 1 92.56 249 VAL B O 1
ATOM 5536 N N . PHE B 1 250 ? -1.155 -28.781 4.484 1 90.75 250 PHE B N 1
ATOM 5537 C CA . PHE B 1 250 ? -2.129 -28.688 5.566 1 90.75 250 PHE B CA 1
ATOM 5538 C C . PHE B 1 250 ? -3.223 -29.734 5.402 1 90.75 250 PHE B C 1
ATOM 5540 O O . PHE B 1 250 ? -4.41 -29.438 5.539 1 90.75 250 PHE B O 1
ATOM 5547 N N . GLY B 1 251 ? -2.836 -30.828 5.004 1 90.25 251 GLY B N 1
ATOM 5548 C CA . GLY B 1 251 ? -3.766 -31.953 4.902 1 90.25 251 GLY B CA 1
ATOM 5549 C C . GLY B 1 251 ? -4.355 -32.094 3.514 1 90.25 251 GLY B C 1
ATOM 5550 O O . GLY B 1 251 ? -4.926 -33.156 3.191 1 90.25 251 GLY B O 1
ATOM 5551 N N . TYR B 1 252 ? -4.164 -31.125 2.648 1 92.75 252 TYR B N 1
ATOM 5552 C CA . TYR B 1 252 ? -4.695 -31.172 1.292 1 92.75 252 TYR B CA 1
ATOM 5553 C C . TYR B 1 252 ? -3.67 -31.75 0.327 1 92.75 252 TYR B C 1
ATOM 5555 O O . TYR B 1 252 ? -2.518 -31.312 0.297 1 92.75 252 TYR B O 1
ATOM 5563 N N . ASP B 1 253 ? -4.051 -32.719 -0.446 1 93.19 253 ASP B N 1
ATOM 5564 C CA . ASP B 1 253 ? -3.113 -33.312 -1.399 1 93.19 253 ASP B CA 1
ATOM 5565 C C . ASP B 1 253 ? -3.234 -32.625 -2.768 1 93.19 253 ASP B C 1
ATOM 5567 O O . ASP B 1 253 ? -2.406 -32.875 -3.652 1 93.19 253 ASP B O 1
ATOM 5571 N N . ASP B 1 254 ? -4.352 -31.891 -2.977 1 93.25 254 ASP B N 1
ATOM 5572 C CA . ASP B 1 254 ? -4.578 -31.062 -4.152 1 93.25 254 ASP B CA 1
ATOM 5573 C C . ASP B 1 254 ? -4.672 -31.906 -5.418 1 93.25 254 ASP B C 1
ATOM 5575 O O . ASP B 1 254 ? -4.215 -31.484 -6.484 1 93.25 254 ASP B O 1
ATOM 5579 N N . ALA B 1 255 ? -5.16 -33.156 -5.285 1 94.12 255 ALA B N 1
ATOM 5580 C CA . ALA B 1 255 ? -5.453 -33.969 -6.453 1 94.12 255 ALA B CA 1
ATOM 5581 C C . ALA B 1 255 ? -6.375 -33.25 -7.422 1 94.12 255 ALA B C 1
ATOM 5583 O O . ALA B 1 255 ? -7.258 -32.5 -7 1 94.12 255 ALA B O 1
ATOM 5584 N N . PRO B 1 256 ? -6.293 -33.312 -8.742 1 94.38 256 PRO B N 1
ATOM 5585 C CA . PRO B 1 256 ? -5.352 -34.25 -9.359 1 94.38 256 PRO B CA 1
ATOM 5586 C C . PRO B 1 256 ? -4.012 -33.594 -9.703 1 94.38 256 PRO B C 1
ATOM 5588 O O . PRO B 1 256 ? -3.131 -34.25 -10.266 1 94.38 256 PRO B O 1
ATOM 5591 N N . GLU B 1 257 ? -3.73 -32.312 -9.516 1 94.06 257 GLU B N 1
ATOM 5592 C CA . GLU B 1 257 ? -2.482 -31.625 -9.828 1 94.06 257 GLU B CA 1
ATOM 5593 C C . GLU B 1 257 ? -1.371 -32.031 -8.859 1 94.06 257 GLU B C 1
ATOM 5595 O O . GLU B 1 257 ? -0.399 -32.688 -9.258 1 94.06 257 GLU B O 1
ATOM 5600 N N . GLY B 1 258 ? -1.614 -31.672 -7.594 1 93.88 258 GLY B N 1
ATOM 5601 C CA . GLY B 1 258 ? -0.759 -32.094 -6.488 1 93.88 258 GLY B CA 1
ATOM 5602 C C . GLY B 1 258 ? 0.625 -31.469 -6.547 1 93.88 258 GLY B C 1
ATOM 5603 O O . GLY B 1 258 ? 0.983 -30.828 -7.535 1 93.88 258 GLY B O 1
ATOM 5604 N N . HIS B 1 259 ? 1.354 -31.578 -5.465 1 96.31 259 HIS B N 1
ATOM 5605 C CA . HIS B 1 259 ? 2.777 -31.312 -5.27 1 96.31 259 HIS B CA 1
ATOM 5606 C C . HIS B 1 259 ? 3.523 -32.594 -4.91 1 96.31 259 HIS B C 1
ATOM 5608 O 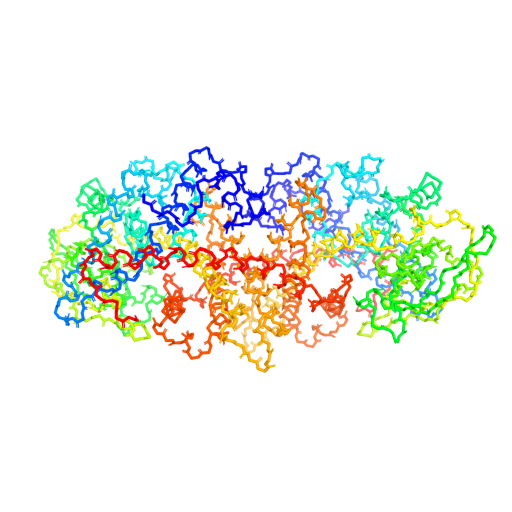O . HIS B 1 259 ? 3.371 -33.125 -3.805 1 96.31 259 HIS B O 1
ATOM 5614 N N . CYS B 1 260 ? 4.367 -33.062 -5.793 1 97.56 260 CY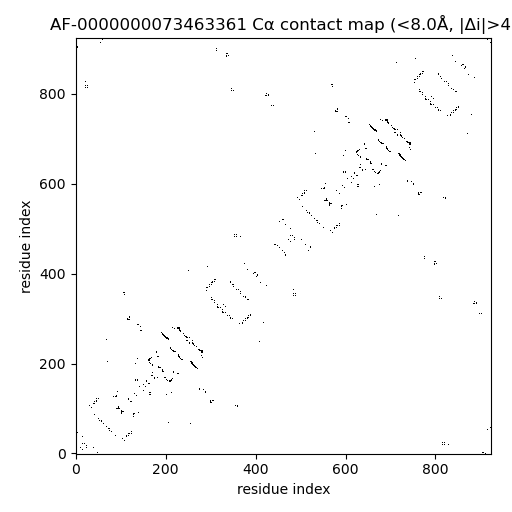S B N 1
ATOM 5615 C CA . CYS B 1 260 ? 4.746 -34.438 -5.652 1 97.56 260 CYS B CA 1
ATOM 5616 C C . CYS B 1 260 ? 6.238 -34.594 -5.367 1 97.56 260 CYS B C 1
ATOM 5618 O O . CYS B 1 260 ? 7.02 -33.688 -5.695 1 97.56 260 CYS B O 1
ATOM 5620 N N . GLU B 1 261 ? 6.543 -35.625 -4.707 1 97.25 261 GLU B N 1
ATOM 5621 C CA . GLU B 1 261 ? 7.898 -36.156 -4.668 1 97.25 261 GLU B CA 1
ATOM 5622 C C . GLU B 1 261 ? 8.211 -36.969 -5.926 1 97.25 261 GLU B C 1
ATOM 5624 O O . GLU B 1 261 ? 7.414 -37.781 -6.352 1 97.25 261 GLU B O 1
ATOM 5629 N N . VAL B 1 262 ? 9.344 -36.656 -6.582 1 98.19 262 VAL B N 1
ATOM 5630 C CA . VAL B 1 262 ? 9.688 -37.281 -7.859 1 98.19 262 VAL B CA 1
ATOM 5631 C C . VAL B 1 262 ? 11.141 -37.75 -7.832 1 98.19 262 VAL B C 1
ATOM 5633 O O . VAL B 1 262 ? 12.031 -37 -7.391 1 98.19 262 VAL B O 1
ATOM 5636 N N . ILE B 1 263 ? 11.352 -38.938 -8.312 1 98.62 263 ILE B N 1
ATOM 5637 C CA . ILE B 1 263 ? 12.695 -39.469 -8.461 1 98.62 263 ILE B CA 1
ATOM 5638 C C . ILE B 1 263 ? 13.047 -39.594 -9.945 1 98.62 263 ILE B C 1
ATOM 5640 O O . ILE B 1 263 ? 12.234 -40.062 -10.75 1 98.62 263 ILE B O 1
ATOM 5644 N N . TYR B 1 264 ? 14.148 -39.062 -10.297 1 98.75 264 TYR B N 1
ATOM 5645 C CA . TYR B 1 264 ? 14.781 -39.344 -11.578 1 98.75 264 TYR B CA 1
ATOM 5646 C C . TYR B 1 264 ? 15.93 -40.344 -11.438 1 98.75 264 TYR B C 1
ATOM 5648 O O . TYR B 1 264 ? 16.984 -40 -10.875 1 98.75 264 TYR B O 1
ATOM 5656 N N . ASP B 1 265 ? 15.703 -41.469 -11.969 1 98.69 265 ASP B N 1
ATOM 5657 C CA . ASP B 1 265 ? 16.672 -42.562 -11.836 1 98.69 265 ASP B CA 1
ATOM 5658 C C . ASP B 1 265 ? 17.281 -42.906 -13.195 1 98.69 265 ASP B C 1
ATOM 5660 O O . ASP B 1 265 ? 16.703 -43.719 -13.945 1 98.69 265 ASP B O 1
ATOM 5664 N N . ASN B 1 266 ? 18.453 -42.438 -13.438 1 98.69 266 ASN B N 1
ATOM 5665 C CA . ASN B 1 266 ? 19.172 -42.656 -14.688 1 98.69 266 ASN B CA 1
ATOM 5666 C C . ASN B 1 266 ? 18.297 -42.375 -15.898 1 98.69 266 ASN B C 1
ATOM 5668 O O . ASN B 1 266 ? 18.172 -43.188 -16.812 1 98.69 266 ASN B O 1
ATOM 5672 N N . VAL B 1 267 ? 17.609 -41.25 -15.859 1 98.88 267 VAL B N 1
ATOM 5673 C CA . VAL B 1 267 ? 16.766 -40.844 -16.969 1 98.88 267 VAL B CA 1
ATOM 5674 C C . VAL B 1 267 ? 17.625 -40.375 -18.125 1 98.88 267 VAL B C 1
ATOM 5676 O O . VAL B 1 267 ? 18.562 -39.594 -17.953 1 98.88 267 VAL B O 1
ATOM 5679 N N . ARG B 1 268 ? 17.344 -40.844 -19.281 1 98.75 268 ARG B N 1
ATOM 5680 C CA . ARG B 1 268 ? 18.125 -40.5 -20.484 1 98.75 268 ARG B CA 1
ATOM 5681 C C . ARG B 1 268 ? 17.25 -39.781 -21.5 1 98.75 268 ARG B C 1
ATOM 5683 O O . ARG B 1 268 ? 16.156 -40.219 -21.828 1 98.75 268 ARG B O 1
ATOM 5690 N N . VAL B 1 269 ? 17.688 -38.625 -21.922 1 98.69 269 VAL B N 1
ATOM 5691 C CA . VAL B 1 269 ? 17 -37.844 -22.953 1 98.69 269 VAL B CA 1
ATOM 5692 C C . VAL B 1 269 ? 18.016 -37.344 -23.984 1 98.69 269 VAL B C 1
ATOM 5694 O O . VAL B 1 269 ? 19.219 -37.312 -23.703 1 98.69 269 VAL B O 1
ATOM 5697 N N . PRO B 1 270 ? 17.578 -36.969 -25.156 1 98.44 270 PRO B N 1
ATOM 5698 C CA . PRO B 1 270 ? 18.5 -36.469 -26.172 1 98.44 270 PRO B CA 1
ATOM 5699 C C . PRO B 1 270 ? 19.172 -35.156 -25.75 1 98.44 270 PRO B C 1
ATOM 5701 O O . PRO B 1 270 ? 18.578 -34.344 -25.016 1 98.44 270 PRO B O 1
ATOM 5704 N N . LEU B 1 271 ? 20.344 -34.875 -26.328 1 98.06 271 LEU B N 1
ATOM 5705 C CA . LEU B 1 271 ? 21.094 -33.625 -26.078 1 98.06 271 LEU B CA 1
ATOM 5706 C C . LEU B 1 271 ? 20.266 -32.406 -26.453 1 98.06 271 LEU B C 1
ATOM 5708 O O . LEU B 1 271 ? 20.391 -31.359 -25.828 1 98.06 271 LEU B O 1
ATOM 5712 N N . ALA B 1 272 ? 19.359 -32.562 -27.375 1 97.94 272 ALA B N 1
ATOM 5713 C CA . ALA B 1 272 ? 18.516 -31.484 -27.875 1 97.94 272 ALA B CA 1
ATOM 5714 C C . ALA B 1 272 ? 17.531 -31.016 -26.812 1 97.94 272 ALA B C 1
ATOM 5716 O O . ALA B 1 272 ? 16.922 -29.953 -26.953 1 97.94 272 ALA B O 1
ATOM 5717 N N . ASN B 1 273 ? 17.453 -31.734 -25.688 1 98.69 273 ASN B N 1
ATOM 5718 C CA . ASN B 1 273 ? 16.547 -31.375 -24.609 1 98.69 273 ASN B CA 1
ATOM 5719 C C . ASN B 1 273 ? 17.156 -30.344 -23.656 1 98.69 273 ASN B C 1
ATOM 5721 O O . ASN B 1 273 ? 16.484 -29.859 -22.75 1 98.69 273 ASN B O 1
ATOM 5725 N N . LEU B 1 274 ? 18.406 -29.984 -23.875 1 98.62 274 LEU B N 1
ATOM 5726 C CA . LEU B 1 274 ? 19.047 -28.906 -23.141 1 98.62 274 LEU B CA 1
ATOM 5727 C C . LEU B 1 274 ? 18.453 -27.547 -23.516 1 98.62 274 LEU B C 1
ATOM 5729 O O . LEU B 1 274 ? 18.344 -27.219 -24.688 1 98.62 274 LEU B O 1
ATOM 5733 N N . VAL B 1 275 ? 17.984 -26.844 -22.484 1 98.44 275 VAL B N 1
ATOM 5734 C CA . VAL B 1 275 ? 17.391 -25.531 -22.75 1 98.44 275 VAL B CA 1
ATOM 5735 C C . VAL B 1 275 ? 18.469 -24.469 -22.734 1 98.44 275 VAL B C 1
ATOM 5737 O O . VAL B 1 275 ? 19.25 -24.375 -21.797 1 98.44 275 VAL B O 1
ATOM 5740 N N . LEU B 1 276 ? 18.578 -23.625 -23.766 1 97.81 276 LEU B N 1
ATOM 5741 C CA . LEU B 1 276 ? 19.469 -22.469 -23.938 1 97.81 276 LEU B CA 1
ATOM 5742 C C . LEU B 1 276 ? 20.922 -22.922 -24 1 97.81 276 LEU B C 1
ATOM 5744 O O . LEU B 1 276 ? 21.672 -22.5 -24.891 1 97.81 276 LEU B O 1
ATOM 5748 N N . GLY B 1 277 ? 21.453 -23.719 -23 1 98.06 277 GLY B N 1
ATOM 5749 C CA . GLY B 1 277 ? 22.828 -24.188 -23 1 98.06 277 GLY B CA 1
ATOM 5750 C C . GLY B 1 277 ? 23.281 -24.672 -21.625 1 98.06 277 GLY B C 1
ATOM 5751 O O . GLY B 1 277 ? 22.578 -24.484 -20.641 1 98.06 277 GLY B O 1
ATOM 5752 N N . TRP B 1 278 ? 24.484 -25.406 -21.672 1 98.12 278 TRP B N 1
ATOM 5753 C CA . TRP B 1 278 ? 25.094 -25.875 -20.438 1 98.12 278 TRP B CA 1
ATOM 5754 C C . TRP B 1 278 ? 25.453 -24.703 -19.531 1 98.12 278 TRP B C 1
ATOM 5756 O O . TRP B 1 278 ? 25.953 -23.672 -20 1 98.12 278 TRP B O 1
ATOM 5766 N N . GLY B 1 279 ? 25.125 -24.828 -18.25 1 97.5 279 GLY B N 1
ATOM 5767 C CA . GLY B 1 279 ? 25.5 -23.828 -17.266 1 97.5 279 GLY B CA 1
ATOM 5768 C C . GLY B 1 279 ? 24.578 -22.609 -17.281 1 97.5 279 GLY B C 1
ATOM 5769 O O . GLY B 1 279 ? 24.844 -21.625 -16.594 1 97.5 279 GLY B O 1
ATOM 5770 N N . LYS B 1 280 ? 23.453 -22.703 -17.969 1 97.75 280 LYS B N 1
ATOM 5771 C CA . LYS B 1 280 ? 22.594 -21.547 -18.141 1 97.75 280 LYS B CA 1
ATOM 5772 C C . LYS B 1 280 ? 21.375 -21.641 -17.219 1 97.75 280 LYS B C 1
ATOM 5774 O O . LYS B 1 280 ? 20.422 -20.875 -17.359 1 97.75 280 LYS B O 1
ATOM 5779 N N . GLY B 1 281 ? 21.406 -22.562 -16.281 1 96.12 281 GLY B N 1
ATOM 5780 C CA . GLY B 1 281 ? 20.281 -22.781 -15.383 1 96.12 281 GLY B CA 1
ATOM 5781 C C . GLY B 1 281 ? 19.859 -21.547 -14.625 1 96.12 281 GLY B C 1
ATOM 5782 O O . GLY B 1 281 ? 18.672 -21.188 -14.609 1 96.12 281 GLY B O 1
ATOM 5783 N N . PHE B 1 282 ? 20.781 -20.812 -14.094 1 93.69 282 PHE B N 1
ATOM 5784 C CA . PHE B 1 282 ? 20.469 -19.641 -13.273 1 93.69 282 PHE B CA 1
ATOM 5785 C C . PHE B 1 282 ? 19.938 -18.5 -14.133 1 93.69 282 PHE B C 1
ATOM 5787 O O . PHE B 1 282 ? 19.062 -17.75 -13.711 1 93.69 282 PHE B O 1
ATOM 5794 N N . GLU B 1 283 ? 20.469 -18.312 -15.25 1 92.69 283 GLU B N 1
ATOM 5795 C CA . GLU B 1 283 ? 19.938 -17.312 -16.172 1 92.69 283 GLU B CA 1
ATOM 5796 C C . GLU B 1 283 ? 18.469 -17.578 -16.5 1 92.69 283 GLU B C 1
ATOM 5798 O O . GLU B 1 283 ? 17.641 -16.672 -16.484 1 92.69 283 GLU B O 1
ATOM 5803 N N . ILE B 1 284 ? 18.125 -18.812 -16.703 1 94.81 284 ILE B N 1
ATOM 5804 C CA . ILE B 1 284 ? 16.781 -19.219 -17.094 1 94.81 284 ILE B CA 1
ATOM 5805 C C . ILE B 1 284 ? 15.828 -19 -15.914 1 94.81 284 ILE B C 1
ATOM 5807 O O . ILE B 1 284 ? 14.742 -18.438 -16.078 1 94.81 284 ILE B O 1
ATOM 5811 N N . ILE B 1 285 ? 16.234 -19.375 -14.727 1 90.88 285 ILE B N 1
ATOM 5812 C CA . ILE B 1 285 ? 15.297 -19.328 -13.609 1 90.88 285 ILE B CA 1
ATOM 5813 C C . ILE B 1 285 ? 15.055 -17.859 -13.219 1 90.88 285 ILE B C 1
ATOM 5815 O O . ILE B 1 285 ? 13.969 -17.516 -12.742 1 90.88 285 ILE B O 1
ATOM 5819 N N . GLN B 1 286 ? 16 -16.984 -13.367 1 84.31 286 GLN B N 1
ATOM 5820 C CA . GLN B 1 286 ? 15.781 -15.57 -13.125 1 84.31 286 GLN B CA 1
ATOM 5821 C C . GLN B 1 286 ? 14.703 -15.008 -14.047 1 84.31 286 GLN B C 1
ATOM 5823 O O . GLN B 1 286 ? 13.93 -14.141 -13.656 1 84.31 286 GLN B O 1
ATOM 5828 N N . GLY B 1 287 ? 14.68 -15.523 -15.242 1 86.25 287 GLY B N 1
ATOM 5829 C CA . GLY B 1 287 ? 13.664 -15.109 -16.203 1 86.25 287 GLY B CA 1
ATOM 5830 C C . GLY B 1 287 ? 12.297 -15.703 -15.914 1 86.25 287 GLY B C 1
ATOM 5831 O O . GLY B 1 287 ? 11.273 -15.109 -16.266 1 86.25 287 GLY B O 1
ATOM 5832 N N . ARG B 1 288 ? 12.242 -16.766 -15.266 1 88.12 288 ARG B N 1
ATOM 5833 C CA . ARG B 1 288 ? 11.008 -17.484 -14.992 1 88.12 288 ARG B CA 1
ATOM 5834 C C . ARG B 1 288 ? 10.367 -17 -13.695 1 88.12 288 ARG B C 1
ATOM 5836 O O . ARG B 1 288 ? 9.156 -16.75 -13.648 1 88.12 288 ARG B O 1
ATOM 5843 N N . LEU B 1 289 ? 11.078 -16.859 -12.68 1 82.06 289 LEU B N 1
ATOM 5844 C CA . LEU B 1 289 ? 10.539 -16.719 -11.328 1 82.06 289 LEU B CA 1
ATOM 5845 C C . LEU B 1 289 ? 10 -15.312 -11.102 1 82.06 289 LEU B C 1
ATOM 5847 O O . LEU B 1 289 ? 9.031 -15.125 -10.359 1 82.06 289 LEU B O 1
ATOM 5851 N N . GLY B 1 290 ? 10.539 -14.336 -11.727 1 85.62 290 GLY B N 1
ATOM 5852 C CA . GLY B 1 290 ? 10.039 -12.977 -11.586 1 85.62 290 GLY B CA 1
ATOM 5853 C C . GLY B 1 290 ? 8.586 -12.828 -12.008 1 85.62 290 GLY B C 1
ATOM 5854 O O . GLY B 1 290 ? 7.723 -12.531 -11.172 1 85.62 290 GLY B O 1
ATOM 5855 N N . PRO B 1 291 ? 8.32 -13.156 -13.18 1 88.31 291 PRO B N 1
ATOM 5856 C CA . PRO B 1 291 ? 6.93 -13.102 -13.648 1 88.31 291 PRO B CA 1
ATOM 5857 C C . PRO B 1 291 ? 6 -14.008 -12.852 1 88.31 291 PRO B C 1
ATOM 5859 O O . PRO B 1 291 ? 4.855 -13.641 -12.578 1 88.31 291 PRO B O 1
ATOM 5862 N N . GLY B 1 292 ? 6.441 -15.141 -12.508 1 93.5 292 GLY B N 1
ATOM 5863 C CA . GLY B 1 292 ? 5.625 -16.047 -11.711 1 93.5 292 GLY B CA 1
ATOM 5864 C C . GLY B 1 292 ? 5.227 -15.453 -10.367 1 93.5 292 GLY B C 1
ATOM 5865 O O . GLY B 1 292 ? 4.082 -15.609 -9.93 1 93.5 292 GLY B O 1
ATOM 5866 N N . ARG B 1 293 ? 6.16 -14.836 -9.766 1 95.12 293 ARG B N 1
ATOM 5867 C CA . ARG B 1 293 ? 5.93 -14.25 -8.453 1 95.12 293 ARG B CA 1
ATOM 5868 C C . ARG B 1 293 ? 4.816 -13.203 -8.508 1 95.12 293 ARG B C 1
ATOM 5870 O O . ARG B 1 293 ? 3.895 -13.227 -7.691 1 95.12 293 ARG B O 1
ATOM 5877 N N . ILE B 1 294 ? 4.871 -12.328 -9.453 1 96.62 294 ILE B N 1
ATOM 5878 C CA . ILE B 1 294 ? 3.9 -11.242 -9.516 1 96.62 294 ILE B CA 1
ATOM 5879 C C . ILE B 1 294 ? 2.529 -11.797 -9.891 1 96.62 294 ILE B C 1
ATOM 5881 O O . ILE B 1 294 ? 1.5 -11.289 -9.438 1 96.62 294 ILE B O 1
ATOM 5885 N N . HIS B 1 295 ? 2.467 -12.867 -10.742 1 96.88 295 HIS B N 1
ATOM 5886 C CA . HIS B 1 295 ? 1.192 -13.492 -11.086 1 96.88 295 HIS B CA 1
ATOM 5887 C C . HIS B 1 295 ? 0.511 -14.07 -9.852 1 96.88 295 HIS B C 1
ATOM 5889 O O . HIS B 1 295 ? -0.704 -13.945 -9.695 1 96.88 295 HIS B O 1
ATOM 5895 N N . HIS B 1 296 ? 1.292 -14.734 -9.008 1 97.38 296 HIS B N 1
ATOM 5896 C CA . HIS B 1 296 ? 0.746 -15.234 -7.75 1 97.38 296 HIS B CA 1
ATOM 5897 C C . HIS B 1 296 ? 0.163 -14.102 -6.914 1 97.38 296 HIS B C 1
ATOM 5899 O O . HIS B 1 296 ? -0.917 -14.242 -6.336 1 97.38 296 HIS B O 1
ATOM 5905 N N . CYS B 1 297 ? 0.858 -13.008 -6.863 1 98.44 297 CYS B N 1
ATOM 5906 C CA . CYS B 1 297 ? 0.408 -11.867 -6.078 1 98.44 297 CYS B CA 1
ATOM 5907 C C . CYS B 1 297 ? -0.901 -11.312 -6.621 1 98.44 297 CYS B C 1
ATOM 5909 O O . CYS B 1 297 ? -1.807 -10.977 -5.855 1 98.44 297 CYS B O 1
ATOM 5911 N N . MET B 1 298 ? -1.002 -11.25 -7.957 1 98.31 298 MET B N 1
ATOM 5912 C CA . MET B 1 298 ? -2.213 -10.75 -8.602 1 98.31 298 MET B CA 1
ATOM 5913 C C . MET B 1 298 ? -3.43 -11.57 -8.18 1 98.31 298 MET B C 1
ATOM 5915 O O . MET B 1 298 ? -4.43 -11.008 -7.727 1 98.31 298 MET B O 1
ATOM 5919 N N . ARG B 1 299 ? -3.348 -12.836 -8.25 1 98.38 299 ARG B N 1
ATOM 5920 C CA . ARG B 1 299 ? -4.453 -13.719 -7.906 1 98.38 299 ARG B CA 1
ATOM 5921 C C . ARG B 1 299 ? -4.734 -13.688 -6.406 1 98.38 299 ARG B C 1
ATOM 5923 O O . ARG B 1 299 ? -5.887 -13.82 -5.984 1 98.38 299 ARG B O 1
ATOM 5930 N N . THR B 1 300 ? -3.662 -13.516 -5.617 1 98.56 300 THR B N 1
ATOM 5931 C CA . THR B 1 300 ? -3.773 -13.477 -4.164 1 98.56 300 THR B CA 1
ATOM 5932 C C . THR B 1 300 ? -4.699 -12.352 -3.721 1 98.56 300 THR B C 1
ATOM 5934 O O . THR B 1 300 ? -5.469 -12.508 -2.771 1 98.56 300 THR B O 1
ATOM 5937 N N . ILE B 1 301 ? -4.695 -11.242 -4.395 1 98.69 301 ILE B N 1
ATOM 5938 C CA . ILE B 1 301 ? -5.574 -10.117 -4.082 1 98.69 301 ILE B CA 1
ATOM 5939 C C . ILE B 1 301 ? -7.031 -10.547 -4.25 1 98.69 301 ILE B C 1
ATOM 5941 O O . ILE B 1 301 ? -7.883 -10.203 -3.43 1 98.69 301 ILE B O 1
ATOM 5945 N N . GLY B 1 302 ? -7.316 -11.281 -5.316 1 98.69 302 GLY B N 1
ATOM 5946 C CA . GLY B 1 302 ? -8.664 -11.789 -5.539 1 98.69 302 GLY B CA 1
ATOM 5947 C C . GLY B 1 302 ? -9.156 -12.688 -4.422 1 98.69 302 GLY B C 1
ATOM 5948 O O . GLY B 1 302 ? -10.312 -12.602 -4.012 1 98.69 302 GLY B O 1
ATOM 5949 N N . THR B 1 303 ? -8.266 -13.531 -3.961 1 98.62 303 THR B N 1
ATOM 5950 C CA . THR B 1 303 ? -8.609 -14.414 -2.854 1 98.62 303 THR B CA 1
ATOM 5951 C C . THR B 1 303 ? -8.953 -13.609 -1.604 1 98.62 303 THR B C 1
ATOM 5953 O O . THR B 1 303 ? -9.906 -13.93 -0.891 1 98.62 303 THR B O 1
ATOM 5956 N N . ALA B 1 304 ? -8.18 -12.555 -1.357 1 98.75 304 ALA B N 1
ATOM 5957 C CA . ALA B 1 304 ? -8.445 -11.688 -0.212 1 98.75 304 ALA B CA 1
ATOM 5958 C C . ALA B 1 304 ? -9.797 -10.992 -0.354 1 98.75 304 ALA B C 1
ATOM 5960 O O . ALA B 1 304 ? -10.539 -10.859 0.624 1 98.75 304 ALA B O 1
ATOM 5961 N N . GLU B 1 305 ? -10.133 -10.547 -1.545 1 98.69 305 GLU B N 1
ATOM 5962 C CA . GLU B 1 305 ? -11.422 -9.922 -1.803 1 98.69 305 GLU B CA 1
ATOM 5963 C C . GLU B 1 305 ? -12.578 -10.883 -1.536 1 98.69 305 GLU B C 1
ATOM 5965 O O . GLU B 1 305 ? -13.594 -10.5 -0.959 1 98.69 305 GLU B O 1
ATOM 5970 N N . ARG B 1 306 ? -12.43 -12.117 -1.975 1 98.25 306 ARG B N 1
ATOM 5971 C CA . ARG B 1 306 ? -13.438 -13.133 -1.724 1 98.25 306 ARG B CA 1
ATOM 5972 C C . ARG B 1 306 ? -13.617 -13.375 -0.228 1 98.25 306 ARG B C 1
ATOM 5974 O O . ARG B 1 306 ? -14.742 -13.531 0.25 1 98.25 306 ARG B O 1
ATOM 5981 N N . ALA B 1 307 ? -12.508 -13.445 0.459 1 98.62 307 ALA B N 1
ATOM 5982 C CA . ALA B 1 307 ? -12.555 -13.625 1.907 1 98.62 307 ALA B CA 1
ATOM 5983 C C . ALA B 1 307 ? -13.312 -12.484 2.578 1 98.62 307 ALA B C 1
ATOM 5985 O O . ALA B 1 307 ? -14.102 -12.711 3.498 1 98.62 307 ALA B O 1
ATOM 5986 N N . LEU B 1 308 ? -13.055 -11.242 2.154 1 98.75 308 LEU B N 1
ATOM 5987 C CA . LEU B 1 308 ? -13.758 -10.094 2.719 1 98.75 308 LEU B CA 1
ATOM 5988 C C . LEU B 1 308 ? -15.258 -10.18 2.432 1 98.75 308 LEU B C 1
ATOM 5990 O O . LEU B 1 308 ? -16.078 -9.891 3.305 1 98.75 308 LEU B O 1
ATOM 5994 N N . ASP B 1 309 ? -15.672 -10.555 1.202 1 98.25 309 ASP B N 1
ATOM 5995 C CA . ASP B 1 309 ? -17.078 -10.727 0.859 1 98.25 309 ASP B CA 1
ATOM 5996 C C . ASP B 1 309 ? -17.75 -11.734 1.783 1 98.25 309 ASP B C 1
ATOM 5998 O O . ASP B 1 309 ? -18.859 -11.5 2.27 1 98.25 309 ASP B O 1
ATOM 6002 N N . LEU B 1 310 ? -17.062 -12.82 2.002 1 98.12 310 LEU B N 1
ATOM 6003 C CA . LEU B 1 310 ? -17.609 -13.852 2.877 1 98.12 310 LEU B CA 1
ATOM 6004 C C . LEU B 1 310 ? -17.734 -13.336 4.309 1 98.12 310 LEU B C 1
ATOM 6006 O O . LEU B 1 310 ? -18.703 -13.656 5.008 1 98.12 310 LEU B O 1
ATOM 6010 N N . MET B 1 311 ? -16.75 -12.547 4.75 1 98.5 311 MET B N 1
ATOM 6011 C CA . MET B 1 311 ? -16.812 -11.945 6.078 1 98.5 311 MET B CA 1
ATOM 6012 C C . MET B 1 311 ? -18.016 -11.023 6.211 1 98.5 311 MET B C 1
ATOM 6014 O O . MET B 1 311 ? -18.703 -11.047 7.227 1 98.5 311 MET B O 1
ATOM 6018 N N . LEU B 1 312 ? -18.266 -10.188 5.18 1 98.62 312 LEU B N 1
ATOM 6019 C CA . LEU B 1 312 ? -19.406 -9.289 5.191 1 98.62 312 LEU B CA 1
ATOM 6020 C C . LEU B 1 312 ? -20.719 -10.07 5.305 1 98.62 312 LEU B C 1
ATOM 6022 O O . LEU B 1 312 ? -21.594 -9.695 6.074 1 98.62 312 LEU B O 1
ATOM 6026 N N . ALA B 1 313 ? -20.828 -11.125 4.488 1 97.62 313 ALA B N 1
ATOM 6027 C CA . ALA B 1 313 ? -22.031 -11.961 4.527 1 97.62 313 ALA B CA 1
ATOM 6028 C C . ALA B 1 313 ? -22.219 -12.586 5.906 1 97.62 313 ALA B C 1
ATOM 6030 O O . ALA B 1 313 ? -23.297 -12.484 6.496 1 97.62 313 ALA B O 1
ATOM 6031 N N . ARG B 1 314 ? -21.188 -13.117 6.465 1 97.38 314 ARG B N 1
ATOM 6032 C CA . ARG B 1 314 ? -21.25 -13.781 7.762 1 97.38 314 ARG B CA 1
ATOM 6033 C C . ARG B 1 314 ? -21.641 -12.797 8.859 1 97.38 314 ARG B C 1
ATOM 6035 O O . ARG B 1 314 ? -22.469 -13.102 9.711 1 97.38 314 ARG B O 1
ATOM 6042 N N . CYS B 1 315 ? -21.062 -11.656 8.844 1 97.94 315 CYS B N 1
ATOM 6043 C CA . CYS B 1 315 ? -21.219 -10.711 9.938 1 97.94 315 CYS B CA 1
ATOM 6044 C C . CYS B 1 315 ? -22.609 -10.078 9.922 1 97.94 315 CYS B C 1
ATOM 6046 O O . CYS B 1 315 ? -23.062 -9.523 10.93 1 97.94 315 CYS B O 1
ATOM 6048 N N . THR B 1 316 ? -23.281 -10.188 8.789 1 97.88 316 THR B N 1
ATOM 6049 C CA . THR B 1 316 ? -24.594 -9.578 8.688 1 97.88 316 THR B CA 1
ATOM 6050 C C . THR B 1 316 ? -25.688 -10.656 8.641 1 97.88 316 THR B C 1
ATOM 6052 O O . THR B 1 316 ? -26.859 -10.352 8.422 1 97.88 316 THR B O 1
ATOM 6055 N N . ASP B 1 317 ? -25.328 -11.898 8.703 1 96.06 317 ASP B N 1
ATOM 6056 C CA . ASP B 1 317 ? -26.281 -13.008 8.695 1 96.06 317 ASP B CA 1
ATOM 6057 C C . ASP B 1 317 ? -27.219 -12.938 9.891 1 96.06 317 ASP B C 1
ATOM 6059 O O . ASP B 1 317 ? -26.797 -13.133 11.031 1 96.06 317 ASP B O 1
ATOM 6063 N N . GLN B 1 318 ? -28.453 -12.773 9.578 1 93.81 318 GLN B N 1
ATOM 6064 C CA . GLN B 1 318 ? -29.438 -12.578 10.633 1 93.81 318 GLN B CA 1
ATOM 6065 C C . GLN B 1 318 ? -29.688 -13.883 11.391 1 93.81 318 GLN B C 1
ATOM 6067 O O . GLN B 1 318 ? -30.203 -13.859 12.516 1 93.81 318 GLN B O 1
ATOM 6072 N N . ARG B 1 319 ? -29.375 -15.016 10.867 1 93.69 319 ARG B N 1
ATOM 6073 C CA . ARG B 1 319 ? -29.578 -16.312 11.492 1 93.69 319 ARG B CA 1
ATOM 6074 C C . ARG B 1 319 ? -28.5 -16.609 12.539 1 93.69 319 ARG B C 1
ATOM 6076 O O . ARG B 1 319 ? -28.656 -17.516 13.352 1 93.69 319 ARG B O 1
ATOM 6083 N N . LYS B 1 320 ? -27.453 -15.758 12.5 1 91.94 320 LYS B N 1
ATOM 6084 C CA . LYS B 1 320 ? -26.281 -16.031 13.32 1 91.94 320 LYS B CA 1
ATOM 6085 C C . LYS B 1 320 ? -25.984 -14.867 14.266 1 91.94 320 LYS B C 1
ATOM 6087 O O . LYS B 1 320 ? -24.844 -14.391 14.32 1 91.94 320 LYS B O 1
ATOM 6092 N N . ARG B 1 321 ? -26.922 -14.523 15.055 1 91.69 321 ARG B N 1
ATOM 6093 C CA . ARG B 1 321 ? -26.781 -13.438 16.016 1 91.69 321 ARG B CA 1
ATOM 6094 C C . ARG B 1 321 ? -26.094 -13.906 17.297 1 91.69 321 ARG B C 1
ATOM 6096 O O . ARG B 1 321 ? -26.344 -15.023 17.766 1 91.69 321 ARG B O 1
ATOM 6103 N N . ALA B 1 322 ? -25.125 -13.148 17.766 1 86.62 322 ALA B N 1
ATOM 6104 C CA . ALA B 1 322 ? -24.453 -13.383 19.047 1 86.62 322 ALA B CA 1
ATOM 6105 C C . ALA B 1 322 ? -24.719 -12.242 20.031 1 86.62 322 ALA B C 1
ATOM 6107 O O . ALA B 1 322 ? -24.547 -11.07 19.688 1 86.62 322 ALA B O 1
ATOM 6108 N N . PHE B 1 323 ? -25.078 -12.633 21.266 1 91.81 323 PHE B N 1
ATOM 6109 C CA . PHE B 1 323 ? -25.344 -11.68 22.328 1 91.81 323 PHE B CA 1
ATOM 6110 C C . PHE B 1 323 ? -26.391 -10.664 21.891 1 91.81 323 PHE B C 1
ATOM 6112 O O . PHE B 1 323 ? -26.266 -9.477 22.188 1 91.81 323 PHE B O 1
ATOM 6119 N N . GLY B 1 324 ? -27.312 -11.109 21.094 1 92.62 324 GLY B N 1
ATOM 6120 C CA . GLY B 1 324 ? -28.469 -10.312 20.703 1 92.62 324 GLY B CA 1
ATOM 6121 C C . GLY B 1 324 ? -28.188 -9.414 19.516 1 92.62 324 GLY B C 1
ATOM 6122 O O . GLY B 1 324 ? -29.062 -8.648 19.094 1 92.62 324 GLY B O 1
ATOM 6123 N N . LYS B 1 325 ? -27.047 -9.477 18.906 1 95.19 325 LYS B N 1
ATOM 6124 C CA . LYS B 1 325 ? -26.641 -8.625 17.797 1 95.19 325 LYS B CA 1
ATOM 6125 C C . LYS B 1 325 ? -25.984 -9.438 16.688 1 95.19 325 LYS B C 1
ATOM 6127 O O . LYS B 1 325 ? -25.5 -10.547 16.938 1 95.19 325 LYS B O 1
ATOM 6132 N N . THR B 1 326 ? -26.156 -8.938 15.469 1 95.5 326 THR B N 1
ATOM 6133 C CA . THR B 1 326 ? -25.281 -9.5 14.445 1 95.5 326 THR B CA 1
ATOM 6134 C C . THR B 1 326 ? -23.828 -9.109 14.695 1 95.5 326 THR B C 1
ATOM 6136 O O . THR B 1 326 ? -23.562 -8.148 15.414 1 95.5 326 THR B O 1
ATOM 6139 N N . LEU B 1 327 ? -22.906 -9.922 14.164 1 95.56 327 LEU B N 1
ATOM 6140 C CA . LEU B 1 327 ? -21.5 -9.633 14.352 1 95.56 327 LEU B CA 1
ATOM 6141 C C . LEU B 1 327 ? -21.141 -8.242 13.82 1 95.56 327 LEU B C 1
ATOM 6143 O O . LEU B 1 327 ? -20.266 -7.574 14.367 1 95.56 327 LEU B O 1
ATOM 6147 N N . SER B 1 328 ? -21.875 -7.773 12.805 1 97.06 328 SER B N 1
ATOM 6148 C CA . SER B 1 328 ? -21.594 -6.488 12.164 1 97.06 328 SER B CA 1
ATOM 6149 C C . SER B 1 328 ? -21.891 -5.328 13.117 1 97.06 328 SER B C 1
ATOM 6151 O O . SER B 1 328 ? -21.5 -4.191 12.852 1 97.06 328 SER B O 1
ATOM 6153 N N . GLU B 1 329 ? -22.516 -5.523 14.203 1 96 329 GLU B N 1
ATOM 6154 C CA . GLU B 1 329 ? -22.859 -4.492 15.172 1 96 329 GLU B CA 1
ATOM 6155 C C . GLU B 1 329 ? -21.812 -4.383 16.266 1 96 329 GLU B C 1
ATOM 6157 O O . GLU B 1 329 ? -21.891 -3.504 17.125 1 96 329 GLU B O 1
ATOM 6162 N N . HIS B 1 330 ? -20.875 -5.312 16.312 1 94.38 330 HIS B N 1
ATOM 6163 C CA . HIS B 1 330 ? -19.797 -5.281 17.297 1 94.38 330 HIS B CA 1
ATOM 6164 C C . HIS B 1 330 ? -18.594 -4.508 16.766 1 94.38 330 HIS B C 1
ATOM 6166 O O . HIS B 1 330 ? -18.094 -4.797 15.672 1 94.38 330 HIS B O 1
ATOM 6172 N N . GLY B 1 331 ? -18.062 -3.543 17.562 1 95 331 GLY B N 1
ATOM 6173 C CA . GLY B 1 331 ? -16.984 -2.643 17.156 1 95 331 GLY B CA 1
ATOM 6174 C C . GLY B 1 331 ? -15.742 -3.369 16.703 1 95 331 GLY B C 1
ATOM 6175 O O . GLY B 1 331 ? -15.086 -2.943 15.742 1 95 331 GLY B O 1
ATOM 6176 N N . THR B 1 332 ? -15.383 -4.434 17.312 1 94.19 332 THR B N 1
ATOM 6177 C CA . THR B 1 332 ? -14.18 -5.188 16.953 1 94.19 332 THR B CA 1
ATOM 6178 C C . THR B 1 332 ? -14.289 -5.758 15.547 1 94.19 332 THR B C 1
ATOM 6180 O O . THR B 1 332 ? -13.32 -5.746 14.789 1 94.19 332 THR B O 1
ATOM 6183 N N . ILE B 1 333 ? -15.492 -6.242 15.164 1 96.06 333 ILE B N 1
ATOM 6184 C CA . ILE B 1 333 ? -15.711 -6.82 13.844 1 96.06 333 ILE B CA 1
ATOM 6185 C C . ILE B 1 333 ? -15.656 -5.719 12.781 1 96.06 333 ILE B C 1
ATOM 6187 O O . ILE B 1 333 ? -15.039 -5.887 11.734 1 96.06 333 ILE B O 1
ATOM 6191 N N . VAL B 1 334 ? -16.266 -4.598 13.133 1 97.44 334 VAL B N 1
ATOM 6192 C CA . VAL B 1 334 ? -16.281 -3.461 12.219 1 97.44 334 VAL B CA 1
ATOM 6193 C C . VAL B 1 334 ? -14.852 -2.996 11.953 1 97.44 334 VAL B C 1
ATOM 6195 O O . VAL B 1 334 ? -14.484 -2.707 10.812 1 97.44 334 VAL B O 1
ATOM 6198 N N . GLN B 1 335 ? -14.039 -2.971 12.961 1 97.62 335 GLN B N 1
ATOM 6199 C CA . GLN B 1 335 ? -12.648 -2.57 12.812 1 97.62 335 GLN B CA 1
ATOM 6200 C C . GLN B 1 335 ? -11.867 -3.568 11.961 1 97.62 335 GLN B C 1
ATOM 6202 O O . GLN B 1 335 ? -11.039 -3.178 11.141 1 97.62 335 GLN B O 1
ATOM 6207 N N . ASN B 1 336 ? -12.109 -4.887 12.141 1 98 336 ASN B N 1
ATOM 6208 C CA . ASN B 1 336 ? -11.453 -5.91 11.328 1 98 336 ASN B CA 1
ATOM 6209 C C . ASN B 1 336 ? -11.805 -5.762 9.852 1 98 336 ASN B C 1
ATOM 6211 O O . ASN B 1 336 ? -10.938 -5.902 8.992 1 98 336 ASN B O 1
ATOM 6215 N N . ILE B 1 337 ? -13.055 -5.438 9.602 1 98.56 337 ILE B N 1
ATOM 6216 C CA . ILE B 1 337 ? -13.508 -5.23 8.234 1 98.56 337 ILE B CA 1
ATOM 6217 C C . ILE B 1 337 ? -12.773 -4.047 7.613 1 98.56 337 ILE B C 1
ATOM 6219 O O . ILE B 1 337 ? -12.312 -4.125 6.469 1 98.56 337 ILE B O 1
ATOM 6223 N N . ALA B 1 338 ? -12.586 -2.992 8.359 1 98.62 338 ALA B N 1
ATOM 6224 C CA . ALA B 1 338 ? -11.883 -1.807 7.887 1 98.62 338 ALA B CA 1
ATOM 6225 C C . ALA B 1 338 ? -10.422 -2.125 7.582 1 98.62 338 ALA B C 1
ATOM 6227 O O . ALA B 1 338 ? -9.906 -1.748 6.527 1 98.62 338 ALA B O 1
ATOM 6228 N N . TRP B 1 339 ? -9.758 -2.818 8.453 1 98.44 339 TRP B N 1
ATOM 6229 C CA . TRP B 1 339 ? -8.359 -3.189 8.258 1 98.44 339 TRP B CA 1
ATOM 6230 C C . TRP B 1 339 ? -8.211 -4.113 7.055 1 98.44 339 TRP B C 1
ATOM 6232 O O . TRP B 1 339 ? -7.227 -4.02 6.316 1 98.44 339 TRP B O 1
ATOM 6242 N N . ALA B 1 340 ? -9.172 -5.035 6.879 1 98.75 340 ALA B N 1
ATOM 6243 C CA . ALA B 1 340 ? -9.125 -5.91 5.707 1 98.75 340 ALA B CA 1
ATOM 6244 C C . ALA B 1 340 ? -9.141 -5.098 4.418 1 98.75 340 ALA B C 1
ATOM 6246 O O . ALA B 1 340 ? -8.344 -5.352 3.51 1 98.75 340 ALA B O 1
ATOM 6247 N N . ARG B 1 341 ? -9.992 -4.102 4.379 1 98.56 341 ARG B N 1
ATOM 6248 C CA . ARG B 1 341 ? -10.078 -3.252 3.197 1 98.56 341 ARG B CA 1
ATOM 6249 C C . ARG B 1 341 ? -8.773 -2.5 2.963 1 98.56 341 ARG B C 1
ATOM 6251 O O . ARG B 1 341 ? -8.289 -2.424 1.832 1 98.56 341 ARG B O 1
ATOM 6258 N N . ILE B 1 342 ? -8.164 -1.973 3.998 1 98.69 342 ILE B N 1
ATOM 6259 C CA . ILE B 1 342 ? -6.914 -1.226 3.902 1 98.69 342 ILE B CA 1
ATOM 6260 C C . ILE B 1 342 ? -5.809 -2.131 3.355 1 98.69 342 ILE B C 1
ATOM 6262 O O . ILE B 1 342 ? -5.109 -1.762 2.41 1 98.69 342 ILE B O 1
ATOM 6266 N N . LYS B 1 343 ? -5.699 -3.342 3.904 1 98.62 343 LYS B N 1
ATOM 6267 C CA . LYS B 1 343 ? -4.66 -4.285 3.5 1 98.62 343 LYS B CA 1
ATOM 6268 C C . LYS B 1 343 ? -4.824 -4.688 2.037 1 98.62 343 LYS B C 1
ATOM 6270 O O . LYS B 1 343 ? -3.838 -4.793 1.303 1 98.62 343 LYS B O 1
ATOM 6275 N N . ILE B 1 344 ? -6.043 -4.914 1.606 1 98.75 344 ILE B N 1
ATOM 6276 C CA . ILE B 1 344 ? -6.316 -5.316 0.231 1 98.75 344 ILE B CA 1
ATOM 6277 C C . ILE B 1 344 ? -5.914 -4.195 -0.725 1 98.75 344 ILE B C 1
ATOM 6279 O O . ILE B 1 344 ? -5.266 -4.441 -1.744 1 98.75 344 ILE B O 1
ATOM 6283 N N . GLU B 1 345 ? -6.25 -2.967 -0.342 1 98.5 345 GLU B N 1
ATOM 6284 C CA . GLU B 1 345 ? -5.953 -1.845 -1.229 1 98.5 345 GLU B CA 1
ATOM 6285 C C . GLU B 1 345 ? -4.453 -1.591 -1.319 1 98.5 345 GLU B C 1
ATOM 6287 O O . GLU B 1 345 ? -3.926 -1.329 -2.402 1 98.5 345 GLU B O 1
ATOM 6292 N N . GLN B 1 346 ? -3.781 -1.628 -0.242 1 98.44 346 GLN B N 1
ATOM 6293 C CA . GLN B 1 346 ? -2.332 -1.469 -0.238 1 98.44 346 GLN B CA 1
ATOM 6294 C C . GLN B 1 346 ? -1.657 -2.545 -1.084 1 98.44 346 GLN B C 1
ATOM 6296 O O . GLN B 1 346 ? -0.737 -2.254 -1.85 1 98.44 346 GLN B O 1
ATOM 6301 N N . ALA B 1 347 ? -2.131 -3.779 -0.931 1 98.69 347 ALA B N 1
ATOM 6302 C CA . ALA B 1 347 ? -1.593 -4.898 -1.702 1 98.69 347 ALA B CA 1
ATOM 6303 C C . ALA B 1 347 ? -1.836 -4.699 -3.195 1 98.69 347 ALA B C 1
ATOM 6305 O O . ALA B 1 347 ? -0.925 -4.879 -4.008 1 98.69 347 ALA B O 1
ATOM 6306 N N . ARG B 1 348 ? -3.037 -4.309 -3.543 1 98.75 348 ARG B N 1
ATOM 6307 C CA . ARG B 1 348 ? -3.414 -4.109 -4.938 1 98.75 348 ARG B CA 1
ATOM 6308 C C . ARG B 1 348 ? -2.549 -3.039 -5.594 1 98.75 348 ARG B C 1
ATOM 6310 O O . ARG B 1 348 ? -2.02 -3.242 -6.688 1 98.75 348 ARG B O 1
ATOM 6317 N N . LEU B 1 349 ? -2.385 -1.936 -4.902 1 98.69 349 LEU B N 1
ATOM 6318 C CA . LEU B 1 349 ? -1.635 -0.82 -5.469 1 98.69 349 LEU B CA 1
ATOM 6319 C C . LEU B 1 349 ? -0.166 -1.187 -5.648 1 98.69 349 LEU B C 1
ATOM 6321 O O . LEU B 1 349 ? 0.467 -0.771 -6.621 1 98.69 349 LEU B O 1
ATOM 6325 N N . LEU B 1 350 ? 0.375 -1.962 -4.723 1 98.44 350 LEU B N 1
ATOM 6326 C CA . LEU B 1 350 ? 1.754 -2.422 -4.848 1 98.44 350 LEU B CA 1
ATOM 6327 C C . LEU B 1 350 ? 1.925 -3.299 -6.082 1 98.44 350 LEU B C 1
ATOM 6329 O O . LEU B 1 350 ? 2.887 -3.135 -6.836 1 98.44 350 LEU B O 1
ATOM 6333 N N . VAL B 1 351 ? 0.964 -4.18 -6.328 1 98.69 351 VAL B N 1
ATOM 6334 C CA . VAL B 1 351 ? 1.001 -5.078 -7.48 1 98.69 351 VAL B CA 1
ATOM 6335 C C . VAL B 1 351 ? 0.864 -4.273 -8.766 1 98.69 351 VAL B C 1
ATOM 6337 O O . VAL B 1 351 ? 1.566 -4.535 -9.75 1 98.69 351 VAL B O 1
ATOM 6340 N N . LEU B 1 352 ? -0.015 -3.314 -8.758 1 98.75 352 LEU B N 1
ATOM 6341 C CA . LEU B 1 352 ? -0.237 -2.5 -9.953 1 98.75 352 LEU B CA 1
ATOM 6342 C C . LEU B 1 352 ? 1.005 -1.681 -10.289 1 98.75 352 LEU B C 1
ATOM 6344 O O . LEU B 1 352 ? 1.36 -1.541 -11.461 1 98.75 352 LEU B O 1
ATOM 6348 N N . SER B 1 353 ? 1.68 -1.161 -9.258 1 98.31 353 SER B N 1
ATOM 6349 C CA . SER B 1 353 ? 2.928 -0.437 -9.477 1 98.31 353 SER B CA 1
ATOM 6350 C C . SER B 1 353 ? 4.004 -1.348 -10.055 1 98.31 353 SER B C 1
ATOM 6352 O O . SER B 1 353 ? 4.73 -0.956 -10.969 1 98.31 353 SER B O 1
ATOM 6354 N N . ALA B 1 354 ? 4.117 -2.555 -9.562 1 98.19 354 ALA B N 1
ATOM 6355 C CA . ALA B 1 354 ? 5.09 -3.525 -10.055 1 98.19 354 ALA B CA 1
ATOM 6356 C C . ALA B 1 354 ? 4.797 -3.906 -11.5 1 98.19 354 ALA B C 1
ATOM 6358 O O . ALA B 1 354 ? 5.707 -3.963 -12.336 1 98.19 354 ALA B O 1
ATOM 6359 N N . ALA B 1 355 ? 3.512 -4.168 -11.781 1 98.31 355 ALA B N 1
ATOM 6360 C CA . ALA B 1 355 ? 3.109 -4.539 -13.133 1 98.31 355 ALA B CA 1
ATOM 6361 C C . ALA B 1 355 ? 3.412 -3.42 -14.125 1 98.31 355 ALA B C 1
ATOM 6363 O O . ALA B 1 355 ? 3.896 -3.674 -15.227 1 98.31 355 ALA B O 1
ATOM 6364 N N . ASN B 1 356 ? 3.113 -2.184 -13.703 1 98.31 356 ASN B N 1
ATOM 6365 C CA . ASN B 1 356 ? 3.436 -1.042 -14.547 1 98.31 356 ASN B CA 1
ATOM 6366 C C . ASN B 1 356 ? 4.938 -0.946 -14.812 1 98.31 356 ASN B C 1
ATOM 6368 O O . ASN B 1 356 ? 5.355 -0.613 -15.922 1 98.31 356 ASN B O 1
ATOM 6372 N N . MET B 1 357 ? 5.73 -1.191 -13.797 1 97.81 357 MET B N 1
ATOM 6373 C CA . MET B 1 357 ? 7.18 -1.132 -13.953 1 97.81 357 MET B CA 1
ATOM 6374 C C . MET B 1 357 ? 7.668 -2.191 -14.938 1 97.81 357 MET B C 1
ATOM 6376 O O . MET B 1 357 ? 8.57 -1.937 -15.734 1 97.81 357 MET B O 1
ATOM 6380 N N . ILE B 1 358 ? 7.082 -3.361 -14.898 1 96.75 358 ILE B N 1
ATOM 6381 C CA . ILE B 1 358 ? 7.418 -4.406 -15.859 1 96.75 358 ILE B CA 1
ATOM 6382 C C . ILE B 1 358 ? 7.102 -3.928 -17.266 1 96.75 358 ILE B C 1
ATOM 6384 O O . ILE B 1 358 ? 7.914 -4.094 -18.188 1 96.75 358 ILE B O 1
ATOM 6388 N N . ASP B 1 359 ? 5.945 -3.354 -17.469 1 97 359 ASP B N 1
ATOM 6389 C CA . ASP B 1 359 ? 5.535 -2.863 -18.781 1 97 359 ASP B CA 1
ATOM 6390 C C . ASP B 1 359 ? 6.535 -1.84 -19.328 1 97 359 ASP B C 1
ATOM 6392 O O . ASP B 1 359 ? 6.789 -1.787 -20.531 1 97 359 ASP B O 1
ATOM 6396 N N . LYS B 1 360 ? 7.109 -1.012 -18.406 1 96.19 360 LYS B N 1
ATOM 6397 C CA . LYS B 1 360 ? 8.016 0.056 -18.812 1 96.19 360 LYS B CA 1
ATOM 6398 C C . LYS B 1 360 ? 9.438 -0.473 -19 1 96.19 360 LYS B C 1
ATOM 6400 O O . LYS B 1 360 ? 10.234 0.135 -19.719 1 96.19 360 LYS B O 1
ATOM 6405 N N . THR B 1 361 ? 9.711 -1.569 -18.422 1 95.19 361 THR B N 1
ATOM 6406 C CA . THR B 1 361 ? 11.031 -2.184 -18.516 1 95.19 361 THR B CA 1
ATOM 6407 C C . THR B 1 361 ? 10.914 -3.67 -18.844 1 95.19 361 THR B C 1
ATOM 6409 O O . THR B 1 361 ? 10.594 -4.039 -19.969 1 95.19 361 THR B O 1
ATOM 6412 N N . ASN B 1 362 ? 11.047 -4.543 -17.906 1 92.69 362 ASN B N 1
ATOM 6413 C CA . ASN B 1 362 ? 10.875 -5.992 -17.844 1 92.69 362 ASN B CA 1
ATOM 6414 C C . ASN B 1 362 ? 10.922 -6.496 -16.406 1 92.69 362 ASN B C 1
ATOM 6416 O O . ASN B 1 362 ? 11 -5.703 -15.469 1 92.69 362 ASN B O 1
ATOM 6420 N N . ALA B 1 363 ? 10.812 -7.758 -16.266 1 90.56 363 ALA B N 1
ATOM 6421 C CA . ALA B 1 363 ? 10.758 -8.328 -14.914 1 90.56 363 ALA B CA 1
ATOM 6422 C C . ALA B 1 363 ? 12.031 -8.016 -14.141 1 90.56 363 ALA B C 1
ATOM 6424 O O . ALA B 1 363 ? 11.984 -7.777 -12.93 1 90.56 363 ALA B O 1
ATOM 6425 N N . LYS B 1 364 ? 13.125 -8.047 -14.805 1 90.31 364 LYS B N 1
ATOM 6426 C CA . LYS B 1 364 ? 14.398 -7.738 -14.148 1 90.31 364 LYS B CA 1
ATOM 6427 C C . LYS B 1 364 ? 14.43 -6.289 -13.672 1 90.31 364 LYS B C 1
ATOM 6429 O O . LYS B 1 364 ? 14.914 -6.004 -12.578 1 90.31 364 LYS B O 1
ATOM 6434 N N . GLY B 1 365 ? 13.914 -5.445 -14.523 1 93.25 365 GLY B N 1
ATOM 6435 C CA . GLY B 1 365 ? 13.859 -4.035 -14.164 1 93.25 365 GLY B CA 1
ATOM 6436 C C . GLY B 1 365 ? 12.914 -3.744 -13.016 1 93.25 365 GLY B C 1
ATOM 6437 O O . GLY B 1 365 ? 13.023 -2.699 -12.367 1 93.25 365 GLY B O 1
ATOM 6438 N N . ALA B 1 366 ? 12.023 -4.695 -12.711 1 95.62 366 ALA B N 1
ATOM 6439 C CA . ALA B 1 366 ? 11.023 -4.512 -11.664 1 95.62 366 ALA B CA 1
ATOM 6440 C C . ALA B 1 366 ? 11.297 -5.434 -10.477 1 95.62 366 ALA B C 1
ATOM 6442 O O . ALA B 1 366 ? 10.406 -5.711 -9.68 1 95.62 366 ALA B O 1
ATOM 6443 N N . MET B 1 367 ? 12.5 -5.93 -10.352 1 94.12 367 MET B N 1
ATOM 6444 C CA . MET B 1 367 ? 12.836 -6.957 -9.375 1 94.12 367 MET B CA 1
ATOM 6445 C C . MET B 1 367 ? 12.531 -6.48 -7.957 1 94.12 367 MET B C 1
ATOM 6447 O O . MET B 1 367 ? 12.047 -7.25 -7.129 1 94.12 367 MET B O 1
ATOM 6451 N N . ARG B 1 368 ? 12.766 -5.219 -7.652 1 95.25 368 ARG B N 1
ATOM 6452 C CA . ARG B 1 368 ? 12.523 -4.664 -6.324 1 95.25 368 ARG B CA 1
ATOM 6453 C C . ARG B 1 368 ? 11.039 -4.676 -5.984 1 95.25 368 ARG B C 1
ATOM 6455 O O . ARG B 1 368 ? 10.648 -5.133 -4.91 1 95.25 368 ARG B O 1
ATOM 6462 N N . GLU B 1 369 ? 10.258 -4.219 -6.914 1 96.5 369 GLU B N 1
ATOM 6463 C CA . GLU B 1 369 ? 8.812 -4.129 -6.73 1 96.5 369 GLU B CA 1
ATOM 6464 C C . GLU B 1 369 ? 8.172 -5.512 -6.664 1 96.5 369 GLU B C 1
ATOM 6466 O O . GLU B 1 369 ? 7.219 -5.727 -5.914 1 96.5 369 GLU B O 1
ATOM 6471 N N . ILE B 1 370 ? 8.727 -6.41 -7.426 1 96.56 370 ILE B N 1
ATOM 6472 C CA . ILE B 1 370 ? 8.234 -7.781 -7.41 1 96.56 370 ILE B CA 1
ATOM 6473 C C . ILE B 1 370 ? 8.531 -8.422 -6.055 1 96.56 370 ILE B C 1
ATOM 6475 O O . ILE B 1 370 ? 7.664 -9.078 -5.469 1 96.56 370 ILE B O 1
ATOM 6479 N N . ALA B 1 371 ? 9.711 -8.211 -5.547 1 96.44 371 ALA B N 1
ATOM 6480 C CA . ALA B 1 371 ? 10.078 -8.766 -4.246 1 96.44 371 ALA B CA 1
ATOM 6481 C C . ALA B 1 371 ? 9.195 -8.203 -3.141 1 96.44 371 ALA B C 1
ATOM 6483 O O . ALA B 1 371 ? 8.734 -8.938 -2.266 1 96.44 371 ALA B O 1
ATOM 6484 N N . MET B 1 372 ? 8.938 -6.879 -3.143 1 98.19 372 MET B N 1
ATOM 6485 C CA . MET B 1 372 ? 8.055 -6.266 -2.156 1 98.19 372 MET B CA 1
ATOM 6486 C C . MET B 1 372 ? 6.664 -6.883 -2.217 1 98.19 372 MET B C 1
ATOM 6488 O O . MET B 1 372 ? 6.07 -7.191 -1.181 1 98.19 372 MET B O 1
ATOM 6492 N N . SER B 1 373 ? 6.176 -7.055 -3.412 1 98.25 373 SER B N 1
ATOM 6493 C CA . SER B 1 373 ? 4.84 -7.609 -3.598 1 98.25 373 SER B CA 1
ATOM 6494 C C . SER B 1 373 ? 4.754 -9.039 -3.076 1 98.25 373 SER B C 1
ATOM 6496 O O . SER B 1 373 ? 3.814 -9.391 -2.359 1 98.25 373 SER B O 1
ATOM 6498 N N . LYS B 1 374 ? 5.77 -9.828 -3.426 1 97.44 374 LYS B N 1
ATOM 6499 C CA . LYS B 1 374 ? 5.762 -11.234 -3.043 1 97.44 374 LYS B CA 1
ATOM 6500 C C . LYS B 1 374 ? 5.656 -11.391 -1.529 1 97.44 374 LYS B C 1
ATOM 6502 O O . LYS B 1 374 ? 4.957 -12.281 -1.04 1 97.44 374 LYS B O 1
ATOM 6507 N N . VAL B 1 375 ? 6.277 -10.555 -0.805 1 97.88 375 VAL B N 1
ATOM 6508 C CA . VAL B 1 375 ? 6.277 -10.648 0.651 1 97.88 375 VAL B CA 1
ATOM 6509 C C . VAL B 1 375 ? 5.004 -10.016 1.21 1 97.88 375 VAL B C 1
ATOM 6511 O O . VAL B 1 375 ? 4.242 -10.672 1.923 1 97.88 375 VAL B O 1
ATOM 6514 N N . ALA B 1 376 ? 4.719 -8.836 0.802 1 98.56 376 ALA B N 1
ATOM 6515 C CA . ALA B 1 376 ? 3.68 -8.031 1.44 1 98.56 376 ALA B CA 1
ATOM 6516 C C . ALA B 1 376 ? 2.289 -8.539 1.075 1 98.56 376 ALA B C 1
ATOM 6518 O O . ALA B 1 376 ? 1.412 -8.641 1.938 1 98.56 376 ALA B O 1
ATOM 6519 N N . VAL B 1 377 ? 2.021 -8.844 -0.157 1 98.69 377 VAL B N 1
ATOM 6520 C CA . VAL B 1 377 ? 0.689 -9.156 -0.66 1 98.69 377 VAL B CA 1
ATOM 6521 C C . VAL B 1 377 ? 0.199 -10.461 -0.039 1 98.69 377 VAL B C 1
ATOM 6523 O O . VAL B 1 377 ? -0.942 -10.547 0.421 1 98.69 377 VAL B O 1
ATOM 6526 N N . VAL B 1 378 ? 1.071 -11.469 -0.016 1 98.38 378 VAL B N 1
ATOM 6527 C CA . VAL B 1 378 ? 0.695 -12.766 0.535 1 98.38 378 VAL B CA 1
ATOM 6528 C C . VAL B 1 378 ? 0.417 -12.633 2.031 1 98.38 378 VAL B C 1
ATOM 6530 O O . VAL B 1 378 ? -0.595 -13.133 2.527 1 98.38 378 VAL B O 1
ATOM 6533 N N . ASN B 1 379 ? 1.26 -11.891 2.756 1 98.38 379 ASN B N 1
ATOM 6534 C CA . ASN B 1 379 ? 1.064 -11.695 4.188 1 98.38 379 ASN B CA 1
ATOM 6535 C C . ASN B 1 379 ? -0.199 -10.891 4.48 1 98.38 379 ASN B C 1
ATOM 6537 O O . ASN B 1 379 ? -0.941 -11.211 5.41 1 98.38 379 ASN B O 1
ATOM 6541 N N . ASP B 1 380 ? -0.477 -9.875 3.695 1 98.62 380 ASP B N 1
ATOM 6542 C CA . ASP B 1 380 ? -1.698 -9.086 3.848 1 98.62 380 ASP B CA 1
ATOM 6543 C C . ASP B 1 380 ? -2.938 -9.945 3.613 1 98.62 380 ASP B C 1
ATOM 6545 O O . ASP B 1 380 ? -3.9 -9.875 4.379 1 98.62 380 ASP B O 1
ATOM 6549 N N . ALA B 1 381 ? -2.896 -10.766 2.584 1 98.75 381 ALA B N 1
ATOM 6550 C CA . ALA B 1 381 ? -4.035 -11.617 2.25 1 98.75 381 ALA B CA 1
ATOM 6551 C C . ALA B 1 381 ? -4.277 -12.664 3.334 1 98.75 381 ALA B C 1
ATOM 6553 O O . ALA B 1 381 ? -5.426 -12.977 3.658 1 98.75 381 ALA B O 1
ATOM 6554 N N . LEU B 1 382 ? -3.191 -13.219 3.895 1 98.69 382 LEU B N 1
ATOM 6555 C CA . LEU B 1 382 ? -3.324 -14.18 4.984 1 98.69 382 LEU B CA 1
ATOM 6556 C C . LEU B 1 382 ? -3.982 -13.531 6.199 1 98.69 382 LEU B C 1
ATOM 6558 O O . LEU B 1 382 ? -4.801 -14.164 6.875 1 98.69 382 LEU B O 1
ATOM 6562 N N . SER B 1 383 ? -3.635 -12.273 6.441 1 98.62 383 SER B N 1
ATOM 6563 C CA . SER B 1 383 ? -4.266 -11.547 7.535 1 98.62 383 SER B CA 1
ATOM 6564 C C . SER B 1 383 ? -5.762 -11.375 7.293 1 98.62 383 SER B C 1
ATOM 6566 O O . SER B 1 383 ? -6.57 -11.555 8.211 1 98.62 383 SER B O 1
ATOM 6568 N N . VAL B 1 384 ? -6.168 -11.047 6.121 1 98.75 384 VAL B N 1
ATOM 6569 C CA . VAL B 1 384 ? -7.57 -10.867 5.766 1 98.75 384 VAL B CA 1
ATOM 6570 C C . VAL B 1 384 ? -8.312 -12.188 5.91 1 98.75 384 VAL B C 1
ATOM 6572 O O . VAL B 1 384 ? -9.406 -12.242 6.48 1 98.75 384 VAL B O 1
ATOM 6575 N N . LEU B 1 385 ? -7.691 -13.281 5.379 1 98.69 385 LEU B N 1
ATOM 6576 C CA . LEU B 1 385 ? -8.281 -14.609 5.484 1 98.69 385 LEU B CA 1
ATOM 6577 C C . LEU B 1 385 ? -8.469 -15.008 6.941 1 98.69 385 LEU B C 1
ATOM 6579 O O . LEU B 1 385 ? -9.516 -15.547 7.312 1 98.69 385 LEU B O 1
ATOM 6583 N N . ASP B 1 386 ? -7.488 -14.711 7.738 1 98.31 386 ASP B N 1
ATOM 6584 C CA . ASP B 1 386 ? -7.551 -15.055 9.156 1 98.31 386 ASP B CA 1
ATOM 6585 C C . ASP B 1 386 ? -8.703 -14.328 9.852 1 98.31 386 ASP B C 1
ATOM 6587 O O . ASP B 1 386 ? -9.422 -14.922 10.656 1 98.31 386 ASP B O 1
ATOM 6591 N N . MET B 1 387 ? -8.906 -13.031 9.562 1 98.31 387 MET B N 1
ATOM 6592 C CA . MET B 1 387 ? -10.016 -12.266 10.125 1 98.31 387 MET B CA 1
ATOM 6593 C C . MET B 1 387 ? -11.352 -12.852 9.711 1 98.31 387 MET B C 1
ATOM 6595 O O . MET B 1 387 ? -12.281 -12.945 10.523 1 98.31 387 MET B O 1
ATOM 6599 N N . SER B 1 388 ? -11.445 -13.234 8.414 1 98.5 388 SER B N 1
ATOM 6600 C CA . SER B 1 388 ? -12.68 -13.836 7.922 1 98.5 388 SER B CA 1
ATOM 6601 C C . SER B 1 388 ? -12.938 -15.188 8.578 1 98.5 388 SER B C 1
ATOM 6603 O O . SER B 1 388 ? -14.07 -15.484 8.969 1 98.5 388 SER B O 1
ATOM 6605 N N . MET B 1 389 ? -11.922 -16.062 8.711 1 97.75 389 MET B N 1
ATOM 6606 C CA . MET B 1 389 ? -12.039 -17.344 9.398 1 97.75 389 MET B CA 1
ATOM 6607 C C . MET B 1 389 ? -12.5 -17.141 10.844 1 97.75 389 MET B C 1
ATOM 6609 O O . MET B 1 389 ? -13.391 -17.859 11.32 1 97.75 389 MET B O 1
ATOM 6613 N N . GLN B 1 390 ? -11.891 -16.141 11.516 1 96.75 390 GLN B N 1
ATOM 6614 C CA . GLN B 1 390 ? -12.242 -15.859 12.898 1 96.75 390 GLN B CA 1
ATOM 6615 C C . GLN B 1 390 ? -13.719 -15.469 13.023 1 96.75 390 GLN B C 1
ATOM 6617 O O . GLN B 1 390 ? -14.406 -15.906 13.938 1 96.75 390 GLN B O 1
ATOM 6622 N N . ALA B 1 391 ? -14.188 -14.672 12.109 1 96.69 391 ALA B N 1
ATOM 6623 C CA . ALA B 1 391 ? -15.586 -14.242 12.117 1 96.69 391 ALA B CA 1
ATOM 6624 C C . ALA B 1 391 ? -16.531 -15.438 11.945 1 96.69 391 ALA B C 1
ATOM 6626 O O . ALA B 1 391 ? -17.625 -15.453 12.508 1 96.69 391 ALA B O 1
ATOM 6627 N N . HIS B 1 392 ? -16.078 -16.484 11.25 1 96 392 HIS B N 1
ATOM 6628 C CA . HIS B 1 392 ? -16.922 -17.641 10.938 1 96 392 HIS B CA 1
ATOM 6629 C C . HIS B 1 392 ? -16.859 -18.672 12.055 1 96 392 HIS B C 1
ATOM 6631 O O . HIS B 1 392 ? -17.609 -19.656 12.039 1 96 392 HIS B O 1
ATOM 6637 N N . GLY B 1 393 ? -15.984 -18.562 13.047 1 92.81 393 GLY B N 1
ATOM 6638 C CA . GLY B 1 393 ? -15.836 -19.562 14.102 1 92.81 393 GLY B CA 1
ATOM 6639 C C . GLY B 1 393 ? -15.469 -20.938 13.578 1 92.81 393 GLY B C 1
ATOM 6640 O O . GLY B 1 393 ? -14.602 -21.062 12.711 1 92.81 393 GLY B O 1
ATOM 6641 N N . ALA B 1 394 ? -16.109 -21.922 14.023 1 91.19 394 ALA B N 1
ATOM 6642 C CA . ALA B 1 394 ? -15.789 -23.281 13.641 1 91.19 394 ALA B CA 1
ATOM 6643 C C . ALA B 1 394 ? -16 -23.5 12.141 1 91.19 394 ALA B C 1
ATOM 6645 O O . ALA B 1 394 ? -15.266 -24.25 11.5 1 91.19 394 ALA B O 1
ATOM 6646 N N . GLU B 1 395 ? -16.922 -22.812 11.539 1 92.19 395 GLU B N 1
ATOM 6647 C CA . GLU B 1 395 ? -17.188 -22.891 10.109 1 92.19 395 GLU B CA 1
ATOM 6648 C C . GLU B 1 395 ? -16 -22.359 9.297 1 92.19 395 GLU B C 1
ATOM 6650 O O . GLU B 1 395 ? -15.75 -22.828 8.188 1 92.19 395 GLU B O 1
ATOM 6655 N N . GLY B 1 396 ? -15.273 -21.484 9.914 1 94.06 396 GLY B N 1
ATOM 6656 C CA . GLY B 1 396 ? -14.156 -20.844 9.234 1 94.06 396 GLY B CA 1
ATOM 6657 C C . GLY B 1 396 ? -12.961 -21.75 9.055 1 94.06 396 GLY B C 1
ATOM 6658 O O . GLY B 1 396 ? -12.109 -21.516 8.195 1 94.06 396 GLY B O 1
ATOM 6659 N N . VAL B 1 397 ? -12.938 -22.859 9.82 1 92.5 397 VAL B N 1
ATOM 6660 C CA . VAL B 1 397 ? -11.812 -23.781 9.727 1 92.5 397 VAL B CA 1
ATOM 6661 C C . VAL B 1 397 ? -12.273 -25.094 9.125 1 92.5 397 VAL B C 1
ATOM 6663 O O . VAL B 1 397 ? -11.539 -26.094 9.141 1 92.5 397 VAL B O 1
ATOM 6666 N N . SER B 1 398 ? -13.469 -25.078 8.602 1 91.38 398 SER B N 1
ATOM 6667 C CA . SER B 1 398 ? -14.039 -26.328 8.086 1 91.38 398 SER B CA 1
ATOM 6668 C C . SER B 1 398 ? -14.102 -26.312 6.562 1 91.38 398 SER B C 1
ATOM 6670 O O . SER B 1 398 ? -13.648 -25.359 5.926 1 91.38 398 SER B O 1
ATOM 6672 N N . GLN B 1 399 ? -14.695 -27.391 5.957 1 89.88 399 GLN B N 1
ATOM 6673 C CA . GLN B 1 399 ? -14.82 -27.547 4.512 1 89.88 399 GLN B CA 1
ATOM 6674 C C . GLN B 1 399 ? -16.078 -26.859 3.99 1 89.88 399 GLN B C 1
ATOM 6676 O O . GLN B 1 399 ? -16.328 -26.844 2.781 1 89.88 399 GLN B O 1
ATOM 6681 N N . ASP B 1 400 ? -16.812 -26.234 4.883 1 90.19 400 ASP B N 1
ATOM 6682 C CA . ASP B 1 400 ? -18.094 -25.688 4.477 1 90.19 400 ASP B CA 1
ATOM 6683 C C . ASP B 1 400 ? -17.922 -24.312 3.832 1 90.19 400 ASP B C 1
ATOM 6685 O O . ASP B 1 400 ? -18.859 -23.781 3.229 1 90.19 400 ASP B O 1
ATOM 6689 N N . THR B 1 401 ? -16.75 -23.719 4.02 1 91.88 401 THR B N 1
ATOM 6690 C CA . THR B 1 401 ? -16.359 -22.531 3.266 1 91.88 401 THR B CA 1
ATOM 6691 C C . THR B 1 401 ? -15.008 -22.75 2.578 1 91.88 401 THR B C 1
ATOM 6693 O O . THR B 1 401 ? -14.305 -23.719 2.879 1 91.88 401 THR B O 1
ATOM 6696 N N . ILE B 1 402 ? -14.727 -21.844 1.733 1 94.62 402 ILE B N 1
ATOM 6697 C CA . ILE B 1 402 ? -13.477 -21.969 0.997 1 94.62 402 ILE B CA 1
ATOM 6698 C C . ILE B 1 402 ? -12.32 -21.453 1.853 1 94.62 402 ILE B C 1
ATOM 6700 O O . ILE B 1 402 ? -11.156 -21.562 1.468 1 94.62 402 ILE B O 1
ATOM 6704 N N . LEU B 1 403 ? -12.539 -20.859 3.006 1 97.12 403 LEU B N 1
ATOM 6705 C CA . LEU B 1 403 ? -11.594 -20.016 3.74 1 97.12 403 LEU B CA 1
ATOM 6706 C C . LEU B 1 403 ? -10.398 -20.844 4.211 1 97.12 403 LEU B C 1
ATOM 6708 O O . LEU B 1 403 ? -9.25 -20.438 4.02 1 97.12 403 LEU B O 1
ATOM 6712 N N . ALA B 1 404 ? -10.664 -22.047 4.801 1 95.69 404 ALA B N 1
ATOM 6713 C CA . ALA B 1 404 ? -9.578 -22.875 5.32 1 95.69 404 ALA B CA 1
ATOM 6714 C C . ALA B 1 404 ? -8.641 -23.312 4.203 1 95.69 404 ALA B C 1
ATOM 6716 O O . ALA B 1 404 ? -7.418 -23.25 4.352 1 95.69 404 ALA B O 1
ATOM 6717 N N . TYR B 1 405 ? -9.211 -23.734 3.137 1 95.81 405 TYR B N 1
ATOM 6718 C CA . TYR B 1 405 ? -8.406 -24.156 1.991 1 95.81 405 TYR B CA 1
ATOM 6719 C C . TYR B 1 405 ? -7.609 -22.984 1.424 1 95.81 405 TYR B C 1
ATOM 6721 O O . TYR B 1 405 ? -6.422 -23.125 1.129 1 95.81 405 TYR B O 1
ATOM 6729 N N . ALA B 1 406 ? -8.266 -21.859 1.266 1 97.31 406 ALA B N 1
ATOM 6730 C CA . ALA B 1 406 ? -7.594 -20.672 0.748 1 97.31 406 ALA B CA 1
ATOM 6731 C C . ALA B 1 406 ? -6.422 -20.281 1.642 1 97.31 406 ALA B C 1
ATOM 6733 O O . ALA B 1 406 ? -5.359 -19.891 1.149 1 97.31 406 ALA B O 1
ATOM 6734 N N . TYR B 1 407 ? -6.598 -20.312 2.93 1 97.5 407 TYR B N 1
ATOM 6735 C CA . TYR B 1 407 ? -5.535 -20 3.875 1 97.5 407 TYR B CA 1
ATOM 6736 C C . TYR B 1 407 ? -4.344 -20.938 3.695 1 97.5 407 TYR B C 1
ATOM 6738 O O . TYR B 1 407 ? -3.195 -20.484 3.65 1 97.5 407 TYR B O 1
ATOM 6746 N N . ALA B 1 408 ? -4.633 -22.234 3.59 1 95.69 408 ALA B N 1
ATOM 6747 C CA . ALA B 1 408 ? -3.572 -23.219 3.41 1 95.69 408 ALA B CA 1
ATOM 6748 C C . ALA B 1 408 ? -2.787 -22.953 2.129 1 95.69 408 ALA B C 1
ATOM 6750 O O . ALA B 1 408 ? -1.555 -22.984 2.133 1 95.69 408 ALA B O 1
ATOM 6751 N N . GLN B 1 409 ? -3.477 -22.703 1.075 1 95.31 409 GLN B N 1
ATOM 6752 C CA . GLN B 1 409 ? -2.834 -22.484 -0.215 1 95.31 409 GLN B CA 1
ATOM 6753 C C . GLN B 1 409 ? -1.979 -21.219 -0.189 1 95.31 409 GLN B C 1
ATOM 6755 O O . GLN B 1 409 ? -0.839 -21.219 -0.66 1 95.31 409 GLN B O 1
ATOM 6760 N N . LEU B 1 410 ? -2.49 -20.156 0.398 1 96.69 410 LEU B N 1
ATOM 6761 C CA . LEU B 1 410 ? -1.732 -18.906 0.428 1 96.69 410 LEU B CA 1
ATOM 6762 C C . LEU B 1 410 ? -0.538 -19.016 1.37 1 96.69 410 LEU B C 1
ATOM 6764 O O . LEU B 1 410 ? 0.511 -18.422 1.123 1 96.69 410 LEU B O 1
ATOM 6768 N N . ARG B 1 411 ? -0.729 -19.766 2.443 1 96.75 411 ARG B N 1
ATOM 6769 C CA . ARG B 1 411 ? 0.392 -19.953 3.359 1 96.75 411 ARG B CA 1
ATOM 6770 C C . ARG B 1 411 ? 1.575 -20.594 2.652 1 96.75 411 ARG B C 1
ATOM 6772 O O . ARG B 1 411 ? 2.73 -20.297 2.955 1 96.75 411 ARG B O 1
ATOM 6779 N N . THR B 1 412 ? 1.324 -21.453 1.726 1 94.94 412 THR B N 1
ATOM 6780 C CA . THR B 1 412 ? 2.375 -22.109 0.954 1 94.94 412 THR B CA 1
ATOM 6781 C C . THR B 1 412 ? 3.094 -21.109 0.058 1 94.94 412 THR B C 1
ATOM 6783 O O . THR B 1 412 ? 4.289 -21.25 -0.213 1 94.94 412 THR B O 1
ATOM 6786 N N . LEU B 1 413 ? 2.389 -20.047 -0.325 1 95.75 413 LEU B N 1
ATOM 6787 C CA . LEU B 1 413 ? 2.953 -19.047 -1.229 1 95.75 413 LEU B CA 1
ATOM 6788 C C . LEU B 1 413 ? 4.02 -18.219 -0.522 1 95.75 413 LEU B C 1
ATOM 6790 O O . LEU B 1 413 ? 4.797 -17.516 -1.173 1 95.75 413 LEU B O 1
ATOM 6794 N N . ARG B 1 414 ? 4.148 -18.297 0.774 1 96.19 414 ARG B N 1
ATOM 6795 C CA . ARG B 1 414 ? 5.238 -17.625 1.478 1 96.19 414 ARG B CA 1
ATOM 6796 C C . ARG B 1 414 ? 6.57 -18.312 1.202 1 96.19 414 ARG B C 1
ATOM 6798 O O . ARG B 1 414 ? 7.633 -17.766 1.501 1 96.19 414 ARG B O 1
ATOM 6805 N N . TYR B 1 415 ? 6.48 -19.578 0.557 1 93.19 415 TYR B N 1
ATOM 6806 C CA . TYR B 1 415 ? 7.676 -20.328 0.2 1 93.19 415 TYR B CA 1
ATOM 6807 C C . TYR B 1 415 ? 7.855 -20.391 -1.312 1 93.19 415 TYR B C 1
ATOM 6809 O O . TYR B 1 415 ? 8.984 -20.312 -1.812 1 93.19 415 TYR B O 1
ATOM 6817 N N . ALA B 1 416 ? 6.727 -20.484 -2.033 1 92.12 416 ALA B N 1
ATOM 6818 C CA . ALA B 1 416 ? 6.77 -20.688 -3.48 1 92.12 416 ALA B CA 1
ATOM 6819 C C . ALA B 1 416 ? 7.555 -19.578 -4.168 1 92.12 416 ALA B C 1
ATOM 6821 O O . ALA B 1 416 ? 7.387 -18.406 -3.84 1 92.12 416 ALA B O 1
ATOM 6822 N N . ASP B 1 417 ? 8.414 -20 -5.059 1 90.88 417 ASP B N 1
ATOM 6823 C CA . ASP B 1 417 ? 9.242 -19.094 -5.832 1 90.88 417 ASP B CA 1
ATOM 6824 C C . ASP B 1 417 ? 10.125 -18.25 -4.918 1 90.88 417 ASP B C 1
ATOM 6826 O O . ASP B 1 417 ? 10.391 -17.078 -5.207 1 90.88 417 ASP B O 1
ATOM 6830 N N . GLY B 1 418 ? 10.523 -18.75 -3.771 1 91.56 418 GLY B N 1
ATOM 6831 C CA . GLY B 1 418 ? 11.422 -18.109 -2.826 1 91.56 418 GLY B CA 1
ATOM 6832 C C . GLY B 1 418 ? 10.734 -17.703 -1.532 1 91.56 418 GLY B C 1
ATOM 6833 O O . GLY B 1 418 ? 9.711 -17.016 -1.553 1 91.56 418 GLY B O 1
ATOM 6834 N N . PRO B 1 419 ? 11.281 -18.172 -0.431 1 95 419 PRO B N 1
ATOM 6835 C CA . PRO B 1 419 ? 10.641 -17.828 0.846 1 95 419 PRO B CA 1
ATOM 6836 C C . PRO B 1 419 ? 10.742 -16.344 1.186 1 95 419 PRO B C 1
ATOM 6838 O O . PRO B 1 419 ? 11.625 -15.648 0.673 1 95 419 PRO B O 1
ATOM 6841 N N . ASP B 1 420 ? 9.883 -15.836 2.061 1 96.25 420 ASP B N 1
ATOM 6842 C CA . ASP B 1 420 ? 9.844 -14.445 2.502 1 96.25 420 ASP B CA 1
ATOM 6843 C C . ASP B 1 420 ? 11.227 -13.977 2.951 1 96.25 420 ASP B C 1
ATOM 6845 O O . ASP B 1 420 ? 11.648 -12.875 2.609 1 96.25 420 ASP B O 1
ATOM 6849 N N . GLU B 1 421 ? 11.945 -14.828 3.67 1 94.38 421 GLU B N 1
ATOM 6850 C CA . GLU B 1 421 ? 13.227 -14.469 4.277 1 94.38 421 GLU B CA 1
ATOM 6851 C C . GLU B 1 421 ? 14.273 -14.156 3.217 1 94.38 421 GLU B C 1
ATOM 6853 O O . GLU B 1 421 ? 15.094 -13.25 3.393 1 94.38 421 GLU B O 1
ATOM 6858 N N . VAL B 1 422 ? 14.219 -14.906 2.137 1 93.5 422 VAL B N 1
ATOM 6859 C CA . VAL B 1 422 ? 15.172 -14.672 1.059 1 93.5 422 VAL B CA 1
ATOM 6860 C C . VAL B 1 422 ? 14.867 -13.344 0.372 1 93.5 422 VAL B C 1
ATOM 6862 O O . VAL B 1 422 ? 15.773 -12.555 0.093 1 93.5 422 VAL B O 1
ATOM 6865 N N . HIS B 1 423 ? 13.617 -13.07 0.109 1 95.62 423 HIS B N 1
ATOM 6866 C CA . HIS B 1 423 ? 13.219 -11.82 -0.529 1 95.62 423 HIS B CA 1
ATOM 6867 C C . HIS B 1 423 ? 13.516 -10.625 0.371 1 95.62 423 HIS B C 1
ATOM 6869 O O . HIS B 1 423 ? 14 -9.594 -0.099 1 95.62 423 HIS B O 1
ATOM 6875 N N . LEU B 1 424 ? 13.242 -10.75 1.656 1 97.25 424 LEU B N 1
ATOM 6876 C CA . LEU B 1 424 ? 13.516 -9.68 2.605 1 97.25 424 LEU B CA 1
ATOM 6877 C C . LEU B 1 424 ? 15.016 -9.414 2.705 1 97.25 424 LEU B C 1
ATOM 6879 O O . LEU B 1 424 ? 15.445 -8.258 2.768 1 97.25 424 LEU B O 1
ATOM 6883 N N . GLN B 1 425 ? 15.797 -10.477 2.713 1 95.81 425 GLN B N 1
ATOM 6884 C CA . GLN B 1 425 ? 17.25 -10.32 2.746 1 95.81 425 GLN B CA 1
ATOM 6885 C C . GLN B 1 425 ? 17.75 -9.586 1.51 1 95.81 425 GLN B C 1
ATOM 6887 O O . GLN B 1 425 ? 18.562 -8.656 1.617 1 95.81 425 GLN B O 1
ATOM 6892 N N . GLN B 1 426 ? 17.25 -10.016 0.375 1 94.44 426 GLN B N 1
ATOM 6893 C CA . GLN B 1 426 ? 17.688 -9.391 -0.875 1 94.44 426 GLN B CA 1
ATOM 6894 C C . GLN B 1 426 ? 17.25 -7.93 -0.93 1 94.44 426 GLN B C 1
ATOM 6896 O O . GLN B 1 426 ? 18.031 -7.066 -1.348 1 94.44 426 GLN B O 1
ATOM 6901 N N . LEU B 1 427 ? 16.062 -7.66 -0.539 1 96.75 427 LEU B N 1
ATOM 6902 C CA . LEU B 1 427 ? 15.539 -6.297 -0.538 1 96.75 427 LEU B CA 1
ATOM 6903 C C . LEU B 1 427 ? 16.312 -5.418 0.44 1 96.75 427 LEU B C 1
ATOM 6905 O O . LEU B 1 427 ? 16.641 -4.27 0.127 1 96.75 427 LEU B O 1
ATOM 6909 N N . GLY B 1 428 ? 16.547 -5.91 1.682 1 97.5 428 GLY B N 1
ATOM 6910 C CA . GLY B 1 428 ? 17.344 -5.172 2.658 1 97.5 428 GLY B CA 1
ATOM 6911 C C . GLY B 1 428 ? 18.734 -4.82 2.166 1 97.5 428 GLY B C 1
ATOM 6912 O O . GLY B 1 428 ? 19.188 -3.695 2.352 1 97.5 428 GLY B O 1
ATOM 6913 N N . LYS B 1 429 ? 19.344 -5.789 1.47 1 96.69 429 LYS B N 1
ATOM 6914 C CA . LYS B 1 429 ? 20.672 -5.555 0.92 1 96.69 429 LYS B CA 1
ATOM 6915 C C . LYS B 1 429 ? 20.625 -4.52 -0.199 1 96.69 429 LYS B C 1
ATOM 6917 O O . LYS B 1 429 ? 21.547 -3.705 -0.333 1 96.69 429 LYS B O 1
ATOM 6922 N N . LEU B 1 430 ? 19.641 -4.613 -0.981 1 95.62 430 LEU B N 1
ATOM 6923 C CA . LEU B 1 430 ? 19.469 -3.619 -2.037 1 95.62 430 LEU B CA 1
ATOM 6924 C C . LEU B 1 430 ? 19.359 -2.215 -1.45 1 95.62 430 LEU B C 1
ATOM 6926 O O . LEU B 1 430 ? 19.969 -1.273 -1.964 1 95.62 430 LEU B O 1
ATOM 6930 N N . GLU B 1 431 ? 18.578 -2.025 -0.39 1 96.06 431 GLU B N 1
ATOM 6931 C CA . GLU B 1 431 ? 18.453 -0.729 0.267 1 96.06 431 GLU B CA 1
ATOM 6932 C C . GLU B 1 431 ? 19.781 -0.265 0.849 1 96.06 431 GLU B C 1
ATOM 6934 O O . GLU B 1 431 ? 20.109 0.924 0.805 1 96.06 431 GLU B O 1
ATOM 6939 N N . LEU B 1 432 ? 20.531 -1.191 1.352 1 97.44 432 LEU B N 1
ATOM 6940 C CA . LEU B 1 432 ? 21.797 -0.875 1.995 1 97.44 432 LEU B CA 1
ATOM 6941 C C . LEU B 1 432 ? 22.812 -0.347 0.979 1 97.44 432 LEU B C 1
ATOM 6943 O O . LEU B 1 432 ? 23.766 0.344 1.345 1 97.44 432 LEU B O 1
ATOM 6947 N N . ARG B 1 433 ? 22.609 -0.665 -0.294 1 96.5 433 ARG B N 1
ATOM 6948 C CA . ARG B 1 433 ? 23.5 -0.155 -1.337 1 96.5 433 ARG B CA 1
ATOM 6949 C C . ARG B 1 433 ? 23.391 1.363 -1.443 1 96.5 433 ARG B C 1
ATOM 6951 O O . ARG B 1 433 ? 24.281 2.01 -1.994 1 96.5 433 ARG B O 1
ATOM 6958 N N . ARG B 1 434 ? 22.391 1.936 -0.888 1 95.88 434 ARG B N 1
ATOM 6959 C CA . ARG B 1 434 ? 22.203 3.383 -0.916 1 95.88 434 ARG B CA 1
ATOM 6960 C C . ARG B 1 434 ? 23.031 4.062 0.179 1 95.88 434 ARG B C 1
ATOM 6962 O O . ARG B 1 434 ? 23.172 5.285 0.18 1 95.88 434 ARG B O 1
ATOM 6969 N N . ALA B 1 435 ? 23.562 3.309 1.112 1 97 435 ALA B N 1
ATOM 6970 C CA . ALA B 1 435 ? 24.156 3.842 2.334 1 97 435 ALA B CA 1
ATOM 6971 C C . ALA B 1 435 ? 25.281 4.816 2.014 1 97 435 ALA B C 1
ATOM 6973 O O . ALA B 1 435 ? 25.375 5.891 2.607 1 97 435 ALA B O 1
ATOM 6974 N N . PRO B 1 436 ? 26.188 4.547 0.99 1 96.75 436 PRO B N 1
ATOM 6975 C CA . PRO B 1 436 ? 27.25 5.508 0.694 1 96.75 436 PRO B CA 1
ATOM 6976 C C . PRO B 1 436 ? 26.719 6.871 0.268 1 96.75 436 PRO B C 1
ATOM 6978 O O . PRO B 1 436 ? 27.234 7.906 0.7 1 96.75 436 PRO B O 1
ATOM 6981 N N . GLN B 1 437 ? 25.703 6.836 -0.513 1 95.69 437 GLN B N 1
ATOM 6982 C CA . GLN B 1 437 ? 25.109 8.094 -0.95 1 95.69 437 GLN B CA 1
ATOM 6983 C C . GLN B 1 437 ? 24.422 8.812 0.212 1 95.69 437 GLN B C 1
ATOM 6985 O O . GLN B 1 437 ? 24.453 10.047 0.29 1 95.69 437 GLN B O 1
ATOM 6990 N N . VAL B 1 438 ? 23.797 8.102 1.062 1 96.62 438 VAL B N 1
ATOM 6991 C CA . VAL B 1 438 ? 23.156 8.672 2.242 1 96.62 438 VAL B CA 1
ATOM 6992 C C . VAL B 1 438 ? 24.203 9.336 3.131 1 96.62 438 VAL B C 1
ATOM 6994 O O . VAL B 1 438 ? 24.016 10.461 3.6 1 96.62 438 VAL B O 1
ATOM 6997 N N . TRP B 1 439 ? 25.344 8.68 3.316 1 96.75 439 TRP B N 1
ATOM 6998 C CA . TRP B 1 439 ? 26.422 9.227 4.121 1 96.75 439 TRP B CA 1
ATOM 6999 C C . TRP B 1 439 ? 26.984 10.492 3.492 1 96.75 439 TRP B C 1
ATOM 7001 O O . TRP B 1 439 ? 27.281 11.461 4.195 1 96.75 439 TRP B O 1
ATOM 7011 N N . GLU B 1 440 ? 27.094 10.422 2.17 1 96.69 440 GLU B N 1
ATOM 7012 C CA . GLU B 1 440 ? 27.578 11.609 1.481 1 96.69 440 GLU B CA 1
ATOM 7013 C C . GLU B 1 440 ? 26.672 12.805 1.724 1 96.69 440 GLU B C 1
ATOM 7015 O O . GLU B 1 440 ? 27.141 13.898 2.041 1 96.69 440 GLU B O 1
ATOM 7020 N N . ARG B 1 441 ? 25.406 12.625 1.607 1 96.31 441 ARG B N 1
ATOM 7021 C CA . ARG B 1 441 ? 24.438 13.695 1.818 1 96.31 441 ARG B CA 1
ATOM 7022 C C . ARG B 1 441 ? 24.453 14.172 3.266 1 96.31 441 ARG B C 1
ATOM 7024 O O . ARG B 1 441 ? 24.391 15.375 3.531 1 96.31 441 ARG B O 1
ATOM 7031 N N . LEU B 1 442 ? 24.547 13.258 4.227 1 96.12 442 LEU B N 1
ATOM 7032 C CA . LEU B 1 442 ? 24.562 13.602 5.641 1 96.12 442 LEU B CA 1
ATOM 7033 C C . LEU B 1 442 ? 25.797 14.43 5.988 1 96.12 442 LEU B C 1
ATOM 7035 O O . LEU B 1 442 ? 25.703 15.398 6.738 1 96.12 442 LEU B O 1
ATOM 7039 N N . ASN B 1 443 ? 26.938 14 5.43 1 96.31 443 ASN B N 1
ATOM 7040 C CA . ASN B 1 443 ? 28.188 14.727 5.691 1 96.31 443 ASN B CA 1
ATOM 7041 C C . ASN B 1 443 ? 28.141 16.141 5.133 1 96.31 443 ASN B C 1
ATOM 7043 O O . ASN B 1 443 ? 28.547 17.094 5.805 1 96.31 443 ASN B O 1
ATOM 7047 N N . LYS B 1 444 ? 27.641 16.234 3.922 1 96.81 444 LYS B N 1
ATOM 7048 C CA . LYS B 1 444 ? 27.516 17.562 3.326 1 96.81 444 LYS B CA 1
ATOM 7049 C C . LYS B 1 444 ? 26.5 18.406 4.094 1 96.81 444 LYS B C 1
ATOM 7051 O O . LYS B 1 444 ? 26.719 19.594 4.324 1 96.81 444 LYS B O 1
ATOM 7056 N N . THR B 1 445 ? 25.375 17.844 4.445 1 96.81 445 THR B N 1
ATOM 7057 C CA . THR B 1 445 ? 24.359 18.531 5.234 1 96.81 445 THR B CA 1
ATOM 7058 C C . THR B 1 445 ? 24.953 19.047 6.543 1 96.81 445 THR B C 1
ATOM 7060 O O . THR B 1 445 ? 24.719 20.203 6.914 1 96.81 445 THR B O 1
ATOM 7063 N N . ASN B 1 446 ? 25.703 18.219 7.242 1 94.88 446 ASN B N 1
ATOM 7064 C CA . ASN B 1 446 ? 26.312 18.609 8.508 1 94.88 446 ASN B CA 1
ATOM 7065 C C . ASN B 1 446 ? 27.297 19.766 8.328 1 94.88 446 ASN B C 1
ATOM 7067 O O . ASN B 1 446 ? 27.359 20.672 9.164 1 94.88 446 ASN B O 1
ATOM 7071 N N . ALA B 1 447 ? 28.062 19.688 7.227 1 95.81 447 ALA B N 1
ATOM 7072 C CA . ALA B 1 447 ? 29.016 20.766 6.949 1 95.81 447 ALA B CA 1
ATOM 7073 C C . ALA B 1 447 ? 28.297 22.094 6.73 1 95.81 447 ALA B C 1
ATOM 7075 O O . ALA B 1 447 ? 28.719 23.125 7.246 1 95.81 447 ALA B O 1
ATOM 7076 N N . ILE B 1 448 ? 27.25 22.047 5.992 1 96 448 ILE B N 1
ATOM 7077 C CA . ILE B 1 448 ? 26.484 23.266 5.723 1 96 448 ILE B CA 1
ATOM 7078 C C . ILE B 1 448 ? 25.812 23.75 7.004 1 96 448 ILE B C 1
ATOM 7080 O O . ILE B 1 448 ? 25.75 24.953 7.27 1 96 448 ILE B O 1
ATOM 7084 N N . SER B 1 449 ? 25.297 22.844 7.781 1 95.06 449 SER B N 1
ATOM 7085 C CA . SER B 1 449 ? 24.672 23.172 9.062 1 95.06 449 SER B CA 1
ATOM 7086 C C . SER B 1 449 ? 25.656 23.891 9.984 1 95.06 449 SER B C 1
ATOM 7088 O O . SER B 1 449 ? 25.297 24.891 10.609 1 95.06 449 SER B O 1
ATOM 7090 N N . ASP B 1 450 ? 26.859 23.391 10.062 1 93.62 450 ASP B N 1
ATOM 7091 C CA . ASP B 1 450 ? 27.891 24 10.906 1 93.62 450 ASP B CA 1
ATOM 7092 C C . ASP B 1 450 ? 28.234 25.406 10.422 1 93.62 450 ASP B C 1
ATOM 7094 O O . ASP B 1 450 ? 28.438 26.312 11.234 1 93.62 450 ASP B O 1
ATOM 7098 N N . ALA B 1 451 ? 28.281 25.516 9.148 1 94.5 451 ALA B N 1
ATOM 7099 C CA . ALA B 1 451 ? 28.578 26.828 8.578 1 94.5 451 ALA B CA 1
ATOM 7100 C C . ALA B 1 451 ? 27.469 27.812 8.898 1 94.5 451 ALA B C 1
ATOM 7102 O O . ALA B 1 451 ? 27.734 29 9.156 1 94.5 451 ALA B O 1
ATOM 7103 N N . LEU B 1 452 ? 26.203 27.391 8.828 1 94.38 452 LEU B N 1
ATOM 7104 C CA . LEU B 1 452 ? 25.062 28.234 9.148 1 94.38 452 LEU B CA 1
ATOM 7105 C C . LEU B 1 452 ? 25.094 28.672 10.609 1 94.38 452 LEU B C 1
ATOM 7107 O O . LEU B 1 452 ? 24.844 29.844 10.922 1 94.38 452 LEU B O 1
ATOM 7111 N N . LEU B 1 453 ? 25.422 27.781 11.484 1 94.19 453 LEU B N 1
ATOM 7112 C CA . LEU B 1 453 ? 25.516 28.094 12.906 1 94.19 453 LEU B CA 1
ATOM 7113 C C . LEU B 1 453 ? 26.641 29.094 13.164 1 94.19 453 LEU B C 1
ATOM 7115 O O . LEU B 1 453 ? 26.453 30.047 13.938 1 94.19 453 LEU B O 1
ATOM 7119 N N . ALA B 1 454 ? 27.766 28.828 12.531 1 93.06 454 ALA B N 1
ATOM 7120 C CA . ALA B 1 454 ? 28.906 29.719 12.68 1 93.06 454 ALA B CA 1
ATOM 7121 C C . ALA B 1 454 ? 28.562 31.125 12.219 1 93.06 454 ALA B C 1
ATOM 7123 O O . ALA B 1 454 ? 28.906 32.125 12.875 1 93.06 454 ALA B O 1
ATOM 7124 N N . LYS B 1 455 ? 27.906 31.219 11.133 1 93.19 455 LYS B N 1
ATOM 7125 C CA . LYS B 1 455 ? 27.516 32.5 10.578 1 93.19 455 LYS B CA 1
ATOM 7126 C C . LYS B 1 455 ? 26.547 33.25 11.492 1 93.19 455 LYS B C 1
ATOM 7128 O O . LYS B 1 455 ? 26.578 34.469 11.594 1 93.19 455 LYS B O 1
ATOM 7133 N N . ALA B 1 456 ? 25.672 32.5 12.172 1 91.75 456 ALA B N 1
ATOM 7134 C CA . ALA B 1 456 ? 24.672 33.062 13.062 1 91.75 456 ALA B CA 1
ATOM 7135 C C . ALA B 1 456 ? 25.266 33.344 14.445 1 91.75 456 ALA B C 1
ATOM 7137 O O . ALA B 1 456 ? 24.625 33.969 15.289 1 91.75 456 ALA B O 1
ATOM 7138 N N . GLY B 1 457 ? 26.453 32.875 14.727 1 89.38 457 GLY B N 1
ATOM 7139 C CA . GLY B 1 457 ? 27.109 33.062 16.016 1 89.38 457 GLY B CA 1
ATOM 7140 C C . GLY B 1 457 ? 26.5 32.219 17.125 1 89.38 457 GLY B C 1
ATOM 7141 O O . GLY B 1 457 ? 26.469 32.625 18.281 1 89.38 457 GLY B O 1
ATOM 7142 N N . ILE B 1 458 ? 25.891 31.156 16.75 1 87.19 458 ILE B N 1
ATOM 7143 C CA . ILE B 1 458 ? 25.188 30.312 17.703 1 87.19 458 ILE B CA 1
ATOM 7144 C C . ILE B 1 458 ? 25.891 28.969 17.828 1 87.19 458 ILE B C 1
ATOM 7146 O O . ILE B 1 458 ? 26.344 28.406 16.844 1 87.19 458 ILE B O 1
ATOM 7150 N N . LYS B 1 459 ? 26.188 28.594 19.109 1 77.06 459 LYS B N 1
ATOM 7151 C CA . LYS B 1 459 ? 26.703 27.25 19.375 1 77.06 459 LYS B CA 1
ATOM 7152 C C . LYS B 1 459 ? 25.578 26.234 19.484 1 77.06 459 LYS B C 1
ATOM 7154 O O . LYS B 1 459 ? 24.562 26.5 20.125 1 77.06 459 LYS B O 1
ATOM 7159 N N . SER B 1 460 ? 25.688 25.141 18.734 1 67.44 460 SER B N 1
ATOM 7160 C CA . SER B 1 460 ? 24.656 24.109 18.797 1 67.44 460 SER B CA 1
ATOM 7161 C C . SER B 1 460 ? 24.516 23.562 20.219 1 67.44 460 SER B C 1
ATOM 7163 O O . SER B 1 460 ? 25.516 23.438 20.938 1 67.44 460 SER B O 1
ATOM 7165 N N . HIS B 1 461 ? 23.219 23.422 20.672 1 62.09 461 HIS B N 1
ATOM 7166 C CA . HIS B 1 461 ? 23.016 22.812 21.969 1 62.09 461 HIS B CA 1
ATOM 7167 C C . HIS B 1 461 ? 23.359 21.328 21.938 1 62.09 461 HIS B C 1
ATOM 7169 O O . HIS B 1 461 ? 23.422 20.672 22.984 1 62.09 461 HIS B O 1
ATOM 7175 N N . LEU B 1 462 ? 23.625 20.641 20.672 1 55.19 462 LEU B N 1
ATOM 7176 C CA . LEU B 1 462 ? 23.859 19.219 20.562 1 55.19 462 LEU B CA 1
ATOM 7177 C C . LEU B 1 462 ? 25.328 18.922 20.281 1 55.19 462 LEU B C 1
ATOM 7179 O O . LEU B 1 462 ? 26 19.703 19.594 1 55.19 462 LEU B O 1
#

Solvent-accessible surface area (backbone atoms only — not comparable to full-atom values): 46257 Å² total; per-residue (Å²): 130,90,58,44,66,60,85,84,61,47,71,68,63,43,52,27,71,73,63,32,60,43,56,43,67,65,47,51,87,75,47,50,73,68,42,51,53,51,39,54,51,47,48,48,45,35,58,45,49,45,47,26,40,46,65,46,43,60,56,48,49,50,84,46,84,73,48,17,40,64,47,75,39,64,62,50,59,54,43,29,54,53,25,50,74,69,68,44,52,44,58,76,41,29,23,89,83,33,68,90,77,28,25,92,36,48,48,41,50,34,38,58,43,39,16,50,31,22,51,32,62,75,61,41,28,44,23,25,56,48,27,81,50,38,48,38,52,41,48,43,30,71,74,47,38,51,73,67,53,26,63,70,47,33,50,40,43,74,68,61,72,40,39,31,24,58,39,63,39,35,65,98,46,70,40,88,45,65,77,60,52,71,26,38,36,42,79,57,88,68,26,33,37,32,38,37,55,35,30,68,20,40,26,64,40,22,72,50,30,48,35,31,44,37,48,24,30,56,32,85,79,46,88,49,65,66,41,11,24,20,34,34,57,39,54,49,80,39,69,40,52,39,80,73,46,68,41,63,55,89,80,40,42,55,70,30,33,21,24,16,30,34,36,32,49,72,22,70,40,55,52,83,34,52,43,80,38,89,30,38,23,49,65,51,48,60,68,27,45,46,57,44,42,48,53,53,36,25,20,43,51,15,39,28,51,42,30,50,49,51,32,39,40,56,24,62,30,81,90,57,54,55,96,89,31,38,46,60,76,37,69,70,50,24,37,51,49,23,51,37,51,44,39,51,50,32,35,48,46,40,44,45,37,25,24,41,27,24,65,77,61,32,52,77,75,19,45,68,42,38,42,44,28,46,43,50,31,48,54,38,27,48,53,30,36,50,53,26,22,60,74,46,47,74,51,19,70,31,86,84,40,66,53,35,60,51,45,45,56,49,58,50,48,45,44,56,90,52,35,47,67,57,42,28,43,53,46,14,53,57,58,50,68,46,27,67,61,49,45,50,39,50,53,42,27,52,52,51,23,51,50,53,20,58,74,69,73,48,76,67,92,118,131,91,57,43,65,59,86,83,62,47,71,69,63,42,52,26,72,73,63,33,60,43,55,42,68,66,46,52,88,76,48,50,72,68,42,50,54,50,40,55,51,48,51,48,46,36,58,46,47,42,47,25,40,47,63,45,41,60,56,48,48,50,83,46,86,71,50,17,40,64,49,75,40,63,61,49,59,54,42,28,54,53,24,50,75,68,67,45,52,43,56,77,41,30,23,89,84,34,66,90,77,28,26,93,35,49,46,41,50,34,39,58,44,39,16,49,30,21,52,31,63,77,60,41,29,43,23,25,56,49,28,81,52,38,46,39,52,43,49,42,30,70,74,47,38,52,72,66,52,26,62,70,48,34,48,39,44,74,69,61,72,38,40,30,23,58,40,63,40,34,66,98,46,69,39,86,45,64,77,61,51,71,27,38,34,42,80,57,90,70,25,32,37,31,39,37,54,34,31,68,20,39,25,62,40,20,70,49,30,47,35,30,44,35,49,24,28,56,33,84,78,44,88,50,65,66,42,12,24,19,34,35,57,39,55,46,82,39,69,39,53,38,80,73,45,67,41,63,57,90,80,41,42,56,68,31,33,22,24,15,29,34,35,33,51,70,22,71,40,55,52,84,34,50,43,81,37,89,29,38,24,49,64,51,48,60,66,27,46,46,56,44,41,46,52,53,38,25,19,42,51,15,37,27,52,42,30,51,50,50,33,40,41,56,24,61,30,80,92,58,54,55,96,88,31,38,46,59,75,37,68,71,50,23,37,50,49,21,50,36,53,43,38,50,50,32,35,48,48,39,44,46,35,24,24,41,27,23,66,78,60,32,52,77,75,18,44,68,42,38,40,43,28,45,44,50,30,48,53,38,28,48,53,32,37,50,54,26,23,59,74,46,46,73,51,20,70,33,86,86,39,66,52,35,60,52,44,45,56,49,58,49,49,46,44,54,92,52,34,46,68,58,42,28,43,53,44,13,52,58,59,50,68,45,28,66,60,49,45,51,39,50,53,42,29,51,53,51,24,50,50,52,21,59,74,68,72,49,76,68,90,116

Radius of gyration: 30.7 Å; Cα contacts (8 Å, |Δi|>4): 1730; chains: 2; bounding box: 68×87×62 Å

InterPro domains:
  IPR006091 Acyl-CoA dehydrogenase/oxidase, middle domain [PF02770] (165-267)
  IPR009075 Acyl-CoA dehydrogenase/oxidase, C-terminal [PF00441] (279-429)
  IPR009100 Acyl-CoA dehydrogenase/oxidase, N-terminal and middle domain superfamily [SSF56645] (64-292)
  IPR013786 Acyl-CoA dehydrogenase/oxidase, N-terminal [PF02771] (74-161)
  IPR036250 Acyl-CoA dehydrogenase-like, C-terminal [SSF47203] (278-434)
  IPR037069 Acyl-CoA dehydrogenase/oxidase, N-terminal domain superfamily [G3DSA:1.10.540.10] (27-163)
  IPR046373 Acyl-CoA oxidase/dehydrogenase, middle domain superfamily [G3DSA:2.40.110.10] (164-279)

Foldseek 3Di:
DDFPDDPPQFFPNVLCVQQNPVVCVVCVVVADPVLRVLLRVLLRLCRGQQAVCQVVQVVQQDPPPVCNQVDHRVSLVVLLVVCVVVVLAQALADCVVQVVQYDVDFLLSVLSSLQSLLLGPQSSCVSRLNHPPLVLVLLLCRPFNDPVSCVVPNVCSRVSQAGEWEWQAFPPWPCLPSLTAAWEWEDDPQKIWTWGKTWQTWQLSHNRHFKYWYKHAYANPDPDSLLRIWTFIATSPFPQKDFDDFDDQVNHQPPNGGITIITRGGGMDGNSRTTNDRSCRNVSLLSRLLSVLLSVLSSLLSNLSSLLVLLVCQQQPPVDADPNHRNCVDPVLVVLSVLSVVLSSVLSVLSSVLSVQCSVPRSVSSVLSSLCNLQRSLVSSLSSLVSSLVSVPPCSCDPVDCSVVSNSVSVCSCPPSHHNVVSVVVNVVVVCVCVVVVVVVVVVVVVVVVVVCVVVVHDDPD/DDFPDDPPQFFPNVLCVQQNPVVCVVCVVVADPVLRVLLRVLLRLCRGQQAVCQVVQVVQQDPPPVVNQVDHRPSLVVLLVVCVVVVLAQALADCVVQVVQYDVDFLLSVLSSLQSLLLGPQSSCVSRLNHPPLVLVLLLCRPWNDPVSCVVPNVCSRVSQAGEWEWQAFPPWPCLPSLTAAWEWEDDPQKIWTWGKTWQTWQLSHNRHFKYWYKHAYANPDPPSLLRIWTFIATSPFPQKDFDDFDDQVNHQPPNGGITIITRGGGMDGNSRTTNDRSCRNVSLLSRLLSVLLSVLSSLLSNLSSLLVLLVCLQQDPVDADPNHRNCPDPVLVVLSVLSVVLSSVLSVLSSVLSVQCSVPRSVSSVLSSLCNLQRSLVSSLSSLVSSLVSVPPCSCDPVDCSVVSNSVSVCSCPPSHHNVVSVVVNVVVVCVCVVVVVVVVVVVVVVVVVVCVVVVHDDPD

Nearest PDB structures (foldseek):
  2wbi-assembly1_A-2  TM=9.717E-01  e=2.747E-38  Homo sapiens
  2wbi-assembly1_B-2  TM=9.608E-01  e=2.417E-37  Homo sapiens
  8v3u-assembly1_A  TM=9.736E-01  e=8.993E-37  Mus musculus
  4hr3-assembly1_A  TM=9.546E-01  e=1.038E-35  Mycobacteroides abscessus ATCC 19977
  1buc-assembly1_A  TM=8.614E-01  e=9.835E-20  Megasphaera elsdenii

Sequence (924 aa):
MSTVLPASLDGDELIKTYIGAATWSFIQDKFTAYGKETLIKVIRFVVDECIPAEKLYHAQVSTDPEKRWKIVPEIVEQLKKKAKSQGLWNLFLSGKHYPDVGSPLSNLEYAVIAEMTGRCSHFASESLNCAAPDTGNMEVFAKYGNQQQKQTWLKPLLNGEIRSAFAMTERFIASSDATNIRTSIRQEGNEIVINGHKWWISGAGDPRCAVHLVMGKSDPENSNSHQQQSLVIVPANAPGVKVVRPMHVFGYDDAPEGHCEVIYDNVRVPLANLVLGWGKGFEIIQGRLGPGRIHHCMRTIGTAERALDLMLARCTDQRKRAFGKTLSEHGTIVQNIAWARIKIEQARLLVLSAANMIDKTNAKGAMREIAMSKVAVVNDALSVLDMSMQAHGAEGVSQDTILAYAYAQLRTLRYADGPDEVHLQQLGKLELRRAPQVWERLNKTNAISDALLAKAGIKSHLMSTVLPASLDGDELIKTYIGAATWSFIQDKFTAYGKETLIKVIRFVVDECIPAEKLYHAQVSTDPEKRWKIVPEIVEQLKKKAKSQGLWNLFLSGKHYPDVGSPLSNLEYAVIAEMTGRCSHFASESLNCAAPDTGNMEVFAKYGNQQQKQTWLKPLLNGEIRSAFAMTERFIASSDATNIRTSIRQEGNEIVINGHKWWISGAGDPRCAVHLVMGKSDPENSNSHQQQSLVIVPANAPGVKVVRPMHVFGYDDAPEGHCEVIYDNVRVPLANLVLGWGKGFEIIQGRLGPGRIHHCMRTIGTAERALDLMLARCTDQRKRAFGKTLSEHGTIVQNIAWARIKIEQARLLVLSAANMIDKTNAKGAMREIAMSKVAVVNDALSVLDMSMQAHGAEGVSQDTILAYAYAQLRTLRYADGPDEVHLQQLGKLELRRAPQVWERLNKTNAISDALLAKAGIKSHL

pLDDT: mean 95.66, std 4.56, range [55.0, 98.94]

Organism: Mycosarcoma maydis (NCBI:txid5270)

Secondary structure (DSSP, 8-state):
---SS-TT--HHHHHHHHH-HHHHHHHGGG--HHHHHHHHHHHHHIIIIIGGGHHHHHHHS--STTGGGT---HHHHHHHHHHHHTT--S-SSBTTT-TTT-BS--HHHHHHHHHHHTTS-THHHHHTT--TTHHHHHHHHHHH--HHHIIIIIHHHHTTS-EEEEE--BTTS-TTSGGG---EEEEETTEEEEEEEEEEEETTT-TTEEEEEEEEES-TT-SSGGGSEEEEEEETTSTTEEEEEE--BTTB--TTT-EEEEEEEEEEEEGGGB-S-TT-HHHHHHHHHHHHHHHHHHHHHHHHHHHHHHHHHHHT-TTS-BTTB-GGGSHHHHHHHHHHHHHHHHHHHHHHHHHHHHHHS-TTTTHHHHHHHHHHHHHHHHHHHHHHHHHHGGGGGSTTSSHHHHHHHHHHTTTTTS-HHHHHHHHHHHHHTTHHHHHHHHHHHHHHHHHHHHHHT-----/---SS-TT--HHHHHHHHH-HHHHHHHGGG--HHHHHHHHHHHHHIIIIIGGGHHHHHHHS--STTGGGT---HHHHHHHHHHHHTT--S-SSBTTT-TTT-BS--HHHHHHHHHHHTTS-THHHHHTT--TTHHHHHHHHHHH--HHHIIIIIHHHHTTS-EEEEE--BTTS-TTSGGG---EEEEETTEEEEEEEEEEEETTT-TTEEEEEEEEES-TT-SSGGGSEEEEEEETTSTTEEEEEE--BTTB--TTT-EEEEEEEEEEEEGGGB-S-TT-HHHHHHHHHHHHHHHHHHHHHHHHHHHHHHHHHHHT-TTS-BTTB-GGGSHHHHHHHHHHHHHHHHHHHHHHHHHHHHHHS-TTTTHHHHHHHHHHHHHHHHHHHHHHHHHHGGGGGSTTSSHHHHHHHHHHTTTTTS-HHHHHHHHHHHHHTTHHHHHHHHHHHHHHHHHHHHHHT-----